Protein AF-0000000078468570 (afdb_homodimer)

Nearest PDB structures (foldseek):
  7q40-assembly1_A  TM=7.948E-01  e=2.243E-23  Homo sapiens
  8gqe-assembly1_B  TM=7.990E-01  e=8.932E-20  Arabidopsis thaliana
  5gwn-assembly1_A  TM=7.338E-01  e=8.567E-19  Homo sapiens
  3of7-assembly1_A  TM=6.970E-01  e=2.354E-19  Saccharomyces cerevisiae S288C
  5t94-assembly1_A  TM=6.609E-01  e=4.032E-19  Saccharomyces cerevisiae S288C

Sequence (1178 aa):
MTHARIITRAVASNSRSPGLAWKPYYTFTQNRYTHHKSKLSISATDRLLKNVRLTGFLLAIAFGGGFVLYNPGLTSILHAETIPAPAEIQFEQPRKKSTSPEENRELVSSQHLQVKRSWENPGVYAWGNNAGRVIENSNETYIKTPKRIPYFDGKLLRDIKLDKNFGAAITEQGDLLQWGTGFCPSYEGPRPTLKGKNLVKLSISKDRILGLSSSGKVYSVPANQSDQELEPDSDGTNWLGFWGSSGAGYRRLDPKNLRWGEKIKDISSGLEHCLMLTSKGRLYSVASASRDFPSKGQLGIPGLTLQTKSPGRFDEPYEIDSLKGFEISKIATGDYHSLVLDNKGRVFTFGDNSVGQLGSEPTIESPTIDFPSLFSIEKLYNGTKLLPKITGIAAGGNNSFFTVEATRIAGQSEEEPRNLGKITADTWSCGQGILGSLGNGRWTHVQGIPTKIKALSGLFEYDEKNKVIIPIRLARISVGQTHVSAVMDNVTQLDVDNKNSENETNWGADVLWWGGNEHYQLGTGRRNNVSQPVYIQPLDMKAEREKGRLDKHRFHITPRKEIRLHSRKVSVEQKIECGRDVTAVYSATMTHARIITRAVASNSRSPGLAWKPYYTFTQNRYTHHKSKLSISATDRLLKNVRLTGFLLAIAFGGGFVLYNPGLTSILHAETIPAPAEIQFEQPRKKSTSPEENRELVSSQHLQVKRSWENPGVYAWGNNAGRVIENSNETYIKTPKRIPYFDGKLLRDIKLDKNFGAAITEQGDLLQWGTGFCPSYEGPRPTLKGKNLVKLSISKDRILGLSSSGKVYSVPANQSDQELEPDSDGTNWLGFWGSSGAGYRRLDPKNLRWGEKIKDISSGLEHCLMLTSKGRLYSVASASRDFPSKGQLGIPGLTLQTKSPGRFDEPYEIDSLKGFEISKIATGDYHSLVLDNKGRVFTFGDNSVGQLGSEPTIESPTIDFPSLFSIEKLYNGTKLLPKITGIAAGGNNSFFTVEATRIAGQSEEEPRNLGKITADTWSCGQGILGSLGNGRWTHVQGIPTKIKALSGLFEYDEKNKVIIPIRLARISVGQTHVSAVMDNVTQLDVDNKNSENETNWGADVLWWGGNEHYQLGTGRRNNVSQPVYIQPLDMKAEREKGRLDKHRFHITPRKEIRLHSRKVSVEQKIECGRDVTAVYSAT

InterPro domains:
  IPR000408 Regulator of chromosome condensation, RCC1 [PS00626] (331-341)
  IPR000408 Regulator of chromosome condensation, RCC1 [PS50012] (281-344)
  IPR000408 Regulator of chromosome condensation, RCC1 [PS50012] (345-406)
  IPR009091 Regulator of chromosome condensation 1/beta-lactamase-inhibitor protein II [G3DSA:2.130.10.30] (116-548)
  IPR009091 Regulator of chromosome condensation 1/beta-lactamase-inhibitor protein II [SSF50985] (118-539)
  IPR053245 Mitochondrial Process-Associated [PTHR47563] (42-588)

pLDDT: mean 79.91, std 28.59, range [13.8, 98.88]

Secondary structure (DSSP, 8-state):
--------------------------------------------------------------------------------------------------SSHHHHHHHH-HHHHHHHHHHHS--EEEEEE-TT-SS-SSS-SEEEEEEE-GGGTT--EEEEEEBSS-EEEEETTS-EEEESTTT-TT--S-EEEE-SS-EEEEEE-SSEEEEEETTS-EEEEESSHHHHHHS--TTSGGGS-SS---PPP-EE---TTPPTT--EEEEEE-SSEEEEEETTS-EEEEE-SSS----SSTT--TT--TTTS-SS-TT--EE-GGGTTS-EEEEEE-SSEEEEEETTS-EEEEEE-TTSTTSS---SS--EEEEEEEE-GGGGGTTTTEEEEEEEEEEETTEEEEEEEEEE---TT-SS--STT-EEEEEEEEE--TTSTT-SS---S-EEEEEE-GGGSS-EEEETTTTEEEE--EEEEEE-SSEEEEEE----B----TTS-TT---B-EEEEEEE--TTSTTSSSS-S-EEEEE----S-HHHHHHTT--S-PPPEE---EEEEETTEEEEEEEEEEE-BSEEEEEEE-/--------------------------------------------------------------------------------------------------SSHHHHHHHH-HHHHHHHHHHHS--EEEEEE-TT-SS-SSS-SEEEEEEE-GGGTT--EEEEEEBSS-EEEEETTS-EEEESTTT-TT--S-EEEE-SS-EEEEEE-SSEEEEEETTS-EEEEESSHHHHHHSPPTTSGGGS-SS---PPP-EE---TTPPTT--EEEEEE-SSEEEEEETTS-EEEEE-SSS----SSTT--TT--TTTS-SS-TT--EE-GGGTTS-EEEEEE-SSEEEEEETTS-EEEEEE-TTSTTSS---SS--EEEEEEEE-GGGGGTTTTEEEEEEEEEEETTEEEEEEEEEE---TT-SS--STT-EEEEEEEEE--TTSTT-SS---S-EEEEEE-GGGSS-EEEETTTTEEEE--EEEEEE-SSEEEEEE----B----TTS-TT---B-EEEEEEE--TTSTTSSSS-S-EEEEE----S-HHHHHHTT--S----EE---EEEEETTEEEEEEEEEEE-BSEEEEEEE-

Radius of gyration: 40.57 Å; Cα contacts (8 Å, |Δi|>4): 2739; chains: 2; bounding box: 108×127×108 Å

Solvent-accessible surface area (backbone atoms only — not comparable to full-atom values): 64159 Å² total; per-residue (Å²): 136,80,80,72,81,69,82,72,82,79,78,81,80,88,80,84,87,82,85,87,90,84,81,89,91,84,85,80,84,79,85,83,78,86,80,82,88,77,89,71,89,70,90,81,89,86,88,95,88,81,94,78,90,80,93,80,91,92,83,87,91,82,89,84,82,77,83,71,82,70,78,82,74,86,65,72,74,74,70,73,72,72,73,73,69,77,69,68,75,68,64,70,71,79,67,80,79,55,93,39,58,66,52,39,27,46,58,72,26,69,47,25,39,50,46,52,46,52,65,75,56,26,20,34,33,30,25,3,33,13,76,17,31,49,55,44,95,54,90,52,51,58,33,40,43,56,36,71,30,70,90,34,58,72,37,51,25,43,34,66,50,41,36,33,34,26,33,38,34,24,36,74,79,9,28,34,30,38,20,12,38,50,25,37,74,84,48,81,55,75,39,78,33,46,70,87,59,38,35,55,44,71,34,54,32,65,54,20,33,37,35,32,20,77,82,26,49,36,39,41,27,50,48,29,50,73,56,10,71,70,35,67,46,69,78,59,63,53,71,69,48,83,59,77,77,75,58,53,17,31,40,71,54,68,63,75,84,64,54,92,91,50,32,40,69,45,73,33,34,13,35,22,34,29,40,39,31,32,70,78,17,48,51,29,22,24,38,44,25,91,82,47,65,53,63,38,25,43,60,30,44,72,42,58,24,86,85,62,45,69,90,62,63,85,49,49,46,39,72,37,67,90,50,65,79,48,47,44,68,48,71,25,20,12,40,48,25,34,40,38,30,30,78,84,34,49,36,29,24,21,5,38,17,77,31,2,32,55,51,41,73,54,41,89,81,40,33,47,34,29,40,70,36,80,53,67,66,57,69,79,34,59,72,65,41,37,50,66,38,45,79,43,70,38,28,16,29,54,29,27,37,38,34,31,42,29,28,30,43,41,44,65,84,54,78,78,71,74,70,66,64,46,61,38,21,36,31,33,21,22,4,41,13,67,43,6,49,41,28,58,64,48,74,36,64,64,28,14,64,60,41,63,18,60,93,58,28,72,38,69,45,74,38,73,89,77,70,41,78,40,53,30,41,73,66,44,69,27,45,9,48,50,27,36,35,40,31,39,45,52,88,63,39,83,79,64,49,89,87,42,60,60,82,56,64,31,35,38,22,52,40,32,29,27,4,34,8,84,38,10,33,63,39,71,64,49,50,67,58,30,24,40,68,38,70,35,58,49,68,59,56,65,62,37,49,74,56,67,46,84,68,95,52,66,34,54,44,32,64,75,44,78,42,73,50,97,90,35,81,42,57,38,22,54,45,70,37,37,19,44,49,21,27,34,41,32,28,30,82,141,87,68,95,75,84,89,80,84,88,79,85,81,83,86,82,82,83,82,83,85,79,76,77,84,72,78,75,77,70,74,74,88,82,74,77,82,85,83,87,80,89,76,85,87,81,83,91,87,80,92,79,95,79,90,77,92,78,89,91,77,87,71,92,68,90,79,80,82,70,85,81,71,85,68,75,72,76,74,75,75,73,75,77,71,78,74,72,77,70,68,74,74,79,67,82,81,57,91,40,57,64,52,40,28,47,59,73,27,68,47,26,37,51,47,52,44,52,65,74,55,26,21,34,34,29,25,3,34,14,77,16,30,48,56,44,95,54,91,52,50,57,34,40,43,56,35,73,30,70,90,35,59,71,36,49,26,42,33,67,50,42,36,33,33,26,31,38,32,24,36,76,81,9,28,33,30,39,20,10,38,49,24,36,74,82,47,84,54,74,39,78,36,46,70,86,59,38,35,56,42,72,34,56,32,65,55,20,36,36,36,31,21,76,82,27,50,35,38,40,25,49,48,30,49,72,57,10,72,70,36,68,45,69,79,58,63,53,74,68,51,82,63,79,78,76,58,53,18,33,42,70,54,69,63,74,84,65,52,92,90,50,34,40,71,47,74,33,33,15,35,23,33,30,41,38,31,32,71,78,17,47,52,28,22,24,38,43,25,91,82,48,67,53,62,37,26,42,60,31,44,71,43,60,23,87,86,62,46,67,91,63,64,85,50,49,44,38,72,38,68,91,50,66,78,48,49,43,68,48,70,26,21,12,40,49,24,36,40,38,29,30,76,84,33,50,36,30,25,20,5,38,17,77,32,3,32,56,50,42,74,55,40,89,81,40,35,48,36,29,40,70,36,78,53,68,66,58,68,78,35,61,74,65,41,37,52,68,38,46,78,43,69,38,27,16,28,56,28,28,36,39,34,30,41,30,28,31,42,40,44,63,83,54,77,78,70,75,68,66,64,46,64,38,22,38,32,33,20,22,5,43,12,67,43,7,48,44,29,58,64,49,72,36,64,62,27,14,64,59,40,64,19,59,93,58,28,72,38,69,46,74,38,75,89,78,70,40,79,42,53,30,42,74,65,45,71,26,45,9,48,48,27,37,36,40,31,38,45,50,88,62,39,83,80,65,51,91,89,43,59,63,82,56,64,30,35,40,22,52,42,32,29,26,4,34,9,83,40,11,32,62,39,71,63,50,51,67,59,31,24,40,67,37,70,34,58,48,69,60,55,66,61,38,49,76,56,66,45,84,68,96,52,66,36,54,45,34,65,74,44,78,42,73,51,97,89,35,81,43,58,38,22,52,45,69,38,37,19,43,48,22,25,36,41,31,27,31,82

Foldseek 3Di:
DDPPPPVPPDDDDDDDDDDYDDYDDDDDDDDDDDDDDDDDPPDDDDDDDDDDDDDDDDDDDDDDDPPPPDDDDDPPPPPPPPPPPPPPPPVPDPADPQPALLSLQVLPDVQQVLQVCCQAKFAKWKWFAQPQPAHHPDPDGGGQFTDTDVVGTLFAFLDKFDDNAKIWTAGPQGFIWIFTCQAPVVTDDIDTAGPDQQFRDWEDAQFWIWTAHPQQKIKIFGNYQVVQVVADAPVPVCVVVVDPPRHGRIDIADAPDADVPKHFDDKEDAHFKMWTAIPQQWIKMWTRDDPDHQDFLQRQAPPDDPVPDDPDDNTHIDTNCVCPPFRWDDKEDENFKIWTAGPFQKIWIFGACQQQQRQADADPVRRGGNHTDIDDVVVVCPPVQWDKGWDDWYYYAFKIKTKIKTFHHADPPDDPDPRGGDIWIWMWMFTACQQLARQCQDHDGGGNHIDTNPVQTRAWDADPVVRDIDYKGWPDKADENWKIKTWIRDDWDDPDDSPDDSPDRGRATFMWMFGAQCRSQRNQSDRGGGNHTDFHAANCVVSCVVSVNPDDDGHHWHAWDWDARPNDTDIWGWDWHHYHRMIMIGIHD/DDDPDDDDDDDDDDDDDDDYDDDDDPPDPCVDDDDDDDDDDDDDDDDDDDDDDDDDDDDDDDDPDDDDDCDDDDPPVPPPPPDPPDPDPPPDDPADPQPALVSLQVLPDVQQVLQVCCQAKFAKWKWFACPQPAHHPDPDGGGQFTDTDVVGTLFAFLDKFDDNAKIWTAGPQGFIWIFTCQAPVVTDDIDTAGPDQQFRDWEDAQFWIWTAHPQQKIKIFGNYQVVQVVADAPVPVCVVVVDPPRHGRIDIADADDADVPKHFDDKEDAHFKMWTAIPQQWIKMWTRDDPDHQDFLQRQDPPDDPVPDDPDDNTHIDTNCVCPPFRWDDKEDENFKIWTAGPFQKIWIFTACQQQQRQADADPVRRGGNHTDIDDVVVVCPPVQWDKGWDDWYYYAFKIKTKIKTFHHADPPDDPDDRGGDIWIWMWMFTACQQLARQCQDHDGGGNHIDTNPVQTRAWDADPVVRDIDYKGWPDKADENWKIKTWIRDDWDDPDDSVDDSPDRGRATFMWMFGAQCRSQRNQSDRGGGNHTDFHAANCVVSCVVSVNPDDDGHHWHAWDWDARPNDTDIWGWDWHHYHRMIMIGIHD

Organism: Uncinula necator (NCBI:txid52586)

Structure (mmCIF, N/CA/C/O backbone):
data_AF-0000000078468570-model_v1
#
loop_
_entity.id
_entity.type
_entity.pdbx_description
1 polymer 'Putative mitochondrial protein fmp25 protein'
#
loop_
_atom_site.group_PDB
_atom_site.id
_atom_site.type_symbol
_atom_site.label_atom_id
_atom_site.label_alt_id
_atom_site.label_comp_id
_atom_site.label_asym_id
_atom_site.label_entity_id
_atom_site.label_seq_id
_atom_site.pdbx_PDB_ins_code
_atom_site.Cartn_x
_atom_site.Cartn_y
_atom_site.Cartn_z
_atom_site.occupancy
_atom_site.B_iso_or_equiv
_atom_site.auth_seq_id
_atom_site.auth_comp_id
_atom_site.auth_asym_id
_atom_site.auth_atom_id
_atom_site.pdbx_PDB_model_num
ATOM 1 N N . MET A 1 1 ? 30.344 17.891 -12.266 1 20.22 1 MET A N 1
ATOM 2 C CA . MET A 1 1 ? 30.938 18.812 -11.297 1 20.22 1 MET A CA 1
ATOM 3 C C . MET A 1 1 ? 29.953 19.906 -10.914 1 20.22 1 MET A C 1
ATOM 5 O O . MET A 1 1 ? 29.859 20.922 -11.586 1 20.22 1 MET A O 1
ATOM 9 N N . THR A 1 2 ? 28.703 19.516 -10.562 1 22.09 2 THR A N 1
ATOM 10 C CA . THR A 1 2 ? 27.375 20.125 -10.539 1 22.09 2 THR A CA 1
ATOM 11 C C . THR A 1 2 ? 27.312 21.25 -9.508 1 22.09 2 THR A C 1
ATOM 13 O O . THR A 1 2 ? 27.672 21.047 -8.344 1 22.09 2 THR A O 1
ATOM 16 N N . HIS A 1 3 ? 27.422 22.453 -9.961 1 22.25 3 HIS A N 1
ATOM 17 C CA . HIS A 1 3 ? 27.641 23.766 -9.344 1 22.25 3 HIS A CA 1
ATOM 18 C C . HIS A 1 3 ? 26.562 24.078 -8.32 1 22.25 3 HIS A C 1
ATOM 20 O O . HIS A 1 3 ? 25.375 24.094 -8.656 1 22.25 3 HIS A O 1
ATOM 26 N N . ALA A 1 4 ? 26.641 23.5 -7.078 1 26.33 4 ALA A N 1
ATOM 27 C CA . ALA A 1 4 ? 25.844 23.719 -5.871 1 26.33 4 ALA A CA 1
ATOM 28 C C . ALA A 1 4 ? 25.609 25.203 -5.629 1 26.33 4 ALA A C 1
ATOM 30 O O . ALA A 1 4 ? 26.547 26 -5.602 1 26.33 4 ALA A O 1
ATOM 31 N N . ARG A 1 5 ? 24.375 25.625 -6.117 1 26.84 5 ARG A N 1
ATOM 32 C CA . ARG A 1 5 ? 23.953 27.031 -6.062 1 26.84 5 ARG A CA 1
ATOM 33 C C . ARG A 1 5 ? 24.062 27.562 -4.641 1 26.84 5 ARG A C 1
ATOM 35 O O . ARG A 1 5 ? 23.359 27.094 -3.74 1 26.84 5 ARG A O 1
ATOM 42 N N . ILE A 1 6 ? 25.234 27.906 -4.254 1 25.11 6 ILE A N 1
ATOM 43 C CA . ILE A 1 6 ? 25.5 28.516 -2.957 1 25.11 6 ILE A CA 1
ATOM 44 C C . ILE A 1 6 ? 24.859 29.891 -2.891 1 25.11 6 ILE A C 1
ATOM 46 O O . ILE A 1 6 ? 25.156 30.766 -3.719 1 25.11 6 ILE A O 1
ATOM 50 N N . ILE A 1 7 ? 23.672 29.984 -2.527 1 23.19 7 ILE A N 1
ATOM 51 C CA . ILE A 1 7 ? 22.906 31.234 -2.549 1 23.19 7 ILE A CA 1
ATOM 52 C C . ILE A 1 7 ? 23.641 32.312 -1.735 1 23.19 7 ILE A C 1
ATOM 54 O O . ILE A 1 7 ? 23.859 32.125 -0.533 1 23.19 7 ILE A O 1
ATOM 58 N N . THR A 1 8 ? 24.656 33 -2.445 1 19.19 8 THR A N 1
ATOM 59 C CA . THR A 1 8 ? 25.469 34.031 -1.848 1 19.19 8 THR A CA 1
ATOM 60 C C . THR A 1 8 ? 24.625 35.219 -1.435 1 19.19 8 THR A C 1
ATOM 62 O O . THR A 1 8 ? 23.766 35.688 -2.197 1 19.19 8 THR A O 1
ATOM 65 N N . ARG A 1 9 ? 24.672 35.5 -0.151 1 20.47 9 ARG A N 1
ATOM 66 C CA . ARG A 1 9 ? 23.938 36.531 0.598 1 20.47 9 ARG A CA 1
ATOM 67 C C . ARG A 1 9 ? 24.344 37.938 0.159 1 20.47 9 ARG A C 1
ATOM 69 O O . ARG A 1 9 ? 25.5 38.344 0.336 1 20.47 9 ARG A O 1
ATOM 76 N N . ALA A 1 10 ? 23.891 38.312 -1.147 1 17.95 10 ALA A N 1
ATOM 77 C CA . ALA A 1 10 ? 24.266 39.594 -1.714 1 17.95 10 ALA A CA 1
ATOM 78 C C . ALA A 1 10 ? 23.969 40.75 -0.733 1 17.95 10 ALA A C 1
ATOM 80 O O . ALA A 1 10 ? 22.922 40.781 -0.101 1 17.95 10 ALA A O 1
ATOM 81 N N . VAL A 1 11 ? 25.047 41.406 -0.456 1 17.05 11 VAL A N 1
ATOM 82 C CA . VAL A 1 11 ? 25.328 42.531 0.426 1 17.05 11 VAL A CA 1
ATOM 83 C C . VAL A 1 11 ? 24.469 43.75 0.038 1 17.05 11 VAL A C 1
ATOM 85 O O . VAL A 1 11 ? 23.969 43.812 -1.081 1 17.05 11 VAL A O 1
ATOM 88 N N . ALA A 1 12 ? 24.844 45.094 0.408 1 17.45 12 ALA A N 1
ATOM 89 C CA . ALA A 1 12 ? 24.312 46.25 1.096 1 17.45 12 ALA A CA 1
ATOM 90 C C . ALA A 1 12 ? 23.953 47.344 0.103 1 17.45 12 ALA A C 1
ATOM 92 O O . ALA A 1 12 ? 23.578 48.469 0.5 1 17.45 12 ALA A O 1
ATOM 93 N N . SER A 1 13 ? 23.641 47.031 -1.183 1 15.88 13 SER A N 1
ATOM 94 C CA . SER A 1 13 ? 23.953 48.281 -1.898 1 15.88 13 SER A CA 1
ATOM 95 C C . SER A 1 13 ? 23.094 49.438 -1.416 1 15.88 13 SER A C 1
ATOM 97 O O . SER A 1 13 ? 22.031 49.219 -0.836 1 15.88 13 SER A O 1
ATOM 99 N N . ASN A 1 14 ? 23.266 50.594 -2.15 1 16.39 14 ASN A N 1
ATOM 100 C CA . ASN A 1 14 ? 23.406 52.031 -1.99 1 16.39 14 ASN A CA 1
ATOM 101 C C . ASN A 1 14 ? 22.047 52.719 -1.93 1 16.39 14 ASN A C 1
ATOM 103 O O . ASN A 1 14 ? 21.047 52.156 -2.385 1 16.39 14 ASN A O 1
ATOM 107 N N . SER A 1 15 ? 22.031 54.219 -1.848 1 16.05 15 SER A N 1
ATOM 108 C CA . SER A 1 15 ? 21.484 55.281 -1.032 1 16.05 15 SER A CA 1
ATOM 109 C C . SER A 1 15 ? 20.312 55.969 -1.736 1 16.05 15 SER A C 1
ATOM 111 O O . SER A 1 15 ? 19.484 56.625 -1.092 1 16.05 15 SER A O 1
ATOM 113 N N . ARG A 1 16 ? 20.141 55.938 -3.064 1 16.23 16 ARG A N 1
ATOM 114 C CA . ARG A 1 16 ? 19.906 57.312 -3.557 1 16.23 16 ARG A CA 1
ATOM 115 C C . ARG A 1 16 ? 18.578 57.844 -3.043 1 16.23 16 ARG A C 1
ATOM 117 O O . ARG A 1 16 ? 17.656 57.062 -2.746 1 16.23 16 ARG A O 1
ATOM 124 N N . SER A 1 17 ? 18.359 59.188 -3.395 1 15.56 17 SER A N 1
ATOM 125 C CA . SER A 1 17 ? 17.938 60.438 -2.811 1 15.56 17 SER A CA 1
ATOM 126 C C . SER A 1 17 ? 16.422 60.625 -2.879 1 15.56 17 SER A C 1
ATOM 128 O O . SER A 1 17 ? 15.75 59.938 -3.652 1 15.56 17 SER A O 1
ATOM 130 N N . PRO A 1 18 ? 16.062 61.969 -2.879 1 15.44 18 PRO A N 1
ATOM 131 C CA . PRO A 1 18 ? 15.094 62.656 -2.021 1 15.44 18 PRO A CA 1
ATOM 132 C C . PRO A 1 18 ? 13.703 62.719 -2.639 1 15.44 18 PRO A C 1
ATOM 134 O O . PRO A 1 18 ? 12.711 62.406 -1.977 1 15.44 18 PRO A O 1
ATOM 137 N N . GLY A 1 19 ? 13.43 63.469 -3.852 1 14.47 19 GLY A N 1
ATOM 138 C CA . GLY A 1 19 ? 12.766 64.75 -3.594 1 14.47 19 GLY A CA 1
ATOM 139 C C . GLY A 1 19 ? 11.25 64.625 -3.574 1 14.47 19 GLY A C 1
ATOM 140 O O . GLY A 1 19 ? 10.703 63.531 -3.838 1 14.47 19 GLY A O 1
ATOM 141 N N . LEU A 1 20 ? 10.5 65.5 -4.504 1 14.58 20 LEU A N 1
ATOM 142 C CA . LEU A 1 20 ? 9.672 66.688 -4.207 1 14.58 20 LEU A CA 1
ATOM 143 C C . LEU A 1 20 ? 8.195 66.312 -4.164 1 14.58 20 LEU A C 1
ATOM 145 O O . LEU A 1 20 ? 7.809 65.25 -4.664 1 14.58 20 LEU A O 1
ATOM 149 N N . ALA A 1 21 ? 7.184 67.25 -4.832 1 14.67 21 ALA A N 1
ATOM 150 C CA . ALA A 1 21 ? 6.254 68.25 -4.309 1 14.67 21 ALA A CA 1
ATOM 151 C C . ALA A 1 21 ? 4.82 67.75 -4.32 1 14.67 21 ALA A C 1
ATOM 153 O O . ALA A 1 21 ? 4.539 66.688 -4.926 1 14.67 21 ALA A O 1
ATOM 154 N N . TRP A 1 22 ? 3.842 68.625 -4.785 1 14.61 22 TRP A N 1
ATOM 155 C CA . TRP A 1 22 ? 2.762 69.312 -4.09 1 14.61 22 TRP A CA 1
ATOM 156 C C . TRP A 1 22 ? 1.438 68.625 -4.277 1 14.61 22 TRP A C 1
ATOM 158 O O . TRP A 1 22 ? 0.774 68.25 -3.299 1 14.61 22 TRP A O 1
ATOM 168 N N . LYS A 1 23 ? 0.369 69.062 -5.188 1 14.7 23 LYS A N 1
ATOM 169 C CA . LYS A 1 23 ? -0.705 69.938 -4.699 1 14.7 23 LYS A CA 1
ATOM 170 C C . LYS A 1 23 ? -2.021 69.188 -4.602 1 14.7 23 LYS A C 1
ATOM 172 O O . LYS A 1 23 ? -2.676 69.188 -3.557 1 14.7 23 LYS A O 1
ATOM 177 N N . PRO A 1 24 ? -3.139 69.562 -5.488 1 15.03 24 PRO A N 1
ATOM 178 C CA . PRO A 1 24 ? -4.293 70.312 -5.023 1 15.03 24 PRO A CA 1
ATOM 179 C C . PRO A 1 24 ? -5.484 69.438 -4.656 1 15.03 24 PRO A C 1
ATOM 181 O O . PRO A 1 24 ? -5.707 69.125 -3.475 1 15.03 24 PRO A O 1
ATOM 184 N N . TYR A 1 25 ? -6.684 69.562 -5.449 1 14.83 25 TYR A N 1
ATOM 185 C CA . TYR A 1 25 ? -7.961 70.25 -5.176 1 14.83 25 TYR A CA 1
ATOM 186 C C . TYR A 1 25 ? -9.023 69.188 -4.809 1 14.83 25 TYR A C 1
ATOM 188 O O . TYR A 1 25 ? -8.867 68 -5.082 1 14.83 25 TYR A O 1
ATOM 196 N N . TYR A 1 26 ? -10.359 69.688 -4.812 1 14.49 26 TYR A N 1
ATOM 197 C CA . TYR A 1 26 ? -11.523 69.812 -3.938 1 14.49 26 TYR A CA 1
ATOM 198 C C . TYR A 1 26 ? -12.43 68.562 -4.07 1 14.49 26 TYR A C 1
ATOM 200 O O . TYR A 1 26 ? -12.805 68 -3.07 1 14.49 26 TYR A O 1
ATOM 208 N N . THR A 1 27 ? -13.203 68.375 -5.223 1 15.2 27 THR A N 1
ATOM 209 C CA . THR A 1 27 ? -14.609 68.75 -5.184 1 15.2 27 THR A CA 1
ATOM 210 C C . THR A 1 27 ? -15.484 67.562 -4.762 1 15.2 27 THR A C 1
ATOM 212 O O . THR A 1 27 ? -15.156 66.438 -5.035 1 15.2 27 THR A O 1
ATOM 215 N N . PHE A 1 28 ? -16.672 67.938 -4.098 1 14.71 28 PHE A N 1
ATOM 216 C CA . PHE A 1 28 ? -17.719 67.5 -3.193 1 14.71 28 PHE A CA 1
ATOM 217 C C . PHE A 1 28 ? -18.578 66.438 -3.855 1 14.71 28 PHE A C 1
ATOM 219 O O . PHE A 1 28 ? -19.016 65.5 -3.197 1 14.71 28 PHE A O 1
ATOM 226 N N . THR A 1 29 ? -18.891 66.375 -5.168 1 14.8 29 THR A N 1
ATOM 227 C CA . THR A 1 29 ? -20.328 66.562 -5.293 1 14.8 29 THR A CA 1
ATOM 228 C C . THR A 1 29 ? -21.109 65.375 -4.742 1 14.8 29 THR A C 1
ATOM 230 O O . THR A 1 29 ? -20.562 64.25 -4.641 1 14.8 29 THR A O 1
ATOM 233 N N . GLN A 1 30 ? -22.484 65.5 -5.012 1 13.8 30 GLN A N 1
ATOM 234 C CA . GLN A 1 30 ? -23.812 65.438 -4.41 1 13.8 30 GLN A CA 1
ATOM 235 C C . GLN A 1 30 ? -24.328 64 -4.379 1 13.8 30 GLN A C 1
ATOM 237 O O . GLN A 1 30 ? -24.797 63.531 -3.348 1 13.8 30 GLN A O 1
ATOM 242 N N . ASN A 1 31 ? -24.688 63.438 -5.594 1 14.48 31 ASN A N 1
ATOM 243 C CA . ASN A 1 31 ? -26.141 63.344 -5.699 1 14.48 31 ASN A CA 1
ATOM 244 C C . ASN A 1 31 ? -26.672 62.125 -4.961 1 14.48 31 ASN A C 1
ATOM 246 O O . ASN A 1 31 ? -25.922 61.188 -4.652 1 14.48 31 ASN A O 1
ATOM 250 N N . ARG A 1 32 ? -27.875 61.719 -5.469 1 14.69 32 ARG A N 1
ATOM 251 C CA . ARG A 1 32 ? -29.281 61.531 -5.148 1 14.69 32 ARG A CA 1
ATOM 252 C C . ARG A 1 32 ? -29.547 60.062 -4.742 1 14.69 32 ARG A C 1
ATOM 254 O O . ARG A 1 32 ? -28.844 59.156 -5.191 1 14.69 32 ARG A O 1
ATOM 261 N N . TYR A 1 33 ? -30.531 60 -3.902 1 14.49 33 TYR A N 1
ATOM 262 C CA . TYR A 1 33 ? -31.234 59.156 -2.941 1 14.49 33 TYR A CA 1
ATOM 263 C C . TYR A 1 33 ? -31.828 57.938 -3.621 1 14.49 33 TYR A C 1
ATOM 265 O O . TYR A 1 33 ? -32.281 57 -2.951 1 14.49 33 TYR A O 1
ATOM 273 N N . THR A 1 34 ? -31.859 57.812 -4.961 1 14.69 34 THR A N 1
ATOM 274 C CA . THR A 1 34 ? -33.219 57.438 -5.293 1 14.69 34 THR A CA 1
ATOM 275 C C . THR A 1 34 ? -33.594 56.125 -4.625 1 14.69 34 THR A C 1
ATOM 277 O O . THR A 1 34 ? -32.781 55.219 -4.484 1 14.69 34 THR A O 1
ATOM 280 N N . HIS A 1 35 ? -34.938 56.125 -4.195 1 14.38 35 HIS A N 1
ATOM 281 C CA . HIS A 1 35 ? -35.938 55.531 -3.311 1 14.38 35 HIS A CA 1
ATOM 282 C C . HIS A 1 35 ? -36.125 54.062 -3.598 1 14.38 35 HIS A C 1
ATOM 284 O O . HIS A 1 35 ? -36.031 53.219 -2.688 1 14.38 35 HIS A O 1
ATOM 290 N N . HIS A 1 36 ? -37.094 53.781 -4.57 1 14.22 36 HIS A N 1
ATOM 291 C CA . HIS A 1 36 ? -38.438 53.344 -4.195 1 14.22 36 HIS A CA 1
ATOM 292 C C . HIS A 1 36 ? -38.469 51.812 -4.078 1 14.22 36 HIS A C 1
ATOM 294 O O . HIS A 1 36 ? -38.906 51.281 -3.055 1 14.22 36 HIS A O 1
ATOM 300 N N . LYS A 1 37 ? -39.25 51.281 -5.164 1 15.15 37 LYS A N 1
ATOM 301 C CA . LYS A 1 37 ? -40.562 50.688 -5.027 1 15.15 37 LYS A CA 1
ATOM 302 C C . LYS A 1 37 ? -40.469 49.25 -4.508 1 15.15 37 LYS A C 1
ATOM 304 O O . LYS A 1 37 ? -39.406 48.656 -4.559 1 15.15 37 LYS A O 1
ATOM 309 N N . SER A 1 38 ? -41.375 48.375 -5.09 1 14.31 38 SER A N 1
ATOM 310 C CA . SER A 1 38 ? -42.656 47.75 -4.699 1 14.31 38 SER A CA 1
ATOM 311 C C . SER A 1 38 ? -42.531 46.25 -4.523 1 14.31 38 SER A C 1
ATOM 313 O O . SER A 1 38 ? -42.938 45.719 -3.5 1 14.31 38 SER A O 1
ATOM 315 N N . LYS A 1 39 ? -42.594 45.5 -5.719 1 15.61 39 LYS A N 1
ATOM 316 C CA . LYS A 1 39 ? -43.688 44.562 -5.906 1 15.61 39 LYS A CA 1
ATOM 317 C C . LYS A 1 39 ? -43.469 43.25 -5.152 1 15.61 39 LYS A C 1
ATOM 319 O O . LYS A 1 39 ? -42.375 42.656 -5.25 1 15.61 39 LYS A O 1
ATOM 324 N N . LEU A 1 40 ? -44.5 42.75 -4.438 1 15.41 40 LEU A N 1
ATOM 325 C CA . LEU A 1 40 ? -44.938 41.844 -3.396 1 15.41 40 LEU A CA 1
ATOM 326 C C . LEU A 1 40 ? -45.031 40.406 -3.945 1 15.41 40 LEU A C 1
ATOM 328 O O . LEU A 1 40 ? -45.156 39.438 -3.18 1 15.41 40 LEU A O 1
ATOM 332 N N . SER A 1 41 ? -45.062 40.125 -5.293 1 15.27 41 SER A N 1
ATOM 333 C CA . SER A 1 41 ? -46.125 39.188 -5.633 1 15.27 41 SER A CA 1
ATOM 334 C C . SER A 1 41 ? -45.875 37.844 -4.984 1 15.27 41 SER A C 1
ATOM 336 O O . SER A 1 41 ? -44.844 37.219 -5.184 1 15.27 41 SER A O 1
ATOM 338 N N . ILE A 1 42 ? -46.719 37.5 -4.027 1 16.34 42 ILE A N 1
ATOM 339 C CA . ILE A 1 42 ? -46.906 36.438 -3.057 1 16.34 42 ILE A CA 1
ATOM 340 C C . ILE A 1 42 ? -47.312 35.156 -3.779 1 16.34 42 ILE A C 1
ATOM 342 O O . ILE A 1 42 ? -47.125 34.062 -3.252 1 16.34 42 ILE A O 1
ATOM 346 N N . SER A 1 43 ? -47.969 35.188 -4.965 1 15.06 43 SER A N 1
ATOM 347 C CA . SER A 1 43 ? -49.188 34.375 -5.027 1 15.06 43 SER A CA 1
ATOM 348 C C . SER A 1 43 ? -48.875 32.906 -4.719 1 15.06 43 SER A C 1
ATOM 350 O O . SER A 1 43 ? -47.875 32.375 -5.156 1 15.06 43 SER A O 1
ATOM 352 N N . ALA A 1 44 ? -49.781 32.25 -3.82 1 16.47 44 ALA A N 1
ATOM 353 C CA . ALA A 1 44 ? -50.188 31.172 -2.92 1 16.47 44 ALA A CA 1
ATOM 354 C C . ALA A 1 44 ? -50.469 29.891 -3.693 1 16.47 44 ALA A C 1
ATOM 356 O O . ALA A 1 44 ? -50.094 28.797 -3.24 1 16.47 44 ALA A O 1
ATOM 357 N N . THR A 1 45 ? -51.5 29.984 -4.758 1 14.67 45 THR A N 1
ATOM 358 C CA . THR A 1 45 ? -52.719 29.188 -4.773 1 14.67 45 THR A CA 1
ATOM 359 C C . THR A 1 45 ? -52.406 27.703 -4.98 1 14.67 45 THR A C 1
ATOM 361 O O . THR A 1 45 ? -51.312 27.359 -5.445 1 14.67 45 THR A O 1
ATOM 364 N N . ASP A 1 46 ? -53.531 26.922 -5.457 1 15.18 46 ASP A N 1
ATOM 365 C CA . ASP A 1 46 ? -54.5 25.875 -5.215 1 15.18 46 ASP A CA 1
ATOM 366 C C . ASP A 1 46 ? -54.094 24.562 -5.875 1 15.18 46 ASP A C 1
ATOM 368 O O . ASP A 1 46 ? -54.125 23.5 -5.234 1 15.18 46 ASP A O 1
ATOM 372 N N . ARG A 1 47 ? -54.625 24.297 -7.234 1 14.84 47 ARG A N 1
ATOM 373 C CA . ARG A 1 47 ? -55.75 23.516 -7.707 1 14.84 47 ARG A CA 1
ATOM 374 C C . ARG A 1 47 ? -55.375 22.047 -7.895 1 14.84 47 ARG A C 1
ATOM 376 O O . ARG A 1 47 ? -54.188 21.719 -7.992 1 14.84 47 ARG A O 1
ATOM 383 N N . LEU A 1 48 ? -56.062 21.328 -9.047 1 15.27 48 LEU A N 1
ATOM 384 C CA . LEU A 1 48 ? -57.031 20.266 -9.234 1 15.27 48 LEU A CA 1
ATOM 385 C C . LEU A 1 48 ? -56.344 18.922 -9.484 1 15.27 48 LEU A C 1
ATOM 387 O O . LEU A 1 48 ? -55.188 18.891 -9.938 1 15.27 48 LEU A O 1
ATOM 391 N N . LEU A 1 49 ? -57.156 17.719 -9.609 1 15.89 49 LEU A N 1
ATOM 392 C CA . LEU A 1 49 ? -57.594 16.359 -9.336 1 15.89 49 LEU A CA 1
ATOM 393 C C . LEU A 1 49 ? -57 15.391 -10.352 1 15.89 49 LEU A C 1
ATOM 395 O O . LEU A 1 49 ? -56.406 14.375 -9.977 1 15.89 49 LEU A O 1
ATOM 399 N N . LYS A 1 50 ? -57.75 15.07 -11.656 1 15.44 50 LYS A N 1
ATOM 400 C CA . LYS A 1 50 ? -58.438 13.844 -12.055 1 15.44 50 LYS A CA 1
ATOM 401 C C . LYS A 1 50 ? -57.5 12.891 -12.758 1 15.44 50 LYS A C 1
ATOM 403 O O . LYS A 1 50 ? -57.438 11.703 -12.43 1 15.44 50 LYS A O 1
ATOM 408 N N . ASN A 1 51 ? -57.219 13.125 -14.125 1 15.04 51 ASN A N 1
ATOM 409 C CA . ASN A 1 51 ? -57.812 12.234 -15.125 1 15.04 51 ASN A CA 1
ATOM 410 C C . ASN A 1 51 ? -56.969 10.961 -15.289 1 15.04 51 ASN A C 1
ATOM 412 O O . ASN A 1 51 ? -55.75 11 -15.242 1 15.04 51 ASN A O 1
ATOM 416 N N . VAL A 1 52 ? -57.656 9.68 -15.555 1 16.31 52 VAL A N 1
ATOM 417 C CA . VAL A 1 52 ? -57.844 8.234 -15.547 1 16.31 52 VAL A CA 1
ATOM 418 C C . VAL A 1 52 ? -57.219 7.613 -16.781 1 16.31 52 VAL A C 1
ATOM 420 O O . VAL A 1 52 ? -56.656 6.512 -16.719 1 16.31 52 VAL A O 1
ATOM 423 N N . ARG A 1 53 ? -57.219 8.141 -18.109 1 15.34 53 ARG A N 1
ATOM 424 C CA . ARG A 1 53 ? -57.656 7.258 -19.172 1 15.34 53 ARG A CA 1
ATOM 425 C C . ARG A 1 53 ? -56.688 6.129 -19.422 1 15.34 53 ARG A C 1
ATOM 427 O O . ARG A 1 53 ? -55.469 6.312 -19.266 1 15.34 53 ARG A O 1
ATOM 434 N N . LEU A 1 54 ? -57.219 4.898 -19.953 1 15.72 54 LEU A N 1
ATOM 435 C CA . LEU A 1 54 ? -57.406 3.482 -20.234 1 15.72 54 LEU A CA 1
ATOM 436 C C . LEU A 1 54 ? -56.75 3.1 -21.562 1 15.72 54 LEU A C 1
ATOM 438 O O . LEU A 1 54 ? -56.125 2.029 -21.656 1 15.72 54 LEU A O 1
ATOM 442 N N . THR A 1 55 ? -56.688 3.951 -22.719 1 15.19 55 THR A N 1
ATOM 443 C CA . THR A 1 55 ? -57.219 3.32 -23.938 1 15.19 55 THR A CA 1
ATOM 444 C C . THR A 1 55 ? -56.219 2.273 -24.453 1 15.19 55 THR A C 1
ATOM 446 O O . THR A 1 55 ? -55 2.393 -24.25 1 15.19 55 THR A O 1
ATOM 449 N N . GLY A 1 56 ? -56.75 1.15 -25.406 1 16.36 56 GLY A N 1
ATOM 450 C CA . GLY A 1 56 ? -56.906 -0.134 -26.062 1 16.36 56 GLY A CA 1
ATOM 451 C C . GLY A 1 56 ? -56.125 -0.257 -27.359 1 16.36 56 GLY A C 1
ATOM 452 O O . GLY A 1 56 ? -55.656 -1.338 -27.703 1 16.36 56 GLY A O 1
ATOM 453 N N . PHE A 1 57 ? -56.125 0.737 -28.391 1 15.3 57 PHE A N 1
ATOM 454 C CA . PHE A 1 57 ? -56.594 0.306 -29.703 1 15.3 57 PHE A CA 1
ATOM 455 C C . PHE A 1 57 ? -55.562 -0.627 -30.344 1 15.3 57 PHE A C 1
ATOM 457 O O . PHE A 1 57 ? -54.406 -0.655 -29.969 1 15.3 57 PHE A O 1
ATOM 464 N N . LEU A 1 58 ? -55.625 -0.682 -31.859 1 15.66 58 LEU A N 1
ATOM 465 C CA . LEU A 1 58 ? -56.094 -1.348 -33.062 1 15.66 58 LEU A CA 1
ATOM 466 C C . LEU A 1 58 ? -54.906 -1.876 -33.875 1 15.66 58 LEU A C 1
ATOM 468 O O . LEU A 1 58 ? -53.781 -1.411 -33.719 1 15.66 58 LEU A O 1
ATOM 472 N N . LEU A 1 59 ? -55.219 -2.365 -35.219 1 16.42 59 LEU A N 1
ATOM 473 C CA . LEU A 1 59 ? -55.25 -3.408 -36.25 1 16.42 59 LEU A CA 1
ATOM 474 C C . LEU A 1 59 ? -54.156 -3.158 -37.312 1 16.42 59 LEU A C 1
ATOM 476 O O . LEU A 1 59 ? -53.5 -4.094 -37.75 1 16.42 59 LEU A O 1
ATOM 480 N N . ALA A 1 60 ? -53.844 -1.953 -37.938 1 16.47 60 ALA A N 1
ATOM 481 C CA . ALA A 1 60 ? -54.125 -1.933 -39.375 1 16.47 60 ALA A CA 1
ATOM 482 C C . ALA A 1 60 ? -53 -2.656 -40.125 1 16.47 60 ALA A C 1
ATOM 484 O O . ALA A 1 60 ? -51.875 -2.779 -39.625 1 16.47 60 ALA A O 1
ATOM 485 N N . ILE A 1 61 ? -53.219 -2.814 -41.562 1 17.19 61 ILE A N 1
ATOM 486 C CA . ILE A 1 61 ? -53.219 -3.549 -42.812 1 17.19 61 ILE A CA 1
ATOM 487 C C . ILE A 1 61 ? -51.844 -3.359 -43.5 1 17.19 61 ILE A C 1
ATOM 489 O O . ILE A 1 61 ? -51.094 -2.461 -43.156 1 17.19 61 ILE A O 1
ATOM 493 N N . ALA A 1 62 ? -51.812 -3.004 -44.906 1 17.17 62 ALA A N 1
ATOM 494 C CA . ALA A 1 62 ? -51.625 -3.691 -46.156 1 17.17 62 ALA A CA 1
ATOM 495 C C . ALA A 1 62 ? -50.281 -3.326 -46.781 1 17.17 62 ALA A C 1
ATOM 497 O O . ALA A 1 62 ? -49.531 -4.207 -47.219 1 17.17 62 ALA A O 1
ATOM 498 N N . PHE A 1 63 ? -50 -2.01 -47.219 1 17.84 63 PHE A N 1
ATOM 499 C CA . PHE A 1 63 ? -49.844 -1.829 -48.688 1 17.84 63 PHE A CA 1
ATOM 500 C C . PHE A 1 63 ? -48.438 -2.102 -49.125 1 17.84 63 PHE A C 1
ATOM 502 O O . PHE A 1 63 ? -47.5 -2.041 -48.312 1 17.84 63 PHE A O 1
ATOM 509 N N . GLY A 1 64 ? -48 -1.983 -50.5 1 17.53 64 GLY A N 1
ATOM 510 C CA . GLY A 1 64 ? -47.594 -2.748 -51.688 1 17.53 64 GLY A CA 1
ATOM 511 C C . GLY A 1 64 ? -46.125 -2.682 -51.938 1 17.53 64 GLY A C 1
ATOM 512 O O . GLY A 1 64 ? -45.469 -3.713 -52.125 1 17.53 64 GLY A O 1
ATOM 513 N N . GLY A 1 65 ? -45.438 -1.471 -52.219 1 18.08 65 GLY A N 1
ATOM 514 C CA . GLY A 1 65 ? -45 -1.138 -53.562 1 18.08 65 GLY A CA 1
ATOM 515 C C . GLY A 1 65 ? -43.5 -1.331 -53.781 1 18.08 65 GLY A C 1
ATOM 516 O O . GLY A 1 65 ? -42.75 -0.373 -53.688 1 18.08 65 GLY A O 1
ATOM 517 N N . GLY A 1 66 ? -42.75 -2.309 -53.219 1 19 66 GLY A N 1
ATOM 518 C CA . GLY A 1 66 ? -41.344 -2.357 -53.688 1 19 66 GLY A CA 1
ATOM 519 C C . GLY A 1 66 ? -41.25 -2.559 -55.188 1 19 66 GLY A C 1
ATOM 520 O O . GLY A 1 66 ? -41.906 -3.432 -55.75 1 19 66 GLY A O 1
ATOM 521 N N . PHE A 1 67 ? -41.188 -1.497 -56.031 1 20.53 67 PHE A N 1
ATOM 522 C CA . PHE A 1 67 ? -40.906 -1.501 -57.469 1 20.53 67 PHE A CA 1
ATOM 523 C C . PHE A 1 67 ? -39.625 -2.268 -57.75 1 20.53 67 PHE A C 1
ATOM 525 O O . PHE A 1 67 ? -38.562 -1.925 -57.25 1 20.53 67 PHE A O 1
ATOM 532 N N . VAL A 1 68 ? -39.844 -3.658 -57.875 1 19.86 68 VAL A N 1
ATOM 533 C CA . VAL A 1 68 ? -39.031 -4.699 -58.5 1 19.86 68 VAL A CA 1
ATOM 534 C C . VAL A 1 68 ? -38.75 -4.32 -59.969 1 19.86 68 VAL A C 1
ATOM 536 O O . VAL A 1 68 ? -39.656 -4.238 -60.781 1 19.86 68 VAL A O 1
ATOM 539 N N . LEU A 1 69 ? -38 -3.312 -60.312 1 21.09 69 LEU A N 1
ATOM 540 C CA . LEU A 1 69 ? -37.531 -3.25 -61.688 1 21.09 69 LEU A CA 1
ATOM 541 C C . LEU A 1 69 ? -37 -4.602 -62.125 1 21.09 69 LEU A C 1
ATOM 543 O O . LEU A 1 69 ? -36.281 -5.273 -61.375 1 21.09 69 LEU A O 1
ATOM 547 N N . TYR A 1 70 ? -37.688 -5.344 -63.25 1 21.14 70 TYR A N 1
ATOM 548 C CA . TYR A 1 70 ? -37.938 -6.684 -63.75 1 21.14 70 TYR A CA 1
ATOM 549 C C . TYR A 1 70 ? -36.656 -7.27 -64.375 1 21.14 70 TYR A C 1
ATOM 551 O O . TYR A 1 70 ? -36.594 -8.477 -64.562 1 21.14 70 TYR A O 1
ATOM 559 N N . ASN A 1 71 ? -35.656 -6.621 -64.75 1 18.81 71 ASN A N 1
ATOM 560 C CA . ASN A 1 71 ? -35.375 -7.227 -66.062 1 18.81 71 ASN A CA 1
ATOM 561 C C . ASN A 1 71 ? -35.125 -8.727 -65.938 1 18.81 71 ASN A C 1
ATOM 563 O O . ASN A 1 71 ? -35.562 -9.5 -66.75 1 18.81 71 ASN A O 1
ATOM 567 N N . PRO A 1 72 ? -34.219 -9.086 -65.062 1 22.81 72 PRO A N 1
ATOM 568 C CA . PRO A 1 72 ? -33.188 -9.922 -65.625 1 22.81 72 PRO A CA 1
ATOM 569 C C . PRO A 1 72 ? -33.625 -11.352 -65.875 1 22.81 72 PRO A C 1
ATOM 571 O O . PRO A 1 72 ? -34.594 -11.828 -65.25 1 22.81 72 PRO A O 1
ATOM 574 N N . GLY A 1 73 ? -33.406 -12.07 -67.125 1 19.73 73 GLY A N 1
ATOM 575 C CA . GLY A 1 73 ? -33.688 -13.336 -67.75 1 19.73 73 GLY A CA 1
ATOM 576 C C . GLY A 1 73 ? -33.625 -14.523 -66.812 1 19.73 73 GLY A C 1
ATOM 577 O O . GLY A 1 73 ? -34.531 -15.375 -66.812 1 19.73 73 GLY A O 1
ATOM 578 N N . LEU A 1 74 ? -32.406 -14.805 -66.5 1 23.44 74 LEU A N 1
ATOM 579 C CA . LEU A 1 74 ? -32.094 -16.234 -66.5 1 23.44 74 LEU A CA 1
ATOM 580 C C . LEU A 1 74 ? -32.844 -16.984 -65.438 1 23.44 74 LEU A C 1
ATOM 582 O O . LEU A 1 74 ? -32.719 -16.656 -64.25 1 23.44 74 LEU A O 1
ATOM 586 N N . THR A 1 75 ? -34.031 -17.531 -65.688 1 21.47 75 THR A N 1
ATOM 587 C CA . THR A 1 75 ? -35 -18.375 -65.062 1 21.47 75 THR A CA 1
ATOM 588 C C . THR A 1 75 ? -34.312 -19.516 -64.312 1 21.47 75 THR A C 1
ATOM 590 O O . THR A 1 75 ? -34.969 -20.406 -63.75 1 21.47 75 THR A O 1
ATOM 593 N N . SER A 1 76 ? -32.969 -19.406 -64 1 23.69 76 SER A N 1
ATOM 594 C CA . SER A 1 76 ? -32.562 -20.797 -63.812 1 23.69 76 SER A CA 1
ATOM 595 C C . SER A 1 76 ? -33.406 -21.484 -62.75 1 23.69 76 SER A C 1
ATOM 597 O O . SER A 1 76 ? -33.812 -20.859 -61.75 1 23.69 76 SER A O 1
ATOM 599 N N . ILE A 1 77 ? -34.188 -22.453 -63.125 1 22.03 77 ILE A N 1
ATOM 600 C CA . ILE A 1 77 ? -35.094 -23.391 -62.438 1 22.03 77 ILE A CA 1
ATOM 601 C C . ILE A 1 77 ? -34.469 -23.781 -61.094 1 22.03 77 ILE A C 1
ATOM 603 O O . ILE A 1 77 ? -33.375 -24.344 -61.062 1 22.03 77 ILE A O 1
ATOM 607 N N . LEU A 1 78 ? -34.656 -22.891 -60.125 1 21.86 78 LEU A N 1
ATOM 608 C CA . LEU A 1 78 ? -34.188 -23.172 -58.781 1 21.86 78 LEU A CA 1
ATOM 609 C C . LEU A 1 78 ? -34.625 -24.562 -58.344 1 21.86 78 LEU A C 1
ATOM 611 O O . LEU A 1 78 ? -35.812 -24.828 -58.156 1 21.86 78 LEU A O 1
ATOM 615 N N . HIS A 1 79 ? -34.094 -25.609 -58.969 1 21.94 79 HIS A N 1
ATOM 616 C CA . HIS A 1 79 ? -34.562 -26.953 -58.625 1 21.94 79 HIS A CA 1
ATOM 617 C C . HIS A 1 79 ? -34.75 -27.078 -57.125 1 21.94 79 HIS A C 1
ATOM 619 O O . HIS A 1 79 ? -33.969 -26.516 -56.344 1 21.94 79 HIS A O 1
ATOM 625 N N . ALA A 1 80 ? -36 -27.281 -56.75 1 23.81 80 ALA A N 1
ATOM 626 C CA . ALA A 1 80 ? -36.594 -27.641 -55.469 1 23.81 80 ALA A CA 1
ATOM 627 C C . ALA A 1 80 ? -35.688 -28.641 -54.719 1 23.81 80 ALA A C 1
ATOM 629 O O . ALA A 1 80 ? -35.5 -29.766 -55.188 1 23.81 80 ALA A O 1
ATOM 630 N N . GLU A 1 81 ? -34.594 -28.125 -54.25 1 23.11 81 GLU A N 1
ATOM 631 C CA . GLU A 1 81 ? -33.688 -29.109 -53.656 1 23.11 81 GLU A CA 1
ATOM 632 C C . GLU A 1 81 ? -34.438 -30.125 -52.812 1 23.11 81 GLU A C 1
ATOM 634 O O . GLU A 1 81 ? -35.375 -29.75 -52.062 1 23.11 81 GLU A O 1
ATOM 639 N N . THR A 1 82 ? -34.688 -31.359 -53.281 1 27.08 82 THR A N 1
ATOM 640 C CA . THR A 1 82 ? -35.375 -32.469 -52.656 1 27.08 82 THR A CA 1
ATOM 641 C C . THR A 1 82 ? -35.25 -32.438 -51.125 1 27.08 82 THR A C 1
ATOM 643 O O . THR A 1 82 ? -34.219 -32 -50.625 1 27.08 82 THR A O 1
ATOM 646 N N . ILE A 1 83 ? -36.375 -32.406 -50.438 1 28.62 83 ILE A N 1
ATOM 647 C CA . ILE A 1 83 ? -36.594 -32.594 -49 1 28.62 83 ILE A CA 1
ATOM 648 C C . ILE A 1 83 ? -35.625 -33.656 -48.438 1 28.62 83 ILE A C 1
ATOM 650 O O . ILE A 1 83 ? -35.625 -34.781 -48.938 1 28.62 83 ILE A O 1
ATOM 654 N N . PRO A 1 84 ? -34.531 -33.25 -48.031 1 28.52 84 PRO A N 1
ATOM 655 C CA . PRO A 1 84 ? -33.719 -34.406 -47.688 1 28.52 84 PRO A CA 1
ATOM 656 C C . PRO A 1 84 ? -34.5 -35.5 -46.969 1 28.52 84 PRO A C 1
ATOM 658 O O . PRO A 1 84 ? -35.5 -35.219 -46.312 1 28.52 84 PRO A O 1
ATOM 661 N N . ALA A 1 85 ? -34.594 -36.688 -47.406 1 35.22 85 ALA A N 1
ATOM 662 C CA . ALA A 1 85 ? -35.25 -37.844 -46.812 1 35.22 85 ALA A CA 1
ATOM 663 C C . ALA A 1 85 ? -35.156 -37.844 -45.312 1 35.22 85 ALA A C 1
ATOM 665 O O . ALA A 1 85 ? -34.219 -37.25 -44.75 1 35.22 85 ALA A O 1
ATOM 666 N N . PRO A 1 86 ? -36.344 -38.094 -44.688 1 28.48 86 PRO A N 1
ATOM 667 C CA . PRO A 1 86 ? -36.344 -38.188 -43.219 1 28.48 86 PRO A CA 1
ATOM 668 C C . PRO A 1 86 ? -35.156 -38.969 -42.719 1 28.48 86 PRO A C 1
ATOM 670 O O . PRO A 1 86 ? -34.812 -40.062 -43.219 1 28.48 86 PRO A O 1
ATOM 673 N N . ALA A 1 87 ? -34.125 -38.344 -42.375 1 34.91 87 ALA A N 1
ATOM 674 C CA . ALA A 1 87 ? -33 -39.188 -41.938 1 34.91 87 ALA A CA 1
ATOM 675 C C . ALA A 1 87 ? -33.5 -40.344 -41.094 1 34.91 87 ALA A C 1
ATOM 677 O O . ALA A 1 87 ? -34.344 -40.188 -40.219 1 34.91 87 ALA A O 1
ATOM 678 N N . GLU A 1 88 ? -33.656 -41.406 -41.781 1 29.97 88 GLU A N 1
ATOM 679 C CA . GLU A 1 88 ? -33.875 -42.594 -40.938 1 29.97 88 GLU A CA 1
ATOM 680 C C . GLU A 1 88 ? -33.156 -42.469 -39.594 1 29.97 88 GLU A C 1
ATOM 682 O O . GLU A 1 88 ? -31.969 -42.125 -39.562 1 29.97 88 GLU A O 1
ATOM 687 N N . ILE A 1 89 ? -33.875 -42.125 -38.562 1 29.72 89 ILE A N 1
ATOM 688 C CA . ILE A 1 89 ? -33.344 -42.156 -37.188 1 29.72 89 ILE A CA 1
ATOM 689 C C . ILE A 1 89 ? -32.406 -43.312 -37.031 1 29.72 89 ILE A C 1
ATOM 691 O O . ILE A 1 89 ? -32.812 -44.469 -37.094 1 29.72 89 ILE A O 1
ATOM 695 N N . GLN A 1 90 ? -31.359 -43.312 -37.875 1 30.5 90 GLN A N 1
ATOM 696 C CA . GLN A 1 90 ? -30.484 -44.438 -37.562 1 30.5 90 GLN A CA 1
ATOM 697 C C . GLN A 1 90 ? -30.328 -44.594 -36.062 1 30.5 90 GLN A C 1
ATOM 699 O O . GLN A 1 90 ? -29.859 -43.688 -35.375 1 30.5 90 GLN A O 1
ATOM 704 N N . PHE A 1 91 ? -31.312 -45.25 -35.5 1 30.61 91 PHE A N 1
ATOM 705 C CA . PHE A 1 91 ? -31.188 -45.656 -34.094 1 30.61 91 PHE A CA 1
ATOM 706 C C . PHE A 1 91 ? -29.734 -45.969 -33.75 1 30.61 91 PHE A C 1
ATOM 708 O O . PHE A 1 91 ? -29.031 -46.594 -34.562 1 30.61 91 PHE A O 1
ATOM 715 N N . GLU A 1 92 ? -29.109 -45.062 -33.125 1 34.19 92 GLU A N 1
ATOM 716 C CA . GLU A 1 92 ? -27.766 -45.344 -32.625 1 34.19 92 GLU A CA 1
ATOM 717 C C . GLU A 1 92 ? -27.578 -46.844 -32.375 1 34.19 92 GLU A C 1
ATOM 719 O O . GLU A 1 92 ? -28.5 -47.531 -31.953 1 34.19 92 GLU A O 1
ATOM 724 N N . GLN A 1 93 ? -26.844 -47.5 -33.219 1 37.12 93 GLN A N 1
ATOM 725 C CA . GLN A 1 93 ? -26.5 -48.906 -33.031 1 37.12 93 GLN A CA 1
ATOM 726 C C . GLN A 1 93 ? -26.484 -49.25 -31.547 1 37.12 93 GLN A C 1
ATOM 728 O O . GLN A 1 93 ? -26.141 -48.438 -30.703 1 37.12 93 GLN A O 1
ATOM 733 N N . PRO A 1 94 ? -27.359 -50.188 -31.141 1 37.84 94 PRO A N 1
ATOM 734 C CA . PRO A 1 94 ? -27.406 -50.594 -29.734 1 37.84 94 PRO A CA 1
ATOM 735 C C . PRO A 1 94 ? -26.031 -50.656 -29.094 1 37.84 94 PRO A C 1
ATOM 737 O O . PRO A 1 94 ? -25.078 -51.156 -29.688 1 37.84 94 PRO A O 1
ATOM 740 N N . ARG A 1 95 ? -25.719 -49.688 -28.328 1 46.38 95 ARG A N 1
ATOM 741 C CA . ARG A 1 95 ? -24.516 -49.688 -27.516 1 46.38 95 ARG A CA 1
ATOM 742 C C . ARG A 1 95 ? -24.141 -51.094 -27.094 1 46.38 95 ARG A C 1
ATOM 744 O O . ARG A 1 95 ? -25.031 -51.938 -26.922 1 46.38 95 ARG A O 1
ATOM 751 N N . LYS A 1 96 ? -22.953 -51.5 -27.344 1 49.06 96 LYS A N 1
ATOM 752 C CA . LYS A 1 96 ? -22.469 -52.75 -26.797 1 49.06 96 LYS A CA 1
ATOM 753 C C . LYS A 1 96 ? -23 -53 -25.391 1 49.06 96 LYS A C 1
ATOM 755 O O . LYS A 1 96 ? -23.016 -52.062 -24.562 1 49.06 96 LYS A O 1
ATOM 760 N N . LYS A 1 97 ? -23.844 -53.812 -25.062 1 51.78 97 LYS A N 1
ATOM 761 C CA . LYS A 1 97 ? -24.422 -54.281 -23.797 1 51.78 97 LYS A CA 1
ATOM 762 C C . LYS A 1 97 ? -23.344 -54.469 -22.734 1 51.78 97 LYS A C 1
ATOM 764 O O . LYS A 1 97 ? -22.406 -55.219 -22.906 1 51.78 97 LYS A O 1
ATOM 769 N N . SER A 1 98 ? -23.203 -53.375 -21.922 1 56.38 98 SER A N 1
ATOM 770 C CA . SER A 1 98 ? -22.219 -53.438 -20.828 1 56.38 98 SER A CA 1
ATOM 771 C C . SER A 1 98 ? -22.562 -54.562 -19.859 1 56.38 98 SER A C 1
ATOM 773 O O . SER A 1 98 ? -23.734 -54.812 -19.578 1 56.38 98 SER A O 1
ATOM 775 N N . THR A 1 99 ? -21.719 -55.469 -19.609 1 64.88 99 THR A N 1
ATOM 776 C CA . THR A 1 99 ? -21.844 -56.625 -18.734 1 64.88 99 THR A CA 1
ATOM 777 C C . THR A 1 99 ? -21.812 -56.188 -17.266 1 64.88 99 THR A C 1
ATOM 779 O O . THR A 1 99 ? -22.25 -56.938 -16.375 1 64.88 99 THR A O 1
ATOM 782 N N . SER A 1 100 ? -21.312 -54.906 -16.922 1 76.12 100 SER A N 1
ATOM 783 C CA . SER A 1 100 ? -21.234 -54.438 -15.547 1 76.12 100 SER A CA 1
ATOM 784 C C . SER A 1 100 ? -21.516 -52.969 -15.453 1 76.12 100 SER A C 1
ATOM 786 O O . SER A 1 100 ? -21.391 -52.219 -16.438 1 76.12 100 SER A O 1
ATOM 788 N N . PRO A 1 101 ? -22.031 -52.594 -14.383 1 76.06 101 PRO A N 1
ATOM 789 C CA . PRO A 1 101 ? -22.281 -51.156 -14.18 1 76.06 101 PRO A CA 1
ATOM 790 C C . PRO A 1 101 ? -21.031 -50.312 -14.453 1 76.06 101 PRO A C 1
ATOM 792 O O . PRO A 1 101 ? -21.156 -49.219 -15.008 1 76.06 101 PRO A O 1
ATOM 795 N N . GLU A 1 102 ? -19.984 -50.75 -14.156 1 80.12 102 GLU A N 1
ATOM 796 C CA . GLU A 1 102 ? -18.75 -50.031 -14.391 1 80.12 102 GLU A CA 1
ATOM 797 C C . GLU A 1 102 ? -18.438 -49.906 -15.883 1 80.12 102 GLU A C 1
ATOM 799 O O . GLU A 1 102 ? -18.031 -48.844 -16.344 1 80.12 102 GLU A O 1
ATOM 804 N N . GLU A 1 103 ? -18.625 -50.875 -16.516 1 78.62 103 GLU A N 1
ATOM 805 C CA . GLU A 1 103 ? -18.406 -50.875 -17.969 1 78.62 103 GLU A CA 1
ATOM 806 C C . GLU A 1 103 ? -19.375 -49.906 -18.656 1 78.62 103 GLU A C 1
ATOM 808 O O . GLU A 1 103 ? -19.016 -49.25 -19.625 1 78.62 103 GLU A O 1
ATOM 813 N N . ASN A 1 104 ? -20.5 -49.875 -18.078 1 77.38 104 ASN A N 1
ATOM 814 C CA . ASN A 1 104 ? -21.484 -48.938 -18.609 1 77.38 104 ASN A CA 1
ATOM 815 C C . ASN A 1 104 ? -21.062 -47.5 -18.391 1 77.38 104 ASN A C 1
ATOM 817 O O . ASN A 1 104 ? -21.203 -46.656 -19.281 1 77.38 104 ASN A O 1
ATOM 821 N N . ARG A 1 105 ? -20.562 -47.25 -17.281 1 80.75 105 ARG A N 1
ATOM 822 C CA . ARG A 1 105 ? -20.125 -45.875 -16.984 1 80.75 105 ARG A CA 1
ATOM 823 C C . ARG A 1 105 ? -18.984 -45.469 -17.906 1 80.75 105 ARG A C 1
ATOM 825 O O . ARG A 1 105 ? -18.953 -44.312 -18.359 1 80.75 105 ARG A O 1
ATOM 832 N N . GLU A 1 106 ? -18.172 -46.312 -18.172 1 78.25 106 GLU A N 1
ATOM 833 C CA . GLU A 1 106 ? -17.016 -46.031 -19.016 1 78.25 106 GLU A CA 1
ATOM 834 C C . GLU A 1 106 ? -17.453 -45.719 -20.453 1 78.25 106 GLU A C 1
ATOM 836 O O . GLU A 1 106 ? -16.797 -44.938 -21.156 1 78.25 106 GLU A O 1
ATOM 841 N N . LEU A 1 107 ? -18.453 -46.375 -20.734 1 76.5 107 LEU A N 1
ATOM 842 C CA . LEU A 1 107 ? -18.922 -46.219 -22.109 1 76.5 107 LEU A CA 1
ATOM 843 C C . LEU A 1 107 ? -19.719 -44.906 -22.266 1 76.5 107 LEU A C 1
ATOM 845 O O . LEU A 1 107 ? -19.656 -44.281 -23.312 1 76.5 107 LEU A O 1
ATOM 849 N N . VAL A 1 108 ? -20.281 -44.531 -21.203 1 76.31 108 VAL A N 1
ATOM 850 C CA . VAL A 1 108 ? -21.25 -43.438 -21.344 1 76.31 108 VAL A CA 1
ATOM 851 C C . VAL A 1 108 ? -20.578 -42.094 -21 1 76.31 108 VAL A C 1
ATOM 853 O O . VAL A 1 108 ? -20.969 -41.062 -21.516 1 76.31 108 VAL A O 1
ATOM 856 N N . SER A 1 109 ? -19.562 -42.219 -20.188 1 84.38 109 SER A N 1
ATOM 857 C CA . SER A 1 109 ? -19.016 -40.969 -19.688 1 84.38 109 SER A CA 1
ATOM 858 C C . SER A 1 109 ? -17.516 -40.875 -19.906 1 84.38 109 SER A C 1
ATOM 860 O O . SER A 1 109 ? -16.734 -41.562 -19.234 1 84.38 109 SER A O 1
ATOM 862 N N . SER A 1 110 ? -17.141 -40 -20.812 1 88 110 SER A N 1
ATOM 863 C CA . SER A 1 110 ? -15.719 -39.75 -21.047 1 88 110 SER A CA 1
ATOM 864 C C . SER A 1 110 ? -15.023 -39.25 -19.781 1 88 110 SER A C 1
ATOM 866 O O . SER A 1 110 ? -13.883 -39.625 -19.5 1 88 110 SER A O 1
ATOM 868 N N . GLN A 1 111 ? -15.672 -38.5 -19 1 89.94 111 GLN A N 1
ATOM 869 C CA . GLN A 1 111 ? -15.109 -37.938 -17.766 1 89.94 111 GLN A CA 1
ATOM 870 C C . GLN A 1 111 ? -14.812 -39.062 -16.766 1 89.94 111 GLN A C 1
ATOM 872 O O . GLN A 1 111 ? -13.781 -39.031 -16.094 1 89.94 111 GLN A O 1
ATOM 877 N N . HIS A 1 112 ? -15.766 -39.906 -16.672 1 90.75 112 HIS A N 1
ATOM 878 C CA . HIS A 1 112 ? -15.578 -41.062 -15.781 1 90.75 112 HIS A CA 1
ATOM 879 C C . HIS A 1 112 ? -14.352 -41.875 -16.188 1 90.75 112 HIS A C 1
ATOM 881 O O . HIS A 1 112 ? -13.562 -42.25 -15.328 1 90.75 112 HIS A O 1
ATOM 887 N N . LEU A 1 113 ? -14.242 -42.094 -17.438 1 89.94 113 LEU A N 1
ATOM 888 C CA . LEU A 1 113 ? -13.109 -42.844 -17.953 1 89.94 113 LEU A CA 1
ATOM 889 C C . LEU A 1 113 ? -11.797 -42.125 -17.656 1 89.94 113 LEU A C 1
ATOM 891 O O . LEU A 1 113 ? -10.805 -42.75 -17.297 1 89.94 113 LEU A O 1
ATOM 895 N N . GLN A 1 114 ? -11.734 -40.844 -17.859 1 92.88 114 GLN A N 1
ATOM 896 C CA . GLN A 1 114 ? -10.531 -40.062 -17.625 1 92.88 114 GLN A CA 1
ATOM 897 C C . GLN A 1 114 ? -10.094 -40.156 -16.172 1 92.88 114 GLN A C 1
ATOM 899 O O . GLN A 1 114 ? -8.906 -40.344 -15.883 1 92.88 114 GLN A O 1
ATOM 904 N N . VAL A 1 115 ? -11.031 -40.062 -15.273 1 93.19 115 VAL A N 1
ATOM 905 C CA . VAL A 1 115 ? -10.734 -40.125 -13.852 1 93.19 115 VAL A CA 1
ATOM 906 C C . VAL A 1 115 ? -10.18 -41.531 -13.523 1 93.19 115 VAL A C 1
ATOM 908 O O . VAL A 1 115 ? -9.148 -41.625 -12.859 1 93.19 115 VAL A O 1
ATOM 911 N N . LYS A 1 116 ? -10.867 -42.5 -13.992 1 90.94 116 LYS A N 1
ATOM 912 C CA . LYS A 1 116 ? -10.453 -43.875 -13.719 1 90.94 116 LYS A CA 1
ATOM 913 C C . LYS A 1 116 ? -9.039 -44.125 -14.242 1 90.94 116 LYS A C 1
ATOM 915 O O . LYS A 1 116 ? -8.211 -44.719 -13.539 1 90.94 116 LYS A O 1
ATOM 920 N N . ARG A 1 117 ? -8.789 -43.75 -15.422 1 91.62 117 ARG A N 1
ATOM 921 C CA . ARG A 1 117 ? -7.492 -44 -16.047 1 91.62 117 ARG A CA 1
ATOM 922 C C . ARG A 1 117 ? -6.391 -43.219 -15.328 1 91.62 117 ARG A C 1
ATOM 924 O O . ARG A 1 117 ? -5.254 -43.688 -15.242 1 91.62 117 ARG A O 1
ATOM 931 N N . SER A 1 118 ? -6.746 -42.062 -14.852 1 93.5 118 SER A N 1
ATOM 932 C CA . SER A 1 118 ? -5.758 -41.281 -14.125 1 93.5 118 SER A CA 1
ATOM 933 C C . SER A 1 118 ? -5.309 -42 -12.852 1 93.5 118 SER A C 1
ATOM 935 O O . SER A 1 118 ? -4.172 -41.812 -12.406 1 93.5 118 SER A O 1
ATOM 937 N N . TRP A 1 119 ? -6.16 -42.75 -12.289 1 93.06 119 TRP A N 1
ATOM 938 C CA . TRP A 1 119 ? -5.848 -43.5 -11.078 1 93.06 119 TRP A CA 1
ATOM 939 C C . TRP A 1 119 ? -5.082 -44.781 -11.414 1 93.06 119 TRP A C 1
ATOM 941 O O . TRP A 1 119 ? -4.133 -45.156 -10.711 1 93.06 119 TRP A O 1
ATOM 951 N N . GLU A 1 120 ? -5.465 -45.375 -12.477 1 92.19 120 GLU A N 1
ATOM 952 C CA . GLU A 1 120 ? -4.922 -46.688 -12.82 1 92.19 120 GLU A CA 1
ATOM 953 C C . GLU A 1 120 ? -3.555 -46.562 -13.484 1 92.19 120 GLU A C 1
ATOM 955 O O . GLU A 1 120 ? -2.713 -47.469 -13.367 1 92.19 120 GLU A O 1
ATOM 960 N N . ASN A 1 121 ? -3.396 -45.5 -14.18 1 93.69 121 ASN A N 1
ATOM 961 C CA . ASN A 1 121 ? -2.166 -45.312 -14.938 1 93.69 121 ASN A CA 1
ATOM 962 C C . ASN A 1 121 ? -1.505 -43.969 -14.641 1 93.69 121 ASN A C 1
ATOM 964 O O . ASN A 1 121 ? -1.339 -43.156 -15.531 1 93.69 121 ASN A O 1
ATOM 968 N N . PRO A 1 122 ? -1.079 -43.812 -13.414 1 95.81 122 PRO A N 1
ATOM 969 C CA . PRO A 1 122 ? -0.39 -42.562 -13.125 1 95.81 122 PRO A CA 1
ATOM 970 C C . PRO A 1 122 ? 0.858 -42.344 -13.984 1 95.81 122 PRO A C 1
ATOM 972 O O . PRO A 1 122 ? 1.447 -43.312 -14.461 1 95.81 122 PRO A O 1
ATOM 975 N N . GLY A 1 123 ? 1.257 -41.125 -14.172 1 97.12 123 GLY A N 1
ATOM 976 C CA . GLY A 1 123 ? 2.408 -40.812 -15 1 97.12 123 GLY A CA 1
ATOM 977 C C . GLY A 1 123 ? 2.467 -39.344 -15.414 1 97.12 123 GLY A C 1
ATOM 978 O O . GLY A 1 123 ? 1.978 -38.469 -14.695 1 97.12 123 GLY A O 1
ATOM 979 N N . VAL A 1 124 ? 3.211 -39.094 -16.5 1 98.19 124 VAL A N 1
ATOM 980 C CA . VAL A 1 124 ? 3.402 -37.75 -17 1 98.19 124 VAL A CA 1
ATOM 981 C C . VAL A 1 124 ? 3.051 -37.688 -18.484 1 98.19 124 VAL A C 1
ATOM 983 O O . VAL A 1 124 ? 3.572 -38.469 -19.281 1 98.19 124 VAL A O 1
ATOM 986 N N . TYR A 1 125 ? 2.111 -36.844 -18.797 1 98.25 125 TYR A N 1
ATOM 987 C CA . TYR A 1 125 ? 1.906 -36.406 -20.172 1 98.25 125 TYR A CA 1
ATOM 988 C C . TYR A 1 125 ? 2.627 -35.094 -20.453 1 98.25 125 TYR A C 1
ATOM 990 O O . TYR A 1 125 ? 2.678 -34.219 -19.594 1 98.25 125 TYR A O 1
ATOM 998 N N . ALA A 1 126 ? 3.174 -34.969 -21.609 1 98.31 126 ALA A N 1
ATOM 999 C CA . ALA A 1 126 ? 3.822 -33.719 -21.984 1 98.31 126 ALA A CA 1
ATOM 1000 C C . ALA A 1 126 ? 3.666 -33.438 -23.484 1 98.31 126 ALA A C 1
ATOM 1002 O O . ALA A 1 126 ? 3.482 -34.375 -24.266 1 98.31 126 ALA A O 1
ATOM 1003 N N . TRP A 1 127 ? 3.68 -32.25 -23.875 1 98.31 127 TRP A N 1
ATOM 1004 C CA . TRP A 1 127 ? 3.633 -31.828 -25.281 1 98.31 127 TRP A CA 1
ATOM 1005 C C . TRP A 1 127 ? 4.242 -30.438 -25.453 1 98.31 127 TRP A C 1
ATOM 1007 O O . TRP A 1 127 ? 4.465 -29.719 -24.469 1 98.31 127 TRP A O 1
ATOM 1017 N N . GLY A 1 128 ? 4.516 -30.062 -26.656 1 98.19 128 GLY A N 1
ATOM 1018 C CA . GLY A 1 128 ? 5.137 -28.781 -26.953 1 98.19 128 GLY A CA 1
ATOM 1019 C C . GLY A 1 128 ? 6.473 -28.922 -27.656 1 98.19 128 GLY A C 1
ATOM 1020 O O . GLY A 1 128 ? 6.613 -29.719 -28.594 1 98.19 128 GLY A O 1
ATOM 1021 N N . ASN A 1 129 ? 7.418 -28.031 -27.219 1 98.12 129 ASN A N 1
ATOM 1022 C CA . ASN A 1 129 ? 8.75 -27.984 -27.828 1 98.12 129 ASN A CA 1
ATOM 1023 C C . ASN A 1 129 ? 9.617 -29.156 -27.344 1 98.12 129 ASN A C 1
ATOM 1025 O O . ASN A 1 129 ? 9.82 -29.328 -26.141 1 98.12 129 ASN A O 1
ATOM 1029 N N . ASN A 1 130 ? 10.133 -29.938 -28.25 1 97.06 130 ASN A N 1
ATOM 1030 C CA . ASN A 1 130 ? 10.945 -31.109 -27.922 1 97.06 130 ASN A CA 1
ATOM 1031 C C . ASN A 1 130 ? 12.367 -30.969 -28.453 1 97.06 130 ASN A C 1
ATOM 1033 O O . ASN A 1 130 ? 13.039 -31.984 -28.688 1 97.06 130 ASN A O 1
ATOM 1037 N N . ALA A 1 131 ? 12.852 -29.781 -28.672 1 95.31 131 ALA A N 1
ATOM 1038 C CA . ALA A 1 131 ? 14.18 -29.516 -29.203 1 95.31 131 ALA A CA 1
ATOM 1039 C C . ALA A 1 131 ? 15.258 -30.156 -28.328 1 95.31 131 ALA A C 1
ATOM 1041 O O . ALA A 1 131 ? 16.281 -30.625 -28.844 1 95.31 131 ALA A O 1
ATOM 1042 N N . GLY A 1 132 ? 15.008 -30.172 -27.062 1 95.56 132 GLY A N 1
ATOM 1043 C CA . GLY A 1 132 ? 15.961 -30.75 -26.125 1 95.56 132 GLY A CA 1
ATOM 1044 C C . GLY A 1 132 ? 15.617 -32.188 -25.734 1 95.56 132 GLY A C 1
ATOM 1045 O O . GLY A 1 132 ? 16.141 -32.688 -24.75 1 95.56 132 GLY A O 1
ATOM 1046 N N . ARG A 1 133 ? 14.656 -32.75 -26.375 1 95.88 133 ARG A N 1
ATOM 1047 C CA . ARG A 1 133 ? 14.234 -34.125 -26.172 1 95.88 133 ARG A CA 1
ATOM 1048 C C . ARG A 1 133 ? 13.711 -34.312 -24.75 1 95.88 133 ARG A C 1
ATOM 1050 O O . ARG A 1 133 ? 14.039 -35.312 -24.094 1 95.88 133 ARG A O 1
ATOM 1057 N N . VAL A 1 134 ? 13.094 -33.375 -24.328 1 96.31 134 VAL A N 1
ATOM 1058 C CA . VAL A 1 134 ? 12.578 -33.406 -22.969 1 96.31 134 VAL A CA 1
ATOM 1059 C C . VAL A 1 134 ? 11.297 -34.219 -22.906 1 96.31 134 VAL A C 1
ATOM 1061 O O . VAL A 1 134 ? 10.984 -34.812 -21.875 1 96.31 134 VAL A O 1
ATOM 1064 N N . ILE A 1 135 ? 10.57 -34.375 -23.984 1 97 135 ILE A N 1
ATOM 1065 C CA . ILE A 1 135 ? 9.297 -35.094 -24.047 1 97 135 ILE A CA 1
ATOM 1066 C C . ILE A 1 135 ? 9.516 -36.531 -24.547 1 97 135 ILE A C 1
ATOM 1068 O O . ILE A 1 135 ? 8.984 -37.469 -24 1 97 135 ILE A O 1
ATOM 1072 N N . GLU A 1 136 ? 10.219 -36.562 -25.594 1 93.94 136 GLU A N 1
ATOM 1073 C CA . GLU A 1 136 ? 10.523 -37.812 -26.234 1 93.94 136 GLU A CA 1
ATOM 1074 C C . GLU A 1 136 ? 11.922 -37.812 -26.844 1 93.94 136 GLU A C 1
ATOM 1076 O O . GLU A 1 136 ? 12.398 -36.781 -27.312 1 93.94 136 GLU A O 1
ATOM 1081 N N . ASN A 1 137 ? 12.438 -39.031 -26.734 1 92 137 ASN A N 1
ATOM 1082 C CA . ASN A 1 137 ? 13.734 -39.219 -27.391 1 92 137 ASN A CA 1
ATOM 1083 C C . ASN A 1 137 ? 13.594 -39.375 -28.891 1 92 137 ASN A C 1
ATOM 1085 O O . ASN A 1 137 ? 13.789 -40.5 -29.422 1 92 137 ASN A O 1
ATOM 1089 N N . SER A 1 138 ? 13.281 -38.406 -29.578 1 91.56 138 SER A N 1
ATOM 1090 C CA . SER A 1 138 ? 13.117 -38.406 -31.031 1 91.56 138 SER A CA 1
ATOM 1091 C C . SER A 1 138 ? 13.648 -37.125 -31.656 1 91.56 138 SER A C 1
ATOM 1093 O O . SER A 1 138 ? 14.023 -36.188 -30.938 1 91.56 138 SER A O 1
ATOM 1095 N N . ASN A 1 139 ? 13.68 -37.156 -33 1 90.25 139 ASN A N 1
ATOM 1096 C CA . ASN A 1 139 ? 14.156 -35.969 -33.719 1 90.25 139 ASN A CA 1
ATOM 1097 C C . ASN A 1 139 ? 13.016 -35 -34.031 1 90.25 139 ASN A C 1
ATOM 1099 O O . ASN A 1 139 ? 13.219 -34 -34.719 1 90.25 139 ASN A O 1
ATOM 1103 N N . GLU A 1 140 ? 11.859 -35.312 -33.469 1 93.44 140 GLU A N 1
ATOM 1104 C CA . GLU A 1 140 ? 10.742 -34.406 -33.656 1 93.44 140 GLU A CA 1
ATOM 1105 C C . GLU A 1 140 ? 10.891 -33.156 -32.812 1 93.44 140 GLU A C 1
ATOM 1107 O O . GLU A 1 140 ? 11.008 -33.25 -31.594 1 93.44 140 GLU A O 1
ATOM 1112 N N . THR A 1 141 ? 10.844 -32.062 -33.5 1 95.12 141 THR A N 1
ATOM 1113 C CA . THR A 1 141 ? 11.047 -30.781 -32.812 1 95.12 141 THR A CA 1
ATOM 1114 C C . THR A 1 141 ? 9.82 -30.422 -31.969 1 95.12 141 THR A C 1
ATOM 1116 O O . THR A 1 141 ? 9.945 -29.781 -30.922 1 95.12 141 THR A O 1
ATOM 1119 N N . TYR A 1 142 ? 8.648 -30.828 -32.469 1 96.94 142 TYR A N 1
ATOM 1120 C CA . TYR A 1 142 ? 7.418 -30.484 -31.766 1 96.94 142 TYR A CA 1
ATOM 1121 C C . TYR A 1 142 ? 6.566 -31.734 -31.516 1 96.94 142 TYR A C 1
ATOM 1123 O O . TYR A 1 142 ? 6.48 -32.594 -32.375 1 96.94 142 TYR A O 1
ATOM 1131 N N . ILE A 1 143 ? 6.074 -31.828 -30.344 1 97 143 ILE A N 1
ATOM 1132 C CA . ILE A 1 143 ? 5.027 -32.781 -30 1 97 143 ILE A CA 1
ATOM 1133 C C . ILE A 1 143 ? 3.684 -32.062 -29.891 1 97 143 ILE A C 1
ATOM 1135 O O . ILE A 1 143 ? 3.451 -31.297 -28.953 1 97 143 ILE A O 1
ATOM 1139 N N . LYS A 1 144 ? 2.787 -32.312 -30.703 1 95.62 144 LYS A N 1
ATOM 1140 C CA . LYS A 1 144 ? 1.632 -31.469 -30.969 1 95.62 144 LYS A CA 1
ATOM 1141 C C . LYS A 1 144 ? 0.498 -31.766 -30 1 95.62 144 LYS A C 1
ATOM 1143 O O . LYS A 1 144 ? -0.38 -30.922 -29.781 1 95.62 144 LYS A O 1
ATOM 1148 N N . THR A 1 145 ? 0.454 -32.906 -29.531 1 94.25 145 THR A N 1
ATOM 1149 C CA . THR A 1 145 ? -0.585 -33.344 -28.594 1 94.25 145 THR A CA 1
ATOM 1150 C C . THR A 1 145 ? 0.025 -34.062 -27.391 1 94.25 145 THR A C 1
ATOM 1152 O O . THR A 1 145 ? 1.177 -34.5 -27.438 1 94.25 145 THR A O 1
ATOM 1155 N N . PRO A 1 146 ? -0.752 -34.219 -26.359 1 96.25 146 PRO A N 1
ATOM 1156 C CA . PRO A 1 146 ? -0.196 -34.844 -25.156 1 96.25 146 PRO A CA 1
ATOM 1157 C C . PRO A 1 146 ? 0.33 -36.25 -25.422 1 96.25 146 PRO A C 1
ATOM 1159 O O . PRO A 1 146 ? -0.353 -37.062 -26.047 1 96.25 146 PRO A O 1
ATOM 1162 N N . LYS A 1 147 ? 1.487 -36.438 -24.891 1 96.19 147 LYS A N 1
ATOM 1163 C CA . LYS A 1 147 ? 2.15 -37.719 -25.047 1 96.19 147 LYS A CA 1
ATOM 1164 C C . LYS A 1 147 ? 2.729 -38.188 -23.719 1 96.19 147 LYS A C 1
ATOM 1166 O O . LYS A 1 147 ? 3.273 -37.406 -22.953 1 96.19 147 LYS A O 1
ATOM 1171 N N . ARG A 1 148 ? 2.67 -39.5 -23.5 1 96.38 148 ARG A N 1
ATOM 1172 C CA . ARG A 1 148 ? 3.205 -40.062 -22.266 1 96.38 148 ARG A CA 1
ATOM 1173 C C . ARG A 1 148 ? 4.73 -40.125 -22.312 1 96.38 148 ARG A C 1
ATOM 1175 O O . ARG A 1 148 ? 5.312 -40.469 -23.344 1 96.38 148 ARG A O 1
ATOM 1182 N N . ILE A 1 149 ? 5.309 -39.781 -21.266 1 96.81 149 ILE A N 1
ATOM 1183 C CA . ILE A 1 149 ? 6.73 -40.062 -21.094 1 96.81 149 ILE A CA 1
ATOM 1184 C C . ILE A 1 149 ? 6.906 -41.406 -20.391 1 96.81 149 ILE A C 1
ATOM 1186 O O . ILE A 1 149 ? 6.652 -41.531 -19.188 1 96.81 149 ILE A O 1
ATOM 1190 N N . PRO A 1 150 ? 7.391 -42.312 -21.047 1 96.06 150 PRO A N 1
ATOM 1191 C CA . PRO A 1 150 ? 7.371 -43.688 -20.562 1 96.06 150 PRO A CA 1
ATOM 1192 C C . PRO A 1 150 ? 8.117 -43.844 -19.234 1 96.06 150 PRO A C 1
ATOM 1194 O O . PRO A 1 150 ? 7.707 -44.656 -18.391 1 96.06 150 PRO A O 1
ATOM 1197 N N . TYR A 1 151 ? 9.164 -43.188 -19.047 1 96.12 151 TYR A N 1
ATOM 1198 C CA . TYR A 1 151 ? 9.961 -43.312 -17.828 1 96.12 151 TYR A CA 1
ATOM 1199 C C . TYR A 1 151 ? 9.102 -43.125 -16.594 1 96.12 151 TYR A C 1
ATOM 1201 O O . TYR A 1 151 ? 9.367 -43.719 -15.547 1 96.12 151 TYR A O 1
ATOM 1209 N N . PHE A 1 152 ? 8.102 -42.344 -16.719 1 97.69 152 PHE A N 1
ATOM 1210 C CA . PHE A 1 152 ? 7.336 -41.969 -15.539 1 97.69 152 PHE A CA 1
ATOM 1211 C C . PHE A 1 152 ? 6.09 -42.812 -15.391 1 97.69 152 PHE A C 1
ATOM 1213 O O . PHE A 1 152 ? 5.273 -42.594 -14.5 1 97.69 152 PHE A O 1
ATOM 1220 N N . ASP A 1 153 ? 5.883 -43.781 -16.219 1 96.19 153 ASP A N 1
ATOM 1221 C CA . ASP A 1 153 ? 4.707 -44.656 -16.125 1 96.19 153 ASP A CA 1
ATOM 1222 C C . ASP A 1 153 ? 4.645 -45.344 -14.758 1 96.19 153 ASP A C 1
ATOM 1224 O O . ASP A 1 153 ? 5.602 -46 -14.352 1 96.19 153 ASP A O 1
ATOM 1228 N N . GLY A 1 154 ? 3.533 -45.094 -14.117 1 94.75 154 GLY A N 1
ATOM 1229 C CA . GLY A 1 154 ? 3.314 -45.719 -12.812 1 94.75 154 GLY A CA 1
ATOM 1230 C C . GLY A 1 154 ? 3.953 -44.938 -11.672 1 94.75 154 GLY A C 1
ATOM 1231 O O . GLY A 1 154 ? 3.881 -45.375 -10.516 1 94.75 154 GLY A O 1
ATOM 1232 N N . LYS A 1 155 ? 4.566 -43.875 -12.023 1 95.25 155 LYS A N 1
ATOM 1233 C CA . LYS A 1 155 ? 5.273 -43.125 -11 1 95.25 155 LYS A CA 1
ATOM 1234 C C . LYS A 1 155 ? 4.5 -41.875 -10.609 1 95.25 155 LYS A C 1
ATOM 1236 O O . LYS A 1 155 ? 3.803 -41.281 -11.438 1 95.25 155 LYS A O 1
ATOM 1241 N N . LEU A 1 156 ? 4.59 -41.5 -9.352 1 97.12 156 LEU A N 1
ATOM 1242 C CA . LEU A 1 156 ? 4.07 -40.219 -8.836 1 97.12 156 LEU A CA 1
ATOM 1243 C C . LEU A 1 156 ? 5.203 -39.25 -8.594 1 97.12 156 LEU A C 1
ATOM 1245 O O . LEU A 1 156 ? 6.328 -39.625 -8.281 1 97.12 156 LEU A O 1
ATOM 1249 N N . LEU A 1 157 ? 4.926 -38.062 -8.812 1 98.5 157 LEU A N 1
ATOM 1250 C CA . LEU A 1 157 ? 5.918 -37 -8.617 1 98.5 157 LEU A CA 1
ATOM 1251 C C . LEU A 1 157 ? 5.441 -35.969 -7.59 1 98.5 157 LEU A C 1
ATOM 1253 O O . LEU A 1 157 ? 4.234 -35.781 -7.434 1 98.5 157 LEU A O 1
ATOM 1257 N N . ARG A 1 158 ? 6.402 -35.375 -6.883 1 98.5 158 ARG A N 1
ATOM 1258 C CA . ARG A 1 158 ? 6.062 -34.25 -5.992 1 98.5 158 ARG A CA 1
ATOM 1259 C C . ARG A 1 158 ? 5.996 -32.938 -6.75 1 98.5 158 ARG A C 1
ATOM 1261 O O . ARG A 1 158 ? 5.227 -32.031 -6.387 1 98.5 158 ARG A O 1
ATOM 1268 N N . ASP A 1 159 ? 6.84 -32.812 -7.727 1 98.62 159 ASP A N 1
ATOM 1269 C CA . ASP A 1 159 ? 6.906 -31.609 -8.523 1 98.62 159 ASP A CA 1
ATOM 1270 C C . ASP A 1 159 ? 7.633 -31.844 -9.844 1 98.62 159 ASP A C 1
ATOM 1272 O O . ASP A 1 159 ? 8.406 -32.812 -9.969 1 98.62 159 ASP A O 1
ATOM 1276 N N . ILE A 1 160 ? 7.348 -30.984 -10.844 1 98.69 160 ILE A N 1
ATOM 1277 C CA . ILE A 1 160 ? 8.016 -31.109 -12.133 1 98.69 160 ILE A CA 1
ATOM 1278 C C . ILE A 1 160 ? 8.125 -29.719 -12.781 1 98.69 160 ILE A C 1
ATOM 1280 O O . ILE A 1 160 ? 7.246 -28.875 -12.609 1 98.69 160 ILE A O 1
ATOM 1284 N N . LYS A 1 161 ? 9.203 -29.406 -13.352 1 98.62 161 LYS A N 1
ATOM 1285 C CA . LYS A 1 161 ? 9.43 -28.219 -14.18 1 98.62 161 LYS A CA 1
ATOM 1286 C C . LYS A 1 161 ? 10.039 -28.594 -15.523 1 98.62 161 LYS A C 1
ATOM 1288 O O . LYS A 1 161 ? 10.922 -29.453 -15.594 1 98.62 161 LYS A O 1
ATOM 1293 N N . LEU A 1 162 ? 9.539 -27.953 -16.594 1 97.44 162 LEU A N 1
ATOM 1294 C CA . LEU A 1 162 ? 10.016 -28.297 -17.922 1 97.44 162 LEU A CA 1
ATOM 1295 C C . LEU A 1 162 ? 10.5 -27.062 -18.672 1 97.44 162 LEU A C 1
ATOM 1297 O O . LEU A 1 162 ? 9.875 -26 -18.594 1 97.44 162 LEU A O 1
ATOM 1301 N N . ASP A 1 163 ? 11.602 -27.203 -19.219 1 96.44 163 ASP A N 1
ATOM 1302 C CA . ASP A 1 163 ? 12.188 -26.312 -20.219 1 96.44 163 ASP A CA 1
ATOM 1303 C C . ASP A 1 163 ? 12.367 -27.016 -21.547 1 96.44 163 ASP A C 1
ATOM 1305 O O . ASP A 1 163 ? 12.414 -28.25 -21.609 1 96.44 163 ASP A O 1
ATOM 1309 N N . LYS A 1 164 ? 12.469 -26.25 -22.641 1 95.31 164 LYS A N 1
ATOM 1310 C CA . LYS A 1 164 ? 12.648 -26.859 -23.953 1 95.31 164 LYS A CA 1
ATOM 1311 C C . LYS A 1 164 ? 13.953 -27.656 -24 1 95.31 164 LYS A C 1
ATOM 1313 O O . LYS A 1 164 ? 14.07 -28.625 -24.766 1 95.31 164 LYS A O 1
ATOM 1318 N N . ASN A 1 165 ? 14.852 -27.344 -23.125 1 95.44 165 ASN A N 1
ATOM 1319 C CA . ASN A 1 165 ? 16.172 -27.969 -23.203 1 95.44 165 ASN A CA 1
ATOM 1320 C C . ASN A 1 165 ? 16.375 -29.016 -22.125 1 95.44 165 ASN A C 1
ATOM 1322 O O . ASN A 1 165 ? 17.172 -29.922 -22.266 1 95.44 165 ASN A O 1
ATOM 1326 N N . PHE A 1 166 ? 15.688 -28.828 -21.062 1 96.56 166 PHE A N 1
ATOM 1327 C CA . PHE A 1 166 ? 15.883 -29.797 -19.984 1 96.56 166 PHE A CA 1
ATOM 1328 C C . PHE A 1 166 ? 14.641 -29.891 -19.109 1 96.56 166 PHE A C 1
ATOM 1330 O O . PHE A 1 166 ? 13.797 -28.984 -19.109 1 96.56 166 PHE A O 1
ATOM 1337 N N . GLY A 1 167 ? 14.492 -30.984 -18.438 1 97.5 167 GLY A N 1
ATOM 1338 C CA . GLY A 1 167 ? 13.445 -31.219 -17.453 1 97.5 167 GLY A CA 1
ATOM 1339 C C . GLY A 1 167 ? 13.984 -31.547 -16.078 1 97.5 167 GLY A C 1
ATOM 1340 O O . GLY A 1 167 ? 15.117 -32 -15.945 1 97.5 167 GLY A O 1
ATOM 1341 N N . ALA A 1 168 ? 13.258 -31.188 -15.102 1 98.38 168 ALA A N 1
ATOM 1342 C CA . ALA A 1 168 ? 13.555 -31.5 -13.703 1 98.38 168 ALA A CA 1
ATOM 1343 C C . ALA A 1 168 ? 12.305 -31.953 -12.961 1 98.38 168 ALA A C 1
ATOM 1345 O O . ALA A 1 168 ? 11.219 -31.406 -13.18 1 98.38 168 ALA A O 1
ATOM 1346 N N . ALA A 1 169 ? 12.422 -32.938 -12.172 1 98.69 169 ALA A N 1
ATOM 1347 C CA . ALA A 1 169 ? 11.289 -33.438 -11.391 1 98.69 169 ALA A CA 1
ATOM 1348 C C . ALA A 1 169 ? 11.75 -33.938 -10.023 1 98.69 169 ALA A C 1
ATOM 1350 O O . ALA A 1 169 ? 12.93 -34.219 -9.82 1 98.69 169 ALA A O 1
ATOM 1351 N N . ILE A 1 170 ? 10.867 -34 -9.117 1 98.69 170 ILE A N 1
ATOM 1352 C CA . ILE A 1 170 ? 11.117 -34.562 -7.801 1 98.69 170 ILE A CA 1
ATOM 1353 C C . ILE A 1 170 ? 10.336 -35.875 -7.664 1 98.69 170 ILE A C 1
ATOM 1355 O O . ILE A 1 170 ? 9.109 -35.906 -7.809 1 98.69 170 ILE A O 1
ATOM 1359 N N . THR A 1 171 ? 11.023 -36.844 -7.34 1 98 171 THR A N 1
ATOM 1360 C CA . THR A 1 171 ? 10.391 -38.156 -7.172 1 98 171 THR A CA 1
ATOM 1361 C C . THR A 1 171 ? 9.562 -38.188 -5.895 1 98 171 THR A C 1
ATOM 1363 O O . THR A 1 171 ? 9.625 -37.281 -5.078 1 98 171 THR A O 1
ATOM 1366 N N . GLU A 1 172 ? 8.781 -39.281 -5.762 1 95.94 172 GLU A N 1
ATOM 1367 C CA . GLU A 1 172 ? 7.992 -39.5 -4.551 1 95.94 172 GLU A CA 1
ATOM 1368 C C . GLU A 1 172 ? 8.883 -39.531 -3.312 1 95.94 172 GLU A C 1
ATOM 1370 O O . GLU A 1 172 ? 8.453 -39.188 -2.221 1 95.94 172 GLU A O 1
ATOM 1375 N N . GLN A 1 173 ? 10.164 -39.969 -3.48 1 95.75 173 GLN A N 1
ATOM 1376 C CA . GLN A 1 173 ? 11.117 -40.125 -2.383 1 95.75 173 GLN A CA 1
ATOM 1377 C C . GLN A 1 173 ? 11.828 -38.781 -2.094 1 95.75 173 GLN A C 1
ATOM 1379 O O . GLN A 1 173 ? 12.555 -38.688 -1.104 1 95.75 173 GLN A O 1
ATOM 1384 N N . GLY A 1 174 ? 11.656 -37.844 -2.953 1 97.94 174 GLY A N 1
ATOM 1385 C CA . GLY A 1 174 ? 12.227 -36.531 -2.707 1 97.94 174 GLY A CA 1
ATOM 1386 C C . GLY A 1 174 ? 13.57 -36.344 -3.375 1 97.94 174 GLY A C 1
ATOM 1387 O O . GLY A 1 174 ? 14.375 -35.5 -2.934 1 97.94 174 GLY A O 1
ATOM 1388 N N . ASP A 1 175 ? 13.883 -37.094 -4.406 1 97.62 175 ASP A N 1
ATOM 1389 C CA . ASP A 1 175 ? 15.117 -36.938 -5.168 1 97.62 175 ASP A CA 1
ATOM 1390 C C . ASP A 1 175 ? 14.891 -36.094 -6.418 1 97.62 175 ASP A C 1
ATOM 1392 O O . ASP A 1 175 ? 13.789 -36.094 -6.973 1 97.62 175 ASP A O 1
ATOM 1396 N N . LEU A 1 176 ? 15.977 -35.438 -6.832 1 97.94 176 LEU A N 1
ATOM 1397 C CA . LEU A 1 176 ? 15.906 -34.656 -8.055 1 97.94 176 LEU A CA 1
ATOM 1398 C C . LEU A 1 176 ? 16.234 -35.5 -9.281 1 97.94 176 LEU A C 1
ATOM 1400 O O . LEU A 1 176 ? 17.25 -36.188 -9.305 1 97.94 176 LEU A O 1
ATOM 1404 N N . LEU A 1 177 ? 15.328 -35.469 -10.211 1 97.75 177 LEU A N 1
ATOM 1405 C CA . LEU A 1 177 ? 15.547 -36.062 -11.523 1 97.75 177 LEU A CA 1
ATOM 1406 C C . LEU A 1 177 ? 15.805 -35 -12.578 1 97.75 177 LEU A C 1
ATOM 1408 O O . LEU A 1 177 ? 15.148 -33.938 -12.57 1 97.75 177 LEU A O 1
ATOM 1412 N N . GLN A 1 178 ? 16.781 -35.25 -13.422 1 97.31 178 GLN A N 1
ATOM 1413 C CA . GLN A 1 178 ? 17.047 -34.344 -14.531 1 97.31 178 GLN A CA 1
ATOM 1414 C C . GLN A 1 178 ? 17.219 -35.094 -15.836 1 97.31 178 GLN A C 1
ATOM 1416 O O . GLN A 1 178 ? 17.656 -36.25 -15.844 1 97.31 178 GLN A O 1
ATOM 1421 N N . TRP A 1 179 ? 16.797 -34.5 -16.906 1 97 179 TRP A N 1
ATOM 1422 C CA . TRP A 1 179 ? 16.969 -35.094 -18.219 1 97 179 TRP A CA 1
ATOM 1423 C C . TRP A 1 179 ? 16.953 -34.031 -19.312 1 97 179 TRP A C 1
ATOM 1425 O O . TRP A 1 179 ? 16.766 -32.844 -19.031 1 97 179 TRP A O 1
ATOM 1435 N N . GLY A 1 180 ? 17.094 -34.5 -20.578 1 96.38 180 GLY A N 1
ATOM 1436 C CA . GLY A 1 180 ? 17.156 -33.594 -21.734 1 96.38 180 GLY A CA 1
ATOM 1437 C C . GLY A 1 180 ? 18.562 -33.344 -22.219 1 96.38 180 GLY A C 1
ATOM 1438 O O . GLY A 1 180 ? 19.531 -33.531 -21.469 1 96.38 180 GLY A O 1
ATOM 1439 N N . THR A 1 181 ? 18.734 -32.75 -23.344 1 95.88 181 THR A N 1
ATOM 1440 C CA . THR A 1 181 ? 20.047 -32.469 -23.922 1 95.88 181 THR A CA 1
ATOM 1441 C C . THR A 1 181 ? 20.719 -31.312 -23.219 1 95.88 181 THR A C 1
ATOM 1443 O O . THR A 1 181 ? 21.953 -31.203 -23.234 1 95.88 181 THR A O 1
ATOM 1446 N N . GLY A 1 182 ? 19.891 -30.438 -22.641 1 94.69 182 GLY A N 1
ATOM 1447 C CA . GLY A 1 182 ? 20.453 -29.344 -21.859 1 94.69 182 GLY A CA 1
ATOM 1448 C C . GLY A 1 182 ? 21.109 -29.812 -20.578 1 94.69 182 GLY A C 1
ATOM 1449 O O . GLY A 1 182 ? 22 -29.141 -20.047 1 94.69 182 GLY A O 1
ATOM 1450 N N . PHE A 1 183 ? 20.688 -30.891 -20.094 1 95.5 183 PHE A N 1
ATOM 1451 C CA . PHE A 1 183 ? 21.297 -31.5 -18.922 1 95.5 183 PHE A CA 1
ATOM 1452 C C . PHE A 1 183 ? 22.5 -32.344 -19.328 1 95.5 183 PHE A C 1
ATOM 1454 O O . PHE A 1 183 ? 23.609 -32.125 -18.828 1 95.5 183 PHE A O 1
ATOM 1461 N N . CYS A 1 184 ? 22.203 -33.156 -20.203 1 92.88 184 CYS A N 1
ATOM 1462 C CA . CYS A 1 184 ? 23.234 -34.062 -20.719 1 92.88 184 CYS A CA 1
ATOM 1463 C C . CYS A 1 184 ? 23.062 -34.281 -22.219 1 92.88 184 CYS A C 1
ATOM 1465 O O . CYS A 1 184 ? 22.078 -34.844 -22.656 1 92.88 184 CYS A O 1
ATOM 1467 N N . PRO A 1 185 ? 24.047 -33.969 -22.969 1 89.62 185 PRO A N 1
ATOM 1468 C CA . PRO A 1 185 ? 23.938 -34.062 -24.422 1 89.62 185 PRO A CA 1
ATOM 1469 C C . PRO A 1 185 ? 23.688 -35.5 -24.922 1 89.62 185 PRO A C 1
ATOM 1471 O O . PRO A 1 185 ? 23.031 -35.688 -25.953 1 89.62 185 PRO A O 1
ATOM 1474 N N . SER A 1 186 ? 24.219 -36.5 -24.406 1 85.12 186 SER A N 1
ATOM 1475 C CA . SER A 1 186 ? 24.031 -37.906 -24.828 1 85.12 186 SER A CA 1
ATOM 1476 C C . SER A 1 186 ? 22.656 -38.406 -24.438 1 85.12 186 SER A C 1
ATOM 1478 O O . SER A 1 186 ? 22.188 -39.406 -24.984 1 85.12 186 SER A O 1
ATOM 1480 N N . TYR A 1 187 ? 21.844 -37.656 -24.031 1 72.94 187 TYR A N 1
ATOM 1481 C CA . TYR A 1 187 ? 20.484 -37.938 -23.547 1 72.94 187 TYR A CA 1
ATOM 1482 C C . TYR A 1 187 ? 20.344 -39.375 -23.094 1 72.94 187 TYR A C 1
ATOM 1484 O O . TYR A 1 187 ? 20.469 -40.312 -23.906 1 72.94 187 TYR A O 1
ATOM 1492 N N . GLU A 1 188 ? 20.078 -39.625 -22.031 1 76.06 188 GLU A N 1
ATOM 1493 C CA . GLU A 1 188 ? 19.875 -40.969 -21.516 1 76.06 188 GLU A CA 1
ATOM 1494 C C . GLU A 1 188 ? 18.562 -41.094 -20.75 1 76.06 188 GLU A C 1
ATOM 1496 O O . GLU A 1 188 ? 18.25 -42.125 -20.156 1 76.06 188 GLU A O 1
ATOM 1501 N N . GLY A 1 189 ? 17.719 -40.156 -20.891 1 89.12 189 GLY A N 1
ATOM 1502 C CA . GLY A 1 189 ? 16.5 -40.156 -20.094 1 89.12 189 GLY A CA 1
ATOM 1503 C C . GLY A 1 189 ? 16.703 -39.562 -18.703 1 89.12 189 GLY A C 1
ATOM 1504 O O . GLY A 1 189 ? 17.797 -39.125 -18.359 1 89.12 189 GLY A O 1
ATOM 1505 N N . PRO A 1 190 ? 15.633 -39.594 -17.922 1 95.38 190 PRO A N 1
ATOM 1506 C CA . PRO A 1 190 ? 15.719 -39 -16.594 1 95.38 190 PRO A CA 1
ATOM 1507 C C . PRO A 1 190 ? 16.656 -39.75 -15.656 1 95.38 190 PRO A C 1
ATOM 1509 O O . PRO A 1 190 ? 16.625 -41 -15.641 1 95.38 190 PRO A O 1
ATOM 1512 N N . ARG A 1 191 ? 17.469 -39 -14.953 1 93.88 191 ARG A N 1
ATOM 1513 C CA . ARG A 1 191 ? 18.406 -39.594 -14 1 93.88 191 ARG A CA 1
ATOM 1514 C C . ARG A 1 191 ? 18.406 -38.812 -12.688 1 93.88 191 ARG A C 1
ATOM 1516 O O . ARG A 1 191 ? 18.328 -37.594 -12.672 1 93.88 191 ARG A O 1
ATOM 1523 N N . PRO A 1 192 ? 18.5 -39.562 -11.617 1 94.88 192 PRO A N 1
ATOM 1524 C CA . PRO A 1 192 ? 18.625 -38.844 -10.336 1 94.88 192 PRO A CA 1
ATOM 1525 C C . PRO A 1 192 ? 19.953 -38.125 -10.195 1 94.88 192 PRO A C 1
ATOM 1527 O O . PRO A 1 192 ? 21 -38.656 -10.523 1 94.88 192 PRO A O 1
ATOM 1530 N N . THR A 1 193 ? 19.953 -36.938 -9.797 1 93.94 193 THR A N 1
ATOM 1531 C CA . THR A 1 193 ? 21.156 -36.125 -9.648 1 93.94 193 THR A CA 1
ATOM 1532 C C . THR A 1 193 ? 21.375 -35.719 -8.195 1 93.94 193 THR A C 1
ATOM 1534 O O . THR A 1 193 ? 22.5 -35.75 -7.688 1 93.94 193 THR A O 1
ATOM 1537 N N . LEU A 1 194 ? 20.422 -35.219 -7.527 1 93.75 194 LEU A N 1
ATOM 1538 C CA . LEU A 1 194 ? 20.484 -34.875 -6.109 1 93.75 194 LEU A CA 1
ATOM 1539 C C . LEU A 1 194 ? 19.594 -35.812 -5.293 1 93.75 194 LEU A C 1
ATOM 1541 O O . LEU A 1 194 ? 18.375 -35.719 -5.355 1 93.75 194 LEU A O 1
ATOM 1545 N N . LYS A 1 195 ? 20.25 -36.625 -4.453 1 94.75 195 LYS A N 1
ATOM 1546 C CA . LYS A 1 195 ? 19.547 -37.656 -3.711 1 94.75 195 LYS A CA 1
ATOM 1547 C C . LYS A 1 195 ? 19.594 -37.406 -2.209 1 94.75 195 LYS A C 1
ATOM 1549 O O . LYS A 1 195 ? 20.516 -36.719 -1.719 1 94.75 195 LYS A O 1
ATOM 1554 N N . GLY A 1 196 ? 18.578 -37.844 -1.55 1 94.56 196 GLY A N 1
ATOM 1555 C CA . GLY A 1 196 ? 18.594 -37.875 -0.096 1 94.56 196 GLY A CA 1
ATOM 1556 C C . GLY A 1 196 ? 18.297 -36.5 0.526 1 94.56 196 GLY A C 1
ATOM 1557 O O . GLY A 1 196 ? 18.578 -36.281 1.704 1 94.56 196 GLY A O 1
ATOM 1558 N N . LYS A 1 197 ? 17.781 -35.656 -0.204 1 95 197 LYS A N 1
ATOM 1559 C CA . LYS A 1 197 ? 17.562 -34.312 0.341 1 95 197 LYS A CA 1
ATOM 1560 C C . LYS A 1 197 ? 16.094 -34.094 0.675 1 95 197 LYS A C 1
ATOM 1562 O O . LYS A 1 197 ? 15.727 -33.094 1.263 1 95 197 LYS A O 1
ATOM 1567 N N . ASN A 1 198 ? 15.219 -35.031 0.306 1 98 198 ASN A N 1
ATOM 1568 C CA . ASN A 1 198 ? 13.781 -34.969 0.572 1 98 198 ASN A CA 1
ATOM 1569 C C . ASN A 1 198 ? 13.172 -33.688 0.053 1 98 198 ASN A C 1
ATOM 1571 O O . ASN A 1 198 ? 12.523 -32.938 0.806 1 98 198 ASN A O 1
ATOM 1575 N N . LEU A 1 199 ? 13.375 -33.438 -1.174 1 98.44 199 LEU A N 1
ATOM 1576 C CA . LEU A 1 199 ? 12.891 -32.219 -1.835 1 98.44 199 LEU A CA 1
ATOM 1577 C C . LEU A 1 199 ? 11.367 -32.25 -1.968 1 98.44 199 LEU A C 1
ATOM 1579 O O . LEU A 1 199 ? 10.781 -33.344 -2.145 1 98.44 199 LEU A O 1
ATOM 1583 N N . VAL A 1 200 ? 10.727 -31.078 -1.925 1 98.38 200 VAL A N 1
ATOM 1584 C CA . VAL A 1 200 ? 9.266 -31.031 -1.986 1 98.38 200 VAL A CA 1
ATOM 1585 C C . VAL A 1 200 ? 8.828 -30.062 -3.078 1 98.38 200 VAL A C 1
ATOM 1587 O O . VAL A 1 200 ? 7.711 -30.156 -3.588 1 98.38 200 VAL A O 1
ATOM 1590 N N . LYS A 1 201 ? 9.695 -29.125 -3.434 1 98.44 201 LYS A N 1
ATOM 1591 C CA . LYS A 1 201 ? 9.328 -28.141 -4.445 1 98.44 201 LYS A CA 1
ATOM 1592 C C . LYS A 1 201 ? 10.531 -27.75 -5.293 1 98.44 201 LYS A C 1
ATOM 1594 O O . LYS A 1 201 ? 11.656 -27.688 -4.793 1 98.44 201 LYS A O 1
ATOM 1599 N N . LEU A 1 202 ? 10.18 -27.453 -6.598 1 97.81 202 LEU A N 1
ATOM 1600 C CA . LEU A 1 202 ? 11.211 -27.062 -7.551 1 97.81 202 LEU A CA 1
ATOM 1601 C C . LEU A 1 202 ? 10.906 -25.703 -8.156 1 97.81 202 LEU A C 1
ATOM 1603 O O . LEU A 1 202 ? 9.742 -25.312 -8.273 1 97.81 202 LEU A O 1
ATOM 1607 N N . SER A 1 203 ? 11.969 -25.016 -8.422 1 97.94 203 SER A N 1
ATOM 1608 C CA . SER A 1 203 ? 11.914 -23.844 -9.297 1 97.94 203 SER A CA 1
ATOM 1609 C C . SER A 1 203 ? 13.117 -23.812 -10.234 1 97.94 203 SER A C 1
ATOM 1611 O O . SER A 1 203 ? 14.203 -24.297 -9.883 1 97.94 203 SER A O 1
ATOM 1613 N N . ILE A 1 204 ? 12.867 -23.344 -11.43 1 97.19 204 ILE A N 1
ATOM 1614 C CA . ILE A 1 204 ? 13.977 -23.281 -12.383 1 97.19 204 ILE A CA 1
ATOM 1615 C C . ILE A 1 204 ? 14.305 -21.828 -12.703 1 97.19 204 ILE A C 1
ATOM 1617 O O . ILE A 1 204 ? 13.406 -21 -12.883 1 97.19 204 ILE A O 1
ATOM 1621 N N . SER A 1 205 ? 15.531 -21.516 -12.656 1 97.31 205 SER A N 1
ATOM 1622 C CA . SER A 1 205 ? 16.047 -20.219 -13.086 1 97.31 205 SER A CA 1
ATOM 1623 C C . SER A 1 205 ? 16.641 -20.297 -14.484 1 97.31 205 SER A C 1
ATOM 1625 O O . SER A 1 205 ? 16.344 -21.219 -15.242 1 97.31 205 SER A O 1
ATOM 1627 N N . LYS A 1 206 ? 17.5 -19.281 -14.828 1 96.5 206 LYS A N 1
ATOM 1628 C CA . LYS A 1 206 ? 18.078 -19.203 -16.172 1 96.5 206 LYS A CA 1
ATOM 1629 C C . LYS A 1 206 ? 18.906 -20.453 -16.484 1 96.5 206 LYS A C 1
ATOM 1631 O O . LYS A 1 206 ? 18.719 -21.078 -17.531 1 96.5 206 LYS A O 1
ATOM 1636 N N . ASP A 1 207 ? 19.75 -20.875 -15.625 1 95.94 207 ASP A N 1
ATOM 1637 C CA . ASP A 1 207 ? 20.656 -22 -15.875 1 95.94 207 ASP A CA 1
ATOM 1638 C C . ASP A 1 207 ? 20.844 -22.859 -14.625 1 95.94 207 ASP A C 1
ATOM 1640 O O . ASP A 1 207 ? 21.781 -23.641 -14.531 1 95.94 207 ASP A O 1
ATOM 1644 N N . ARG A 1 208 ? 19.922 -22.641 -13.703 1 96.81 208 ARG A N 1
ATOM 1645 C CA . ARG A 1 208 ? 20.047 -23.406 -12.469 1 96.81 208 ARG A CA 1
ATOM 1646 C C . ARG A 1 208 ? 18.672 -23.922 -12.016 1 96.81 208 ARG A C 1
ATOM 1648 O O . ARG A 1 208 ? 17.641 -23.406 -12.445 1 96.81 208 ARG A O 1
ATOM 1655 N N . ILE A 1 209 ? 18.688 -24.906 -11.172 1 97.81 209 ILE A N 1
ATOM 1656 C CA . ILE A 1 209 ? 17.5 -25.5 -10.547 1 97.81 209 ILE A CA 1
ATOM 1657 C C . ILE A 1 209 ? 17.562 -25.297 -9.031 1 97.81 209 ILE A C 1
ATOM 1659 O O . ILE A 1 209 ? 18.578 -25.562 -8.398 1 97.81 209 ILE A O 1
ATOM 1663 N N . LEU A 1 210 ? 16.484 -24.75 -8.555 1 98.31 210 LEU A N 1
ATOM 1664 C CA . LEU A 1 210 ? 16.375 -24.594 -7.109 1 98.31 210 LEU A CA 1
ATOM 1665 C C . LEU A 1 210 ? 15.422 -25.609 -6.516 1 98.31 210 LEU A C 1
ATOM 1667 O O . LEU A 1 210 ? 14.289 -25.766 -6.992 1 98.31 210 LEU A O 1
ATOM 1671 N N . GLY A 1 211 ? 15.898 -26.359 -5.559 1 98.44 211 GLY A N 1
ATOM 1672 C CA . GLY A 1 211 ? 15.078 -27.328 -4.859 1 98.44 211 GLY A CA 1
ATOM 1673 C C . GLY A 1 211 ? 14.891 -27.016 -3.387 1 98.44 211 GLY A C 1
ATOM 1674 O O . GLY A 1 211 ? 15.859 -26.719 -2.686 1 98.44 211 GLY A O 1
ATOM 1675 N N . LEU A 1 212 ? 13.664 -27.031 -2.955 1 98.81 212 LEU A N 1
ATOM 1676 C CA . LEU A 1 212 ? 13.32 -26.828 -1.552 1 98.81 212 LEU A CA 1
ATOM 1677 C C . LEU A 1 212 ? 13.07 -28.156 -0.852 1 98.81 212 LEU A C 1
ATOM 1679 O O . LEU A 1 212 ? 12.281 -28.969 -1.324 1 98.81 212 LEU A O 1
ATOM 1683 N N . SER A 1 213 ? 13.727 -28.328 0.232 1 98.25 213 SER A N 1
ATOM 1684 C CA . SER A 1 213 ? 13.523 -29.562 1 1 98.25 213 SER A CA 1
ATOM 1685 C C . SER A 1 213 ? 12.406 -29.391 2.023 1 98.25 213 SER A C 1
ATOM 1687 O O . SER A 1 213 ? 12.016 -28.266 2.344 1 98.25 213 SER A O 1
ATOM 1689 N N . SER A 1 214 ? 11.93 -30.531 2.52 1 97.62 214 SER A N 1
ATOM 1690 C CA . SER A 1 214 ? 10.883 -30.531 3.535 1 97.62 214 SER A CA 1
ATOM 1691 C C . SER A 1 214 ? 11.375 -29.875 4.828 1 97.62 214 SER A C 1
ATOM 1693 O O . SER A 1 214 ? 10.57 -29.359 5.609 1 97.62 214 SER A O 1
ATOM 1695 N N . SER A 1 215 ? 12.688 -29.828 5.043 1 96.44 215 SER A N 1
ATOM 1696 C CA . SER A 1 215 ? 13.266 -29.25 6.25 1 96.44 215 SER A CA 1
ATOM 1697 C C . SER A 1 215 ? 13.5 -27.75 6.09 1 96.44 215 SER A C 1
ATOM 1699 O O . SER A 1 215 ? 13.891 -27.078 7.039 1 96.44 215 SER A O 1
ATOM 1701 N N . GLY A 1 216 ? 13.289 -27.297 4.922 1 97.75 216 GLY A N 1
ATOM 1702 C CA . GLY A 1 216 ? 13.406 -25.875 4.695 1 97.75 216 GLY A CA 1
ATOM 1703 C C . GLY A 1 216 ? 14.742 -25.469 4.105 1 97.75 216 GLY A C 1
ATOM 1704 O O . GLY A 1 216 ? 15.07 -24.281 4.051 1 97.75 216 GLY A O 1
ATOM 1705 N N . LYS A 1 217 ? 15.523 -26.406 3.719 1 96.81 217 LYS A N 1
ATOM 1706 C CA . LYS A 1 217 ? 16.781 -26.094 3.055 1 96.81 217 LYS A CA 1
ATOM 1707 C C . LYS A 1 217 ? 16.594 -25.906 1.554 1 96.81 217 LYS A C 1
ATOM 1709 O O . LYS A 1 217 ? 15.789 -26.609 0.935 1 96.81 217 LYS A O 1
ATOM 1714 N N . VAL A 1 218 ? 17.297 -24.922 1.035 1 98.12 218 VAL A N 1
ATOM 1715 C CA . VAL A 1 218 ? 17.172 -24.641 -0.391 1 98.12 218 VAL A CA 1
ATOM 1716 C C . VAL A 1 218 ? 18.5 -24.953 -1.091 1 98.12 218 VAL A C 1
ATOM 1718 O O . VAL A 1 218 ? 19.547 -24.422 -0.716 1 98.12 218 VAL A O 1
ATOM 1721 N N . TYR A 1 219 ? 18.438 -25.797 -2.111 1 96.88 219 TYR A N 1
ATOM 1722 C CA . TYR A 1 219 ? 19.594 -26.234 -2.881 1 96.88 219 TYR A CA 1
ATOM 1723 C C . TYR A 1 219 ? 19.562 -25.641 -4.285 1 96.88 219 TYR A C 1
ATOM 1725 O O . TYR A 1 219 ? 18.531 -25.656 -4.953 1 96.88 219 TYR A O 1
ATOM 1733 N N . SER A 1 220 ? 20.656 -25.031 -4.652 1 96.69 220 SER A N 1
ATOM 1734 C CA . SER A 1 220 ? 20.828 -24.531 -6.008 1 96.69 220 SER A CA 1
ATOM 1735 C C . SER A 1 220 ? 21.781 -25.422 -6.809 1 96.69 220 SER A C 1
ATOM 1737 O O . SER A 1 220 ? 22.953 -25.578 -6.441 1 96.69 220 SER A O 1
ATOM 1739 N N . VAL A 1 221 ? 21.25 -25.984 -7.941 1 96.25 221 VAL A N 1
ATOM 1740 C CA . VAL A 1 221 ? 22 -26.953 -8.758 1 96.25 221 VAL A CA 1
ATOM 1741 C C . VAL A 1 221 ? 22.078 -26.453 -10.195 1 96.25 221 VAL A C 1
ATOM 1743 O O . VAL A 1 221 ? 21.062 -26.062 -10.781 1 96.25 221 VAL A O 1
ATOM 1746 N N . PRO A 1 222 ? 23.297 -26.453 -10.742 1 95.69 222 PRO A N 1
ATOM 1747 C CA . PRO A 1 222 ? 23.328 -26.125 -12.172 1 95.69 222 PRO A CA 1
ATOM 1748 C C . PRO A 1 222 ? 22.484 -27.078 -13.023 1 95.69 222 PRO A C 1
ATOM 1750 O O . PRO A 1 222 ? 22.438 -28.281 -12.742 1 95.69 222 PRO A O 1
ATOM 1753 N N . ALA A 1 223 ? 21.922 -26.594 -14.078 1 95.62 223 ALA A N 1
ATOM 1754 C CA . ALA A 1 223 ? 21.062 -27.406 -14.945 1 95.62 223 ALA A CA 1
ATOM 1755 C C . ALA A 1 223 ? 21.906 -28.375 -15.789 1 95.62 223 ALA A C 1
ATOM 1757 O O . ALA A 1 223 ? 21.438 -29.453 -16.141 1 95.62 223 ALA A O 1
ATOM 1758 N N . ASN A 1 224 ? 23.078 -27.922 -16.047 1 94.75 224 ASN A N 1
ATOM 1759 C CA . ASN A 1 224 ? 23.969 -28.719 -16.875 1 94.75 224 ASN A CA 1
ATOM 1760 C C . ASN A 1 224 ? 24.875 -29.625 -16.047 1 94.75 224 ASN A C 1
ATOM 1762 O O . ASN A 1 224 ? 25.438 -29.188 -15.047 1 94.75 224 ASN A O 1
ATOM 1766 N N . GLN A 1 225 ? 25 -30.812 -16.484 1 92.38 225 GLN A N 1
ATOM 1767 C CA . GLN A 1 225 ? 25.75 -31.828 -15.758 1 92.38 225 GLN A CA 1
ATOM 1768 C C . GLN A 1 225 ? 27.219 -31.438 -15.609 1 92.38 225 GLN A C 1
ATOM 1770 O O . GLN A 1 225 ? 27.812 -31.656 -14.555 1 92.38 225 GLN A O 1
ATOM 1775 N N . SER A 1 226 ? 27.828 -30.938 -16.641 1 90.88 226 SER A N 1
ATOM 1776 C CA . SER A 1 226 ? 29.234 -30.562 -16.609 1 90.88 226 SER A CA 1
ATOM 1777 C C . SER A 1 226 ? 29.484 -29.484 -15.555 1 90.88 226 SER A C 1
ATOM 1779 O O . SER A 1 226 ? 30.516 -29.516 -14.867 1 90.88 226 SER A O 1
ATOM 1781 N N . ASP A 1 227 ? 28.547 -28.625 -15.508 1 91.5 227 ASP A N 1
ATOM 1782 C CA . ASP A 1 227 ? 28.656 -27.547 -14.523 1 91.5 227 ASP A CA 1
ATOM 1783 C C . ASP A 1 227 ? 28.484 -28.078 -13.109 1 91.5 227 ASP A C 1
ATOM 1785 O O . ASP A 1 227 ? 29.078 -27.562 -12.164 1 91.5 227 ASP A O 1
ATOM 1789 N N . GLN A 1 228 ? 27.656 -29.094 -12.945 1 91.25 228 GLN A N 1
ATOM 1790 C CA . GLN A 1 228 ? 27.453 -29.719 -11.641 1 91.25 228 GLN A CA 1
ATOM 1791 C C . GLN A 1 228 ? 28.734 -30.375 -11.133 1 91.25 228 GLN A C 1
ATOM 1793 O O . GLN A 1 228 ? 29.031 -30.297 -9.938 1 91.25 228 GLN A O 1
ATOM 1798 N N . GLU A 1 229 ? 29.422 -30.938 -11.984 1 85.69 229 GLU A N 1
ATOM 1799 C CA . GLU A 1 229 ? 30.656 -31.625 -11.633 1 85.69 229 GLU A CA 1
ATOM 1800 C C . GLU A 1 229 ? 31.734 -30.656 -11.18 1 85.69 229 GLU A C 1
ATOM 1802 O O . GLU A 1 229 ? 32.594 -31 -10.359 1 85.69 229 GLU A O 1
ATOM 1807 N N . LEU A 1 230 ? 31.625 -29.438 -11.617 1 80.19 230 LEU A N 1
ATOM 1808 C CA . LEU A 1 230 ? 32.625 -28.422 -11.297 1 80.19 230 LEU A CA 1
ATOM 1809 C C . LEU A 1 230 ? 32.281 -27.688 -10.008 1 80.19 230 LEU A C 1
ATOM 1811 O O . LEU A 1 230 ? 33.125 -27 -9.43 1 80.19 230 LEU A O 1
ATOM 1815 N N . GLU A 1 231 ? 31.125 -27.891 -9.578 1 80.88 231 GLU A N 1
ATOM 1816 C CA . GLU A 1 231 ? 30.656 -27.156 -8.406 1 80.88 231 GLU A CA 1
ATOM 1817 C C . GLU A 1 231 ? 31.031 -27.875 -7.113 1 80.88 231 GLU A C 1
ATOM 1819 O O . GLU A 1 231 ? 30.812 -29.078 -6.973 1 80.88 231 GLU A O 1
ATOM 1824 N N . PRO A 1 232 ? 31.766 -27.062 -6.203 1 70.75 232 PRO A N 1
ATOM 1825 C CA . PRO A 1 232 ? 32.125 -27.703 -4.934 1 70.75 232 PRO A CA 1
ATOM 1826 C C . PRO A 1 232 ? 30.922 -27.969 -4.043 1 70.75 232 PRO A C 1
ATOM 1828 O O . PRO A 1 232 ? 29.922 -27.25 -4.117 1 70.75 232 PRO A O 1
ATOM 1831 N N . ASP A 1 233 ? 30.844 -29.094 -3.4 1 64.75 233 ASP A N 1
ATOM 1832 C CA . ASP A 1 233 ? 29.766 -29.391 -2.465 1 64.75 233 ASP A CA 1
ATOM 1833 C C . ASP A 1 233 ? 29.859 -28.5 -1.229 1 64.75 233 ASP A C 1
ATOM 1835 O O . ASP A 1 233 ? 30.938 -28.344 -0.649 1 64.75 233 ASP A O 1
ATOM 1839 N N . SER A 1 234 ? 28.812 -27.656 -1.079 1 62.41 234 SER A N 1
ATOM 1840 C CA . SER A 1 234 ? 28.797 -26.734 0.052 1 62.41 234 SER A CA 1
ATOM 1841 C C . SER A 1 234 ? 29.062 -27.469 1.364 1 62.41 234 SER A C 1
ATOM 1843 O O . SER A 1 234 ? 29.547 -26.859 2.326 1 62.41 234 SER A O 1
ATOM 1845 N N . ASP A 1 235 ? 28.688 -28.734 1.562 1 56.97 235 ASP A N 1
ATOM 1846 C CA . ASP A 1 235 ? 28.859 -29.406 2.85 1 56.97 235 ASP A CA 1
ATOM 1847 C C . ASP A 1 235 ? 30.281 -29.984 2.982 1 56.97 235 ASP A C 1
ATOM 1849 O O . ASP A 1 235 ? 30.625 -30.547 4.02 1 56.97 235 ASP A O 1
ATOM 1853 N N . GLY A 1 236 ? 31.266 -29.453 2.311 1 50 236 GLY A N 1
ATOM 1854 C CA . GLY A 1 236 ? 32.656 -29.844 2.471 1 50 236 GLY A CA 1
ATOM 1855 C C . GLY A 1 236 ? 32.875 -31.344 2.334 1 50 236 GLY A C 1
ATOM 1856 O O . GLY A 1 236 ? 34 -31.828 2.543 1 50 236 GLY A O 1
ATOM 1857 N N . THR A 1 237 ? 31.859 -32 2.428 1 44.69 237 THR A N 1
ATOM 1858 C CA . THR A 1 237 ? 32.094 -33.438 2.586 1 44.69 237 THR A CA 1
ATOM 1859 C C . THR A 1 237 ? 32.781 -34 1.34 1 44.69 237 THR A C 1
ATOM 1861 O O . THR A 1 237 ? 33.094 -35.188 1.304 1 44.69 237 THR A O 1
ATOM 1864 N N . ASN A 1 238 ? 32.875 -33.094 0.308 1 43.56 238 ASN A N 1
ATOM 1865 C CA . ASN A 1 238 ? 33.438 -33.812 -0.848 1 43.56 238 ASN A CA 1
ATOM 1866 C C . ASN A 1 238 ? 34.938 -34 -0.736 1 43.56 238 ASN A C 1
ATOM 1868 O O . ASN A 1 238 ? 35.594 -34.25 -1.739 1 43.56 238 ASN A O 1
ATOM 1872 N N . TRP A 1 239 ? 35.625 -33.5 0.239 1 36.88 239 TRP A N 1
ATOM 1873 C CA . TRP A 1 239 ? 37.031 -33.844 0.222 1 36.88 239 TRP A CA 1
ATOM 1874 C C . TRP A 1 239 ? 37.188 -35.344 -0.016 1 36.88 239 TRP A C 1
ATOM 1876 O O . TRP A 1 239 ? 38.25 -35.812 -0.47 1 36.88 239 TRP A O 1
ATOM 1886 N N . LEU A 1 240 ? 36.438 -36.125 0.8 1 37.72 240 LEU A N 1
ATOM 1887 C CA . LEU A 1 240 ? 36.625 -37.531 0.511 1 37.72 240 LEU A CA 1
ATOM 1888 C C . LEU A 1 240 ? 36.156 -37.875 -0.901 1 37.72 240 LEU A C 1
ATOM 1890 O O . LEU A 1 240 ? 35 -38.281 -1.1 1 37.72 240 LEU A O 1
ATOM 1894 N N . GLY A 1 241 ? 36.344 -37.125 -1.785 1 37.09 241 GLY A N 1
ATOM 1895 C CA . GLY A 1 241 ? 36.125 -37.281 -3.219 1 37.09 241 GLY A CA 1
ATOM 1896 C C . GLY A 1 241 ? 36.656 -38.562 -3.783 1 37.09 241 GLY A C 1
ATOM 1897 O O . GLY A 1 241 ? 36.719 -38.75 -5 1 37.09 241 GLY A O 1
ATOM 1898 N N . PHE A 1 242 ? 37.719 -39.031 -3.281 1 36.62 242 PHE A N 1
ATOM 1899 C CA . PHE A 1 242 ? 38.125 -40.188 -4.043 1 36.62 242 PHE A CA 1
ATOM 1900 C C . PHE A 1 242 ? 36.969 -41.125 -4.285 1 36.62 242 PHE A C 1
ATOM 1902 O O . PHE A 1 242 ? 36.969 -41.938 -5.227 1 36.62 242 PHE A O 1
ATOM 1909 N N . TRP A 1 243 ? 36.219 -41.438 -3.168 1 32.66 243 TRP A N 1
ATOM 1910 C CA . TRP A 1 243 ? 35.156 -42.375 -3.443 1 32.66 243 TRP A CA 1
ATOM 1911 C C . TRP A 1 243 ? 34.031 -41.719 -4.254 1 32.66 243 TRP A C 1
ATOM 1913 O O . TRP A 1 243 ? 33.906 -40.5 -4.246 1 32.66 243 TRP A O 1
ATOM 1923 N N . GLY A 1 244 ? 33.312 -42.344 -5.266 1 36.69 244 GLY A N 1
ATOM 1924 C CA . GLY A 1 244 ? 32.219 -42.25 -6.223 1 36.69 244 GLY A CA 1
ATOM 1925 C C . GLY A 1 244 ? 31.078 -41.375 -5.754 1 36.69 244 GLY A C 1
ATOM 1926 O O . GLY A 1 244 ? 29.938 -41.562 -6.145 1 36.69 244 GLY A O 1
ATOM 1927 N N . SER A 1 245 ? 31.203 -40.656 -4.77 1 41.06 245 SER A N 1
ATOM 1928 C CA . SER A 1 245 ? 29.922 -40.062 -4.383 1 41.06 245 SER A CA 1
ATOM 1929 C C . SER A 1 245 ? 29.328 -39.25 -5.52 1 41.06 245 SER A C 1
ATOM 1931 O O . SER A 1 245 ? 29.938 -38.281 -5.969 1 41.06 245 SER A O 1
ATOM 1933 N N . SER A 1 246 ? 28.656 -39.781 -6.586 1 49 246 SER A N 1
ATOM 1934 C CA . SER A 1 246 ? 27.859 -39.531 -7.789 1 49 246 SER A CA 1
ATOM 1935 C C . SER A 1 246 ? 26.906 -38.375 -7.594 1 49 246 SER A C 1
ATOM 1937 O O . SER A 1 246 ? 26.031 -38.125 -8.43 1 49 246 SER A O 1
ATOM 1939 N N . GLY A 1 247 ? 26.922 -37.562 -6.547 1 63.38 247 GLY A N 1
ATOM 1940 C CA . GLY A 1 247 ? 25.828 -36.594 -6.457 1 63.38 247 GLY A CA 1
ATOM 1941 C C . GLY A 1 247 ? 26.156 -35.25 -7.094 1 63.38 247 GLY A C 1
ATOM 1942 O O . GLY A 1 247 ? 27.328 -34.969 -7.371 1 63.38 247 GLY A O 1
ATOM 1943 N N . ALA A 1 248 ? 25.25 -34.594 -7.758 1 73.19 248 ALA A N 1
ATOM 1944 C CA . ALA A 1 248 ? 25.375 -33.281 -8.383 1 73.19 248 ALA A CA 1
ATOM 1945 C C . ALA A 1 248 ? 25.922 -32.25 -7.402 1 73.19 248 ALA A C 1
ATOM 1947 O O . ALA A 1 248 ? 25.531 -32.219 -6.23 1 73.19 248 ALA A O 1
ATOM 1948 N N . GLY A 1 249 ? 27.047 -31.5 -7.844 1 86.62 249 GLY A N 1
ATOM 1949 C CA . GLY A 1 249 ? 27.453 -30.328 -7.078 1 86.62 249 GLY A CA 1
ATOM 1950 C C . GLY A 1 249 ? 26.344 -29.312 -6.883 1 86.62 249 GLY A C 1
ATOM 1951 O O . GLY A 1 249 ? 25.516 -29.109 -7.781 1 86.62 249 GLY A O 1
ATOM 1952 N N . TYR A 1 250 ? 26.156 -28.875 -5.645 1 90.94 250 TYR A N 1
ATOM 1953 C CA . TYR A 1 250 ? 25.094 -27.906 -5.344 1 90.94 250 TYR A CA 1
ATOM 1954 C C . TYR A 1 250 ? 25.594 -26.828 -4.387 1 90.94 250 TYR A C 1
ATOM 1956 O O . TYR A 1 250 ? 26.656 -26.984 -3.777 1 90.94 250 TYR A O 1
ATOM 1964 N N . ARG A 1 251 ? 24.922 -25.734 -4.41 1 92.06 251 ARG A N 1
ATOM 1965 C CA . ARG A 1 251 ? 25.078 -24.672 -3.412 1 92.06 251 ARG A CA 1
ATOM 1966 C C . ARG A 1 251 ? 23.844 -24.562 -2.529 1 92.06 251 ARG A C 1
ATOM 1968 O O . ARG A 1 251 ? 22.719 -24.75 -2.998 1 92.06 251 ARG A O 1
ATOM 1975 N N . ARG A 1 252 ? 24.078 -24.266 -1.286 1 93.88 252 ARG A N 1
ATOM 1976 C CA . ARG A 1 252 ? 22.969 -24.016 -0.371 1 93.88 252 ARG A CA 1
ATOM 1977 C C . ARG A 1 252 ? 22.688 -22.516 -0.236 1 93.88 252 ARG A C 1
ATOM 1979 O O . ARG A 1 252 ? 23.625 -21.719 -0.142 1 93.88 252 ARG A O 1
ATOM 1986 N N . LEU A 1 253 ? 21.406 -22.203 -0.352 1 95.19 253 LEU A N 1
ATOM 1987 C CA . LEU A 1 253 ? 20.984 -20.812 -0.156 1 95.19 253 LEU A CA 1
ATOM 1988 C C . LEU A 1 253 ? 20.438 -20.609 1.249 1 95.19 253 LEU A C 1
ATOM 1990 O O . LEU A 1 253 ? 19.234 -20.781 1.477 1 95.19 253 LEU A O 1
ATOM 1994 N N . ASP A 1 254 ? 21.203 -20.188 2.172 1 92 254 ASP A N 1
ATOM 1995 C CA . ASP A 1 254 ? 20.812 -20.047 3.572 1 92 254 ASP A CA 1
ATOM 1996 C C . ASP A 1 254 ? 20.688 -18.578 3.973 1 92 254 ASP A C 1
ATOM 1998 O O . ASP A 1 254 ? 21.672 -17.859 4.008 1 92 254 ASP A O 1
ATOM 2002 N N . PRO A 1 255 ? 19.453 -18.109 4.262 1 93.88 255 PRO A N 1
ATOM 2003 C CA . PRO A 1 255 ? 19.328 -16.75 4.781 1 93.88 255 PRO A CA 1
ATOM 2004 C C . PRO A 1 255 ? 20 -16.578 6.141 1 93.88 255 PRO A C 1
ATOM 2006 O O . PRO A 1 255 ? 20.016 -17.5 6.953 1 93.88 255 PRO A O 1
ATOM 2009 N N . LYS A 1 256 ? 20.406 -15.25 6.242 1 86.75 256 LYS A N 1
ATOM 2010 C CA . LYS A 1 256 ? 21 -14.922 7.535 1 86.75 256 LYS A CA 1
ATOM 2011 C C . LYS A 1 256 ? 19.922 -14.5 8.539 1 86.75 256 LYS A C 1
ATOM 2013 O O . LYS A 1 256 ? 18.844 -14.062 8.148 1 86.75 256 LYS A O 1
ATOM 2018 N N . ASN A 1 257 ? 19.984 -14.891 9.703 1 89 257 ASN A N 1
ATOM 2019 C CA . ASN A 1 257 ? 19.188 -14.352 10.805 1 89 257 ASN A CA 1
ATOM 2020 C C . ASN A 1 257 ? 17.797 -15.008 10.859 1 89 257 ASN A C 1
ATOM 2022 O O . ASN A 1 257 ? 16.797 -14.32 11.078 1 89 257 ASN A O 1
ATOM 2026 N N . LEU A 1 258 ? 17.703 -16.203 10.383 1 94.25 258 LEU A N 1
ATOM 2027 C CA . LEU A 1 258 ? 16.469 -16.906 10.656 1 94.25 258 LEU A CA 1
ATOM 2028 C C . LEU A 1 258 ? 16.266 -17.109 12.156 1 94.25 258 LEU A C 1
ATOM 2030 O O . LEU A 1 258 ? 17.219 -17.375 12.883 1 94.25 258 LEU A O 1
ATOM 2034 N N . ARG A 1 259 ? 15.094 -16.844 12.586 1 91.81 259 ARG A N 1
ATOM 2035 C CA . ARG A 1 259 ? 14.781 -17.047 14 1 91.81 259 ARG A CA 1
ATOM 2036 C C . ARG A 1 259 ? 14.672 -18.547 14.32 1 91.81 259 ARG A C 1
ATOM 2038 O O . ARG A 1 259 ? 14.602 -19.375 13.414 1 91.81 259 ARG A O 1
ATOM 2045 N N . TRP A 1 260 ? 14.672 -18.828 15.602 1 92.12 260 TRP A N 1
ATOM 2046 C CA . TRP A 1 260 ? 14.523 -20.219 16.031 1 92.12 260 TRP A CA 1
ATOM 2047 C C . TRP A 1 260 ? 13.227 -20.828 15.492 1 92.12 260 TRP A C 1
ATOM 2049 O O . TRP A 1 260 ? 12.156 -20.234 15.656 1 92.12 260 TRP A O 1
ATOM 2059 N N . GLY A 1 261 ? 13.391 -21.938 14.82 1 94.31 261 GLY A N 1
ATOM 2060 C CA . GLY A 1 261 ? 12.227 -22.641 14.305 1 94.31 261 GLY A CA 1
ATOM 2061 C C . GLY A 1 261 ? 11.742 -22.109 12.977 1 94.31 261 GLY A C 1
ATOM 2062 O O . GLY A 1 261 ? 10.805 -22.641 12.383 1 94.31 261 GLY A O 1
ATOM 2063 N N . GLU A 1 262 ? 12.352 -21.062 12.586 1 96.75 262 GLU A N 1
ATOM 2064 C CA . GLU A 1 262 ? 11.984 -20.469 11.305 1 96.75 262 GLU A CA 1
ATOM 2065 C C . GLU A 1 262 ? 12.656 -21.203 10.141 1 96.75 262 GLU A C 1
ATOM 2067 O O . GLU A 1 262 ? 13.844 -21.516 10.211 1 96.75 262 GLU A O 1
ATOM 2072 N N . LYS A 1 263 ? 11.859 -21.609 9.156 1 97.75 263 LYS A N 1
ATOM 2073 C CA . LYS A 1 263 ? 12.391 -22.297 7.98 1 97.75 263 LYS A CA 1
ATOM 2074 C C . LYS A 1 263 ? 11.805 -21.719 6.695 1 97.75 263 LYS A C 1
ATOM 2076 O O . LYS A 1 263 ? 10.789 -21.031 6.727 1 97.75 263 LYS A O 1
ATOM 2081 N N . ILE A 1 264 ? 12.438 -22.016 5.605 1 98.44 264 ILE A N 1
ATOM 2082 C CA . ILE A 1 264 ? 11.883 -21.641 4.309 1 98.44 264 ILE A CA 1
ATOM 2083 C C . ILE A 1 264 ? 10.727 -22.578 3.951 1 98.44 264 ILE A C 1
ATOM 2085 O O . ILE A 1 264 ? 10.875 -23.797 3.979 1 98.44 264 ILE A O 1
ATOM 2089 N N . LYS A 1 265 ? 9.656 -22.016 3.623 1 98.25 265 LYS A N 1
ATOM 2090 C CA . LYS A 1 265 ? 8.484 -22.859 3.377 1 98.25 265 LYS A CA 1
ATOM 2091 C C . LYS A 1 265 ? 8.102 -22.844 1.898 1 98.25 265 LYS A C 1
ATOM 2093 O O . LYS A 1 265 ? 7.359 -23.719 1.437 1 98.25 265 LYS A O 1
ATOM 2098 N N . ASP A 1 266 ? 8.57 -21.875 1.186 1 98.69 266 ASP A N 1
ATOM 2099 C CA . ASP A 1 266 ? 8.227 -21.766 -0.23 1 98.69 266 ASP A CA 1
ATOM 2100 C C . ASP A 1 266 ? 9.328 -21.047 -1.008 1 98.69 266 ASP A C 1
ATOM 2102 O O . ASP A 1 266 ? 10.062 -20.234 -0.441 1 98.69 266 ASP A O 1
ATOM 2106 N N . ILE A 1 267 ? 9.398 -21.328 -2.299 1 98.81 267 ILE A N 1
ATOM 2107 C CA . ILE A 1 267 ? 10.336 -20.656 -3.188 1 98.81 267 ILE A CA 1
ATOM 2108 C C . ILE A 1 267 ? 9.672 -20.391 -4.535 1 98.81 267 ILE A C 1
ATOM 2110 O O . ILE A 1 267 ? 8.766 -21.125 -4.945 1 98.81 267 ILE A O 1
ATOM 2114 N N . SER A 1 268 ? 10.031 -19.359 -5.18 1 98.81 268 SER A N 1
ATOM 2115 C CA . SER A 1 268 ? 9.633 -19.016 -6.543 1 98.81 268 SER A CA 1
ATOM 2116 C C . SER A 1 268 ? 10.75 -18.281 -7.27 1 98.81 268 SER A C 1
ATOM 2118 O O . SER A 1 268 ? 11.32 -17.328 -6.738 1 98.81 268 SER A O 1
ATOM 2120 N N . SER A 1 269 ? 11.039 -18.734 -8.469 1 98.19 269 SER A N 1
ATOM 2121 C CA . SER A 1 269 ? 12.188 -18.141 -9.156 1 98.19 269 SER A CA 1
ATOM 2122 C C . SER A 1 269 ? 11.805 -17.656 -10.547 1 98.19 269 SER A C 1
ATOM 2124 O O . SER A 1 269 ? 10.984 -18.297 -11.227 1 98.19 269 SER A O 1
ATOM 2126 N N . GLY A 1 270 ? 12.398 -16.516 -10.891 1 98.06 270 GLY A N 1
ATOM 2127 C CA . GLY A 1 270 ? 12.453 -16.109 -12.281 1 98.06 270 GLY A CA 1
ATOM 2128 C C . GLY A 1 270 ? 13.711 -16.562 -12.992 1 98.06 270 GLY A C 1
ATOM 2129 O O . GLY A 1 270 ? 14.234 -17.641 -12.703 1 98.06 270 GLY A O 1
ATOM 2130 N N . LEU A 1 271 ? 14.156 -15.75 -13.891 1 98.12 271 LEU A N 1
ATOM 2131 C CA . LEU A 1 271 ? 15.336 -16.141 -14.664 1 98.12 271 LEU A CA 1
ATOM 2132 C C . LEU A 1 271 ? 16.609 -15.867 -13.883 1 98.12 271 LEU A C 1
ATOM 2134 O O . LEU A 1 271 ? 17.594 -16.594 -14.023 1 98.12 271 LEU A O 1
ATOM 2138 N N . GLU A 1 272 ? 16.531 -14.828 -13.016 1 98 272 GLU A N 1
ATOM 2139 C CA . GLU A 1 272 ? 17.781 -14.414 -12.391 1 98 272 GLU A CA 1
ATOM 2140 C C . GLU A 1 272 ? 17.625 -14.227 -10.883 1 98 272 GLU A C 1
ATOM 2142 O O . GLU A 1 272 ? 18.594 -13.961 -10.18 1 98 272 GLU A O 1
ATOM 2147 N N . HIS A 1 273 ? 16.469 -14.297 -10.391 1 98.25 273 HIS A N 1
ATOM 2148 C CA . HIS A 1 273 ? 16.188 -14.047 -8.984 1 98.25 273 HIS A CA 1
ATOM 2149 C C . HIS A 1 273 ? 15.273 -15.125 -8.406 1 98.25 273 HIS A C 1
ATOM 2151 O O . HIS A 1 273 ? 14.523 -15.758 -9.141 1 98.25 273 HIS A O 1
ATOM 2157 N N . CYS A 1 274 ? 15.359 -15.312 -7.145 1 98.69 274 CYS A N 1
ATOM 2158 C CA . CYS A 1 274 ? 14.508 -16.25 -6.426 1 98.69 274 CYS A CA 1
ATOM 2159 C C . CYS A 1 274 ? 14 -15.641 -5.125 1 98.69 274 CYS A C 1
ATOM 2161 O O . CYS A 1 274 ? 14.742 -14.945 -4.43 1 98.69 274 CYS A O 1
ATOM 2163 N N . LEU A 1 275 ? 12.75 -15.828 -4.902 1 98.75 275 LEU A N 1
ATOM 2164 C CA . LEU A 1 275 ? 12.133 -15.453 -3.637 1 98.75 275 LEU A CA 1
ATOM 2165 C C . LEU A 1 275 ? 12.062 -16.641 -2.693 1 98.75 275 LEU A C 1
ATOM 2167 O O . LEU A 1 275 ? 11.766 -17.766 -3.121 1 98.75 275 LEU A O 1
ATOM 2171 N N . MET A 1 276 ? 12.391 -16.422 -1.448 1 98.69 276 MET A N 1
ATOM 2172 C CA . MET A 1 276 ? 12.297 -17.422 -0.395 1 98.69 276 MET A CA 1
ATOM 2173 C C . MET A 1 276 ? 11.391 -16.953 0.736 1 98.69 276 MET A C 1
ATOM 2175 O O . MET A 1 276 ? 11.695 -15.961 1.404 1 98.69 276 MET A O 1
ATOM 2179 N N . LEU A 1 277 ? 10.344 -17.641 0.891 1 98.75 277 LEU A N 1
ATOM 2180 C CA . LEU A 1 277 ? 9.352 -17.281 1.899 1 98.75 277 LEU A CA 1
ATOM 2181 C C . LEU A 1 277 ? 9.516 -18.141 3.148 1 98.75 277 LEU A C 1
ATOM 2183 O O . LEU A 1 277 ? 9.562 -19.375 3.061 1 98.75 277 LEU A O 1
ATOM 2187 N N . THR A 1 278 ? 9.586 -17.516 4.305 1 98.31 278 THR A N 1
ATOM 2188 C CA . THR A 1 278 ? 9.781 -18.266 5.547 1 98.31 278 THR A CA 1
ATOM 2189 C C . THR A 1 278 ? 8.445 -18.641 6.168 1 98.31 278 THR A C 1
ATOM 2191 O O . THR A 1 278 ? 7.402 -18.109 5.777 1 98.31 278 THR A O 1
ATOM 2194 N N . SER A 1 279 ? 8.484 -19.547 7.141 1 97.81 279 SER A N 1
ATOM 2195 C CA . SER A 1 279 ? 7.309 -20.016 7.863 1 97.81 279 SER A CA 1
ATOM 2196 C C . SER A 1 279 ? 6.727 -18.906 8.742 1 97.81 279 SER A C 1
ATOM 2198 O O . SER A 1 279 ? 5.582 -19.016 9.195 1 97.81 279 SER A O 1
ATOM 2200 N N . LYS A 1 280 ? 7.469 -17.812 8.961 1 96.19 280 LYS A N 1
ATOM 2201 C CA . LYS A 1 280 ? 6.996 -16.719 9.797 1 96.19 280 LYS A CA 1
ATOM 2202 C C . LYS A 1 280 ? 6.508 -15.555 8.945 1 96.19 280 LYS A C 1
ATOM 2204 O O . LYS A 1 280 ? 6.207 -14.477 9.477 1 96.19 280 LYS A O 1
ATOM 2209 N N . GLY A 1 281 ? 6.543 -15.773 7.68 1 96.88 281 GLY A N 1
ATOM 2210 C CA . GLY A 1 281 ? 5.992 -14.766 6.789 1 96.88 281 GLY A CA 1
ATOM 2211 C C . GLY A 1 281 ? 7.008 -13.727 6.363 1 96.88 281 GLY A C 1
ATOM 2212 O O . GLY A 1 281 ? 6.645 -12.672 5.832 1 96.88 281 GLY A O 1
ATOM 2213 N N . ARG A 1 282 ? 8.25 -13.961 6.586 1 97 282 ARG A N 1
ATOM 2214 C CA . ARG A 1 282 ? 9.312 -13.086 6.102 1 97 282 ARG A CA 1
ATOM 2215 C C . ARG A 1 282 ? 9.742 -13.477 4.691 1 97 282 ARG A C 1
ATOM 2217 O O . ARG A 1 282 ? 9.562 -14.625 4.277 1 97 282 ARG A O 1
ATOM 2224 N N . LEU A 1 283 ? 10.305 -12.477 3.984 1 98.31 283 LEU A N 1
ATOM 2225 C CA . LEU A 1 283 ? 10.656 -12.734 2.594 1 98.31 283 LEU A CA 1
ATOM 2226 C C . LEU A 1 283 ? 12.117 -12.383 2.32 1 98.31 283 LEU A C 1
ATOM 2228 O O . LEU A 1 283 ? 12.578 -11.312 2.719 1 98.31 283 LEU A O 1
ATOM 2232 N N . TYR A 1 284 ? 12.781 -13.273 1.674 1 98.31 284 TYR A N 1
ATOM 2233 C CA . TYR A 1 284 ? 14.148 -13.07 1.219 1 98.31 284 TYR A CA 1
ATOM 2234 C C . TYR A 1 284 ? 14.242 -13.141 -0.301 1 98.31 284 TYR A C 1
ATOM 2236 O O . TYR A 1 284 ? 13.453 -13.836 -0.941 1 98.31 284 TYR A O 1
ATOM 2244 N N . SER A 1 285 ? 15.102 -12.375 -0.847 1 98.06 285 SER A N 1
ATOM 2245 C CA . SER A 1 285 ? 15.422 -12.469 -2.27 1 98.06 285 SER A CA 1
ATOM 2246 C C . SER A 1 285 ? 16.891 -12.805 -2.49 1 98.06 285 SER A C 1
ATOM 2248 O O . SER A 1 285 ? 17.75 -12.445 -1.677 1 98.06 285 SER A O 1
ATOM 2250 N N . VAL A 1 286 ? 17.156 -13.57 -3.598 1 97.69 286 VAL A N 1
ATOM 2251 C CA . VAL A 1 286 ? 18.516 -14.023 -3.867 1 97.69 286 VAL A CA 1
ATOM 2252 C C . VAL A 1 286 ? 18.75 -14.102 -5.375 1 97.69 286 VAL A C 1
ATOM 2254 O O . VAL A 1 286 ? 17.812 -14.336 -6.141 1 97.69 286 VAL A O 1
ATOM 2257 N N . ALA A 1 287 ? 19.969 -13.797 -5.754 1 97.12 287 ALA A N 1
ATOM 2258 C CA . ALA A 1 287 ? 20.359 -14.062 -7.137 1 97.12 287 ALA A CA 1
ATOM 2259 C C . ALA A 1 287 ? 20.359 -15.562 -7.43 1 97.12 287 ALA A C 1
ATOM 2261 O O . ALA A 1 287 ? 20.953 -16.344 -6.68 1 97.12 287 ALA A O 1
ATOM 2262 N N . SER A 1 288 ? 19.734 -15.945 -8.547 1 97.12 288 SER A N 1
ATOM 2263 C CA . SER A 1 288 ? 19.531 -17.375 -8.758 1 97.12 288 SER A CA 1
ATOM 2264 C C . SER A 1 288 ? 20.234 -17.859 -10.023 1 97.12 288 SER A C 1
ATOM 2266 O O . SER A 1 288 ? 20.266 -19.062 -10.305 1 97.12 288 SER A O 1
ATOM 2268 N N . ALA A 1 289 ? 20.672 -16.953 -10.844 1 95.81 289 ALA A N 1
ATOM 2269 C CA . ALA A 1 289 ? 21.453 -17.344 -12.016 1 95.81 289 ALA A CA 1
ATOM 2270 C C . ALA A 1 289 ? 22.922 -17.469 -11.672 1 95.81 289 ALA A C 1
ATOM 2272 O O . ALA A 1 289 ? 23.375 -16.938 -10.656 1 95.81 289 ALA A O 1
ATOM 2273 N N . SER A 1 290 ? 23.672 -18.141 -12.516 1 92.44 290 SER A N 1
ATOM 2274 C CA . SER A 1 290 ? 25.078 -18.391 -12.234 1 92.44 290 SER A CA 1
ATOM 2275 C C . SER A 1 290 ? 25.922 -17.141 -12.445 1 92.44 290 SER A C 1
ATOM 2277 O O . SER A 1 290 ? 26.859 -16.875 -11.68 1 92.44 290 SER A O 1
ATOM 2279 N N . ARG A 1 291 ? 25.578 -16.375 -13.398 1 90.19 291 ARG A N 1
ATOM 2280 C CA . ARG A 1 291 ? 26.469 -15.281 -13.766 1 90.19 291 ARG A CA 1
ATOM 2281 C C . ARG A 1 291 ? 25.719 -13.945 -13.773 1 90.19 291 ARG A C 1
ATOM 2283 O O . ARG A 1 291 ? 26.344 -12.883 -13.703 1 90.19 291 ARG A O 1
ATOM 2290 N N . ASP A 1 292 ? 24.469 -13.953 -13.836 1 92.69 292 ASP A N 1
ATOM 2291 C CA . ASP A 1 292 ? 23.688 -12.734 -13.992 1 92.69 292 ASP A CA 1
ATOM 2292 C C . ASP A 1 292 ? 23.078 -12.289 -12.664 1 92.69 292 ASP A C 1
ATOM 2294 O O . ASP A 1 292 ? 22.141 -12.906 -12.164 1 92.69 292 ASP A O 1
ATOM 2298 N N . PHE A 1 293 ? 23.625 -11.148 -12.195 1 93.75 293 PHE A N 1
ATOM 2299 C CA . PHE A 1 293 ? 23.016 -10.562 -11.008 1 93.75 293 PHE A CA 1
ATOM 2300 C C . PHE A 1 293 ? 21.766 -9.758 -11.383 1 93.75 293 PHE A C 1
ATOM 2302 O O . PHE A 1 293 ? 21.781 -9.031 -12.383 1 93.75 293 PHE A O 1
ATOM 2309 N N . PRO A 1 294 ? 20.688 -9.922 -10.648 1 95.31 294 PRO A N 1
ATOM 2310 C CA . PRO A 1 294 ? 19.469 -9.195 -10.977 1 95.31 294 PRO A CA 1
ATOM 2311 C C . PRO A 1 294 ? 19.688 -7.688 -11.094 1 95.31 294 PRO A C 1
ATOM 2313 O O . PRO A 1 294 ? 20.359 -7.09 -10.242 1 95.31 294 PRO A O 1
ATOM 2316 N N . SER A 1 295 ? 19.156 -7.094 -12.18 1 92.81 295 SER A N 1
ATOM 2317 C CA . SER A 1 295 ? 19.422 -5.684 -12.438 1 92.81 295 SER A CA 1
ATOM 2318 C C . SER A 1 295 ? 18.141 -4.941 -12.82 1 92.81 295 SER A C 1
ATOM 2320 O O . SER A 1 295 ? 18.203 -3.848 -13.383 1 92.81 295 SER A O 1
ATOM 2322 N N . LYS A 1 296 ? 17.047 -5.531 -12.586 1 94.56 296 LYS A N 1
ATOM 2323 C CA . LYS A 1 296 ? 15.789 -4.902 -12.992 1 94.56 296 LYS A CA 1
ATOM 2324 C C . LYS A 1 296 ? 14.883 -4.676 -11.781 1 94.56 296 LYS A C 1
ATOM 2326 O O . LYS A 1 296 ? 13.664 -4.602 -11.93 1 94.56 296 LYS A O 1
ATOM 2331 N N . GLY A 1 297 ? 15.461 -4.645 -10.602 1 93.88 297 GLY A N 1
ATOM 2332 C CA . GLY A 1 297 ? 14.703 -4.375 -9.391 1 93.88 297 GLY A CA 1
ATOM 2333 C C . GLY A 1 297 ? 14 -5.602 -8.844 1 93.88 297 GLY A C 1
ATOM 2334 O O . GLY A 1 297 ? 13.273 -5.516 -7.852 1 93.88 297 GLY A O 1
ATOM 2335 N N . GLN A 1 298 ? 14.242 -6.727 -9.422 1 95.56 298 GLN A N 1
ATOM 2336 C CA . GLN A 1 298 ? 13.469 -7.922 -9.117 1 95.56 298 GLN A CA 1
ATOM 2337 C C . GLN A 1 298 ? 13.844 -8.484 -7.746 1 95.56 298 GLN A C 1
ATOM 2339 O O . GLN A 1 298 ? 13.156 -9.359 -7.219 1 95.56 298 GLN A O 1
ATOM 2344 N N . LEU A 1 299 ? 14.859 -7.922 -7.074 1 96.38 299 LEU A N 1
ATOM 2345 C CA . LEU A 1 299 ? 15.188 -8.352 -5.719 1 96.38 299 LEU A CA 1
ATOM 2346 C C . LEU A 1 299 ? 14.344 -7.598 -4.695 1 96.38 299 LEU A C 1
ATOM 2348 O O . LEU A 1 299 ? 14.258 -8.008 -3.535 1 96.38 299 LEU A O 1
ATOM 2352 N N . GLY A 1 300 ? 13.805 -6.5 -5.055 1 95.69 300 GLY A N 1
ATOM 2353 C CA . GLY A 1 300 ? 12.922 -5.738 -4.188 1 95.69 300 GLY A CA 1
ATOM 2354 C C . GLY A 1 300 ? 13.664 -4.918 -3.154 1 95.69 300 GLY A C 1
ATOM 2355 O O . GLY A 1 300 ? 13.102 -4.543 -2.123 1 95.69 300 GLY A O 1
ATOM 2356 N N . ILE A 1 301 ? 14.938 -4.664 -3.322 1 94.31 301 ILE A N 1
ATOM 2357 C CA . ILE A 1 301 ? 15.766 -3.9 -2.398 1 94.31 301 ILE A CA 1
ATOM 2358 C C . ILE A 1 301 ? 16.406 -2.721 -3.129 1 94.31 301 ILE A C 1
ATOM 2360 O O . ILE A 1 301 ? 17.359 -2.895 -3.895 1 94.31 301 ILE A O 1
ATOM 2364 N N . PRO A 1 302 ? 15.875 -1.557 -2.816 1 88.44 302 PRO A N 1
ATOM 2365 C CA . PRO A 1 302 ? 16.391 -0.376 -3.512 1 88.44 302 PRO A CA 1
ATOM 2366 C C . PRO A 1 302 ? 17.906 -0.208 -3.346 1 88.44 302 PRO A C 1
ATOM 2368 O O . PRO A 1 302 ? 18.422 -0.33 -2.232 1 88.44 302 PRO A O 1
ATOM 2371 N N . GLY A 1 303 ? 18.578 0.018 -4.469 1 86.38 303 GLY A N 1
ATOM 2372 C CA . GLY A 1 303 ? 20 0.316 -4.441 1 86.38 303 GLY A CA 1
ATOM 2373 C C . GLY A 1 303 ? 20.859 -0.927 -4.434 1 86.38 303 GLY A C 1
ATOM 2374 O O . GLY A 1 303 ? 22.094 -0.834 -4.523 1 86.38 303 GLY A O 1
ATOM 2375 N N . LEU A 1 304 ? 20.266 -2.084 -4.289 1 90.25 304 LEU A N 1
ATOM 2376 C CA . LEU A 1 304 ? 21.062 -3.309 -4.301 1 90.25 304 LEU A CA 1
ATOM 2377 C C . LEU A 1 304 ? 21.453 -3.689 -5.723 1 90.25 304 LEU A C 1
ATOM 2379 O O . LEU A 1 304 ? 20.594 -3.953 -6.562 1 90.25 304 LEU A O 1
ATOM 2383 N N . THR A 1 305 ? 22.703 -3.619 -5.992 1 88.38 305 THR A N 1
ATOM 2384 C CA . THR A 1 305 ? 23.297 -3.971 -7.277 1 88.38 305 THR A CA 1
ATOM 2385 C C . THR A 1 305 ? 24.531 -4.832 -7.082 1 88.38 305 THR A C 1
ATOM 2387 O O . THR A 1 305 ? 24.938 -5.094 -5.949 1 88.38 305 THR A O 1
ATOM 2390 N N . LEU A 1 306 ? 25.016 -5.301 -8.25 1 87.81 306 LEU A N 1
ATOM 2391 C CA . LEU A 1 306 ? 26.25 -6.078 -8.195 1 87.81 306 LEU A CA 1
ATOM 2392 C C . LEU A 1 306 ? 27.359 -5.281 -7.52 1 87.81 306 LEU A C 1
ATOM 2394 O O . LEU A 1 306 ? 28.188 -5.848 -6.801 1 87.81 306 LEU A O 1
ATOM 2398 N N . GLN A 1 307 ? 27.328 -3.955 -7.609 1 83.94 307 GLN A N 1
ATOM 2399 C CA . GLN A 1 307 ? 28.375 -3.082 -7.105 1 83.94 307 GLN A CA 1
ATOM 2400 C C . GLN A 1 307 ? 28.172 -2.768 -5.629 1 83.94 307 GLN A C 1
ATOM 2402 O O . GLN A 1 307 ? 29.141 -2.494 -4.906 1 83.94 307 GLN A O 1
ATOM 2407 N N . THR A 1 308 ? 26.922 -2.801 -5.184 1 87.12 308 THR A N 1
ATOM 2408 C CA . THR A 1 308 ? 26.641 -2.357 -3.818 1 87.12 308 THR A CA 1
ATOM 2409 C C . THR A 1 308 ? 26.391 -3.553 -2.902 1 87.12 308 THR A C 1
ATOM 2411 O O . THR A 1 308 ? 26.266 -3.393 -1.688 1 87.12 308 THR A O 1
ATOM 2414 N N . LYS A 1 309 ? 26.359 -4.684 -3.469 1 85.69 309 LYS A N 1
ATOM 2415 C CA . LYS A 1 309 ? 26.078 -5.863 -2.66 1 85.69 309 LYS A CA 1
ATOM 2416 C C . LYS A 1 309 ? 27.172 -6.102 -1.626 1 85.69 309 LYS A C 1
ATOM 2418 O O . LYS A 1 309 ? 28.297 -5.613 -1.782 1 85.69 309 LYS A O 1
ATOM 2423 N N . SER A 1 310 ? 26.844 -6.797 -0.655 1 82.12 310 SER A N 1
ATOM 2424 C CA . SER A 1 310 ? 27.812 -7.152 0.379 1 82.12 310 SER A CA 1
ATOM 2425 C C . SER A 1 310 ? 28.953 -7.992 -0.193 1 82.12 310 SER A C 1
ATOM 2427 O O . SER A 1 310 ? 28.781 -8.68 -1.203 1 82.12 310 SER A O 1
ATOM 2429 N N . PRO A 1 311 ? 30.078 -7.832 0.331 1 82 311 PRO A N 1
ATOM 2430 C CA . PRO A 1 311 ? 31.25 -8.578 -0.161 1 82 311 PRO A CA 1
ATOM 2431 C C . PRO A 1 311 ? 31.062 -10.086 -0.063 1 82 311 PRO A C 1
ATOM 2433 O O . PRO A 1 311 ? 31.859 -10.852 -0.614 1 82 311 PRO A O 1
ATOM 2436 N N . GLY A 1 312 ? 30.047 -10.469 0.25 1 76.69 312 GLY A N 1
ATOM 2437 C CA . GLY A 1 312 ? 29.797 -11.898 0.396 1 76.69 312 GLY A CA 1
ATOM 2438 C C . GLY A 1 312 ? 29.516 -12.594 -0.923 1 76.69 312 GLY A C 1
ATOM 2439 O O . GLY A 1 312 ? 30.062 -12.211 -1.962 1 76.69 312 GLY A O 1
ATOM 2440 N N . ARG A 1 313 ? 28.922 -13.742 -0.84 1 85.69 313 ARG A N 1
ATOM 2441 C CA . ARG A 1 313 ? 28.625 -14.586 -1.993 1 85.69 313 ARG A CA 1
ATOM 2442 C C . ARG A 1 313 ? 27.672 -13.891 -2.955 1 85.69 313 ARG A C 1
ATOM 2444 O O . ARG A 1 313 ? 26.828 -13.102 -2.533 1 85.69 313 ARG A O 1
ATOM 2451 N N . PHE A 1 314 ? 27.812 -14.258 -4.246 1 86.94 314 PHE A N 1
ATOM 2452 C CA . PHE A 1 314 ? 26.969 -13.805 -5.344 1 86.94 314 PHE A CA 1
ATOM 2453 C C . PHE A 1 314 ? 25.516 -14.125 -5.066 1 86.94 314 PHE A C 1
ATOM 2455 O O . PHE A 1 314 ? 24.625 -13.328 -5.383 1 86.94 314 PHE A O 1
ATOM 2462 N N . ASP A 1 315 ? 25.297 -15.203 -4.418 1 92.88 315 ASP A N 1
ATOM 2463 C CA . ASP A 1 315 ? 23.953 -15.711 -4.191 1 92.88 315 ASP A CA 1
AT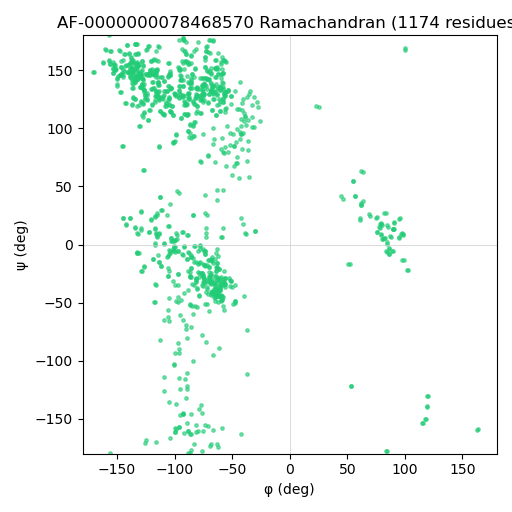OM 2464 C C . ASP A 1 315 ? 23.594 -15.648 -2.709 1 92.88 315 ASP A C 1
ATOM 2466 O O . ASP A 1 315 ? 23 -16.594 -2.17 1 92.88 315 ASP A O 1
ATOM 2470 N N . GLU A 1 316 ? 23.969 -14.594 -2.102 1 93.38 316 GLU A N 1
ATOM 2471 C CA . GLU A 1 316 ? 23.562 -14.359 -0.72 1 93.38 316 GLU A CA 1
ATOM 2472 C C . GLU A 1 316 ? 22.109 -13.898 -0.646 1 93.38 316 GLU A C 1
ATOM 2474 O O . GLU A 1 316 ? 21.703 -12.977 -1.363 1 93.38 316 GLU A O 1
ATOM 2479 N N . PRO A 1 317 ? 21.344 -14.617 0.25 1 96.62 317 PRO A N 1
ATOM 2480 C CA . PRO A 1 317 ? 19.953 -14.164 0.41 1 96.62 317 PRO A CA 1
ATOM 2481 C C . PRO A 1 317 ? 19.859 -12.859 1.192 1 96.62 317 PRO A C 1
ATOM 2483 O O . PRO A 1 317 ? 20.547 -12.672 2.193 1 96.62 317 PRO A O 1
ATOM 2486 N N . TYR A 1 318 ? 19 -11.938 0.702 1 96.19 318 TYR A N 1
ATOM 2487 C CA . TYR A 1 318 ? 18.75 -10.656 1.358 1 96.19 318 TYR A CA 1
ATOM 2488 C C . TYR A 1 318 ? 17.297 -10.555 1.824 1 96.19 318 TYR A C 1
ATOM 2490 O O . TYR A 1 318 ? 16.375 -10.883 1.074 1 96.19 318 TYR A O 1
ATOM 2498 N N . GLU A 1 319 ? 17.141 -10.141 3.047 1 96.69 319 GLU A N 1
ATOM 2499 C CA . GLU A 1 319 ? 15.781 -9.891 3.521 1 96.69 319 GLU A CA 1
ATOM 2500 C C . GLU A 1 319 ? 15.211 -8.602 2.926 1 96.69 319 GLU A C 1
ATOM 2502 O O . GLU A 1 319 ? 15.922 -7.598 2.812 1 96.69 319 GLU A O 1
ATOM 2507 N N . ILE A 1 320 ? 14.016 -8.641 2.551 1 96.5 320 ILE A N 1
ATOM 2508 C CA . ILE A 1 320 ? 13.352 -7.445 2.053 1 96.5 320 ILE A CA 1
ATOM 2509 C C . ILE A 1 320 ? 12.727 -6.68 3.219 1 96.5 320 ILE A C 1
ATOM 2511 O O . ILE A 1 320 ? 11.555 -6.879 3.547 1 96.5 320 ILE A O 1
ATOM 2515 N N . ASP A 1 321 ? 13.367 -5.703 3.709 1 91 321 ASP A N 1
ATOM 2516 C CA . ASP A 1 321 ? 13.039 -5.02 4.957 1 91 321 ASP A CA 1
ATOM 2517 C C . ASP A 1 321 ? 11.758 -4.199 4.809 1 91 321 ASP A C 1
ATOM 2519 O O . ASP A 1 321 ? 11.016 -4.027 5.773 1 91 321 ASP A O 1
ATOM 2523 N N . SER A 1 322 ? 11.586 -3.746 3.627 1 87.88 322 SER A N 1
ATOM 2524 C CA . SER A 1 322 ? 10.422 -2.902 3.396 1 87.88 322 SER A CA 1
ATOM 2525 C C . SER A 1 322 ? 9.125 -3.678 3.623 1 87.88 322 SER A C 1
ATOM 2527 O O . SER A 1 322 ? 8.055 -3.082 3.766 1 87.88 322 SER A O 1
ATOM 2529 N N . LEU A 1 323 ? 9.148 -4.961 3.668 1 92.81 323 LEU A N 1
ATOM 2530 C CA . LEU A 1 323 ? 7.969 -5.793 3.854 1 92.81 323 LEU A CA 1
ATOM 2531 C C . LEU A 1 323 ? 7.84 -6.242 5.305 1 92.81 323 LEU A C 1
ATOM 2533 O O . LEU A 1 323 ? 6.934 -7.008 5.645 1 92.81 323 LEU A O 1
ATOM 2537 N N . LYS A 1 324 ? 8.719 -5.766 6.133 1 86.62 324 LYS A N 1
ATOM 2538 C CA . LYS A 1 324 ? 8.594 -6.086 7.555 1 86.62 324 LYS A CA 1
ATOM 2539 C C . LYS A 1 324 ? 7.266 -5.582 8.117 1 86.62 324 LYS A C 1
ATOM 2541 O O . LYS A 1 324 ? 6.844 -4.461 7.816 1 86.62 324 LYS A O 1
ATOM 2546 N N . GLY A 1 325 ? 6.598 -6.426 8.852 1 82.19 325 GLY A N 1
ATOM 2547 C CA . GLY A 1 325 ? 5.297 -6.086 9.398 1 82.19 325 GLY A CA 1
ATOM 2548 C C . GLY A 1 325 ? 4.145 -6.707 8.633 1 82.19 325 GLY A C 1
ATOM 2549 O O . GLY A 1 325 ? 3.02 -6.77 9.133 1 82.19 325 GLY A O 1
ATOM 2550 N N . PHE A 1 326 ? 4.465 -7.02 7.434 1 89.56 326 PHE A N 1
ATOM 2551 C CA . PHE A 1 326 ? 3.479 -7.742 6.641 1 89.56 326 PHE A CA 1
ATOM 2552 C C . PHE A 1 326 ? 3.732 -9.242 6.695 1 89.56 326 PHE A C 1
ATOM 2554 O O . PHE A 1 326 ? 4.852 -9.695 6.453 1 89.56 326 PHE A O 1
ATOM 2561 N N . GLU A 1 327 ? 2.738 -9.977 7.051 1 94.69 327 GLU A N 1
ATOM 2562 C CA . GLU A 1 327 ? 2.873 -11.43 7.016 1 94.69 327 GLU A CA 1
ATOM 2563 C C . GLU A 1 327 ? 2.59 -11.977 5.621 1 94.69 327 GLU A C 1
ATOM 2565 O O . GLU A 1 327 ? 1.433 -12.195 5.254 1 94.69 327 GLU A O 1
ATOM 2570 N N . ILE A 1 328 ? 3.682 -12.297 4.961 1 97.69 328 ILE A N 1
ATOM 2571 C CA . ILE A 1 328 ? 3.564 -12.742 3.574 1 97.69 328 ILE A CA 1
ATOM 2572 C C . ILE A 1 328 ? 3.049 -14.172 3.531 1 97.69 328 ILE A C 1
ATOM 2574 O O . ILE A 1 328 ? 3.471 -15.016 4.328 1 97.69 328 ILE A O 1
ATOM 2578 N N . SER A 1 329 ? 2.1 -14.438 2.594 1 98.19 329 SER A N 1
ATOM 2579 C CA . SER A 1 329 ? 1.477 -15.758 2.523 1 98.19 329 SER A CA 1
ATOM 2580 C C . SER A 1 329 ? 1.796 -16.453 1.204 1 98.19 329 SER A C 1
ATOM 2582 O O . SER A 1 329 ? 1.896 -17.688 1.151 1 98.19 329 SER A O 1
ATOM 2584 N N . LYS A 1 330 ? 1.908 -15.727 0.123 1 98.56 330 LYS A N 1
ATOM 2585 C CA . LYS A 1 330 ? 2.176 -16.297 -1.191 1 98.56 330 LYS A CA 1
ATOM 2586 C C . LYS A 1 330 ? 3.182 -15.461 -1.969 1 98.56 330 LYS A C 1
ATOM 2588 O O . LYS A 1 330 ? 3.26 -14.242 -1.776 1 98.56 330 LYS A O 1
ATOM 2593 N N . ILE A 1 331 ? 3.914 -16.109 -2.846 1 98.81 331 ILE A N 1
ATOM 2594 C CA . ILE A 1 331 ? 4.895 -15.445 -3.699 1 98.81 331 ILE A CA 1
ATOM 2595 C C . ILE A 1 331 ? 4.789 -15.992 -5.121 1 98.81 331 ILE A C 1
ATOM 2597 O O . ILE A 1 331 ? 4.406 -17.141 -5.324 1 98.81 331 ILE A O 1
ATOM 2601 N N . ALA A 1 332 ? 5.066 -15.211 -6.09 1 98.81 332 ALA A N 1
ATOM 2602 C CA . ALA A 1 332 ? 5.109 -15.594 -7.496 1 98.81 332 ALA A CA 1
ATOM 2603 C C . ALA A 1 332 ? 6.113 -14.742 -8.273 1 98.81 332 ALA A C 1
ATOM 2605 O O . ALA A 1 332 ? 6.258 -13.547 -8.008 1 98.81 332 ALA A O 1
ATOM 2606 N N . THR A 1 333 ? 6.785 -15.359 -9.219 1 98.81 333 THR A N 1
ATOM 2607 C CA . THR A 1 333 ? 7.797 -14.641 -9.984 1 98.81 333 THR A CA 1
ATOM 2608 C C . THR A 1 333 ? 7.582 -14.836 -11.484 1 98.81 333 THR A C 1
ATOM 2610 O O . THR A 1 333 ? 7.207 -15.93 -11.922 1 98.81 333 THR A O 1
ATOM 2613 N N . GLY A 1 334 ? 7.688 -13.773 -12.219 1 98.69 334 GLY A N 1
ATOM 2614 C CA . GLY A 1 334 ? 7.918 -13.859 -13.656 1 98.69 334 GLY A CA 1
ATOM 2615 C C . GLY A 1 334 ? 9.391 -13.922 -14.016 1 98.69 334 GLY A C 1
ATOM 2616 O O . GLY A 1 334 ? 10.227 -14.281 -13.188 1 98.69 334 GLY A O 1
ATOM 2617 N N . ASP A 1 335 ? 9.672 -13.609 -15.234 1 98.56 335 ASP A N 1
ATOM 2618 C CA . ASP A 1 335 ? 11.055 -13.672 -15.68 1 98.56 335 ASP A CA 1
ATOM 2619 C C . ASP A 1 335 ? 11.93 -12.68 -14.906 1 98.56 335 ASP A C 1
ATOM 2621 O O . ASP A 1 335 ? 13.023 -13.023 -14.461 1 98.56 335 ASP A O 1
ATOM 2625 N N . TYR A 1 336 ? 11.391 -11.469 -14.758 1 98.56 336 TYR A N 1
ATOM 2626 C CA . TYR A 1 336 ? 12.211 -10.43 -14.156 1 98.56 336 TYR A CA 1
ATOM 2627 C C . TYR A 1 336 ? 11.398 -9.586 -13.172 1 98.56 336 TYR A C 1
ATOM 2629 O O . TYR A 1 336 ? 11.711 -8.414 -12.938 1 98.56 336 TYR A O 1
ATOM 2637 N N . HIS A 1 337 ? 10.297 -10.141 -12.648 1 98.56 337 HIS A N 1
ATOM 2638 C CA . HIS A 1 337 ? 9.477 -9.406 -11.688 1 98.56 337 HIS A CA 1
ATOM 2639 C C . HIS A 1 337 ? 8.922 -10.336 -10.617 1 98.56 337 HIS A C 1
ATOM 2641 O O . HIS A 1 337 ? 8.969 -11.562 -10.766 1 98.56 337 HIS A O 1
ATOM 2647 N N . SER A 1 338 ? 8.461 -9.727 -9.539 1 98.75 338 SER A N 1
ATOM 2648 C CA . SER A 1 338 ? 8.023 -10.469 -8.367 1 98.75 338 SER A CA 1
ATOM 2649 C C . SER A 1 338 ? 6.672 -9.961 -7.867 1 98.75 338 SER A C 1
ATOM 2651 O O . SER A 1 338 ? 6.379 -8.766 -7.945 1 98.75 338 SER A O 1
ATOM 2653 N N . LEU A 1 339 ? 5.875 -10.859 -7.438 1 98.75 339 LEU A N 1
ATOM 2654 C CA . LEU A 1 339 ? 4.613 -10.602 -6.75 1 98.75 339 LEU A CA 1
ATOM 2655 C C . LEU A 1 339 ? 4.625 -11.203 -5.348 1 98.75 339 LEU A C 1
ATOM 2657 O O . LEU A 1 339 ? 5.117 -12.32 -5.152 1 98.75 339 LEU A O 1
ATOM 2661 N N . VAL A 1 340 ? 4.066 -10.445 -4.441 1 98.56 340 VAL A N 1
ATOM 2662 C CA . VAL A 1 340 ? 4.008 -10.883 -3.051 1 98.56 340 VAL A CA 1
ATOM 2663 C C . VAL A 1 340 ? 2.623 -10.594 -2.475 1 98.56 340 VAL A C 1
ATOM 2665 O O . VAL A 1 340 ? 2.131 -9.469 -2.559 1 98.56 340 VAL A O 1
ATOM 2668 N N . LEU A 1 341 ? 2.008 -11.648 -1.908 1 98.44 341 LEU A N 1
ATOM 2669 C CA . LEU A 1 341 ? 0.688 -11.523 -1.3 1 98.44 341 LEU A CA 1
ATOM 2670 C C . LEU A 1 341 ? 0.758 -11.773 0.204 1 98.44 341 LEU A C 1
ATOM 2672 O O . LEU A 1 341 ? 1.312 -12.781 0.647 1 98.44 341 LEU A O 1
ATOM 2676 N N . ASP A 1 342 ? 0.21 -10.836 0.941 1 95.44 342 ASP A N 1
ATOM 2677 C CA . ASP A 1 342 ? 0.194 -11.055 2.385 1 95.44 342 ASP A CA 1
ATOM 2678 C C . ASP A 1 342 ? -1.101 -11.734 2.826 1 95.44 342 ASP A C 1
ATOM 2680 O O . ASP A 1 342 ? -1.967 -12.023 1.999 1 95.44 342 ASP A O 1
ATOM 2684 N N . ASN A 1 343 ? -1.259 -12.055 4.105 1 94.62 343 ASN A N 1
ATOM 2685 C CA . ASN A 1 343 ? -2.377 -12.844 4.613 1 94.62 343 ASN A CA 1
ATOM 2686 C C . ASN A 1 343 ? -3.646 -12.008 4.734 1 94.62 343 ASN A C 1
ATOM 2688 O O . ASN A 1 343 ? -4.711 -12.531 5.066 1 94.62 343 ASN A O 1
ATOM 2692 N N . LYS A 1 344 ? -3.574 -10.719 4.398 1 88.62 344 LYS A N 1
ATOM 2693 C CA . LYS A 1 344 ? -4.754 -9.859 4.469 1 88.62 344 LYS A CA 1
ATOM 2694 C C . LYS A 1 344 ? -5.254 -9.492 3.076 1 88.62 344 LYS A C 1
ATOM 2696 O O . LYS A 1 344 ? -6.184 -8.695 2.934 1 88.62 344 LYS A O 1
ATOM 2701 N N . GLY A 1 345 ? -4.586 -9.992 2.131 1 93.12 345 GLY A N 1
ATOM 2702 C CA . GLY A 1 345 ? -5.043 -9.781 0.766 1 93.12 345 GLY A CA 1
ATOM 2703 C C . GLY A 1 345 ? -4.332 -8.633 0.068 1 93.12 345 GLY A C 1
ATOM 2704 O O . GLY A 1 345 ? -4.75 -8.203 -1.009 1 93.12 345 GLY A O 1
ATOM 2705 N N . ARG A 1 346 ? -3.254 -8.086 0.667 1 91.88 346 ARG A N 1
ATOM 2706 C CA . ARG A 1 346 ? -2.463 -7.031 0.033 1 91.88 346 ARG A CA 1
ATOM 2707 C C . ARG A 1 346 ? -1.387 -7.625 -0.869 1 91.88 346 ARG A C 1
ATOM 2709 O O . ARG A 1 346 ? -0.719 -8.594 -0.494 1 91.88 346 ARG A O 1
ATOM 2716 N N . VAL A 1 347 ? -1.225 -6.988 -2.029 1 96.81 347 VAL A N 1
ATOM 2717 C CA . VAL A 1 347 ? -0.23 -7.48 -2.977 1 96.81 347 VAL A CA 1
ATOM 2718 C C . VAL A 1 347 ? 0.828 -6.406 -3.219 1 96.81 347 VAL A C 1
ATOM 2720 O O . VAL A 1 347 ? 0.504 -5.223 -3.338 1 96.81 347 VAL A O 1
ATOM 2723 N N . PHE A 1 348 ? 2.064 -6.82 -3.205 1 96.19 348 PHE A N 1
ATOM 2724 C CA . PHE A 1 348 ? 3.199 -5.973 -3.559 1 96.19 348 PHE A CA 1
ATOM 2725 C C . PHE A 1 348 ? 3.883 -6.48 -4.82 1 96.19 348 PHE A C 1
ATOM 2727 O O . PHE A 1 348 ? 4.035 -7.691 -5.008 1 96.19 348 PHE A O 1
ATOM 2734 N N . THR A 1 349 ? 4.242 -5.527 -5.633 1 97.38 349 THR A N 1
ATOM 2735 C CA . THR A 1 349 ? 4.918 -5.891 -6.875 1 97.38 349 THR A CA 1
ATOM 2736 C C . THR A 1 349 ? 6.215 -5.105 -7.035 1 97.38 349 THR A C 1
ATOM 2738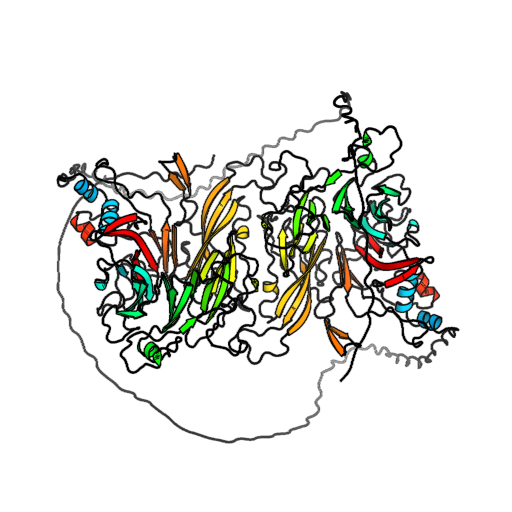 O O . THR A 1 349 ? 6.301 -3.945 -6.629 1 97.38 349 THR A O 1
ATOM 2741 N N . PHE A 1 350 ? 7.25 -5.75 -7.582 1 96.88 350 PHE A N 1
ATOM 2742 C CA . PHE A 1 350 ? 8.516 -5.082 -7.871 1 96.88 350 PHE A CA 1
ATOM 2743 C C . PHE A 1 350 ? 9.281 -5.824 -8.961 1 96.88 350 PHE A C 1
ATOM 2745 O O . PHE A 1 350 ? 9.023 -7 -9.219 1 96.88 350 PHE A O 1
ATOM 2752 N N . GLY A 1 351 ? 10.148 -5.148 -9.594 1 97.12 351 GLY A N 1
ATOM 2753 C CA . GLY A 1 351 ? 10.922 -5.688 -10.703 1 97.12 351 GLY A CA 1
ATOM 2754 C C . GLY A 1 351 ? 10.68 -4.961 -12.008 1 97.12 351 GLY A C 1
ATOM 2755 O O . GLY A 1 351 ? 10.477 -3.744 -12.023 1 97.12 351 GLY A O 1
ATOM 2756 N N . ASP A 1 352 ? 10.82 -5.738 -13.102 1 97.38 352 ASP A N 1
ATOM 2757 C CA . ASP A 1 352 ? 10.633 -5.211 -14.445 1 97.38 352 ASP A CA 1
ATOM 2758 C C . ASP A 1 352 ? 9.172 -4.844 -14.695 1 97.38 352 ASP A C 1
ATOM 2760 O O . ASP A 1 352 ? 8.266 -5.598 -14.328 1 97.38 352 ASP A O 1
ATOM 2764 N N . ASN A 1 353 ? 8.969 -3.645 -15.242 1 96.62 353 ASN A N 1
ATOM 2765 C CA . ASN A 1 353 ? 7.629 -3.197 -15.586 1 96.62 353 ASN A CA 1
ATOM 2766 C C . ASN A 1 353 ? 7.559 -2.695 -17.031 1 96.62 353 ASN A C 1
ATOM 2768 O O . ASN A 1 353 ? 6.707 -1.87 -17.359 1 96.62 353 ASN A O 1
ATOM 2772 N N . SER A 1 354 ? 8.383 -3.176 -17.906 1 96.38 354 SER A N 1
ATOM 2773 C CA . SER A 1 354 ? 8.523 -2.695 -19.281 1 96.38 354 SER A CA 1
ATOM 2774 C C . SER A 1 354 ? 7.25 -2.928 -20.078 1 96.38 354 SER A C 1
ATOM 2776 O O . SER A 1 354 ? 6.965 -2.195 -21.031 1 96.38 354 SER A O 1
ATOM 2778 N N . VAL A 1 355 ? 6.496 -3.93 -19.688 1 97.38 355 VAL A N 1
ATOM 2779 C CA . VAL A 1 355 ? 5.281 -4.219 -20.438 1 97.38 355 VAL A CA 1
ATOM 2780 C C . VAL A 1 355 ? 4.07 -4.156 -19.516 1 97.38 355 VAL A C 1
ATOM 2782 O O . VAL A 1 355 ? 2.994 -4.656 -19.859 1 97.38 355 VAL A O 1
ATOM 2785 N N . GLY A 1 356 ? 4.277 -3.656 -18.297 1 97.25 356 GLY A N 1
ATOM 2786 C CA . GLY A 1 356 ? 3.164 -3.445 -17.375 1 97.25 356 GLY A CA 1
ATOM 2787 C C . GLY A 1 356 ? 2.895 -4.641 -16.484 1 97.25 356 GLY A C 1
ATOM 2788 O O . GLY A 1 356 ? 1.819 -4.746 -15.891 1 97.25 356 GLY A O 1
ATOM 2789 N N . GLN A 1 357 ? 3.797 -5.48 -16.344 1 97.88 357 GLN A N 1
ATOM 2790 C CA . GLN A 1 357 ? 3.576 -6.738 -15.648 1 97.88 357 GLN A CA 1
ATOM 2791 C C . GLN A 1 357 ? 3.484 -6.52 -14.141 1 97.88 357 GLN A C 1
ATOM 2793 O O . GLN A 1 357 ? 3.1 -7.426 -13.398 1 97.88 357 GLN A O 1
ATOM 2798 N N . LEU A 1 358 ? 3.77 -5.316 -13.664 1 97.06 358 LEU A N 1
ATOM 2799 C CA . LEU A 1 358 ? 3.641 -5.043 -12.242 1 97.06 358 LEU A CA 1
ATOM 2800 C C . LEU A 1 358 ? 2.252 -4.504 -11.914 1 97.06 358 LEU A C 1
ATOM 2802 O O . LEU A 1 358 ? 1.95 -4.223 -10.75 1 97.06 358 LEU A O 1
ATOM 2806 N N . GLY A 1 359 ? 1.4 -4.332 -12.875 1 96.06 359 GLY A N 1
ATOM 2807 C CA . GLY A 1 359 ? 0.042 -3.863 -12.648 1 96.06 359 GLY A CA 1
ATOM 2808 C C . GLY A 1 359 ? -0.084 -2.352 -12.688 1 96.06 359 GLY A C 1
ATOM 2809 O O . GLY A 1 359 ? -1.05 -1.789 -12.172 1 96.06 359 GLY A O 1
ATOM 2810 N N . SER A 1 360 ? 0.887 -1.681 -13.156 1 91.06 360 SER A N 1
ATOM 2811 C CA . SER A 1 360 ? 0.868 -0.232 -13.336 1 91.06 360 SER A CA 1
ATOM 2812 C C . SER A 1 360 ? 1.387 0.163 -14.711 1 91.06 360 SER A C 1
ATOM 2814 O O . SER A 1 360 ? 2.143 -0.585 -15.336 1 91.06 360 SER A O 1
ATOM 2816 N N . GLU A 1 361 ? 0.991 1.319 -15.148 1 88.88 361 GLU A N 1
ATOM 2817 C CA . GLU A 1 361 ? 1.425 1.78 -16.469 1 88.88 361 GLU A CA 1
ATOM 2818 C C . GLU A 1 361 ? 2.93 2.033 -16.484 1 88.88 361 GLU A C 1
ATOM 2820 O O . GLU A 1 361 ? 3.459 2.758 -15.648 1 88.88 361 GLU A O 1
ATOM 2825 N N . PRO A 1 362 ? 3.521 1.373 -17.422 1 90.31 362 PRO A N 1
ATOM 2826 C CA . PRO A 1 362 ? 4.969 1.569 -17.5 1 90.31 362 PRO A CA 1
ATOM 2827 C C . PRO A 1 362 ? 5.352 2.953 -18.031 1 90.31 362 PRO A C 1
ATOM 2829 O O . PRO A 1 362 ? 4.57 3.578 -18.75 1 90.31 362 PRO A O 1
ATOM 2832 N N . THR A 1 363 ? 6.441 3.389 -17.578 1 85 363 THR A N 1
ATOM 2833 C CA . THR A 1 363 ? 7.027 4.613 -18.109 1 85 363 THR A CA 1
ATOM 2834 C C . THR A 1 363 ? 8.367 4.32 -18.781 1 85 363 THR A C 1
ATOM 2836 O O . THR A 1 363 ? 9.102 3.432 -18.344 1 85 363 THR A O 1
ATOM 2839 N N . ILE A 1 364 ? 8.633 5.047 -19.766 1 81.62 364 ILE A N 1
ATOM 2840 C CA . ILE A 1 364 ? 9.875 4.852 -20.5 1 81.62 364 ILE A CA 1
ATOM 2841 C C . ILE A 1 364 ? 11.062 5.262 -19.641 1 81.62 364 ILE A C 1
ATOM 2843 O O . ILE A 1 364 ? 12.125 4.629 -19.688 1 81.62 364 ILE A O 1
ATOM 2847 N N . GLU A 1 365 ? 10.867 6.199 -18.812 1 77.56 365 GLU A N 1
ATOM 2848 C CA . GLU A 1 365 ? 11.953 6.738 -18 1 77.56 365 GLU A CA 1
ATOM 2849 C C . GLU A 1 365 ? 12.312 5.793 -16.859 1 77.56 365 GLU A C 1
ATOM 2851 O O . GLU A 1 365 ? 13.461 5.746 -16.422 1 77.56 365 GLU A O 1
ATOM 2856 N N . SER A 1 366 ? 11.352 5.023 -16.516 1 81.5 366 SER A N 1
ATOM 2857 C CA . SER A 1 366 ? 11.57 4.109 -15.391 1 81.5 366 SER A CA 1
ATOM 2858 C C . SER A 1 366 ? 10.844 2.789 -15.609 1 81.5 366 SER A C 1
ATOM 2860 O O . SER A 1 366 ? 9.812 2.531 -14.984 1 81.5 366 SER A O 1
ATOM 2862 N N . PRO A 1 367 ? 11.523 1.978 -16.312 1 89.5 367 PRO A N 1
ATOM 2863 C CA . PRO A 1 367 ? 10.852 0.72 -16.672 1 89.5 367 PRO A CA 1
ATOM 2864 C C . PRO A 1 367 ? 10.938 -0.322 -15.555 1 89.5 367 PRO A C 1
ATOM 2866 O O . PRO A 1 367 ? 10.414 -1.429 -15.703 1 89.5 367 PRO A O 1
ATOM 2869 N N . THR A 1 368 ? 11.602 0.005 -14.445 1 93 368 THR A N 1
ATOM 2870 C CA . THR A 1 368 ? 11.75 -0.943 -13.344 1 93 368 THR A CA 1
ATOM 2871 C C . THR A 1 368 ? 11.383 -0.295 -12.016 1 93 368 THR A C 1
ATOM 2873 O O . THR A 1 368 ? 11.484 0.924 -11.867 1 93 368 THR A O 1
ATOM 2876 N N . ILE A 1 369 ? 10.867 -1.085 -11.164 1 91.75 369 ILE A N 1
ATOM 2877 C CA . ILE A 1 369 ? 10.586 -0.691 -9.789 1 91.75 369 ILE A CA 1
ATOM 2878 C C . ILE A 1 369 ? 11.375 -1.573 -8.82 1 91.75 369 ILE A C 1
ATOM 2880 O O . ILE A 1 369 ? 11.203 -2.793 -8.805 1 91.75 369 ILE A O 1
ATOM 2884 N N . ASP A 1 370 ? 12.258 -0.988 -7.984 1 92.44 370 ASP A N 1
ATOM 2885 C CA . ASP A 1 370 ? 13.188 -1.798 -7.203 1 92.44 370 ASP A CA 1
ATOM 2886 C C . ASP A 1 370 ? 12.758 -1.869 -5.738 1 92.44 370 ASP A C 1
ATOM 2888 O O . ASP A 1 370 ? 13.555 -2.225 -4.867 1 92.44 370 ASP A O 1
ATOM 2892 N N . PHE A 1 371 ? 11.578 -1.523 -5.496 1 89.75 371 PHE A N 1
ATOM 2893 C CA . PHE A 1 371 ? 11 -1.636 -4.164 1 89.75 371 PHE A CA 1
ATOM 2894 C C . PHE A 1 371 ? 9.586 -2.199 -4.234 1 89.75 371 PHE A C 1
ATOM 2896 O O . PHE A 1 371 ? 8.867 -1.962 -5.207 1 89.75 371 PHE A O 1
ATOM 2903 N N . PRO A 1 372 ? 9.219 -2.951 -3.154 1 93.25 372 PRO A N 1
ATOM 2904 C CA . PRO A 1 372 ? 7.84 -3.453 -3.146 1 93.25 372 PRO A CA 1
ATOM 2905 C C . PRO A 1 372 ? 6.801 -2.334 -3.17 1 93.25 372 PRO A C 1
ATOM 2907 O O . PRO A 1 372 ? 6.719 -1.544 -2.227 1 93.25 372 PRO A O 1
ATOM 2910 N N . SER A 1 373 ? 6.094 -2.314 -4.25 1 90.56 373 SER A N 1
ATOM 2911 C CA . SER A 1 373 ? 5.027 -1.33 -4.402 1 90.56 373 SER A CA 1
ATOM 2912 C C . SER A 1 373 ? 3.656 -1.963 -4.191 1 90.56 373 SER A C 1
ATOM 2914 O O . SER A 1 373 ? 3.377 -3.045 -4.711 1 90.56 373 SER A O 1
ATOM 2916 N N . LEU A 1 374 ? 2.83 -1.322 -3.443 1 87.06 374 LEU A N 1
ATOM 2917 C CA . LEU A 1 374 ? 1.496 -1.845 -3.17 1 87.06 374 LEU A CA 1
ATOM 2918 C C . LEU A 1 374 ? 0.622 -1.782 -4.418 1 87.06 374 LEU A C 1
ATOM 2920 O O . LEU A 1 374 ? 0.539 -0.74 -5.07 1 87.06 374 LEU A O 1
ATOM 2924 N N . PHE A 1 375 ? 0.048 -2.881 -4.68 1 89.31 375 PHE A N 1
ATOM 2925 C CA . PHE A 1 375 ? -0.903 -2.994 -5.777 1 89.31 375 PHE A CA 1
ATOM 2926 C C . PHE A 1 375 ? -2.314 -2.654 -5.312 1 89.31 375 PHE A C 1
ATOM 2928 O O . PHE A 1 375 ? -2.791 -3.199 -4.312 1 89.31 375 PHE A O 1
ATOM 2935 N N . SER A 1 376 ? -2.979 -1.729 -6.109 1 84.12 376 SER A N 1
ATOM 2936 C CA . SER A 1 376 ? -4.289 -1.24 -5.688 1 84.12 376 SER A CA 1
ATOM 2937 C C . SER A 1 376 ? -5.41 -1.927 -6.461 1 84.12 376 SER A C 1
ATOM 2939 O O . SER A 1 376 ? -5.938 -1.368 -7.426 1 84.12 376 SER A O 1
ATOM 2941 N N . ILE A 1 377 ? -5.871 -3.035 -5.977 1 90.19 377 ILE A N 1
ATOM 2942 C CA . ILE A 1 377 ? -6.926 -3.781 -6.648 1 90.19 377 ILE A CA 1
ATOM 2943 C C . ILE A 1 377 ? -8.25 -3.021 -6.535 1 90.19 377 ILE A C 1
ATOM 2945 O O . ILE A 1 377 ? -9.117 -3.143 -7.402 1 90.19 377 ILE A O 1
ATOM 2949 N N . GLU A 1 378 ? -8.406 -2.256 -5.48 1 85.75 378 GLU A N 1
ATOM 2950 C CA . GLU A 1 378 ? -9.648 -1.535 -5.207 1 85.75 378 GLU A CA 1
ATOM 2951 C C . GLU A 1 378 ? -9.984 -0.575 -6.344 1 85.75 378 GLU A C 1
ATOM 2953 O O . GLU A 1 378 ? -11.164 -0.349 -6.637 1 85.75 378 GLU A O 1
ATOM 2958 N N . LYS A 1 379 ? -8.961 -0.046 -6.938 1 82.81 379 LYS A N 1
ATOM 2959 C CA . LYS A 1 379 ? -9.172 0.9 -8.031 1 82.81 379 LYS A CA 1
ATOM 2960 C C . LYS A 1 379 ? -9.898 0.239 -9.203 1 82.81 379 LYS A C 1
ATOM 2962 O O . LYS A 1 379 ? -10.648 0.897 -9.922 1 82.81 379 LYS A O 1
ATOM 2967 N N . LEU A 1 380 ? -9.703 -1.046 -9.359 1 90.44 380 LEU A N 1
ATOM 2968 C CA . LEU A 1 380 ? -10.32 -1.785 -10.461 1 90.44 380 LEU A CA 1
ATOM 2969 C C . LEU A 1 380 ? -11.805 -2.014 -10.188 1 90.44 380 LEU A C 1
ATOM 2971 O O . LEU A 1 380 ? -12.555 -2.359 -11.102 1 90.44 380 LEU A O 1
ATOM 2975 N N . TYR A 1 381 ? -12.203 -1.857 -8.969 1 91.06 381 TYR A N 1
ATOM 2976 C CA . TYR A 1 381 ? -13.594 -2.119 -8.602 1 91.06 381 TYR A CA 1
ATOM 2977 C C . TYR A 1 381 ? -14.297 -0.835 -8.18 1 91.06 381 TYR A C 1
ATOM 2979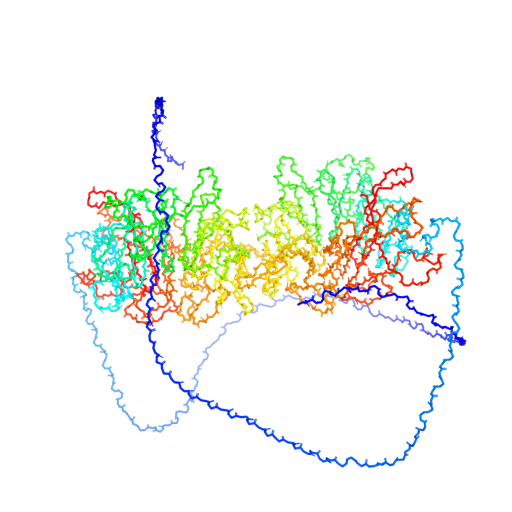 O O . TYR A 1 381 ? -15.391 -0.877 -7.609 1 91.06 381 TYR A O 1
ATOM 2987 N N . ASN A 1 382 ? -13.57 0.223 -8.43 1 80.06 382 ASN A N 1
ATOM 2988 C CA . ASN A 1 382 ? -14.164 1.509 -8.07 1 80.06 382 ASN A CA 1
ATOM 2989 C C . ASN A 1 382 ? -15.523 1.708 -8.734 1 80.06 382 ASN A C 1
ATOM 2991 O O . ASN A 1 382 ? -15.672 1.481 -9.93 1 80.06 382 ASN A O 1
ATOM 2995 N N . GLY A 1 383 ? -16.547 2.049 -7.965 1 79.81 383 GLY A N 1
ATOM 2996 C CA . GLY A 1 383 ? -17.875 2.336 -8.492 1 79.81 383 GLY A CA 1
ATOM 2997 C C . GLY A 1 383 ? -18.734 1.095 -8.664 1 79.81 383 GLY A C 1
ATOM 2998 O O . GLY A 1 383 ? -19.891 1.186 -9.07 1 79.81 383 GLY A O 1
ATOM 2999 N N . THR A 1 384 ? -18.25 -0.045 -8.422 1 88.44 384 THR A N 1
ATOM 3000 C CA . THR A 1 384 ? -18.984 -1.282 -8.656 1 88.44 384 THR A CA 1
ATOM 3001 C C . THR A 1 384 ? -19.719 -1.717 -7.391 1 88.44 384 THR A C 1
ATOM 3003 O O . THR A 1 384 ? -20.562 -2.611 -7.434 1 88.44 384 THR A O 1
ATOM 3006 N N . LYS A 1 385 ? -19.469 -1.057 -6.211 1 89.25 385 LYS A N 1
ATOM 3007 C CA . LYS A 1 385 ? -20.047 -1.414 -4.918 1 89.25 385 LYS A CA 1
ATOM 3008 C C . LYS A 1 385 ? -19.641 -2.822 -4.504 1 89.25 385 LYS A C 1
ATOM 3010 O O . LYS A 1 385 ? -20.406 -3.547 -3.881 1 89.25 385 LYS A O 1
ATOM 3015 N N . LEU A 1 386 ? -18.531 -3.26 -5.09 1 93.75 386 LEU A N 1
ATOM 3016 C CA . LEU A 1 386 ? -17.906 -4.52 -4.707 1 93.75 386 LEU A CA 1
ATOM 3017 C C . LEU A 1 386 ? -16.594 -4.273 -3.959 1 93.75 386 LEU A C 1
ATOM 3019 O O . LEU A 1 386 ? -15.789 -3.434 -4.371 1 93.75 386 LEU A O 1
ATOM 3023 N N . LEU A 1 387 ? -16.469 -4.973 -2.826 1 92.56 387 LEU A N 1
ATOM 3024 C CA . LEU A 1 387 ? -15.227 -4.906 -2.057 1 92.56 387 LEU A CA 1
ATOM 3025 C C . LEU A 1 387 ? -14.289 -6.051 -2.432 1 92.56 387 LEU A C 1
ATOM 3027 O O . LEU A 1 387 ? -14.539 -7.203 -2.061 1 92.56 387 LEU A O 1
ATOM 3031 N N . PRO A 1 388 ? -13.227 -5.746 -3.115 1 95.5 388 PRO A N 1
ATOM 3032 C CA . PRO A 1 388 ? -12.344 -6.812 -3.596 1 95.5 388 PRO A CA 1
ATOM 3033 C C . PRO A 1 388 ? -11.32 -7.246 -2.549 1 95.5 388 PRO A C 1
ATOM 3035 O O . PRO A 1 388 ? -10.883 -6.43 -1.733 1 95.5 388 PRO A O 1
ATOM 3038 N N . LYS A 1 389 ? -10.992 -8.516 -2.578 1 95.69 389 LYS A N 1
ATOM 3039 C CA . LYS A 1 389 ? -9.898 -9.117 -1.822 1 95.69 389 LYS A CA 1
ATOM 3040 C C . LYS A 1 389 ? -9.109 -10.102 -2.682 1 95.69 389 LYS A C 1
ATOM 3042 O O . LYS A 1 389 ? -9.68 -11.047 -3.236 1 95.69 389 LYS A O 1
ATOM 3047 N N . ILE A 1 390 ? -7.852 -9.836 -2.838 1 97.75 390 ILE A N 1
ATOM 3048 C CA . ILE A 1 390 ? -7.023 -10.758 -3.615 1 97.75 390 ILE A CA 1
ATOM 3049 C C . ILE A 1 390 ? -6.75 -12.023 -2.803 1 97.75 390 ILE A C 1
ATOM 3051 O O . ILE A 1 390 ? -6.309 -11.945 -1.654 1 97.75 390 ILE A O 1
ATOM 3055 N N . THR A 1 391 ? -6.992 -13.172 -3.42 1 97.88 391 THR A N 1
ATOM 3056 C CA . THR A 1 391 ? -6.832 -14.445 -2.723 1 97.88 391 THR A CA 1
ATOM 3057 C C . THR A 1 391 ? -5.688 -15.25 -3.324 1 97.88 391 THR A C 1
ATOM 3059 O O . THR A 1 391 ? -5.211 -16.219 -2.717 1 97.88 391 THR A O 1
ATOM 3062 N N . GLY A 1 392 ? -5.242 -14.867 -4.504 1 98.38 392 GLY A N 1
ATOM 3063 C CA . GLY A 1 392 ? -4.172 -15.602 -5.164 1 98.38 392 GLY A CA 1
ATOM 3064 C C . GLY A 1 392 ? -3.4 -14.758 -6.16 1 98.38 392 GLY A C 1
ATOM 3065 O O . GLY A 1 392 ? -3.924 -13.773 -6.684 1 98.38 392 GLY A O 1
ATOM 3066 N N . ILE A 1 393 ? -2.16 -15.203 -6.359 1 98.81 393 ILE A N 1
ATOM 3067 C CA . ILE A 1 393 ? -1.298 -14.555 -7.344 1 98.81 393 ILE A CA 1
ATOM 3068 C C . ILE A 1 393 ? -0.556 -15.609 -8.156 1 98.81 393 ILE A C 1
ATOM 3070 O O . ILE A 1 393 ? -0.322 -16.719 -7.672 1 98.81 393 ILE A O 1
ATOM 3074 N N . ALA A 1 394 ? -0.236 -15.273 -9.344 1 98.88 394 ALA A N 1
ATOM 3075 C CA . ALA A 1 394 ? 0.598 -16.094 -10.227 1 98.88 394 ALA A CA 1
ATOM 3076 C C . ALA A 1 394 ? 1.354 -15.219 -11.227 1 98.88 394 ALA A C 1
ATOM 3078 O O . ALA A 1 394 ? 0.895 -14.133 -11.586 1 98.88 394 ALA A O 1
ATOM 3079 N N . ALA A 1 395 ? 2.49 -15.719 -11.586 1 98.81 395 ALA A N 1
ATOM 3080 C CA . ALA A 1 395 ? 3.301 -14.977 -12.547 1 98.81 395 ALA A CA 1
ATOM 3081 C C . ALA A 1 395 ? 4.18 -15.922 -13.367 1 98.81 395 ALA A C 1
ATOM 3083 O O . ALA A 1 395 ? 4.547 -17 -12.898 1 98.81 395 ALA A O 1
ATOM 3084 N N . GLY A 1 396 ? 4.504 -15.57 -14.531 1 98.56 396 GLY A N 1
ATOM 3085 C CA . GLY A 1 396 ? 5.379 -16.25 -15.477 1 98.56 396 GLY A CA 1
ATOM 3086 C C . GLY A 1 396 ? 5.707 -15.406 -16.703 1 98.56 396 GLY A C 1
ATOM 3087 O O . GLY A 1 396 ? 4.867 -14.641 -17.172 1 98.56 396 GLY A O 1
ATOM 3088 N N . GLY A 1 397 ? 6.902 -15.617 -17.219 1 98.38 397 GLY A N 1
ATOM 3089 C CA . GLY A 1 397 ? 7.289 -14.758 -18.328 1 98.38 397 GLY A CA 1
ATOM 3090 C C . GLY A 1 397 ? 7.148 -13.281 -18 1 98.38 397 GLY A C 1
ATOM 3091 O O . GLY A 1 397 ? 7.703 -12.797 -17.016 1 98.38 397 GLY A O 1
ATOM 3092 N N . ASN A 1 398 ? 6.328 -12.641 -18.844 1 98.5 398 ASN A N 1
ATOM 3093 C CA . ASN A 1 398 ? 6.125 -11.203 -18.672 1 98.5 398 ASN A CA 1
ATOM 3094 C C . ASN A 1 398 ? 4.703 -10.891 -18.219 1 98.5 398 ASN A C 1
ATOM 3096 O O . ASN A 1 398 ? 4.172 -9.82 -18.516 1 98.5 398 ASN A O 1
ATOM 3100 N N . ASN A 1 399 ? 4.125 -11.867 -17.469 1 98.75 399 ASN A N 1
ATOM 3101 C CA . ASN A 1 399 ? 2.717 -11.672 -17.141 1 98.75 399 ASN A CA 1
ATOM 3102 C C . ASN A 1 399 ? 2.449 -11.945 -15.664 1 98.75 399 ASN A C 1
ATOM 3104 O O . ASN A 1 399 ? 3.164 -12.727 -15.031 1 98.75 399 ASN A O 1
ATOM 3108 N N . SER A 1 400 ? 1.448 -11.281 -15.156 1 98.88 400 SER A N 1
ATOM 3109 C CA . SER A 1 400 ? 0.974 -11.445 -13.781 1 98.88 400 SER A CA 1
ATOM 3110 C C . SER A 1 400 ? -0.532 -11.68 -13.742 1 98.88 400 SER A C 1
ATOM 3112 O O . SER A 1 400 ? -1.271 -11.148 -14.57 1 98.88 400 SER A O 1
ATOM 3114 N N . PHE A 1 401 ? -0.953 -12.492 -12.758 1 98.88 401 PHE A N 1
ATOM 3115 C CA . PHE A 1 401 ? -2.357 -12.844 -12.594 1 98.88 401 PHE A CA 1
ATOM 3116 C C . PHE A 1 401 ? -2.789 -12.68 -11.141 1 98.88 401 PHE A C 1
ATOM 3118 O O . PHE A 1 401 ? -2.027 -12.992 -10.227 1 98.88 401 PHE A O 1
ATOM 3125 N N . PHE A 1 402 ? -3.996 -12.219 -10.969 1 98.69 402 PHE A N 1
ATOM 3126 C CA . PHE A 1 402 ? -4.582 -12.016 -9.648 1 98.69 402 PHE A CA 1
ATOM 3127 C C . PHE A 1 402 ? -5.953 -12.68 -9.555 1 98.69 402 PHE A C 1
ATOM 3129 O O . PHE A 1 402 ? -6.828 -12.414 -10.375 1 98.69 402 PHE A O 1
ATOM 3136 N N . THR A 1 403 ? -6.121 -13.57 -8.594 1 98.62 403 THR A N 1
ATOM 3137 C CA . THR A 1 403 ? -7.438 -14.117 -8.273 1 98.62 403 THR A CA 1
ATOM 3138 C C . THR A 1 403 ? -8.102 -13.32 -7.152 1 98.62 403 THR A C 1
ATOM 3140 O O . THR A 1 403 ? -7.504 -13.117 -6.094 1 98.62 403 THR A O 1
ATOM 3143 N N . VAL A 1 404 ? -9.336 -12.898 -7.457 1 98.31 404 VAL A N 1
ATOM 3144 C CA . VAL A 1 404 ? -9.961 -11.922 -6.566 1 98.31 404 VAL A CA 1
ATOM 3145 C C . VAL A 1 404 ? -11.352 -12.422 -6.16 1 98.31 404 VAL A C 1
ATOM 3147 O O . VAL A 1 404 ? -12.078 -12.984 -6.977 1 98.31 404 VAL A O 1
ATOM 3150 N N . GLU A 1 405 ? -11.695 -12.266 -4.891 1 98.06 405 GLU A N 1
ATOM 3151 C CA . GLU A 1 405 ? -13.07 -12.359 -4.406 1 98.06 405 GLU A CA 1
ATOM 3152 C C . GLU A 1 405 ? -13.664 -10.977 -4.148 1 98.06 405 GLU A C 1
ATOM 3154 O O . GLU A 1 405 ? -13.109 -10.195 -3.371 1 98.06 405 GLU A O 1
ATOM 3159 N N . ALA A 1 406 ? -14.664 -10.68 -4.816 1 97.19 406 ALA A N 1
ATOM 3160 C CA . ALA A 1 406 ? -15.328 -9.391 -4.68 1 97.19 406 ALA A CA 1
ATOM 3161 C C . ALA A 1 406 ? -16.672 -9.531 -3.957 1 97.19 406 ALA A C 1
ATOM 3163 O O . ALA A 1 406 ? -17.578 -10.211 -4.441 1 97.19 406 ALA A O 1
ATOM 3164 N N . THR A 1 407 ? -16.875 -8.859 -2.844 1 96.31 407 THR A N 1
ATOM 3165 C CA . THR A 1 407 ? -18.078 -8.953 -2.021 1 96.31 407 THR A CA 1
ATOM 3166 C C . THR A 1 407 ? -18.969 -7.734 -2.234 1 96.31 407 THR A C 1
ATOM 3168 O O . THR A 1 407 ? -18.5 -6.598 -2.193 1 96.31 407 THR A O 1
ATOM 3171 N N . ARG A 1 408 ? -20.266 -7.949 -2.395 1 95.88 408 ARG A N 1
ATOM 3172 C CA . ARG A 1 408 ? -21.234 -6.871 -2.572 1 95.88 408 ARG A CA 1
ATOM 3173 C C . ARG A 1 408 ? -21.438 -6.098 -1.273 1 95.88 408 ARG A C 1
ATOM 3175 O O . ARG A 1 408 ? -21.797 -6.684 -0.248 1 95.88 408 ARG A O 1
ATOM 3182 N N . ILE A 1 409 ? -21.172 -4.738 -1.338 1 91.5 409 ILE A N 1
ATOM 3183 C CA . ILE A 1 409 ? -21.359 -3.871 -0.178 1 91.5 409 ILE A CA 1
ATO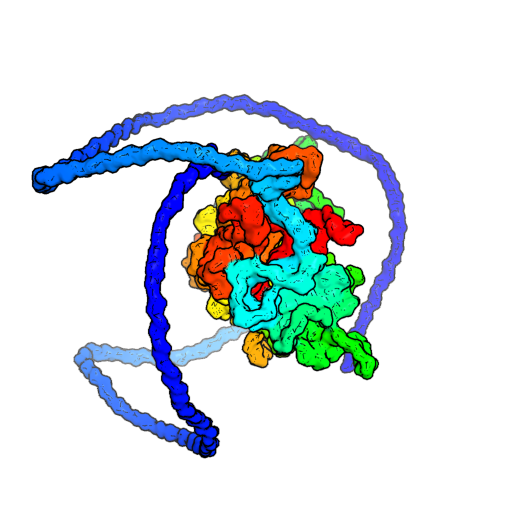M 3184 C C . ILE A 1 409 ? -22.297 -2.727 -0.528 1 91.5 409 ILE A C 1
ATOM 3186 O O . ILE A 1 409 ? -22.625 -2.512 -1.701 1 91.5 409 ILE A O 1
ATOM 3190 N N . ALA A 1 410 ? -22.703 -2.061 0.485 1 88.38 410 ALA A N 1
ATOM 3191 C CA . ALA A 1 410 ? -23.594 -0.927 0.253 1 88.38 410 ALA A CA 1
ATOM 3192 C C . ALA A 1 410 ? -22.828 0.274 -0.288 1 88.38 410 ALA A C 1
ATOM 3194 O O . ALA A 1 410 ? -21.75 0.604 0.213 1 88.38 410 ALA A O 1
ATOM 3195 N N . GLY A 1 411 ? -23.344 0.912 -1.332 1 84.75 411 GLY A N 1
ATOM 3196 C CA . GLY A 1 411 ? -22.75 2.15 -1.819 1 84.75 411 GLY A CA 1
ATOM 3197 C C . GLY A 1 411 ? -23.016 3.336 -0.912 1 84.75 411 GLY A C 1
ATOM 3198 O O . GLY A 1 411 ? -24.016 3.355 -0.186 1 84.75 411 GLY A O 1
ATOM 3199 N N . GLN A 1 412 ? -22.172 4.289 -0.907 1 77.94 412 GLN A N 1
ATOM 3200 C CA . GLN A 1 412 ? -22.266 5.449 -0.025 1 77.94 412 GLN A CA 1
ATOM 3201 C C . GLN A 1 412 ? -23.594 6.184 -0.228 1 77.94 412 GLN A C 1
ATOM 3203 O O . GLN A 1 412 ? -24.172 6.719 0.724 1 77.94 412 GLN A O 1
ATOM 3208 N N . SER A 1 413 ? -24.141 6.184 -1.414 1 76.5 413 SER A N 1
ATOM 3209 C CA . SER A 1 413 ? -25.375 6.902 -1.705 1 76.5 413 SER A CA 1
ATOM 3210 C C . SER A 1 413 ? -26.484 5.945 -2.121 1 76.5 413 SER A C 1
ATOM 3212 O O . SER A 1 413 ? -27.5 6.367 -2.691 1 76.5 413 SER A O 1
ATOM 3214 N N . GLU A 1 414 ? -26.266 4.707 -1.88 1 81.69 414 GLU A N 1
ATOM 3215 C CA . GLU A 1 414 ? -27.234 3.705 -2.314 1 81.69 414 GLU A CA 1
ATOM 3216 C C . GLU A 1 414 ? -28.422 3.635 -1.357 1 81.69 414 GLU A C 1
ATOM 3218 O O . GLU A 1 414 ? -28.234 3.535 -0.142 1 81.69 414 GLU A O 1
ATOM 3223 N N . GLU A 1 415 ? -29.562 3.748 -2.047 1 80.88 415 GLU A N 1
ATOM 3224 C CA . GLU A 1 415 ? -30.766 3.586 -1.251 1 80.88 415 GLU A CA 1
ATOM 3225 C C . GLU A 1 415 ? -31.234 2.131 -1.236 1 80.88 415 GLU A C 1
ATOM 3227 O O . GLU A 1 415 ? -31.312 1.493 -2.287 1 80.88 415 GLU A O 1
ATOM 3232 N N . GLU A 1 416 ? -31.391 1.49 -0.222 1 85.38 416 GLU A N 1
ATOM 3233 C CA . GLU A 1 416 ? -31.891 0.137 -0.008 1 85.38 416 GLU A CA 1
ATOM 3234 C C . GLU A 1 416 ? -31 -0.899 -0.681 1 85.38 416 GLU A C 1
ATOM 3236 O O . GLU A 1 416 ? -31.406 -1.568 -1.627 1 85.38 416 GLU A O 1
ATOM 3241 N N . PRO A 1 417 ? -29.828 -1.013 -0.3 1 86.88 417 PRO A N 1
ATOM 3242 C CA . PRO A 1 417 ? -28.891 -1.965 -0.913 1 86.88 417 PRO A CA 1
ATOM 3243 C C . PRO A 1 417 ? -29.406 -3.404 -0.852 1 86.88 417 PRO A C 1
ATOM 3245 O O . PRO A 1 417 ? -29.984 -3.814 0.152 1 86.88 417 PRO A O 1
ATOM 3248 N N . ARG A 1 418 ? -29.391 -4.117 -2.033 1 89.12 418 ARG A N 1
ATOM 3249 C CA . ARG A 1 418 ? -29.797 -5.516 -2.146 1 89.12 418 ARG A CA 1
ATOM 3250 C C . ARG A 1 418 ? -28.578 -6.422 -2.322 1 89.12 418 ARG A C 1
ATOM 3252 O O . ARG A 1 418 ? -27.5 -5.961 -2.721 1 89.12 418 ARG A O 1
ATOM 3259 N N . ASN A 1 419 ? -28.594 -7.766 -1.989 1 90.62 419 ASN A N 1
ATOM 3260 C CA . ASN A 1 419 ? -27.609 -8.812 -2.195 1 90.62 419 ASN A CA 1
ATOM 3261 C C . ASN A 1 419 ? -26.297 -8.508 -1.462 1 90.62 419 ASN A C 1
ATOM 3263 O O . ASN A 1 419 ? -25.219 -8.789 -1.973 1 90.62 419 ASN A O 1
ATOM 3267 N N . LEU A 1 420 ? -26.453 -7.895 -0.371 1 91.56 420 LEU A N 1
ATOM 3268 C CA . LEU A 1 420 ? -25.266 -7.566 0.422 1 91.56 420 LEU A CA 1
ATOM 3269 C C . LEU A 1 420 ? -24.547 -8.836 0.88 1 91.56 420 LEU A C 1
ATOM 3271 O O . LEU A 1 420 ? -25.203 -9.805 1.29 1 91.56 420 LEU A O 1
ATOM 3275 N N . GLY A 1 421 ? -23.266 -8.867 0.644 1 93.56 421 GLY A N 1
ATOM 3276 C CA . GLY A 1 421 ? -22.469 -10 1.111 1 93.56 421 GLY A CA 1
ATOM 3277 C C . GLY A 1 421 ? -22.234 -11.039 0.037 1 93.56 421 GLY A C 1
ATOM 3278 O O . GLY A 1 421 ? -21.406 -11.953 0.219 1 93.56 421 GLY A O 1
ATOM 3279 N N . LYS A 1 422 ? -22.938 -10.984 -1.072 1 95.88 422 LYS A N 1
ATOM 3280 C CA . LYS A 1 422 ? -22.719 -11.922 -2.17 1 95.88 422 LYS A CA 1
ATOM 3281 C C . LYS A 1 422 ? -21.297 -11.812 -2.703 1 95.88 422 LYS A C 1
ATOM 3283 O O . LYS A 1 422 ? -20.781 -10.703 -2.891 1 95.88 422 LYS A O 1
ATOM 3288 N N . ILE A 1 423 ? -20.656 -12.992 -2.932 1 97.62 423 ILE A N 1
ATOM 3289 C CA . ILE A 1 423 ? -19.266 -13.008 -3.361 1 97.62 423 ILE A CA 1
ATOM 3290 C C . ILE A 1 423 ? -19.188 -13.398 -4.836 1 97.62 423 ILE A C 1
ATOM 3292 O O . ILE A 1 423 ? -19.828 -14.367 -5.262 1 97.62 423 ILE A O 1
ATOM 3296 N N . THR A 1 424 ? -18.438 -12.633 -5.566 1 97.69 424 THR A N 1
ATOM 3297 C CA . THR A 1 424 ? -18.094 -12.945 -6.945 1 97.69 424 THR A CA 1
ATOM 3298 C C . THR A 1 424 ? -16.594 -13.211 -7.07 1 97.69 424 THR A C 1
ATOM 3300 O O . THR A 1 424 ? -15.773 -12.531 -6.445 1 97.69 424 THR A O 1
ATOM 3303 N N . ALA A 1 425 ? -16.25 -14.273 -7.859 1 98.38 425 ALA A N 1
ATOM 3304 C CA . ALA A 1 425 ? -14.844 -14.602 -8.102 1 98.38 425 ALA A CA 1
ATOM 3305 C C . ALA A 1 425 ? -14.391 -14.078 -9.461 1 98.38 425 ALA A C 1
ATOM 3307 O O . ALA A 1 425 ? -15.062 -14.281 -10.477 1 98.38 425 ALA A O 1
ATOM 3308 N N . ASP A 1 426 ? -13.266 -13.367 -9.438 1 98.5 426 ASP A N 1
ATOM 3309 C CA . ASP A 1 426 ? -12.727 -12.797 -10.672 1 98.5 426 ASP A CA 1
ATOM 3310 C C . ASP A 1 426 ? -11.234 -13.117 -10.812 1 98.5 426 ASP A C 1
ATOM 3312 O O . ASP A 1 426 ? -10.555 -13.375 -9.812 1 98.5 426 ASP A O 1
ATOM 3316 N N . THR A 1 427 ? -10.766 -13.125 -12.055 1 98.69 427 THR A N 1
ATOM 3317 C CA . THR A 1 427 ? -9.344 -13.258 -12.367 1 98.69 427 THR A CA 1
ATOM 3318 C C . THR A 1 427 ? -8.883 -12.109 -13.266 1 98.69 427 THR A C 1
ATOM 3320 O O . THR A 1 427 ? -9.523 -11.812 -14.273 1 98.69 427 THR A O 1
ATOM 3323 N N . TRP A 1 428 ? -7.812 -11.484 -12.836 1 98.69 428 TRP A N 1
ATOM 3324 C CA . TRP A 1 428 ? -7.25 -10.352 -13.57 1 98.69 428 TRP A CA 1
ATOM 3325 C C . TRP A 1 428 ? -5.848 -10.672 -14.078 1 98.69 428 TRP A C 1
ATOM 3327 O O . TRP A 1 428 ? -5.117 -11.445 -13.453 1 98.69 428 TRP A O 1
ATOM 3337 N N . SER A 1 429 ? -5.496 -10.102 -15.219 1 98.69 429 SER A N 1
ATOM 3338 C CA . SER A 1 429 ? -4.168 -10.305 -15.789 1 98.69 429 SER A CA 1
ATOM 3339 C C . SER A 1 429 ? -3.576 -8.992 -16.297 1 98.69 429 SER A C 1
ATOM 3341 O O . SER A 1 429 ? -4.312 -8.078 -16.672 1 98.69 429 SER A O 1
ATOM 3343 N N . CYS A 1 430 ? -2.254 -8.859 -16.266 1 98.56 430 CYS A N 1
ATOM 3344 C CA . CYS A 1 430 ? -1.533 -7.734 -16.859 1 98.56 430 CYS A CA 1
ATOM 3345 C C . CYS A 1 430 ? -0.164 -8.172 -17.375 1 98.56 430 CYS A C 1
ATOM 3347 O O . CYS A 1 430 ? 0.282 -9.289 -17.078 1 98.56 430 CYS A O 1
ATOM 3349 N N . GLY A 1 431 ? 0.471 -7.316 -18.172 1 98.31 431 GLY A N 1
ATOM 3350 C CA . GLY A 1 431 ? 1.761 -7.613 -18.781 1 98.31 431 GLY A CA 1
ATOM 3351 C C . GLY A 1 431 ? 1.729 -7.594 -20.297 1 98.31 431 GLY A C 1
ATOM 3352 O O . GLY A 1 431 ? 1.261 -6.625 -20.906 1 98.31 431 GLY A O 1
ATOM 3353 N N . GLN A 1 432 ? 2.252 -8.648 -20.891 1 97.88 432 GLN A N 1
ATOM 3354 C CA . GLN A 1 432 ? 2.379 -8.758 -22.344 1 97.88 432 GLN A CA 1
ATOM 3355 C C . GLN A 1 432 ? 1.204 -9.523 -22.938 1 97.88 432 GLN A C 1
ATOM 3357 O O . GLN A 1 432 ? 0.934 -10.664 -22.547 1 97.88 432 GLN A O 1
ATOM 3362 N N . GLY A 1 433 ? 0.571 -8.945 -23.969 1 97.06 433 GLY A N 1
ATOM 3363 C CA . GLY A 1 433 ? -0.627 -9.586 -24.484 1 97.06 433 GLY A CA 1
ATOM 3364 C C . GLY A 1 433 ? -0.481 -10.047 -25.922 1 97.06 433 GLY A C 1
ATOM 3365 O O . GLY A 1 433 ? -1.385 -10.68 -26.469 1 97.06 433 GLY A O 1
ATOM 3366 N N . ILE A 1 434 ? 0.671 -9.844 -26.516 1 96.62 434 ILE A N 1
ATOM 3367 C CA . ILE A 1 434 ? 0.821 -10.031 -27.969 1 96.62 434 ILE A CA 1
ATOM 3368 C C . ILE A 1 434 ? 0.742 -11.523 -28.297 1 96.62 434 ILE A C 1
ATOM 3370 O O . ILE A 1 434 ? 0.416 -11.891 -29.422 1 96.62 434 ILE A O 1
ATOM 3374 N N . LEU A 1 435 ? 0.935 -12.344 -27.375 1 96.88 435 LEU A N 1
ATOM 3375 C CA . LEU A 1 435 ? 0.865 -13.781 -27.609 1 96.88 435 LEU A CA 1
ATOM 3376 C C . LEU A 1 435 ? -0.477 -14.344 -27.156 1 96.88 435 LEU A C 1
ATOM 3378 O O . LEU A 1 435 ? -0.712 -15.555 -27.25 1 96.88 435 LEU A O 1
ATOM 3382 N N . GLY A 1 436 ? -1.302 -13.484 -26.516 1 97.94 436 GLY A N 1
ATOM 3383 C CA . GLY A 1 436 ? -2.609 -13.914 -26.047 1 97.94 436 GLY A CA 1
ATOM 3384 C C . GLY A 1 436 ? -2.607 -14.344 -24.594 1 97.94 436 GLY A C 1
ATOM 3385 O O . GLY A 1 436 ? -3.637 -14.773 -24.062 1 97.94 436 GLY A O 1
ATOM 3386 N N . SER A 1 437 ? -1.563 -14.172 -23.984 1 97.5 437 SER A N 1
ATOM 3387 C CA . SER A 1 437 ? -1.384 -14.727 -22.641 1 97.5 437 SER A CA 1
ATOM 3388 C C . SER A 1 437 ? -2.246 -13.992 -21.625 1 97.5 437 SER A C 1
ATOM 3390 O O . SER A 1 437 ? -2.457 -14.484 -20.5 1 97.5 437 SER A O 1
ATOM 3392 N N . LEU A 1 438 ? -2.791 -12.891 -21.938 1 98.19 438 LEU A N 1
ATOM 3393 C CA . LEU A 1 438 ? -3.629 -12.141 -21 1 98.19 438 LEU A CA 1
ATOM 3394 C C . LEU A 1 438 ? -5.004 -12.789 -20.875 1 98.19 438 LEU A C 1
ATOM 3396 O O . LEU A 1 438 ? -5.734 -12.516 -19.922 1 98.19 438 LEU A O 1
ATOM 3400 N N . GLY A 1 439 ? -5.48 -13.5 -21.844 1 98.44 439 GLY A N 1
ATOM 3401 C CA . GLY A 1 439 ? -6.707 -14.273 -21.781 1 98.44 439 GLY A CA 1
ATOM 3402 C C . GLY A 1 439 ? -7.957 -13.43 -21.938 1 98.44 439 GLY A C 1
ATOM 3403 O O . GLY A 1 439 ? -9.062 -13.883 -21.625 1 98.44 439 GLY A O 1
ATOM 3404 N N . ASN A 1 440 ? -7.82 -12.195 -22.391 1 97.06 440 ASN A N 1
ATOM 3405 C CA . ASN A 1 440 ? -8.969 -11.289 -22.453 1 97.06 440 ASN A CA 1
ATOM 3406 C C . ASN A 1 440 ? -9.484 -11.148 -23.891 1 97.06 440 ASN A C 1
ATOM 3408 O O . ASN A 1 440 ? -10.297 -10.273 -24.172 1 97.06 440 ASN A O 1
ATOM 3412 N N . GLY A 1 441 ? -8.953 -11.875 -24.797 1 96.94 441 GLY A N 1
ATOM 3413 C CA . GLY A 1 441 ? -9.43 -11.867 -26.156 1 96.94 441 GLY A CA 1
ATOM 3414 C C . GLY A 1 441 ? -8.773 -10.789 -27.016 1 96.94 441 GLY A C 1
ATOM 3415 O O . GLY A 1 441 ? -9.164 -10.586 -28.172 1 96.94 441 GLY A O 1
ATOM 3416 N N . ARG A 1 442 ? -7.816 -10.148 -26.453 1 95.31 442 ARG A N 1
ATOM 3417 C CA . ARG A 1 442 ? -7.148 -9.07 -27.172 1 95.31 442 ARG A CA 1
ATOM 3418 C C . ARG A 1 442 ? -5.66 -9.359 -27.328 1 95.31 442 ARG A C 1
ATOM 3420 O O . ARG A 1 442 ? -5.109 -10.219 -26.641 1 95.31 442 ARG A O 1
ATOM 3427 N N . TRP A 1 443 ? -5.121 -8.703 -28.328 1 95.75 443 TRP A N 1
ATOM 3428 C CA . TRP A 1 443 ? -3.691 -8.805 -28.609 1 95.75 443 TRP A CA 1
ATOM 3429 C C . TRP A 1 443 ? -2.99 -7.473 -28.359 1 95.75 443 TRP A C 1
ATOM 3431 O O . TRP A 1 443 ? -2.898 -6.637 -29.266 1 95.75 443 TRP A O 1
ATOM 3441 N N . THR A 1 444 ? -2.627 -7.23 -27.188 1 95 444 THR A N 1
ATOM 3442 C CA . THR A 1 444 ? -2.002 -5.969 -26.797 1 95 444 THR A CA 1
ATOM 3443 C C . THR A 1 444 ? -0.525 -6.172 -26.484 1 95 444 THR A C 1
ATOM 3445 O O . THR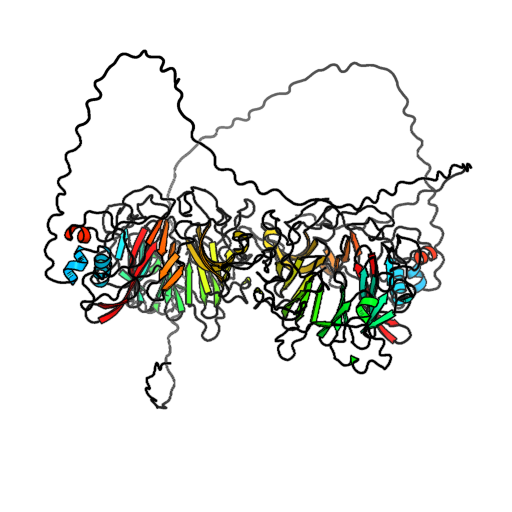 A 1 444 ? -0.142 -7.211 -25.938 1 95 444 THR A O 1
ATOM 3448 N N . HIS A 1 445 ? 0.293 -5.262 -26.859 1 95.56 445 HIS A N 1
ATOM 3449 C CA . HIS A 1 445 ? 1.719 -5.367 -26.562 1 95.56 445 HIS A CA 1
ATOM 3450 C C . HIS A 1 445 ? 2 -5.102 -25.094 1 95.56 445 HIS A C 1
ATOM 3452 O O . HIS A 1 445 ? 2.732 -5.859 -24.453 1 95.56 445 HIS A O 1
ATOM 3458 N N . VAL A 1 446 ? 1.473 -3.99 -24.609 1 95.81 446 VAL A N 1
ATOM 3459 C CA . VAL A 1 446 ? 1.715 -3.537 -23.234 1 95.81 446 VAL A CA 1
ATOM 3460 C C . VAL A 1 446 ? 0.385 -3.346 -22.516 1 95.81 446 VAL A C 1
ATOM 3462 O O . VAL A 1 446 ? -0.501 -2.643 -23 1 95.81 446 VAL A O 1
ATOM 3465 N N . GLN A 1 447 ? 0.264 -4.023 -21.375 1 96.69 447 GLN A N 1
ATOM 3466 C CA . GLN A 1 447 ? -0.929 -3.896 -20.547 1 96.69 447 GLN A CA 1
ATOM 3467 C C . GLN A 1 447 ? -0.559 -3.633 -19.078 1 96.69 447 GLN A C 1
ATOM 3469 O O . GLN A 1 447 ? -0.321 -4.57 -18.312 1 96.69 447 GLN A O 1
ATOM 3474 N N . GLY A 1 448 ? -0.67 -2.383 -18.656 1 94.81 448 GLY A N 1
ATOM 3475 C CA . GLY A 1 448 ? -0.305 -2.012 -17.297 1 94.81 448 GLY A CA 1
ATOM 3476 C C . GLY A 1 448 ? -1.434 -2.205 -16.312 1 94.81 448 GLY A C 1
ATOM 3477 O O . GLY A 1 448 ? -1.267 -2.895 -15.297 1 94.81 448 GLY A O 1
ATOM 3478 N N . ILE A 1 449 ? -2.531 -1.674 -16.625 1 94.06 449 ILE A N 1
ATOM 3479 C CA . ILE A 1 449 ? -3.721 -1.857 -15.805 1 94.06 449 ILE A CA 1
ATOM 3480 C C . ILE A 1 449 ? -4.312 -3.242 -16.062 1 94.06 449 ILE A C 1
ATOM 3482 O O . ILE A 1 449 ? -4.641 -3.586 -17.188 1 94.06 449 ILE A O 1
ATOM 3486 N N . PRO A 1 450 ? -4.484 -4.004 -15.023 1 97.62 450 PRO A N 1
ATOM 3487 C CA . PRO A 1 450 ? -4.98 -5.367 -15.227 1 97.62 450 PRO A CA 1
ATOM 3488 C C . PRO A 1 450 ? -6.344 -5.406 -15.906 1 97.62 450 PRO A C 1
ATOM 3490 O O . PRO A 1 450 ? -7.18 -4.527 -15.68 1 97.62 450 PRO A O 1
ATOM 3493 N N . THR A 1 451 ? -6.512 -6.453 -16.703 1 97.81 451 THR A N 1
ATOM 3494 C CA . THR A 1 451 ? -7.781 -6.691 -17.375 1 97.81 451 THR A CA 1
ATOM 3495 C C . THR A 1 451 ? -8.406 -8 -16.891 1 97.81 451 THR A C 1
ATOM 3497 O O . THR A 1 451 ? -7.699 -8.953 -16.578 1 97.81 451 THR A O 1
ATOM 3500 N N . LYS A 1 452 ? -9.742 -7.988 -16.938 1 97.31 452 LYS A N 1
ATOM 3501 C CA . LYS A 1 452 ? -10.477 -9.156 -16.453 1 97.31 452 LYS A CA 1
ATOM 3502 C C . LYS A 1 452 ? -10.523 -10.258 -17.5 1 97.31 452 LYS A C 1
ATOM 3504 O O . LYS A 1 452 ? -10.742 -9.984 -18.688 1 97.31 452 LYS A O 1
ATOM 3509 N N . ILE A 1 453 ? -10.25 -11.469 -17.047 1 98.56 453 ILE A N 1
ATOM 3510 C CA . ILE A 1 453 ? -10.453 -12.633 -17.906 1 98.56 453 ILE A CA 1
ATOM 3511 C C . ILE A 1 453 ? -11.898 -13.117 -17.797 1 98.56 453 ILE A C 1
ATOM 3513 O O . ILE A 1 453 ? -12.234 -13.883 -16.891 1 98.56 453 ILE A O 1
ATOM 3517 N N . LYS A 1 454 ? -12.633 -12.828 -18.734 1 97.69 454 LYS A N 1
ATOM 3518 C CA . LYS A 1 454 ? -14.07 -13.047 -18.656 1 97.69 454 LYS A CA 1
ATOM 3519 C C . LYS A 1 454 ? -14.398 -14.531 -18.516 1 97.69 454 LYS A C 1
ATOM 3521 O O . LYS A 1 454 ? -15.305 -14.906 -17.781 1 97.69 454 LYS A O 1
ATOM 3526 N N . ALA A 1 455 ? -13.688 -15.32 -19.172 1 97.44 455 ALA A N 1
ATOM 3527 C CA . ALA A 1 455 ? -13.938 -16.766 -19.188 1 97.44 455 ALA A CA 1
ATOM 3528 C C . ALA A 1 455 ? -13.758 -17.375 -17.797 1 97.44 455 ALA A C 1
ATOM 3530 O O . ALA A 1 455 ? -14.258 -18.469 -17.516 1 97.44 455 ALA A O 1
ATOM 3531 N N . LEU A 1 456 ? -13.078 -16.703 -16.938 1 98.31 456 LEU A N 1
ATOM 3532 C CA . LEU A 1 456 ? -12.773 -17.234 -15.617 1 98.31 456 LEU A CA 1
ATOM 3533 C C . LEU A 1 456 ? -13.445 -16.391 -14.531 1 98.31 456 LEU A C 1
ATOM 3535 O O . LEU A 1 456 ? -13.172 -16.578 -13.344 1 98.31 456 LEU A O 1
ATOM 3539 N N . SER A 1 457 ? -14.266 -15.469 -14.914 1 98.31 457 SER A N 1
ATOM 3540 C CA . SER A 1 457 ? -14.773 -14.508 -13.945 1 98.31 457 SER A CA 1
ATOM 3541 C C . SER A 1 457 ? -16.297 -14.5 -13.922 1 98.31 457 SER A C 1
ATOM 3543 O O . SER A 1 457 ? -16.938 -14.672 -14.961 1 98.31 457 SER A O 1
ATOM 3545 N N . GLY A 1 458 ? -16.844 -14.258 -12.703 1 97.38 458 GLY A N 1
ATOM 3546 C CA . GLY A 1 458 ? -18.281 -14.086 -12.562 1 97.38 458 GLY A CA 1
ATOM 3547 C C . GLY A 1 458 ? -19.062 -15.359 -12.812 1 97.38 458 GLY A C 1
ATOM 3548 O O . GLY A 1 458 ? -20.203 -15.32 -13.266 1 97.38 458 GLY A O 1
ATOM 3549 N N . LEU A 1 459 ? -18.438 -16.438 -12.586 1 97.38 459 LEU A N 1
ATOM 3550 C CA . LEU A 1 459 ? -19.094 -17.734 -12.82 1 97.38 459 LEU A CA 1
ATOM 3551 C C . LEU A 1 459 ? -19.703 -18.266 -11.531 1 97.38 459 LEU A C 1
ATOM 3553 O O . LEU A 1 459 ? -19.156 -18.078 -10.445 1 97.38 459 LEU A O 1
ATOM 3557 N N . PHE A 1 460 ? -20.812 -18.938 -11.688 1 97.31 460 PHE A N 1
ATOM 3558 C CA . PHE A 1 460 ? -21.516 -19.516 -10.539 1 97.31 460 PHE A CA 1
ATOM 3559 C C . PHE A 1 460 ? -22 -20.922 -10.867 1 97.31 460 PHE A C 1
ATOM 3561 O O . PHE A 1 460 ? -22.188 -21.266 -12.039 1 97.31 460 PHE A O 1
ATOM 3568 N N . GLU A 1 461 ? -22.109 -21.719 -9.891 1 96.81 461 GLU A N 1
ATOM 3569 C CA . GLU A 1 461 ? -22.703 -23.047 -10.016 1 96.81 461 GLU A CA 1
ATOM 3570 C C . GLU A 1 461 ? -23.578 -23.359 -8.812 1 96.81 461 GLU A C 1
ATOM 3572 O O . GLU A 1 461 ? -23.453 -22.734 -7.758 1 96.81 461 GLU A O 1
ATOM 3577 N N . TYR A 1 462 ? -24.531 -24.234 -8.992 1 95.25 462 TYR A N 1
ATOM 3578 C CA . TYR A 1 462 ? -25.391 -24.672 -7.91 1 95.25 462 TYR A CA 1
ATOM 3579 C C . TYR A 1 462 ? -24.812 -25.891 -7.207 1 95.25 462 TYR A C 1
ATOM 3581 O O . TYR A 1 462 ? -24.547 -26.922 -7.844 1 95.25 462 TYR A O 1
ATOM 3589 N N . ASP A 1 463 ? -24.594 -25.719 -5.984 1 92.25 463 ASP A N 1
ATOM 3590 C CA . ASP A 1 463 ? -24.156 -26.844 -5.148 1 92.25 463 ASP A CA 1
ATOM 3591 C C . ASP A 1 463 ? -25.344 -27.672 -4.688 1 92.25 463 ASP A C 1
ATOM 3593 O O . ASP A 1 463 ? -26.062 -27.281 -3.777 1 92.25 463 ASP A O 1
ATOM 3597 N N . GLU A 1 464 ? -25.531 -28.781 -5.223 1 89.56 464 GLU A N 1
ATOM 3598 C CA . GLU A 1 464 ? -26.672 -29.641 -4.949 1 89.56 464 GLU A CA 1
ATOM 3599 C C . GLU A 1 464 ? -26.656 -30.141 -3.504 1 89.56 464 GLU A C 1
ATOM 3601 O O . GLU A 1 464 ? -27.703 -30.281 -2.881 1 89.56 464 GLU A O 1
ATOM 3606 N N . LYS A 1 465 ? -25.531 -30.422 -3.078 1 87.88 465 LYS A N 1
ATOM 3607 C CA . LYS A 1 465 ? -25.406 -30.953 -1.723 1 87.88 465 LYS A CA 1
ATOM 3608 C C . LYS A 1 465 ? -25.859 -29.922 -0.688 1 87.88 465 LYS A C 1
ATOM 3610 O O . LYS A 1 465 ? -26.609 -30.25 0.239 1 87.88 465 LYS A O 1
ATOM 3615 N N . ASN A 1 466 ? -25.469 -28.703 -0.815 1 92 466 ASN A N 1
ATOM 3616 C CA . ASN A 1 466 ? -25.781 -27.656 0.156 1 92 466 ASN A CA 1
ATOM 3617 C C . ASN A 1 466 ? -26.922 -26.766 -0.312 1 92 466 ASN A C 1
ATOM 3619 O O . ASN A 1 466 ? -27.359 -25.875 0.42 1 92 466 ASN A O 1
ATOM 3623 N N . LYS A 1 467 ? -27.406 -26.984 -1.519 1 93.56 467 LYS A N 1
ATOM 3624 C CA . LYS A 1 467 ? -28.547 -26.297 -2.105 1 93.56 467 LYS A CA 1
ATOM 3625 C C . LYS A 1 467 ? -28.344 -24.797 -2.109 1 93.56 467 LYS A C 1
ATOM 3627 O O . LYS A 1 467 ? -29.219 -24.031 -1.672 1 93.56 467 LYS A O 1
ATOM 3632 N N . VAL A 1 468 ? -27.141 -24.438 -2.451 1 94.25 468 VAL A N 1
ATOM 3633 C CA . VAL A 1 468 ? -26.797 -23.016 -2.52 1 94.25 468 VAL A CA 1
ATOM 3634 C C . VAL A 1 468 ? -26.047 -22.719 -3.814 1 94.25 468 VAL A C 1
ATOM 3636 O O . VAL A 1 468 ? -25.391 -23.609 -4.375 1 94.25 468 VAL A O 1
ATOM 3639 N N . ILE A 1 469 ? -26.203 -21.5 -4.32 1 94.56 469 ILE A N 1
ATOM 3640 C CA . ILE A 1 469 ? -25.422 -21.031 -5.453 1 94.56 469 ILE A CA 1
ATOM 3641 C C . ILE A 1 469 ? -24.062 -20.547 -4.969 1 94.56 469 ILE A C 1
ATOM 3643 O O . ILE A 1 469 ? -23.969 -19.719 -4.062 1 94.56 469 ILE A O 1
ATOM 3647 N N . ILE A 1 470 ? -22.984 -21.047 -5.512 1 96.25 470 ILE A N 1
ATOM 3648 C CA . ILE A 1 470 ? -21.656 -20.672 -5.082 1 96.25 470 ILE A CA 1
ATOM 3649 C C . ILE A 1 470 ? -20.844 -20.172 -6.285 1 96.25 470 ILE A C 1
ATOM 3651 O O . ILE A 1 470 ? -21.078 -20.609 -7.414 1 96.25 470 ILE A O 1
ATOM 3655 N N . PRO A 1 471 ? -19.984 -19.234 -6.055 1 97.44 471 PRO A N 1
ATOM 3656 C CA . PRO A 1 471 ? -19.109 -18.828 -7.148 1 97.44 471 PRO A CA 1
ATOM 3657 C C . PRO A 1 471 ? -18.094 -19.906 -7.531 1 97.44 471 PRO A C 1
ATOM 3659 O O . PRO A 1 471 ? -17.688 -20.703 -6.684 1 97.44 471 PRO A O 1
ATOM 3662 N N . ILE A 1 472 ? -17.719 -20 -8.812 1 97.88 472 ILE A N 1
ATOM 3663 C CA . ILE A 1 472 ? -16.656 -20.891 -9.258 1 97.88 472 ILE A CA 1
ATOM 3664 C C . ILE A 1 472 ? -15.32 -20.172 -9.195 1 97.88 472 ILE A C 1
ATOM 3666 O O . ILE A 1 472 ? -15.062 -19.25 -9.984 1 97.88 472 ILE A O 1
ATOM 3670 N N . ARG A 1 473 ? -14.523 -20.578 -8.359 1 97.69 473 ARG A N 1
ATOM 3671 C CA . ARG A 1 473 ? -13.195 -20 -8.172 1 97.69 473 ARG A CA 1
ATOM 3672 C C . ARG A 1 473 ? -12.156 -20.734 -9.016 1 97.69 473 ARG A C 1
ATOM 3674 O O . ARG A 1 473 ? -12.484 -21.672 -9.75 1 97.69 473 ARG A O 1
ATOM 3681 N N . LEU A 1 474 ? -10.977 -20.234 -8.977 1 97.62 474 LEU A N 1
ATOM 3682 C CA . LEU A 1 474 ? -9.844 -20.953 -9.562 1 97.62 474 LEU A CA 1
ATOM 3683 C C . LEU A 1 474 ? -9.148 -21.828 -8.523 1 97.62 474 LEU A C 1
ATOM 3685 O O . LEU A 1 474 ? -8.828 -21.344 -7.43 1 97.62 474 LEU A O 1
ATOM 3689 N N . ALA A 1 475 ? -9 -23.031 -8.898 1 97.19 475 ALA A N 1
ATOM 3690 C CA . ALA A 1 475 ? -8.258 -23.922 -8.008 1 97.19 475 ALA A CA 1
ATOM 3691 C C . ALA A 1 475 ? -6.754 -23.703 -8.141 1 97.19 475 ALA A C 1
ATOM 3693 O O . ALA A 1 475 ? -6.027 -23.734 -7.141 1 97.19 475 ALA A O 1
ATOM 3694 N N . ARG A 1 476 ? -6.316 -23.594 -9.383 1 97.44 476 ARG A N 1
ATOM 3695 C CA . ARG A 1 476 ? -4.895 -23.406 -9.672 1 97.44 476 ARG A CA 1
ATOM 3696 C C . ARG A 1 476 ? -4.691 -22.688 -11 1 97.44 476 ARG A C 1
ATOM 3698 O O . ARG A 1 476 ? -5.535 -22.781 -11.898 1 97.44 476 ARG A O 1
ATOM 3705 N N . ILE A 1 477 ? -3.594 -21.984 -11.047 1 98.5 477 ILE A N 1
ATOM 3706 C CA . ILE A 1 477 ? -3.176 -21.375 -12.305 1 98.5 477 ILE A CA 1
ATOM 3707 C C . ILE A 1 477 ? -1.688 -21.625 -12.531 1 98.5 477 ILE A C 1
ATOM 3709 O O . ILE A 1 477 ? -0.877 -21.469 -11.617 1 98.5 477 ILE A O 1
ATOM 3713 N N . SER A 1 478 ? -1.355 -22.172 -13.617 1 98.56 478 SER A N 1
ATOM 3714 C CA . SER A 1 478 ? 0.029 -22.391 -14.023 1 98.56 478 SER A CA 1
ATOM 3715 C C . SER A 1 478 ? 0.424 -21.453 -15.172 1 98.56 478 SER A C 1
ATOM 3717 O O . SER A 1 478 ? -0.194 -21.469 -16.234 1 98.56 478 SER A O 1
ATOM 3719 N N . VAL A 1 479 ? 1.417 -20.656 -14.867 1 98.62 479 VAL A N 1
ATOM 3720 C CA . VAL A 1 479 ? 1.827 -19.656 -15.852 1 98.62 479 VAL A CA 1
ATOM 3721 C C . VAL A 1 479 ? 3.223 -19.984 -16.375 1 98.62 479 VAL A C 1
ATOM 3723 O O . VAL A 1 479 ? 4.195 -19.984 -15.617 1 98.62 479 VAL A O 1
ATOM 3726 N N . GLY A 1 480 ? 3.332 -20.297 -17.641 1 98 480 GLY A N 1
ATOM 3727 C CA . GLY A 1 480 ? 4.625 -20.5 -18.266 1 98 480 GLY A CA 1
ATOM 3728 C C . GLY A 1 480 ? 5.242 -19.219 -18.781 1 98 480 GLY A C 1
ATOM 3729 O O . GLY A 1 480 ? 4.836 -18.125 -18.391 1 98 480 GLY A O 1
ATOM 3730 N N . GLN A 1 481 ? 6.207 -19.406 -19.641 1 97.56 481 GLN A N 1
ATOM 3731 C CA . GLN A 1 481 ? 6.867 -18.234 -20.203 1 97.56 481 GLN A CA 1
ATOM 3732 C C . GLN A 1 481 ? 5.953 -17.5 -21.188 1 97.56 481 GLN A C 1
ATOM 3734 O O . GLN A 1 481 ? 5.957 -16.281 -21.266 1 97.56 481 GLN A O 1
ATOM 3739 N N . THR A 1 482 ? 5.18 -18.344 -21.969 1 97.94 482 THR A N 1
ATOM 3740 C CA . THR A 1 482 ? 4.391 -17.703 -23.016 1 97.94 482 THR A CA 1
ATOM 3741 C C . THR A 1 482 ? 2.945 -18.188 -22.984 1 97.94 482 THR A C 1
ATOM 3743 O O . THR A 1 482 ? 2.098 -17.672 -23.719 1 97.94 482 THR A O 1
ATOM 3746 N N . HIS A 1 483 ? 2.625 -19.156 -22.188 1 98.5 483 HIS A N 1
ATOM 3747 C CA . HIS A 1 483 ? 1.276 -19.703 -22.156 1 98.5 483 HIS A CA 1
ATOM 3748 C C . HIS A 1 483 ? 0.843 -20 -20.719 1 98.5 483 HIS A C 1
ATOM 3750 O O . HIS A 1 483 ? 1.673 -20.031 -19.812 1 98.5 483 HIS A O 1
ATOM 3756 N N . VAL A 1 484 ? -0.505 -20.203 -20.578 1 98.75 484 VAL A N 1
ATOM 3757 C CA . VAL A 1 484 ? -1.1 -20.312 -19.25 1 98.75 484 VAL A CA 1
ATOM 3758 C C . VAL A 1 484 ? -2.168 -21.406 -19.25 1 98.75 484 VAL A C 1
ATOM 3760 O O . VAL A 1 484 ? -2.799 -21.656 -20.281 1 98.75 484 VAL A O 1
ATOM 3763 N N . SER A 1 485 ? -2.309 -22.031 -18.125 1 98.81 485 SER A N 1
ATOM 3764 C CA . SER A 1 485 ? -3.418 -22.953 -17.891 1 98.81 485 SER A CA 1
ATOM 3765 C C . SER A 1 485 ? -4.09 -22.656 -16.547 1 98.81 485 SER A C 1
ATOM 3767 O O . SER A 1 485 ? -3.428 -22.25 -15.594 1 98.81 485 SER A O 1
ATOM 3769 N N . ALA A 1 486 ? -5.34 -22.844 -16.531 1 98.69 486 ALA A N 1
ATOM 3770 C CA . ALA A 1 486 ? -6.105 -22.625 -15.312 1 98.69 486 ALA A CA 1
ATOM 3771 C C . ALA A 1 486 ? -7.008 -23.812 -15.008 1 98.69 486 ALA A C 1
ATOM 3773 O O . ALA A 1 486 ? -7.645 -24.375 -15.906 1 98.69 486 ALA A O 1
ATOM 3774 N N . VAL A 1 487 ? -7.035 -24.219 -13.766 1 98.56 487 VAL A N 1
ATOM 3775 C CA . VAL A 1 487 ? -7.938 -25.25 -13.258 1 98.56 487 VAL A CA 1
ATOM 3776 C C . VAL A 1 487 ? -9.055 -24.594 -12.445 1 98.56 487 VAL A C 1
ATOM 3778 O O . VAL A 1 487 ? -8.797 -23.859 -11.492 1 98.56 487 VAL A O 1
ATOM 3781 N N . MET A 1 488 ? -10.227 -24.938 -12.836 1 98.19 488 MET A N 1
ATOM 3782 C CA . MET A 1 488 ? -11.375 -24.359 -12.148 1 98.19 488 MET A CA 1
ATOM 3783 C C . MET A 1 488 ? -11.68 -25.125 -10.867 1 98.19 488 MET A C 1
ATOM 3785 O O . MET A 1 488 ? -11.375 -26.312 -10.766 1 98.19 488 MET A O 1
ATOM 3789 N N . ASP A 1 489 ? -12.258 -24.406 -9.906 1 97.69 489 ASP A N 1
ATOM 3790 C CA . ASP A 1 489 ? -12.688 -25.031 -8.656 1 97.69 489 ASP A CA 1
ATOM 3791 C C . ASP A 1 489 ? -14.18 -25.359 -8.695 1 97.69 489 ASP A C 1
ATOM 3793 O O . ASP A 1 489 ? -14.93 -25 -7.789 1 97.69 489 ASP A O 1
ATOM 3797 N N . ASN A 1 490 ? -14.656 -25.938 -9.781 1 96.44 490 ASN A N 1
ATOM 3798 C CA . ASN A 1 490 ? -16.031 -26.406 -9.883 1 96.44 490 ASN A CA 1
ATOM 3799 C C . ASN A 1 490 ? -16.281 -27.641 -9.016 1 96.44 490 ASN A C 1
ATOM 3801 O O . ASN A 1 490 ? -15.328 -28.297 -8.586 1 96.44 490 ASN A O 1
ATOM 3805 N N . VAL A 1 491 ? -17.531 -27.922 -8.836 1 95.25 491 VAL A N 1
ATOM 3806 C CA . VAL A 1 491 ? -17.906 -29.094 -8.055 1 95.25 491 VAL A CA 1
ATOM 3807 C C . VAL A 1 491 ? -17.484 -30.359 -8.805 1 95.25 491 VAL A C 1
ATOM 3809 O O . VAL A 1 491 ? -17.734 -30.5 -10.008 1 95.25 491 VAL A O 1
ATOM 3812 N N . THR A 1 492 ? -16.797 -31.266 -8.117 1 95.12 492 THR A N 1
ATOM 3813 C CA . THR A 1 492 ? -16.328 -32.531 -8.695 1 95.12 492 THR A CA 1
ATOM 3814 C C . THR A 1 492 ? -16.938 -33.719 -7.961 1 95.12 492 THR A C 1
ATOM 3816 O O . THR A 1 492 ? -17.531 -33.562 -6.898 1 95.12 492 THR A O 1
ATOM 3819 N N . GLN A 1 493 ? -16.953 -34.844 -8.609 1 92.94 493 GLN A N 1
ATOM 3820 C CA . GLN A 1 493 ? -17.422 -36.094 -8.039 1 92.94 493 GLN A CA 1
ATOM 3821 C C . GLN A 1 493 ? -16.422 -37.219 -8.273 1 92.94 493 GLN A C 1
ATOM 3823 O O . GLN A 1 493 ? -16.109 -37.562 -9.422 1 92.94 493 GLN A O 1
ATOM 3828 N N . LEU A 1 494 ? -15.898 -37.844 -7.172 1 93.75 494 LEU A N 1
ATOM 3829 C CA . LEU A 1 494 ? -14.836 -38.844 -7.297 1 93.75 494 LEU A CA 1
ATOM 3830 C C . LEU A 1 494 ? -15.164 -40.062 -6.48 1 93.75 494 LEU A C 1
ATOM 3832 O O . LEU A 1 494 ? -14.32 -40.969 -6.324 1 93.75 494 LEU A O 1
ATOM 3836 N N . ASP A 1 495 ? -16.328 -40.188 -5.969 1 89.38 495 ASP A N 1
ATOM 3837 C CA . ASP A 1 495 ? -16.641 -41.25 -5.031 1 89.38 495 ASP A CA 1
ATOM 3838 C C . ASP A 1 495 ? -17.688 -42.219 -5.605 1 89.38 495 ASP A C 1
ATOM 3840 O O . ASP A 1 495 ? -18.422 -42.844 -4.855 1 89.38 495 ASP A O 1
ATOM 3844 N N . VAL A 1 496 ? -17.734 -42.281 -6.863 1 87 496 VAL A N 1
ATOM 3845 C CA . VAL A 1 496 ? -18.719 -43.188 -7.449 1 87 496 VAL A CA 1
ATOM 3846 C C . VAL A 1 496 ? -18.156 -44.625 -7.465 1 87 496 VAL A C 1
ATOM 3848 O O . VAL A 1 496 ? -17.031 -44.844 -7.914 1 87 496 VAL A O 1
ATOM 3851 N N . ASP A 1 497 ? -18.875 -45.438 -6.82 1 79 497 ASP A N 1
ATOM 3852 C CA . ASP A 1 497 ? -18.484 -46.844 -6.781 1 79 497 ASP A CA 1
ATOM 3853 C C . ASP A 1 497 ? -19.625 -47.75 -7.238 1 79 497 ASP A C 1
ATOM 3855 O O . ASP A 1 497 ? -20.609 -47.281 -7.832 1 79 497 ASP A O 1
ATOM 3859 N N . ASN A 1 498 ? -19.406 -49.062 -7.051 1 74.56 498 ASN A N 1
ATOM 3860 C CA . ASN A 1 498 ? -20.375 -50.062 -7.516 1 74.56 498 ASN A CA 1
ATOM 3861 C C . ASN A 1 498 ? -21.703 -49.938 -6.754 1 74.56 498 ASN A C 1
ATOM 3863 O O . ASN A 1 498 ? -22.719 -50.469 -7.203 1 74.56 498 ASN A O 1
ATOM 3867 N N . LYS A 1 499 ? -21.672 -49.188 -5.699 1 73.19 499 LYS A N 1
ATOM 3868 C CA . LYS A 1 499 ? -22.875 -49.031 -4.902 1 73.19 499 LYS A CA 1
ATOM 3869 C C . LYS A 1 499 ? -23.781 -47.938 -5.465 1 73.19 499 LYS A C 1
ATOM 3871 O O . LYS A 1 499 ? -24.984 -47.875 -5.145 1 73.19 499 LYS A O 1
ATOM 3876 N N . ASN A 1 500 ? -23.141 -47.25 -6.363 1 79.31 500 ASN A N 1
ATOM 3877 C CA . ASN A 1 500 ? -23.906 -46.156 -6.949 1 79.31 500 ASN A CA 1
ATOM 3878 C C . ASN A 1 500 ? -24.672 -46.625 -8.188 1 79.31 500 ASN A C 1
ATOM 3880 O O . ASN A 1 500 ? -24.422 -47.688 -8.727 1 79.31 500 ASN A O 1
ATOM 3884 N N . SER A 1 501 ? -25.688 -45.812 -8.398 1 77.06 501 SER A N 1
ATOM 3885 C CA . SER A 1 501 ? -26.484 -46.156 -9.57 1 77.06 501 SER A CA 1
ATOM 3886 C C . SER A 1 501 ? -25.641 -46.188 -10.836 1 77.06 501 SER A C 1
ATOM 3888 O O . SER A 1 501 ? -24.562 -45.562 -10.875 1 77.06 501 SER A O 1
ATOM 3890 N N . GLU A 1 502 ? -26.047 -46.812 -11.781 1 74.44 502 GLU A N 1
ATOM 3891 C CA . GLU A 1 502 ? -25.312 -46.969 -13.031 1 74.44 502 GLU A CA 1
ATOM 3892 C C . GLU A 1 502 ? -25.203 -45.625 -13.773 1 74.44 502 GLU A C 1
ATOM 3894 O O . GLU A 1 502 ? -24.328 -45.469 -14.617 1 74.44 502 GLU A O 1
ATOM 3899 N N . ASN A 1 503 ? -26 -44.75 -13.32 1 78.75 503 ASN A N 1
ATOM 3900 C CA . ASN A 1 503 ? -26.016 -43.469 -14.031 1 78.75 503 ASN A CA 1
ATOM 3901 C C . ASN A 1 503 ? -25.125 -42.438 -13.352 1 78.75 503 ASN A C 1
ATOM 3903 O O . ASN A 1 503 ? -24.859 -41.375 -13.914 1 78.75 503 ASN A O 1
ATOM 3907 N N . GLU A 1 504 ? -24.625 -42.812 -12.25 1 84.94 504 GLU A N 1
ATOM 3908 C CA . GLU A 1 504 ? -23.734 -41.875 -11.562 1 84.94 504 GLU A CA 1
ATOM 3909 C C . GLU A 1 504 ? -22.281 -42.062 -12.031 1 84.94 504 GLU A C 1
ATOM 3911 O O . GLU A 1 504 ? -21.797 -43.188 -12.156 1 84.94 504 GLU A O 1
ATOM 3916 N N . THR A 1 505 ? -21.625 -40.938 -12.398 1 89.81 505 THR A N 1
ATOM 3917 C CA . THR A 1 505 ? -20.281 -41 -12.953 1 89.81 505 THR A CA 1
ATOM 3918 C C . THR A 1 505 ? -19.344 -40.062 -12.188 1 89.81 505 THR A C 1
ATOM 3920 O O . THR A 1 505 ? -19.781 -39.156 -11.484 1 89.81 505 THR A O 1
ATOM 3923 N N . ASN A 1 506 ? -18.047 -40.406 -12.211 1 92.12 506 ASN A N 1
ATOM 3924 C CA . ASN A 1 506 ? -17.016 -39.5 -11.727 1 92.12 506 ASN A CA 1
ATOM 3925 C C . ASN A 1 506 ? -16.703 -38.406 -12.734 1 92.12 506 ASN A C 1
ATOM 3927 O O . ASN A 1 506 ? -16.781 -38.625 -13.945 1 92.12 506 ASN A O 1
ATOM 3931 N N . TRP A 1 507 ? -16.438 -37.25 -12.258 1 93.44 507 TRP A N 1
ATOM 3932 C CA . TRP A 1 507 ? -15.93 -36.188 -13.117 1 93.44 507 TRP A CA 1
ATOM 3933 C C . TRP A 1 507 ? -14.969 -35.281 -12.344 1 93.44 507 TRP A C 1
ATOM 3935 O O . TRP A 1 507 ? -15.133 -35.094 -11.141 1 93.44 507 TRP A O 1
ATOM 3945 N N . GLY A 1 508 ? -13.969 -34.781 -13 1 96.25 508 GLY A N 1
ATOM 3946 C CA . GLY A 1 508 ? -12.961 -33.938 -12.406 1 96.25 508 GLY A CA 1
ATOM 3947 C C . GLY A 1 508 ? -13.242 -32.438 -12.609 1 96.25 508 GLY A C 1
ATOM 3948 O O . GLY A 1 508 ? -14.398 -32.031 -12.719 1 96.25 508 GLY A O 1
ATOM 3949 N N . ALA A 1 509 ? -12.219 -31.688 -12.531 1 97.75 509 ALA A N 1
ATOM 3950 C CA . ALA A 1 509 ? -12.336 -30.234 -12.641 1 97.75 509 ALA A CA 1
ATOM 3951 C C . ALA A 1 509 ? -12.078 -29.781 -14.07 1 97.75 509 ALA A C 1
ATOM 3953 O O . ALA A 1 509 ? -11.281 -30.375 -14.789 1 97.75 509 ALA A O 1
ATOM 3954 N N . ASP A 1 510 ? -12.734 -28.672 -14.406 1 97.19 510 ASP A N 1
ATOM 3955 C CA . ASP A 1 510 ? -12.5 -28.062 -15.711 1 97.19 510 ASP A CA 1
ATOM 3956 C C . ASP A 1 510 ? -11.102 -27.438 -15.781 1 97.19 510 ASP A C 1
ATOM 3958 O O . ASP A 1 510 ? -10.617 -26.891 -14.789 1 97.19 510 ASP A O 1
ATOM 3962 N N . VAL A 1 511 ? -10.516 -27.578 -16.938 1 97.81 511 VAL A N 1
ATOM 3963 C CA . VAL A 1 511 ? -9.195 -27 -17.172 1 97.81 511 VAL A CA 1
ATOM 3964 C C . VAL A 1 511 ? -9.164 -26.281 -18.516 1 97.81 511 VAL A C 1
ATOM 3966 O O . VAL A 1 511 ? -9.75 -26.75 -19.484 1 97.81 511 VAL A O 1
ATOM 3969 N N . LEU A 1 512 ? -8.5 -25.141 -18.516 1 98.31 512 LEU A N 1
ATOM 3970 C CA . LEU A 1 512 ? -8.406 -24.328 -19.734 1 98.31 512 LEU A CA 1
ATOM 3971 C C . LEU A 1 512 ? -6.969 -23.906 -20 1 98.31 512 LEU A C 1
ATOM 3973 O O . LEU A 1 512 ? -6.148 -23.844 -19.094 1 98.31 512 LEU A O 1
ATOM 3977 N N . TRP A 1 513 ? -6.691 -23.672 -21.312 1 98.31 513 TRP A N 1
ATOM 3978 C CA . TRP A 1 513 ? -5.391 -23.172 -21.766 1 98.31 513 TRP A CA 1
ATOM 3979 C C . TRP A 1 513 ? -5.551 -21.953 -22.656 1 98.31 513 TRP A C 1
ATOM 3981 O O . TRP A 1 513 ? -6.559 -21.828 -23.359 1 98.31 513 TRP A O 1
ATOM 3991 N N . TRP A 1 514 ? -4.523 -21.047 -22.625 1 98.75 514 TRP A N 1
ATOM 3992 C CA . TRP A 1 514 ? -4.453 -19.938 -23.578 1 98.75 514 TRP A CA 1
ATOM 3993 C C . TRP A 1 514 ? -3.033 -19.391 -23.656 1 98.75 514 TRP A C 1
ATOM 3995 O O . TRP A 1 514 ? -2.156 -19.781 -22.891 1 98.75 514 TRP A O 1
ATOM 4005 N N . GLY A 1 515 ? -2.811 -18.562 -24.656 1 98.5 515 GLY A N 1
ATOM 4006 C CA . GLY A 1 515 ? -1.518 -17.922 -24.812 1 98.5 515 GLY A CA 1
ATOM 4007 C C . GLY A 1 515 ? -0.777 -18.328 -26.062 1 98.5 515 GLY A C 1
ATOM 4008 O O . GLY A 1 515 ? -1.398 -18.609 -27.094 1 98.5 515 GLY A O 1
ATOM 4009 N N . GLY A 1 516 ? 0.55 -18.219 -25.953 1 98.31 516 GLY A N 1
ATOM 4010 C CA . GLY A 1 516 ? 1.404 -18.609 -27.062 1 98.31 516 GLY A CA 1
ATOM 4011 C C . GLY A 1 516 ? 1.332 -20.078 -27.391 1 98.31 516 GLY A C 1
ATOM 4012 O O . GLY A 1 516 ? 1.249 -20.922 -26.5 1 98.31 516 GLY A O 1
ATOM 4013 N N . ASN A 1 517 ? 1.422 -20.375 -28.703 1 98.06 517 ASN A N 1
ATOM 4014 C CA . ASN A 1 517 ? 1.274 -21.766 -29.141 1 98.06 517 ASN A CA 1
ATOM 4015 C C . ASN A 1 517 ? 2.18 -22.062 -30.328 1 98.06 517 ASN A C 1
ATOM 4017 O O . ASN A 1 517 ? 1.93 -23.016 -31.062 1 98.06 517 ASN A O 1
ATOM 4021 N N . GLU A 1 518 ? 3.199 -21.297 -30.469 1 96.56 518 GLU A N 1
ATOM 4022 C CA . GLU A 1 518 ? 4.109 -21.469 -31.609 1 96.56 518 GLU A CA 1
ATOM 4023 C C . GLU A 1 518 ? 4.785 -22.844 -31.562 1 96.56 518 GLU A C 1
ATOM 4025 O O . GLU A 1 518 ? 5.219 -23.344 -32.594 1 96.56 518 GLU A O 1
ATOM 4030 N N . HIS A 1 519 ? 4.828 -23.453 -30.484 1 97.25 519 HIS A N 1
ATOM 4031 C CA . HIS A 1 519 ? 5.484 -24.734 -30.312 1 97.25 519 HIS A CA 1
ATOM 4032 C C . HIS A 1 519 ? 4.48 -25.828 -29.938 1 97.25 519 HIS A C 1
ATOM 4034 O O . HIS A 1 519 ? 4.863 -26.891 -29.438 1 97.25 519 HIS A O 1
ATOM 4040 N N . TYR A 1 520 ? 3.182 -25.562 -30 1 97.69 520 TYR A N 1
ATOM 4041 C CA . TYR A 1 520 ? 2.076 -26.469 -29.75 1 97.69 520 TYR A CA 1
ATOM 4042 C C . TYR A 1 520 ? 1.902 -26.719 -28.25 1 97.69 520 TYR A C 1
ATOM 4044 O O . TYR A 1 520 ? 1.383 -27.75 -27.844 1 97.69 520 TYR A O 1
ATOM 4052 N N . GLN A 1 521 ? 2.367 -25.812 -27.531 1 97.69 521 GLN A N 1
ATOM 4053 C CA . GLN A 1 521 ? 2.424 -26 -26.094 1 97.69 521 GLN A CA 1
ATOM 4054 C C . GLN A 1 521 ? 1.04 -25.859 -25.453 1 97.69 521 GLN A C 1
ATOM 4056 O O . GLN A 1 521 ? 0.858 -26.156 -24.281 1 97.69 521 GLN A O 1
ATOM 4061 N N . LEU A 1 522 ? -0.003 -25.516 -26.188 1 97.81 522 LEU A N 1
ATOM 4062 C CA . LEU A 1 522 ? -1.357 -25.453 -25.656 1 97.81 522 LEU A CA 1
ATOM 4063 C C . LEU A 1 522 ? -2.045 -26.812 -25.766 1 97.81 522 LEU A C 1
ATOM 4065 O O . LEU A 1 522 ? -3.057 -27.047 -25.094 1 97.81 522 LEU A O 1
ATOM 4069 N N . GLY A 1 523 ? -1.61 -27.656 -26.641 1 95.81 523 GLY A N 1
ATOM 4070 C CA . GLY A 1 523 ? -2.154 -29 -26.766 1 95.81 523 GLY A CA 1
ATOM 4071 C C . GLY A 1 523 ? -3.398 -29.062 -27.625 1 95.81 523 GLY A C 1
ATOM 4072 O O . GLY A 1 523 ? -4.141 -30.047 -27.594 1 95.81 523 GLY A O 1
ATOM 4073 N N . THR A 1 524 ? -3.66 -28.062 -28.406 1 92.94 524 THR A N 1
ATOM 4074 C CA . THR A 1 524 ? -4.852 -28.016 -29.25 1 92.94 524 THR A CA 1
ATOM 4075 C C . THR A 1 524 ? -4.629 -28.781 -30.547 1 92.94 524 THR A C 1
ATOM 4077 O O . THR A 1 524 ? -5.578 -29.047 -31.297 1 92.94 524 THR A O 1
ATOM 4080 N N . GLY A 1 525 ? -3.41 -29.062 -30.828 1 92.38 525 GLY A N 1
ATOM 4081 C CA . GLY A 1 525 ? -3.078 -29.672 -32.094 1 92.38 525 GLY A CA 1
ATOM 4082 C C . GLY A 1 525 ? -2.799 -28.672 -33.188 1 92.38 525 GLY A C 1
ATOM 4083 O O . GLY A 1 525 ? -2.348 -29.031 -34.281 1 92.38 525 GLY A O 1
ATOM 4084 N N . ARG A 1 526 ? -3.002 -27.5 -32.875 1 93.75 526 ARG A N 1
ATOM 4085 C CA . ARG A 1 526 ? -2.73 -26.406 -33.812 1 93.75 526 ARG A CA 1
ATOM 4086 C C . ARG A 1 526 ? -1.591 -25.531 -33.312 1 93.75 526 ARG A C 1
ATOM 4088 O O . ARG A 1 526 ? -1.167 -25.641 -32.156 1 93.75 526 ARG A O 1
ATOM 4095 N N . ARG A 1 527 ? -1.166 -24.656 -34.219 1 94.75 527 ARG A N 1
ATOM 4096 C CA . ARG A 1 527 ? 0.022 -23.891 -33.875 1 94.75 527 ARG A CA 1
ATOM 4097 C C . ARG A 1 527 ? -0.345 -22.453 -33.531 1 94.75 527 ARG A C 1
ATOM 4099 O O . ARG A 1 527 ? 0.468 -21.719 -32.969 1 94.75 527 ARG A O 1
ATOM 4106 N N . ASN A 1 528 ? -1.534 -22.031 -33.75 1 96.31 528 ASN A N 1
ATOM 4107 C CA . ASN A 1 528 ? -1.94 -20.625 -33.594 1 96.31 528 ASN A CA 1
ATOM 4108 C C . ASN A 1 528 ? -2.041 -20.25 -32.125 1 96.31 528 ASN A C 1
ATOM 4110 O O . ASN A 1 528 ? -2.453 -21.062 -31.281 1 96.31 528 ASN A O 1
ATOM 4114 N N . ASN A 1 529 ? -1.65 -19.031 -31.812 1 97.75 529 ASN A N 1
ATOM 4115 C CA . ASN A 1 529 ? -1.871 -18.484 -30.469 1 97.75 529 ASN A CA 1
ATOM 4116 C C . ASN A 1 529 ? -3.357 -18.344 -30.172 1 97.75 529 ASN A C 1
ATOM 4118 O O . ASN A 1 529 ? -4.172 -18.203 -31.078 1 97.75 529 ASN A O 1
ATOM 4122 N N . VAL A 1 530 ? -3.707 -18.422 -28.953 1 98.12 530 VAL A N 1
ATOM 4123 C CA . VAL A 1 530 ? -5.094 -18.328 -28.5 1 98.12 530 VAL A CA 1
ATOM 4124 C C . VAL A 1 530 ? -5.223 -17.234 -27.438 1 98.12 530 VAL A C 1
ATOM 4126 O O . VAL A 1 530 ? -4.547 -17.297 -26.406 1 98.12 530 VAL A O 1
ATOM 4129 N N . SER A 1 531 ? -6.098 -16.281 -27.609 1 98.06 531 SER A N 1
ATOM 4130 C CA . SER A 1 531 ? -6.164 -15.125 -26.703 1 98.06 531 SER A CA 1
ATOM 4131 C C . SER A 1 531 ? -7.285 -15.289 -25.688 1 98.06 531 SER A C 1
ATOM 4133 O O . SER A 1 531 ? -7.492 -14.414 -24.844 1 98.06 531 SER A O 1
ATOM 4135 N N . GLN A 1 532 ? -7.992 -16.328 -25.781 1 98.19 532 GLN A N 1
ATOM 4136 C CA . GLN A 1 532 ? -9.016 -16.688 -24.797 1 98.19 532 GLN A CA 1
ATOM 4137 C C . GLN A 1 532 ? -8.852 -18.125 -24.312 1 98.19 532 GLN A C 1
ATOM 4139 O O . GLN A 1 532 ? -8.508 -19.016 -25.109 1 98.19 532 GLN A O 1
ATOM 4144 N N . PRO A 1 533 ? -9.164 -18.344 -23.094 1 98.25 533 PRO A N 1
ATOM 4145 C CA . PRO A 1 533 ? -9.023 -19.719 -22.594 1 98.25 533 PRO A CA 1
ATOM 4146 C C . PRO A 1 533 ? -9.859 -20.719 -23.391 1 98.25 533 PRO A C 1
ATOM 4148 O O . PRO A 1 533 ? -11.016 -20.438 -23.703 1 98.25 533 PRO A O 1
ATOM 4151 N N . VAL A 1 534 ? -9.266 -21.875 -23.625 1 97.5 534 VAL A N 1
ATOM 4152 C CA . VAL A 1 534 ? -9.953 -22.906 -24.406 1 97.5 534 VAL A CA 1
ATOM 4153 C C . VAL A 1 534 ? -9.758 -24.266 -23.734 1 97.5 534 VAL A C 1
ATOM 4155 O O . VAL A 1 534 ? -8.812 -24.453 -22.969 1 97.5 534 VAL A O 1
ATOM 4158 N N . TYR A 1 535 ? -10.648 -25.156 -24.031 1 95.94 535 TYR A N 1
ATOM 4159 C CA . TYR A 1 535 ? -10.531 -26.547 -23.594 1 95.94 535 TYR A CA 1
ATOM 4160 C C . TYR A 1 535 ? -9.742 -27.375 -24.594 1 95.94 535 TYR A C 1
ATOM 4162 O O . TYR A 1 535 ? -9.625 -27 -25.766 1 95.94 535 TYR A O 1
ATOM 4170 N N . ILE A 1 536 ? -9.211 -28.422 -24.094 1 94.88 536 ILE A N 1
ATOM 4171 C CA . ILE A 1 536 ? -8.531 -29.344 -25.016 1 94.88 536 ILE A CA 1
ATOM 4172 C C . ILE A 1 536 ? -9.156 -30.734 -24.906 1 94.88 536 ILE A C 1
ATOM 4174 O O . ILE A 1 536 ? -9.969 -30.984 -24.016 1 94.88 536 ILE A O 1
ATOM 4178 N N . GLN A 1 537 ? -8.734 -31.562 -25.828 1 92.44 537 GLN A N 1
ATOM 4179 C CA . GLN A 1 537 ? -9.211 -32.938 -25.844 1 92.44 537 GLN A CA 1
ATOM 4180 C C . GLN A 1 537 ? -8.57 -33.75 -24.703 1 92.44 537 GLN A C 1
ATOM 4182 O O . GLN A 1 537 ? -7.559 -33.344 -24.141 1 92.44 537 GLN A O 1
ATOM 4187 N N . PRO A 1 538 ? -9.188 -34.844 -24.391 1 93.06 538 PRO A N 1
ATOM 4188 C CA . PRO A 1 538 ? -8.602 -35.688 -23.344 1 93.06 538 PRO A CA 1
ATOM 4189 C C . PRO A 1 538 ? -7.168 -36.094 -23.641 1 93.06 538 PRO A C 1
ATOM 4191 O O . PRO A 1 538 ? -6.789 -36.219 -24.812 1 93.06 538 PRO A O 1
ATOM 4194 N N . LEU A 1 539 ? -6.418 -36.438 -22.672 1 93.44 539 LEU A N 1
ATOM 4195 C CA . LEU A 1 539 ? -4.996 -36.719 -22.797 1 93.44 539 LEU A CA 1
ATOM 4196 C C . LEU A 1 539 ? -4.785 -38.062 -23.516 1 93.44 539 LEU A C 1
ATOM 4198 O O . LEU A 1 539 ? -3.883 -38.188 -24.359 1 93.44 539 LEU A O 1
ATOM 4202 N N . ASP A 1 540 ? -5.609 -38.969 -23.141 1 87.88 540 ASP A N 1
ATOM 4203 C CA . ASP A 1 540 ? -5.504 -40.312 -23.719 1 87.88 540 ASP A CA 1
ATOM 4204 C C . ASP A 1 540 ? -6.543 -40.531 -24.812 1 87.88 540 ASP A C 1
ATOM 4206 O O . ASP A 1 540 ? -7.598 -41.125 -24.578 1 87.88 540 ASP A O 1
ATOM 4210 N N . MET A 1 541 ? -6.195 -40.188 -25.984 1 82.12 541 MET A N 1
ATOM 4211 C CA . MET A 1 541 ? -7.137 -40.281 -27.094 1 82.12 541 MET A CA 1
ATOM 4212 C C . MET A 1 541 ? -7.328 -41.719 -27.531 1 82.12 541 MET A C 1
ATOM 4214 O O . MET A 1 541 ? -8.391 -42.094 -28.031 1 82.12 541 MET A O 1
ATOM 4218 N N . LYS A 1 542 ? -6.34 -42.5 -27.328 1 79.19 542 LYS A N 1
ATOM 4219 C CA . LYS A 1 542 ? -6.465 -43.938 -27.641 1 79.19 542 LYS A CA 1
ATOM 4220 C C . LYS A 1 542 ? -7.566 -44.594 -26.797 1 79.19 542 LYS A C 1
ATOM 4222 O O . LYS A 1 542 ? -8.352 -45.375 -27.312 1 79.19 542 LYS A O 1
ATOM 4227 N N . ALA A 1 543 ? -7.52 -44.25 -25.625 1 76.25 543 ALA A N 1
ATOM 4228 C CA . ALA A 1 543 ? -8.547 -44.781 -24.734 1 76.25 543 ALA A CA 1
ATOM 4229 C C . ALA A 1 543 ? -9.938 -44.344 -25.172 1 76.25 543 ALA A C 1
ATOM 4231 O O . ALA A 1 543 ? -10.898 -45.125 -25.078 1 76.25 543 ALA A O 1
ATOM 4232 N N . GLU A 1 544 ? -10.07 -43.156 -25.578 1 79.5 544 GLU A N 1
ATOM 4233 C CA . GLU A 1 544 ? -11.352 -42.625 -26.047 1 79.5 544 GLU A CA 1
ATOM 4234 C C . GLU A 1 544 ? -11.828 -43.344 -27.297 1 79.5 544 GLU A C 1
ATOM 4236 O O . GLU A 1 544 ? -13.008 -43.688 -27.422 1 79.5 544 GLU A O 1
ATOM 4241 N N . ARG A 1 545 ? -10.945 -43.594 -28.141 1 75.81 545 ARG A N 1
ATOM 4242 C CA . ARG A 1 545 ? -11.281 -44.281 -29.391 1 75.81 545 ARG A CA 1
ATOM 4243 C C . ARG A 1 545 ? -11.703 -45.719 -29.141 1 75.81 545 ARG A C 1
ATOM 4245 O O . ARG A 1 545 ? -12.594 -46.25 -29.812 1 75.81 545 ARG A O 1
ATOM 4252 N N . GLU A 1 546 ? -11.039 -46.344 -28.25 1 75.88 546 GLU A N 1
ATOM 4253 C CA . GLU A 1 546 ? -11.352 -47.75 -27.906 1 75.88 546 GLU A CA 1
ATOM 4254 C C . GLU A 1 546 ? -12.781 -47.875 -27.391 1 75.88 546 GLU A C 1
ATOM 4256 O O . GLU A 1 546 ? -13.422 -48.906 -27.562 1 75.88 546 GLU A O 1
ATOM 4261 N N . LYS A 1 547 ? -13.156 -46.844 -26.797 1 72.69 547 LYS A N 1
ATOM 4262 C CA . LYS A 1 547 ? -14.508 -46.875 -26.25 1 72.69 547 LYS A CA 1
ATOM 4263 C C . LYS A 1 547 ? -15.516 -46.281 -27.234 1 72.69 547 LYS A C 1
ATOM 4265 O O . LYS A 1 547 ? -16.688 -46.094 -26.875 1 72.69 547 LYS A O 1
ATOM 4270 N N . GLY A 1 548 ? -15.148 -46.031 -28.469 1 66.44 548 GLY A N 1
ATOM 4271 C CA . GLY A 1 548 ? -16.016 -45.656 -29.578 1 66.44 548 GLY A CA 1
ATOM 4272 C C .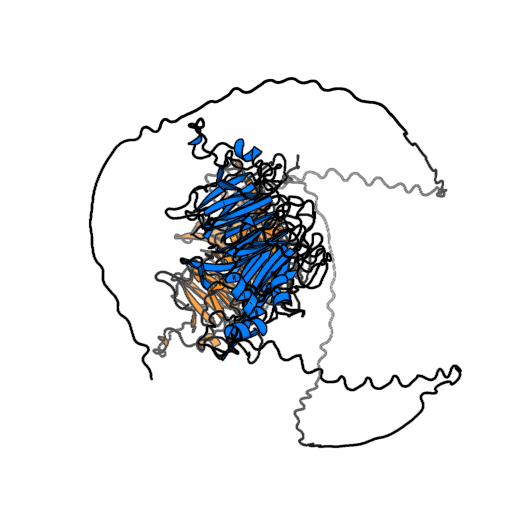 GLY A 1 548 ? -16.391 -44.188 -29.547 1 66.44 548 GLY A C 1
ATOM 4273 O O . GLY A 1 548 ? -17.375 -43.781 -30.172 1 66.44 548 GLY A O 1
ATOM 4274 N N . ARG A 1 549 ? -15.867 -43.469 -28.672 1 67.56 549 ARG A N 1
ATOM 4275 C CA . ARG A 1 549 ? -16.219 -42.062 -28.578 1 67.56 549 ARG A CA 1
ATOM 4276 C C . ARG A 1 549 ? -15.359 -41.219 -29.516 1 67.56 549 ARG A C 1
ATOM 4278 O O . ARG A 1 549 ? -14.133 -41.219 -29.391 1 67.56 549 ARG A O 1
ATOM 4285 N N . LEU A 1 550 ? -15.867 -41.031 -30.688 1 58.44 550 LEU A N 1
ATOM 4286 C CA . LEU A 1 550 ? -15.148 -40.25 -31.672 1 58.44 550 LEU A CA 1
ATOM 4287 C C . LEU A 1 550 ? -15.312 -38.75 -31.391 1 58.44 550 LEU A C 1
ATOM 4289 O O . LEU A 1 550 ? -14.617 -37.906 -31.969 1 58.44 550 LEU A O 1
ATOM 4293 N N . ASP A 1 551 ? -16.359 -38.5 -30.516 1 58.38 551 ASP A N 1
ATOM 4294 C CA . ASP A 1 551 ? -16.766 -37.094 -30.422 1 58.38 551 ASP A CA 1
ATOM 4295 C C . ASP A 1 551 ? -15.844 -36.312 -29.484 1 58.38 551 ASP A C 1
ATOM 4297 O O . ASP A 1 551 ? -15.047 -36.906 -28.75 1 58.38 551 ASP A O 1
ATOM 4301 N N . LYS A 1 552 ? -16.078 -34.906 -29.609 1 70.25 552 LYS A N 1
ATOM 4302 C CA . LYS A 1 552 ? -15.352 -33.75 -29.078 1 70.25 552 LYS A CA 1
ATOM 4303 C C . LYS A 1 552 ? -15.547 -33.625 -27.562 1 70.25 552 LYS A C 1
ATOM 4305 O O . LYS A 1 552 ? -16.547 -33.062 -27.109 1 70.25 552 LYS A O 1
ATOM 4310 N N . HIS A 1 553 ? -14.82 -34.5 -26.719 1 86.56 553 HIS A N 1
ATOM 4311 C CA . HIS A 1 553 ? -14.859 -34.344 -25.266 1 86.56 553 HIS A CA 1
ATOM 4312 C C . HIS A 1 553 ? -13.703 -33.469 -24.797 1 86.56 553 HIS A C 1
ATOM 4314 O O . HIS A 1 553 ? -12.711 -33.281 -25.5 1 86.56 553 HIS A O 1
ATOM 4320 N N . ARG A 1 554 ? -14 -32.938 -23.672 1 91.81 554 ARG A N 1
ATOM 4321 C CA . ARG A 1 554 ? -12.977 -32.062 -23.125 1 91.81 554 ARG A CA 1
ATOM 4322 C C . ARG A 1 554 ? -12.211 -32.75 -21.984 1 91.81 554 ARG A C 1
ATOM 4324 O O . ARG A 1 554 ? -12.75 -33.625 -21.312 1 91.81 554 ARG A O 1
ATOM 4331 N N . PHE A 1 555 ? -11.047 -32.438 -21.875 1 95.62 555 PHE A N 1
ATOM 4332 C CA . PHE A 1 555 ? -10.195 -32.906 -20.797 1 95.62 555 PHE A CA 1
ATOM 4333 C C . PHE A 1 555 ? -10.602 -32.312 -19.453 1 95.62 555 PHE A C 1
ATOM 4335 O O . PHE A 1 555 ? -10.812 -31.094 -19.359 1 95.62 555 PHE A O 1
ATOM 4342 N N . HIS A 1 556 ? -10.719 -33.188 -18.438 1 96 556 HIS A N 1
ATOM 4343 C CA . HIS A 1 556 ? -10.922 -32.781 -17.047 1 96 556 HIS A CA 1
ATOM 4344 C C . HIS A 1 556 ? -9.781 -33.281 -16.156 1 96 556 HIS A C 1
ATOM 4346 O O . HIS A 1 556 ? -9.344 -34.438 -16.297 1 96 556 HIS A O 1
ATOM 4352 N N . ILE A 1 557 ? -9.344 -32.438 -15.391 1 97.75 557 ILE A N 1
ATOM 4353 C CA . ILE A 1 557 ? -8.234 -32.812 -14.523 1 97.75 557 ILE A CA 1
ATOM 4354 C C . ILE A 1 557 ? -8.781 -33.469 -13.25 1 97.75 557 ILE A C 1
ATOM 4356 O O . ILE A 1 557 ? -9.836 -33.062 -12.75 1 97.75 557 ILE A O 1
ATOM 4360 N N . THR A 1 558 ? -8.141 -34.438 -12.727 1 97.56 558 THR A N 1
ATOM 4361 C CA . THR A 1 558 ? -8.617 -35.188 -11.57 1 97.56 558 THR A CA 1
ATOM 4362 C C . THR A 1 558 ? -8.086 -34.594 -10.273 1 97.56 558 THR A C 1
ATOM 4364 O O . THR A 1 558 ? -6.879 -34.562 -10.047 1 97.56 558 THR A O 1
ATOM 4367 N N . PRO A 1 559 ? -8.953 -34.156 -9.359 1 97.12 559 PRO A N 1
ATOM 4368 C CA . PRO A 1 559 ? -8.516 -33.625 -8.062 1 97.12 559 PRO A CA 1
ATOM 4369 C C . PRO A 1 559 ? -7.938 -34.688 -7.148 1 97.12 559 PRO A C 1
ATOM 4371 O O . PRO A 1 559 ? -7.902 -35.875 -7.512 1 97.12 559 PRO A O 1
ATOM 4374 N N . ARG A 1 560 ? -7.477 -34.25 -6.039 1 96.88 560 ARG A N 1
ATOM 4375 C CA . ARG A 1 560 ? -6.785 -35.125 -5.102 1 96.88 560 ARG A CA 1
ATOM 4376 C C . ARG A 1 560 ? -7.73 -36.188 -4.531 1 96.88 560 ARG A C 1
ATOM 4378 O O . ARG A 1 560 ? -8.875 -35.875 -4.199 1 96.88 560 ARG A O 1
ATOM 4385 N N . LYS A 1 561 ? -7.281 -37.344 -4.465 1 95.25 561 LYS A N 1
ATOM 4386 C CA . LYS A 1 561 ? -8.016 -38.469 -3.895 1 95.25 561 LYS A CA 1
ATOM 4387 C C . LYS A 1 561 ? -7.059 -39.531 -3.359 1 95.25 561 LYS A C 1
ATOM 4389 O O . LYS A 1 561 ? -5.945 -39.688 -3.863 1 95.25 561 LYS A O 1
ATOM 4394 N N . GLU A 1 562 ? -7.465 -40.188 -2.324 1 95.12 562 GLU A N 1
ATOM 4395 C CA . GLU A 1 562 ? -6.727 -41.344 -1.834 1 95.12 562 GLU A CA 1
ATOM 4396 C C . GLU A 1 562 ? -7.109 -42.625 -2.598 1 95.12 562 GLU A C 1
ATOM 4398 O O . GLU A 1 562 ? -8.289 -42.969 -2.682 1 95.12 562 GLU A O 1
ATOM 4403 N N . ILE A 1 563 ? -6.164 -43.219 -3.152 1 92.44 563 ILE A N 1
ATOM 4404 C CA . ILE A 1 563 ? -6.434 -44.438 -3.93 1 92.44 563 ILE A CA 1
ATOM 4405 C C . ILE A 1 563 ? -5.438 -45.531 -3.545 1 92.44 563 ILE A C 1
ATOM 4407 O O . ILE A 1 563 ? -4.496 -45.281 -2.787 1 92.44 563 ILE A O 1
ATOM 4411 N N . ARG A 1 564 ? -5.715 -46.688 -4.074 1 90.94 564 ARG A N 1
ATOM 4412 C CA . ARG A 1 564 ? -4.781 -47.781 -3.918 1 90.94 564 ARG A CA 1
ATOM 4413 C C . ARG A 1 564 ? -3.99 -48.031 -5.199 1 90.94 564 ARG A C 1
ATOM 4415 O O . ARG A 1 564 ? -4.574 -48.25 -6.262 1 90.94 564 ARG A O 1
ATOM 4422 N N . LEU A 1 565 ? -2.775 -47.812 -5.102 1 87.94 565 LEU A N 1
ATOM 4423 C CA . LEU A 1 565 ? -1.864 -48.031 -6.215 1 87.94 565 LEU A CA 1
ATOM 4424 C C . LEU A 1 565 ? -0.845 -49.125 -5.875 1 87.94 565 LEU A C 1
ATOM 4426 O O . LEU A 1 565 ? -0.059 -48.969 -4.938 1 87.94 565 LEU A O 1
ATOM 4430 N N . HIS A 1 566 ? -0.761 -50.125 -6.676 1 85.38 566 HIS A N 1
ATOM 4431 C CA . HIS A 1 566 ? 0.152 -51.25 -6.43 1 85.38 566 HIS A CA 1
ATOM 4432 C C . HIS A 1 566 ? 0.094 -51.688 -4.973 1 85.38 566 HIS A C 1
ATOM 4434 O O . HIS A 1 566 ? 1.132 -51.844 -4.324 1 85.38 566 HIS A O 1
ATOM 4440 N N . SER A 1 567 ? -1.016 -51.75 -4.395 1 83.5 567 SER A N 1
ATOM 4441 C CA . SER A 1 567 ? -1.324 -52.312 -3.076 1 83.5 567 SER A CA 1
ATOM 4442 C C . SER A 1 567 ? -0.94 -51.312 -1.97 1 83.5 567 SER A C 1
ATOM 4444 O O . SER A 1 567 ? -0.86 -51.688 -0.8 1 83.5 567 SER A O 1
ATOM 4446 N N . ARG A 1 568 ? -0.598 -50.156 -2.393 1 91.56 568 ARG A N 1
ATOM 4447 C CA . ARG A 1 568 ? -0.325 -49.125 -1.39 1 91.56 568 ARG A CA 1
ATOM 4448 C C . ARG A 1 568 ? -1.341 -48 -1.474 1 91.56 568 ARG A C 1
ATOM 4450 O O . ARG A 1 568 ? -1.802 -47.656 -2.564 1 91.56 568 ARG A O 1
ATOM 4457 N N . LYS A 1 569 ? -1.716 -47.438 -0.342 1 93.44 569 LYS A N 1
ATOM 4458 C CA . LYS A 1 569 ? -2.596 -46.281 -0.289 1 93.44 569 LYS A CA 1
ATOM 4459 C C . LYS A 1 569 ? -1.821 -45 -0.558 1 93.44 569 LYS A C 1
ATOM 4461 O O . LYS A 1 569 ? -0.823 -44.719 0.108 1 93.44 569 LYS A O 1
ATOM 4466 N N . VAL A 1 570 ? -2.193 -44.344 -1.558 1 94.56 570 VAL A N 1
ATOM 4467 C CA . VAL A 1 570 ? -1.483 -43.125 -1.911 1 94.56 570 VAL A CA 1
ATOM 4468 C C . VAL A 1 570 ? -2.486 -42 -2.191 1 94.56 570 VAL A C 1
ATOM 4470 O O . VAL A 1 570 ? -3.613 -42.281 -2.617 1 94.56 570 VAL A O 1
ATOM 4473 N N . SER A 1 571 ? -2.123 -40.781 -1.821 1 96.25 571 SER A N 1
ATOM 4474 C CA . SER A 1 571 ? -2.881 -39.625 -2.205 1 96.25 571 SER A CA 1
ATOM 4475 C C . SER A 1 571 ? -2.387 -39.031 -3.531 1 96.25 571 SER A C 1
ATOM 4477 O O . SER A 1 571 ? -1.208 -38.719 -3.67 1 96.25 571 SER A O 1
ATOM 4479 N N . VAL A 1 572 ? -3.275 -38.969 -4.512 1 96.25 572 VAL A N 1
ATOM 4480 C CA . VAL A 1 572 ? -2.822 -38.594 -5.848 1 96.25 572 VAL A CA 1
ATOM 4481 C C . VAL A 1 572 ? -3.752 -37.531 -6.43 1 96.25 572 VAL A C 1
ATOM 4483 O O . VAL A 1 572 ? -4.949 -37.531 -6.137 1 96.25 572 VAL A O 1
ATOM 4486 N N . GLU A 1 573 ? -3.225 -36.656 -7.129 1 97.69 573 GLU A N 1
ATOM 4487 C CA . GLU A 1 573 ? -3.953 -35.688 -7.945 1 97.69 573 GLU A CA 1
ATOM 4488 C C . GLU A 1 573 ? -3.225 -35.406 -9.258 1 97.69 573 GLU A C 1
ATOM 4490 O O . GLU A 1 573 ? -2.016 -35.625 -9.359 1 97.69 573 GLU A O 1
ATOM 4495 N N . GLN A 1 574 ? -3.941 -35.031 -10.227 1 98.06 574 GLN A N 1
ATOM 4496 C CA . GLN A 1 574 ? -3.314 -34.531 -11.445 1 98.06 574 GLN A CA 1
ATOM 4497 C C . GLN A 1 574 ? -3.023 -33.031 -11.336 1 98.06 574 GLN A C 1
ATOM 4499 O O . GLN A 1 574 ? -3.859 -32.25 -10.852 1 98.06 574 GLN A O 1
ATOM 4504 N N . LYS A 1 575 ? -1.832 -32.656 -11.75 1 98.44 575 LYS A N 1
ATOM 4505 C CA . LYS A 1 575 ? -1.424 -31.266 -11.766 1 98.44 575 LYS A CA 1
ATOM 4506 C C . LYS A 1 575 ? -0.875 -30.859 -13.133 1 98.44 575 LYS A C 1
ATOM 4508 O O . LYS A 1 575 ? -0.486 -31.719 -13.922 1 98.44 575 LYS A O 1
ATOM 4513 N N . ILE A 1 576 ? -0.92 -29.594 -13.359 1 98.62 576 ILE A N 1
ATOM 4514 C CA . ILE A 1 576 ? -0.444 -29.062 -14.633 1 98.62 576 ILE A CA 1
ATOM 4515 C C . ILE A 1 576 ? 0.782 -28.188 -14.398 1 98.62 576 ILE A C 1
ATOM 4517 O O . ILE A 1 576 ? 0.843 -27.438 -13.414 1 98.62 576 ILE A O 1
ATOM 4521 N N . GLU A 1 577 ? 1.73 -28.297 -15.25 1 98.56 577 GLU A N 1
ATOM 4522 C CA . GLU A 1 577 ? 2.9 -27.422 -15.281 1 98.56 577 GLU A CA 1
ATOM 4523 C C . GLU A 1 577 ? 3.094 -26.797 -16.656 1 98.56 577 GLU A C 1
ATOM 4525 O O . GLU A 1 577 ? 3.309 -27.516 -17.641 1 98.56 577 GLU A O 1
ATOM 4530 N N . CYS A 1 578 ? 2.93 -25.5 -16.719 1 98.69 578 CYS A N 1
ATOM 4531 C CA . CYS A 1 578 ? 3.33 -24.766 -17.922 1 98.69 578 CYS A CA 1
ATOM 4532 C C . CYS A 1 578 ? 4.781 -24.328 -17.812 1 98.69 578 CYS A C 1
ATOM 4534 O O . CYS A 1 578 ? 5.113 -23.453 -17.016 1 98.69 578 CYS A O 1
ATOM 4536 N N . GLY A 1 579 ? 5.613 -24.906 -18.609 1 97.88 579 GLY A N 1
ATOM 4537 C CA . GLY A 1 579 ? 7.023 -24.562 -18.609 1 97.88 579 GLY A CA 1
ATOM 4538 C C . GLY A 1 579 ? 7.406 -23.594 -19.719 1 97.88 579 GLY A C 1
ATOM 4539 O O . GLY A 1 579 ? 6.602 -22.734 -20.109 1 97.88 579 GLY A O 1
ATOM 4540 N N . ARG A 1 580 ? 8.68 -23.609 -20.031 1 97.75 580 ARG A N 1
ATOM 4541 C CA . ARG A 1 580 ? 9.156 -22.797 -21.141 1 97.75 580 ARG A CA 1
ATOM 4542 C C . ARG A 1 580 ? 8.945 -23.516 -22.469 1 97.75 580 ARG A C 1
ATOM 4544 O O . ARG A 1 580 ? 9.773 -24.328 -22.891 1 97.75 580 ARG A O 1
ATOM 4551 N N . ASP A 1 581 ? 7.809 -23.234 -23.094 1 97.31 581 ASP A N 1
ATOM 4552 C CA . ASP A 1 581 ? 7.383 -23.734 -24.406 1 97.31 581 ASP A CA 1
ATOM 4553 C C . ASP A 1 581 ? 6.918 -25.188 -24.312 1 97.31 581 ASP A C 1
ATOM 4555 O O . ASP A 1 581 ? 6.824 -25.875 -25.328 1 97.31 581 ASP A O 1
ATOM 4559 N N . VAL A 1 582 ? 6.754 -25.688 -23.156 1 98.19 582 VAL A N 1
ATOM 4560 C CA . VAL A 1 582 ? 6.348 -27.062 -22.938 1 98.19 582 VAL A CA 1
ATOM 4561 C C . VAL A 1 582 ? 5.281 -27.125 -21.859 1 98.19 582 VAL A C 1
ATOM 4563 O O . VAL A 1 582 ? 5.301 -26.328 -20.922 1 98.19 582 VAL A O 1
ATOM 4566 N N . THR A 1 583 ? 4.352 -28.031 -21.969 1 98.62 583 THR A N 1
ATOM 4567 C CA . THR A 1 583 ? 3.324 -28.266 -20.969 1 98.62 583 THR A CA 1
ATOM 4568 C C . THR A 1 583 ? 3.369 -29.719 -20.484 1 98.62 583 THR A C 1
ATOM 4570 O O . THR A 1 583 ? 3.68 -30.625 -21.25 1 98.62 583 THR A O 1
ATOM 4573 N N . ALA A 1 584 ? 3.061 -29.906 -19.203 1 98.69 584 ALA A N 1
ATOM 4574 C CA . ALA A 1 584 ? 2.961 -31.25 -18.656 1 98.69 584 ALA A CA 1
ATOM 4575 C C . ALA A 1 584 ? 1.744 -31.391 -17.75 1 98.69 584 ALA A C 1
ATOM 4577 O O . ALA A 1 584 ? 1.358 -30.438 -17.062 1 98.69 584 ALA A O 1
ATOM 4578 N N . VAL A 1 585 ? 1.116 -32.469 -17.797 1 98.69 585 VAL A N 1
ATOM 4579 C CA . VAL A 1 585 ? 0.157 -32.938 -16.797 1 98.69 585 VAL A CA 1
ATOM 4580 C C . VAL A 1 585 ? 0.707 -34.156 -16.094 1 98.69 585 VAL A C 1
ATOM 4582 O O . VAL A 1 585 ? 1.088 -35.156 -16.734 1 98.69 585 VAL A O 1
ATOM 4585 N N . TYR A 1 586 ? 0.76 -34.156 -14.82 1 98.69 586 TYR A N 1
ATOM 4586 C CA . TYR A 1 586 ? 1.42 -35.25 -14.117 1 98.69 586 TYR A CA 1
ATOM 4587 C C . TYR A 1 586 ? 0.625 -35.688 -12.891 1 98.69 586 TYR A C 1
ATOM 4589 O O . TYR A 1 586 ? -0.19 -34.906 -12.375 1 98.69 586 TYR A O 1
ATOM 4597 N N . SER A 1 587 ? 0.819 -36.875 -12.508 1 98.38 587 SER A N 1
ATOM 4598 C CA . SER A 1 587 ? 0.239 -37.406 -11.266 1 98.38 587 SER A CA 1
ATOM 4599 C C . SER A 1 587 ? 1.077 -37 -10.062 1 98.38 587 SER A C 1
ATOM 4601 O O . SER A 1 587 ? 2.188 -37.5 -9.875 1 98.38 587 SER A O 1
ATOM 4603 N N . ALA A 1 588 ? 0.478 -36.188 -9.258 1 98.12 588 ALA A N 1
ATOM 4604 C CA . ALA A 1 588 ? 1.211 -35.594 -8.148 1 98.12 588 ALA A CA 1
ATOM 4605 C C . ALA A 1 588 ? 0.829 -36.219 -6.82 1 98.12 588 ALA A C 1
ATOM 4607 O O . ALA A 1 588 ? -0.322 -36.625 -6.621 1 98.12 588 ALA A O 1
ATOM 4608 N N . THR A 1 589 ? 1.793 -36.344 -5.938 1 95.56 589 THR A N 1
ATOM 4609 C CA . THR A 1 589 ? 1.553 -36.781 -4.57 1 95.56 589 THR A CA 1
ATOM 4610 C C . THR A 1 589 ? 2.135 -35.812 -3.566 1 95.56 589 THR A C 1
ATOM 4612 O O . THR A 1 589 ? 3.061 -35.062 -3.891 1 95.56 589 THR A O 1
ATOM 4615 N N . MET B 1 1 ? -34.562 -31.172 16.359 1 16.75 1 MET B N 1
ATOM 4616 C CA . MET B 1 1 ? -34.062 -31.562 17.672 1 16.75 1 MET B CA 1
ATOM 4617 C C . MET B 1 1 ? -32.562 -31.688 17.688 1 16.75 1 MET B C 1
ATOM 4619 O O . MET B 1 1 ? -31.906 -31.234 18.641 1 16.75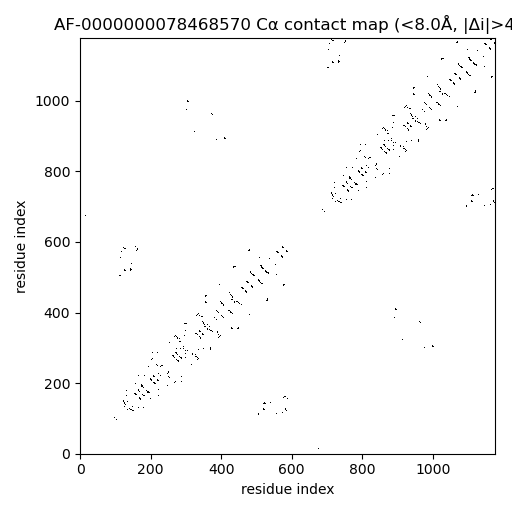 1 MET B O 1
ATOM 4623 N N . THR B 1 2 ? -31.953 -32.688 16.844 1 15.52 2 THR B N 1
ATOM 4624 C CA . THR B 1 2 ? -31.172 -33.875 17.141 1 15.52 2 THR B CA 1
ATOM 4625 C C . THR B 1 2 ? -29.703 -33.531 17.375 1 15.52 2 THR B C 1
ATOM 4627 O O . THR B 1 2 ? -29.234 -32.5 16.938 1 15.52 2 THR B O 1
ATOM 4630 N N . HIS B 1 3 ? -28.828 -34.656 17.484 1 15.61 3 HIS B N 1
ATOM 4631 C CA . HIS B 1 3 ? -27.953 -35.375 18.375 1 15.61 3 HIS B CA 1
ATOM 4632 C C . HIS B 1 3 ? -26.5 -35.312 17.922 1 15.61 3 HIS B C 1
ATOM 4634 O O . HIS B 1 3 ? -25.609 -35.906 18.516 1 15.61 3 HIS B O 1
ATOM 4640 N N . ALA B 1 4 ? -26 -34.844 16.766 1 16.16 4 ALA B N 1
ATOM 4641 C CA . ALA B 1 4 ? -25 -35.812 16.312 1 16.16 4 ALA B CA 1
ATOM 4642 C C . ALA B 1 4 ? -23.859 -35.938 17.344 1 16.16 4 ALA B C 1
ATOM 4644 O O . ALA B 1 4 ? -23.25 -34.938 17.734 1 16.16 4 ALA B O 1
ATOM 4645 N N . ARG B 1 5 ? -23.672 -37.188 17.844 1 15.46 5 ARG B N 1
ATOM 4646 C CA . ARG B 1 5 ? -23.047 -37.812 19.016 1 15.46 5 ARG B CA 1
ATOM 4647 C C . ARG B 1 5 ? -21.531 -37.625 18.984 1 15.46 5 ARG B C 1
ATOM 4649 O O . ARG B 1 5 ? -20.938 -37.156 19.953 1 15.46 5 ARG B O 1
ATOM 4656 N N . ILE B 1 6 ? -20.609 -38.594 18.453 1 15.13 6 ILE B N 1
ATOM 4657 C CA . ILE B 1 6 ? -20.094 -39.562 19.406 1 15.13 6 ILE B CA 1
ATOM 4658 C C . ILE B 1 6 ? -18.688 -39.156 19.844 1 15.13 6 ILE B C 1
ATOM 4660 O O . ILE B 1 6 ? -18.406 -39.031 21.031 1 15.13 6 ILE B O 1
ATOM 4664 N N . ILE B 1 7 ? -17.672 -39.906 19.25 1 15.03 7 ILE B N 1
ATOM 4665 C CA . ILE B 1 7 ? -16.844 -40.906 19.922 1 15.03 7 ILE B CA 1
ATOM 4666 C C . ILE B 1 7 ? -15.602 -40.25 20.5 1 15.03 7 ILE B C 1
ATOM 4668 O O . ILE B 1 7 ? -15.141 -39.219 19.984 1 15.03 7 ILE B O 1
ATOM 4672 N N . THR B 1 8 ? -14.797 -41.031 21.266 1 14.53 8 THR B N 1
ATOM 4673 C CA . THR B 1 8 ? -14.203 -41.188 22.594 1 14.53 8 THR B CA 1
ATOM 4674 C C . THR B 1 8 ? -12.719 -40.844 22.547 1 14.53 8 THR B C 1
ATOM 4676 O O . THR B 1 8 ? -12.211 -40.156 23.422 1 14.53 8 THR B O 1
ATOM 4679 N N . ARG B 1 9 ? -11.992 -41.562 21.641 1 14.51 9 ARG B N 1
ATOM 4680 C CA . ARG B 1 9 ? -10.992 -42.406 22.266 1 14.51 9 ARG B CA 1
ATOM 4681 C C . ARG B 1 9 ? -9.883 -41.594 22.906 1 14.51 9 ARG B C 1
ATOM 4683 O O . ARG B 1 9 ? -9.664 -40.438 22.531 1 14.51 9 ARG B O 1
ATOM 4690 N N . ALA B 1 10 ? -8.797 -42.438 23.359 1 14.92 10 ALA B N 1
ATOM 4691 C CA . ALA B 1 10 ? -8 -42.719 24.547 1 14.92 10 ALA B CA 1
ATOM 4692 C C . ALA B 1 10 ? -6.781 -41.812 24.641 1 14.92 10 ALA B C 1
ATOM 4694 O O . ALA B 1 10 ? -6.359 -41.25 23.641 1 14.92 10 ALA B O 1
ATOM 4695 N N . VAL B 1 11 ? -6.023 -42.062 25.719 1 14.74 11 VAL B N 1
ATOM 4696 C CA . VAL B 1 11 ? -5.34 -41.5 26.891 1 14.74 11 VAL B CA 1
ATOM 4697 C C . VAL B 1 11 ? -3.834 -41.469 26.641 1 14.74 11 VAL B C 1
ATOM 4699 O O . VAL B 1 11 ? -3.117 -40.656 27.234 1 14.74 11 VAL B O 1
ATOM 4702 N N . ALA B 1 12 ? -3.344 -42.312 25.656 1 14.55 12 ALA B N 1
ATOM 4703 C CA . ALA B 1 12 ? -2.174 -43 26.188 1 14.55 12 ALA B CA 1
ATOM 4704 C C . ALA B 1 12 ? -1.089 -42.031 26.609 1 14.55 12 ALA B C 1
ATOM 4706 O O . ALA B 1 12 ? -0.975 -40.938 26.031 1 14.55 12 ALA B O 1
ATOM 4707 N N . SER B 1 13 ? -0.205 -42.625 27.453 1 14.48 13 SER B N 1
ATOM 4708 C CA . SER B 1 13 ? 0.608 -42.375 28.641 1 14.48 13 SER B CA 1
ATOM 4709 C C . SER B 1 13 ? 1.938 -41.719 28.281 1 14.48 13 SER B C 1
ATOM 4711 O O . SER B 1 13 ? 2.277 -40.656 28.812 1 14.48 13 SER B O 1
ATOM 4713 N N . ASN B 1 14 ? 2.973 -42.594 28.25 1 14.17 14 ASN B N 1
ATOM 4714 C CA . ASN B 1 14 ? 4.023 -42.719 29.266 1 14.17 14 ASN B CA 1
ATOM 4715 C C . ASN B 1 14 ? 5.211 -41.812 28.922 1 14.17 14 ASN B C 1
ATOM 4717 O O . ASN B 1 14 ? 5.52 -40.875 29.688 1 14.17 14 ASN B O 1
ATOM 4721 N N . SER B 1 15 ? 6.367 -42.5 28.656 1 14.26 15 SER B N 1
ATOM 4722 C CA . SER B 1 15 ? 7.609 -42.719 29.391 1 14.26 15 SER B CA 1
ATOM 4723 C C . SER B 1 15 ? 8.672 -41.688 29 1 14.26 15 SER B C 1
ATOM 4725 O O . SER B 1 15 ? 8.586 -41.094 27.938 1 14.26 15 SER B O 1
ATOM 4727 N N . ARG B 1 16 ? 9.742 -41.781 29.922 1 15.47 16 ARG B N 1
ATOM 4728 C CA . ARG B 1 16 ? 10.711 -40.938 30.609 1 15.47 16 ARG B CA 1
ATOM 4729 C C . ARG B 1 16 ? 11.891 -40.594 29.703 1 15.47 16 ARG B C 1
ATOM 4731 O O . ARG B 1 16 ? 12.352 -39.469 29.656 1 15.47 16 ARG B O 1
ATOM 4738 N N . SER B 1 17 ? 12.57 -41.688 29.094 1 13.93 17 SER B N 1
ATOM 4739 C CA . SER B 1 17 ? 13.906 -41.844 29.656 1 13.93 17 SER B CA 1
ATOM 4740 C C . SER B 1 17 ? 14.875 -40.812 29.109 1 13.93 17 SER B C 1
ATOM 4742 O O . SER B 1 17 ? 14.578 -40.156 28.109 1 13.93 17 SER B O 1
ATOM 4744 N N . PRO B 1 18 ? 16.125 -41.406 28.828 1 15.31 18 PRO B N 1
ATOM 4745 C CA . PRO B 1 18 ? 17.469 -41.25 29.406 1 15.31 18 PRO B CA 1
ATOM 4746 C C . PRO B 1 18 ? 18.312 -40.219 28.672 1 15.31 18 PRO B C 1
ATOM 4748 O O . PRO B 1 18 ? 17.906 -39.75 27.594 1 15.31 18 PRO B O 1
ATOM 4751 N N . GLY B 1 19 ? 19.578 -40.594 28.672 1 14.76 19 GLY B N 1
ATOM 4752 C CA . GLY B 1 19 ? 20.875 -40.125 29.141 1 14.76 19 GLY B CA 1
ATOM 4753 C C . GLY B 1 19 ? 21.594 -39.25 28.141 1 14.76 19 GLY B C 1
ATOM 4754 O O . GLY B 1 19 ? 21.094 -39 27.047 1 14.76 19 GLY B O 1
ATOM 4755 N N . LEU B 1 20 ? 22.797 -39.781 27.828 1 15.05 20 LEU B N 1
ATOM 4756 C CA . LEU B 1 20 ? 24.156 -39.312 28.125 1 15.05 20 LEU B CA 1
ATOM 4757 C C . LEU B 1 20 ? 24.719 -38.5 26.969 1 15.05 20 LEU B C 1
ATOM 4759 O O . LEU B 1 20 ? 24.109 -38.438 25.891 1 15.05 20 LEU B O 1
ATOM 4763 N N . ALA B 1 21 ? 25.891 -39.031 26.562 1 15.7 21 ALA B N 1
ATOM 4764 C CA . ALA B 1 21 ? 27.281 -38.562 26.688 1 15.7 21 ALA B CA 1
ATOM 4765 C C . ALA B 1 21 ? 27.719 -37.812 25.438 1 15.7 21 ALA B C 1
ATOM 4767 O O . ALA B 1 21 ? 27.031 -37.812 24.406 1 15.7 21 ALA B O 1
ATOM 4768 N N . TRP B 1 22 ? 28.938 -38 25.219 1 15.48 22 TRP B N 1
ATOM 4769 C CA . TRP B 1 22 ? 30.156 -37.219 25.172 1 15.48 22 TRP B CA 1
ATOM 4770 C C . TRP B 1 22 ? 30.469 -36.812 23.734 1 15.48 22 TRP B C 1
ATOM 4772 O O . TRP B 1 22 ? 30.609 -35.625 23.438 1 15.48 22 TRP B O 1
ATOM 4782 N N . LYS B 1 23 ? 31.234 -37.625 23.172 1 14.6 23 LYS B N 1
ATOM 4783 C CA . LYS B 1 23 ? 32.594 -37.188 22.938 1 14.6 23 LYS B CA 1
ATOM 4784 C C . LYS B 1 23 ? 32.781 -36.625 21.531 1 14.6 23 LYS B C 1
ATOM 4786 O O . LYS B 1 23 ? 33.375 -35.562 21.344 1 14.6 23 LYS B O 1
ATOM 4791 N N . PRO B 1 24 ? 32.5 -37.594 20.562 1 14.73 24 PRO B N 1
ATOM 4792 C CA . PRO B 1 24 ? 33.781 -37.844 19.891 1 14.73 24 PRO B CA 1
ATOM 4793 C C . PRO B 1 24 ? 34.156 -36.719 18.922 1 14.73 24 PRO B C 1
ATOM 4795 O O . PRO B 1 24 ? 35.281 -36.219 18.984 1 14.73 24 PRO B O 1
ATOM 4798 N N . TYR B 1 25 ? 33.5 -36.781 17.766 1 15.3 25 TYR B N 1
ATOM 4799 C CA . TYR B 1 25 ? 34.281 -37.094 16.578 1 15.3 25 TYR B CA 1
ATOM 4800 C C . TYR B 1 25 ? 34.938 -35.844 15.977 1 15.3 25 TYR B C 1
ATOM 4802 O O . TYR B 1 25 ? 34.406 -34.75 16.109 1 15.3 25 TYR B O 1
ATOM 4810 N N . TYR B 1 26 ? 36.188 -36 15.648 1 16.03 26 TYR B N 1
ATOM 4811 C CA . TYR B 1 26 ? 37.438 -35.438 15.203 1 16.03 26 TYR B CA 1
ATOM 4812 C C . TYR B 1 26 ? 37.25 -34.719 13.867 1 16.03 26 TYR B C 1
ATOM 4814 O O . TYR B 1 26 ? 38.219 -34.125 13.336 1 16.03 26 TYR B O 1
ATOM 4822 N N . THR B 1 27 ? 36 -34.469 13.492 1 15.83 27 THR B N 1
ATOM 4823 C CA . THR B 1 27 ? 36.062 -34.469 12.031 1 15.83 27 THR B CA 1
ATOM 4824 C C . THR B 1 27 ? 37.094 -33.5 11.531 1 15.83 27 THR B C 1
ATOM 4826 O O . THR B 1 27 ? 37.156 -32.344 12 1 15.83 27 THR B O 1
ATOM 4829 N N . PHE B 1 28 ? 38.031 -34.125 10.891 1 16.47 28 PHE B N 1
ATOM 4830 C CA . PHE B 1 28 ? 39.25 -33.812 10.133 1 16.47 28 PHE B CA 1
ATOM 4831 C C . PHE B 1 28 ? 38.969 -32.719 9.102 1 16.47 28 PHE B C 1
ATOM 4833 O O . PHE B 1 28 ? 38.062 -32.844 8.289 1 16.47 28 PHE B O 1
ATOM 4840 N N . THR B 1 29 ? 39.062 -31.516 9.578 1 15.95 29 THR B N 1
ATOM 4841 C CA . THR B 1 29 ? 38.938 -30.297 8.781 1 15.95 29 THR B CA 1
ATOM 4842 C C . THR B 1 29 ? 39.781 -30.391 7.512 1 15.95 29 THR B C 1
ATOM 4844 O O . THR B 1 29 ? 41 -30.406 7.578 1 15.95 29 THR B O 1
ATOM 4847 N N . GLN B 1 30 ? 39.344 -31.266 6.574 1 14.76 30 GLN B N 1
ATOM 4848 C CA . GLN B 1 30 ? 40.062 -31.438 5.324 1 14.76 30 GLN B CA 1
ATOM 4849 C C . GLN B 1 30 ? 40.344 -30.094 4.668 1 14.76 30 GLN B C 1
ATOM 4851 O O . GLN B 1 30 ? 39.438 -29.438 4.152 1 14.76 30 GLN B O 1
ATOM 4856 N N . ASN B 1 31 ? 41.031 -29.188 5.223 1 15.65 31 ASN B N 1
ATOM 4857 C CA . ASN B 1 31 ? 41.188 -27.906 4.543 1 15.65 31 ASN B CA 1
ATOM 4858 C C . ASN B 1 31 ? 41.812 -28.094 3.166 1 15.65 31 ASN B C 1
ATOM 4860 O O . ASN B 1 31 ? 43.031 -28.281 3.053 1 15.65 31 ASN B O 1
ATOM 4864 N N . ARG B 1 32 ? 41.312 -29.047 2.402 1 14.88 32 ARG B N 1
ATOM 4865 C CA . ARG B 1 32 ? 42.125 -29.25 1.212 1 14.88 32 ARG B CA 1
ATOM 4866 C C . ARG B 1 32 ? 42.562 -27.906 0.602 1 14.88 32 ARG B C 1
ATOM 4868 O O . ARG B 1 32 ? 41.938 -26.875 0.866 1 14.88 32 ARG B O 1
ATOM 4875 N N . TYR B 1 33 ? 43 -28.172 -0.744 1 15.07 33 TYR B N 1
ATOM 4876 C CA . TYR B 1 33 ? 44.062 -27.891 -1.706 1 15.07 33 TYR B CA 1
ATOM 4877 C C . TYR B 1 33 ? 43.781 -26.594 -2.461 1 15.07 33 TYR B C 1
ATOM 4879 O O . TYR B 1 33 ? 42.688 -26.391 -2.98 1 15.07 33 TYR B O 1
ATOM 4887 N N . THR B 1 34 ? 44.344 -25.453 -2.023 1 15.76 34 THR B N 1
ATOM 4888 C CA . THR B 1 34 ? 44.438 -24.078 -2.529 1 15.76 34 THR B CA 1
ATOM 4889 C C . THR B 1 34 ? 44.594 -24.078 -4.051 1 15.76 34 THR B C 1
ATOM 4891 O O . THR B 1 34 ? 43.844 -23.391 -4.75 1 15.76 34 THR B O 1
ATOM 4894 N N . HIS B 1 35 ? 45.75 -23.688 -4.535 1 15.3 35 HIS B N 1
ATOM 4895 C CA . HIS B 1 35 ? 46.188 -22.5 -5.273 1 15.3 35 HIS B CA 1
ATOM 4896 C C . HIS B 1 35 ? 46.281 -22.797 -6.766 1 15.3 35 HIS B C 1
ATOM 4898 O O . HIS B 1 35 ? 46.219 -21.875 -7.59 1 15.3 35 HIS B O 1
ATOM 4904 N N . HIS B 1 36 ? 46.656 -23.953 -7.305 1 14.88 36 HIS B N 1
ATOM 4905 C CA . HIS B 1 36 ? 47.75 -23.719 -8.242 1 14.88 36 HIS B CA 1
ATOM 4906 C C . HIS B 1 36 ? 47.25 -23.109 -9.539 1 14.88 36 HIS B C 1
ATOM 4908 O O . HIS B 1 36 ? 48 -22.406 -10.234 1 14.88 36 HIS B O 1
ATOM 4914 N N . LYS B 1 37 ? 46.125 -23.344 -10.055 1 14.76 37 LYS B N 1
ATOM 4915 C CA . LYS B 1 37 ? 46.375 -23.797 -11.422 1 14.76 37 LYS B CA 1
ATOM 4916 C C . LYS B 1 37 ? 47.031 -22.719 -12.266 1 14.76 37 LYS B C 1
ATOM 4918 O O . LYS B 1 37 ? 46.938 -21.531 -11.953 1 14.76 37 LYS B O 1
ATOM 4923 N N . SER B 1 38 ? 47.062 -23.125 -13.578 1 14.66 38 SER B N 1
ATOM 4924 C CA . SER B 1 38 ? 47.844 -23.266 -14.805 1 14.66 38 SER B CA 1
ATOM 4925 C C . SER B 1 38 ? 47.75 -22.016 -15.68 1 14.66 38 SER B C 1
ATOM 4927 O O . SER B 1 38 ? 46.719 -21.344 -15.664 1 14.66 38 SER B O 1
ATOM 4929 N N . LYS B 1 39 ? 48.938 -21.703 -16.375 1 17.27 39 LYS B N 1
ATOM 4930 C CA . LYS B 1 39 ? 49.656 -20.797 -17.266 1 17.27 39 LYS B CA 1
ATOM 4931 C C . LYS B 1 39 ? 48.969 -20.703 -18.641 1 17.27 39 LYS B C 1
ATOM 4933 O O . LYS B 1 39 ? 49.219 -19.766 -19.406 1 17.27 39 LYS B O 1
ATOM 4938 N N . LEU B 1 40 ? 48.219 -21.703 -19.234 1 14.93 40 LEU B N 1
ATOM 4939 C CA . LEU B 1 40 ? 48.688 -21.938 -20.594 1 14.93 40 LEU B CA 1
ATOM 4940 C C . LEU B 1 40 ? 48.406 -20.734 -21.484 1 14.93 40 LEU B C 1
ATOM 4942 O O . LEU B 1 40 ? 47.469 -19.969 -21.219 1 14.93 40 LEU B O 1
ATOM 4946 N N . SER B 1 41 ? 48.969 -20.938 -22.828 1 15.42 41 SER B N 1
ATOM 4947 C CA . SER B 1 41 ? 49.719 -20.391 -23.969 1 15.42 41 SER B CA 1
ATOM 4948 C C . SER B 1 41 ? 48.75 -19.719 -24.969 1 15.42 41 SER B C 1
ATOM 4950 O O . SER B 1 41 ? 49.031 -18.609 -25.422 1 15.42 41 SER B O 1
ATOM 4952 N N . ILE B 1 42 ? 47.906 -20.5 -25.688 1 15.46 42 ILE B N 1
ATOM 4953 C CA . ILE B 1 42 ? 48.219 -20.547 -27.109 1 15.46 42 ILE B CA 1
ATOM 4954 C C . ILE B 1 42 ? 47.781 -19.266 -27.797 1 15.46 42 ILE B C 1
ATOM 4956 O O . ILE B 1 42 ? 46.844 -18.594 -27.312 1 15.46 42 ILE B O 1
ATOM 4960 N N . SER B 1 43 ? 48.031 -19.297 -29.203 1 15.05 43 SER B N 1
ATOM 4961 C CA . SER B 1 43 ? 48.594 -18.641 -30.391 1 15.05 43 SER B CA 1
ATOM 4962 C C . SER B 1 43 ? 47.5 -17.891 -31.156 1 15.05 43 SER B C 1
ATOM 4964 O O . SER B 1 43 ? 47.812 -16.938 -31.875 1 15.05 43 SER B O 1
ATOM 4966 N N . ALA B 1 44 ? 46.344 -18.484 -31.359 1 15.66 44 ALA B N 1
ATOM 4967 C CA . ALA B 1 44 ? 46.031 -18.484 -32.781 1 15.66 44 ALA B CA 1
ATOM 4968 C C . ALA B 1 44 ? 45.875 -17.078 -33.344 1 15.66 44 ALA B C 1
ATOM 4970 O O . ALA B 1 44 ? 45.469 -16.156 -32.594 1 15.66 44 ALA B O 1
ATOM 4971 N N . THR B 1 45 ? 45.906 -17 -34.688 1 15.1 45 THR B N 1
ATOM 4972 C CA . THR B 1 45 ? 46.344 -16.297 -35.906 1 15.1 45 THR B CA 1
ATOM 4973 C C . THR B 1 45 ? 45.5 -15.062 -36.156 1 15.1 45 THR B C 1
ATOM 4975 O O . THR B 1 45 ? 44.406 -14.938 -35.594 1 15.1 45 THR B O 1
ATOM 4978 N N . ASP B 1 46 ? 45.281 -14.797 -37.5 1 14.61 46 ASP B N 1
ATOM 4979 C CA . ASP B 1 46 ? 45.75 -13.805 -38.469 1 14.61 46 ASP B CA 1
ATOM 4980 C C . ASP B 1 46 ? 44.656 -12.766 -38.75 1 14.61 46 ASP B C 1
ATOM 4982 O O . ASP B 1 46 ? 44.969 -11.586 -38.938 1 14.61 46 ASP B O 1
ATOM 4986 N N . ARG B 1 47 ? 43.469 -13.203 -39.406 1 15.39 47 ARG B N 1
ATOM 4987 C CA . ARG B 1 47 ? 43.344 -12.727 -40.781 1 15.39 47 ARG B CA 1
ATOM 4988 C C . ARG B 1 47 ? 43 -11.242 -40.812 1 15.39 47 ARG B C 1
ATOM 4990 O O . ARG B 1 47 ? 42.469 -10.695 -39.844 1 15.39 47 ARG B O 1
ATOM 4997 N N . LEU B 1 48 ? 42.344 -10.781 -41.938 1 15.09 48 LEU B N 1
ATOM 4998 C CA . LEU B 1 48 ? 42.656 -9.82 -42.969 1 15.09 48 LEU B CA 1
ATOM 4999 C C . LEU B 1 48 ? 42.125 -8.43 -42.625 1 15.09 48 LEU B C 1
ATOM 5001 O O . LEU B 1 48 ? 41.219 -8.297 -41.812 1 15.09 48 LEU B O 1
ATOM 5005 N N . LEU B 1 49 ? 42 -7.484 -43.625 1 14.73 49 LEU B N 1
ATOM 5006 C CA . LEU B 1 49 ? 42.594 -6.281 -44.188 1 14.73 49 LEU B CA 1
ATOM 5007 C C . LEU B 1 49 ? 41.719 -5.059 -43.906 1 14.73 49 LEU B C 1
ATOM 5009 O O . LEU B 1 49 ? 42.188 -4.082 -43.312 1 14.73 49 LEU B O 1
ATOM 5013 N N . LYS B 1 50 ? 41.312 -4.211 -45.125 1 15.31 50 LYS B N 1
ATOM 5014 C CA . LYS B 1 50 ? 41.719 -2.883 -45.562 1 15.31 50 LYS B CA 1
ATOM 5015 C C . LYS B 1 50 ? 40.719 -1.824 -45.125 1 15.31 50 LYS B C 1
ATOM 5017 O O . LYS B 1 50 ? 41.094 -0.794 -44.562 1 15.31 50 LYS B O 1
ATOM 5022 N N . ASN B 1 51 ? 39.594 -1.607 -45.938 1 15.53 51 ASN B N 1
ATOM 5023 C CA . ASN B 1 51 ? 39.594 -0.409 -46.781 1 15.53 51 ASN B CA 1
ATOM 5024 C C . ASN B 1 51 ? 39.062 0.8 -46 1 15.53 51 ASN B C 1
ATOM 5026 O O . ASN B 1 51 ? 38.25 0.653 -45.094 1 15.53 51 ASN B O 1
ATOM 5030 N N . VAL B 1 52 ? 39.406 2.195 -46.375 1 15.23 52 VAL B N 1
ATOM 5031 C CA . VAL B 1 52 ? 39.812 3.564 -46.062 1 15.23 52 VAL B CA 1
ATOM 5032 C C . VAL B 1 52 ? 38.594 4.477 -46.094 1 15.23 52 VAL B C 1
ATOM 5034 O O . VAL B 1 52 ? 38.5 5.426 -45.312 1 15.23 52 VAL B O 1
ATOM 5037 N N . ARG B 1 53 ? 37.438 4.434 -46.844 1 16.03 53 ARG B N 1
ATOM 5038 C CA . ARG B 1 53 ? 37.188 5.637 -47.625 1 16.03 53 ARG B CA 1
ATOM 5039 C C . ARG B 1 53 ? 36.688 6.773 -46.719 1 16.03 53 ARG B C 1
ATOM 5041 O O . ARG B 1 53 ? 35.938 6.551 -45.781 1 16.03 53 ARG B O 1
ATOM 5048 N N . LEU B 1 54 ? 37.094 8.172 -46.969 1 15.38 54 LEU B N 1
ATOM 5049 C CA . LEU B 1 54 ? 37.469 9.539 -46.625 1 15.38 54 LEU B CA 1
ATOM 5050 C C . LEU B 1 54 ? 36.25 10.445 -46.594 1 15.38 54 LEU B C 1
ATOM 5052 O O . LEU B 1 54 ? 36.094 11.273 -45.688 1 15.38 54 LEU B O 1
ATOM 5056 N N . THR B 1 55 ? 35.156 10.508 -47.469 1 16.2 55 THR B N 1
ATOM 5057 C CA . THR B 1 55 ? 34.969 11.773 -48.156 1 16.2 55 THR B CA 1
ATOM 5058 C C . THR B 1 55 ? 34.25 12.789 -47.281 1 16.2 55 THR B C 1
ATOM 5060 O O . THR B 1 55 ? 33.312 12.438 -46.562 1 16.2 55 THR B O 1
ATOM 5063 N N . GLY B 1 56 ? 34.781 14.195 -47.062 1 17.41 56 GLY B N 1
ATOM 5064 C CA . GLY B 1 56 ? 34.781 15.516 -46.438 1 17.41 56 GLY B CA 1
ATOM 5065 C C . GLY B 1 56 ? 33.625 16.391 -46.906 1 17.41 56 GLY B C 1
ATOM 5066 O O . GLY B 1 56 ? 33.562 17.562 -46.562 1 17.41 56 GLY B O 1
ATOM 5067 N N . PHE B 1 57 ? 32.469 16.016 -47.375 1 16.12 57 PHE B N 1
ATOM 5068 C CA . PHE B 1 57 ? 31.906 17 -48.281 1 16.12 57 PHE B CA 1
ATOM 5069 C C . PHE B 1 57 ? 31.609 18.297 -47.531 1 16.12 57 PHE B C 1
ATOM 5071 O O . PHE B 1 57 ? 31.172 18.281 -46.406 1 16.12 57 PHE B O 1
ATOM 5078 N N . LEU B 1 58 ? 31.922 19.656 -48.156 1 15.99 58 LEU B N 1
ATOM 5079 C CA . LEU B 1 58 ? 32.281 21.062 -48.281 1 15.99 58 LEU B CA 1
ATOM 5080 C C . LEU B 1 58 ? 31.062 21.953 -48.094 1 15.99 58 LEU B C 1
ATOM 5082 O O . LEU B 1 58 ? 31.125 22.953 -47.375 1 15.99 58 LEU B O 1
ATOM 5086 N N . LEU B 1 59 ? 29.953 21.922 -48.844 1 15.43 59 LEU B N 1
ATOM 5087 C CA . LEU B 1 59 ? 29.625 23.062 -49.688 1 15.43 59 LEU B CA 1
ATOM 5088 C C . LEU B 1 59 ? 29.094 24.219 -48.875 1 15.43 59 LEU B C 1
ATOM 5090 O O . LEU B 1 59 ? 28.594 24.016 -47.75 1 15.43 59 LEU B O 1
ATOM 5094 N N . ALA B 1 60 ? 28.297 25.328 -49.5 1 16.62 60 ALA B N 1
ATOM 5095 C CA . ALA B 1 60 ? 28.359 26.672 -50.062 1 16.62 60 ALA B CA 1
ATOM 5096 C C . ALA B 1 60 ? 27.531 27.656 -49.219 1 16.62 60 ALA B C 1
ATOM 5098 O O . ALA B 1 60 ? 26.625 27.25 -48.5 1 16.62 60 ALA B O 1
ATOM 5099 N N . ILE B 1 61 ? 27.719 29.156 -49.469 1 17.78 61 ILE B N 1
ATOM 5100 C CA . ILE B 1 61 ? 27.875 30.562 -49.125 1 17.78 61 ILE B CA 1
ATOM 5101 C C . ILE B 1 61 ? 26.547 31.281 -49.281 1 17.78 61 ILE B C 1
ATOM 5103 O O . ILE B 1 61 ? 26.312 32.312 -48.656 1 17.78 61 ILE B O 1
ATOM 5107 N N . ALA B 1 62 ? 25.344 30.906 -49.688 1 17.56 62 ALA B N 1
ATOM 5108 C CA . ALA B 1 62 ? 24.734 31.875 -50.594 1 17.56 62 ALA B CA 1
ATOM 5109 C C . ALA B 1 62 ? 24.344 33.156 -49.844 1 17.56 62 ALA B C 1
ATOM 5111 O O . ALA B 1 62 ? 23.969 33.094 -48.656 1 17.56 62 ALA B O 1
ATOM 5112 N N . PHE B 1 63 ? 24.531 34.469 -50.531 1 19.03 63 PHE B N 1
ATOM 5113 C CA . PHE B 1 63 ? 24.656 35.938 -50.688 1 19.03 63 PHE B CA 1
ATOM 5114 C C . PHE B 1 63 ? 23.312 36.625 -50.531 1 19.03 63 PHE B C 1
ATOM 5116 O O . PHE B 1 63 ? 23.203 37.812 -50.688 1 19.03 63 PHE B O 1
ATOM 5123 N N . GLY B 1 64 ? 22.25 36.25 -49.844 1 18.16 64 GLY B N 1
ATOM 5124 C CA . GLY B 1 64 ? 21.094 37.031 -50.25 1 18.16 64 GLY B CA 1
ATOM 5125 C C . GLY B 1 64 ? 21.234 38.5 -49.938 1 18.16 64 GLY B C 1
ATOM 5126 O O . GLY B 1 64 ? 21.688 38.875 -48.875 1 18.16 64 GLY B O 1
ATOM 5127 N N . GLY B 1 65 ? 21.375 39.562 -51 1 17.5 65 GLY B N 1
ATOM 5128 C CA . GLY B 1 65 ? 21.578 40.938 -51.406 1 17.5 65 GLY B CA 1
ATOM 5129 C C . GLY B 1 65 ? 20.531 41.875 -50.812 1 17.5 65 GLY B C 1
ATOM 5130 O O . GLY B 1 65 ? 20.609 43.094 -51.031 1 17.5 65 GLY B O 1
ATOM 5131 N N . GLY B 1 66 ? 19.344 41.625 -50.375 1 18.44 66 GLY B N 1
ATOM 5132 C CA . GLY B 1 66 ? 18.547 42.812 -50.656 1 18.44 66 GLY B CA 1
ATOM 5133 C C . GLY B 1 66 ? 19.094 44.062 -50 1 18.44 66 GLY B C 1
ATOM 5134 O O . GLY B 1 66 ? 19.859 43.969 -49.031 1 18.44 66 GLY B O 1
ATOM 5135 N N . PHE B 1 67 ? 18.859 45.312 -50.625 1 19.09 67 PHE B N 1
ATOM 5136 C CA . PHE B 1 67 ? 19 46.75 -50.938 1 19.09 67 PHE B CA 1
ATOM 5137 C C . PHE B 1 67 ? 18.391 47.594 -49.812 1 19.09 67 PHE B C 1
ATOM 5139 O O . PHE B 1 67 ? 17.172 47.688 -49.688 1 19.09 67 PHE B O 1
ATOM 5146 N N . VAL B 1 68 ? 18.578 47.312 -48.594 1 18.91 68 VAL B N 1
ATOM 5147 C CA . VAL B 1 68 ? 17.906 48.344 -47.75 1 18.91 68 VAL B CA 1
ATOM 5148 C C . VAL B 1 68 ? 18.438 49.719 -48.125 1 18.91 68 VAL B C 1
ATOM 5150 O O . VAL B 1 68 ? 19.656 49.906 -48.25 1 18.91 68 VAL B O 1
ATOM 5153 N N . LEU B 1 69 ? 17.531 50.625 -48.656 1 19 69 LEU B N 1
ATOM 5154 C CA . LEU B 1 69 ? 17.484 52.031 -49.031 1 19 69 LEU B CA 1
ATOM 5155 C C . LEU B 1 69 ? 18.062 52.906 -47.906 1 19 69 LEU B C 1
ATOM 5157 O O . LEU B 1 69 ? 17.891 52.625 -46.719 1 19 69 LEU B O 1
ATOM 5161 N N . TYR B 1 70 ? 19.016 53.906 -48.25 1 19.02 70 TYR B N 1
ATOM 5162 C CA . TYR B 1 70 ? 20.016 54.812 -47.688 1 19.02 70 TYR B CA 1
ATOM 5163 C C . TYR B 1 70 ? 19.344 55.969 -46.938 1 19.02 70 TYR B C 1
ATOM 5165 O O . TYR B 1 70 ? 20.016 56.812 -46.375 1 19.02 70 TYR B O 1
ATOM 5173 N N . ASN B 1 71 ? 18.062 55.969 -46.594 1 20.92 71 ASN B N 1
ATOM 5174 C CA . ASN B 1 71 ? 17.891 57.406 -46.469 1 20.92 71 ASN B CA 1
ATOM 5175 C C . ASN B 1 71 ? 18.797 58 -45.406 1 20.92 71 ASN B C 1
ATOM 5177 O O . ASN B 1 71 ? 19.047 57.344 -44.375 1 20.92 71 ASN B O 1
ATOM 5181 N N . PRO B 1 72 ? 19.484 59.219 -45.688 1 18.97 72 PRO B N 1
ATOM 5182 C CA . PRO B 1 72 ? 20.578 59.969 -45.094 1 18.97 72 PRO B CA 1
ATOM 5183 C C . PRO B 1 72 ? 20.328 60.344 -43.625 1 18.97 72 PRO B C 1
ATOM 5185 O O . PRO B 1 72 ? 21.234 60.25 -42.812 1 18.97 72 PRO B O 1
ATOM 5188 N N . GLY B 1 73 ? 19.219 61.031 -43.438 1 18.84 73 GLY B N 1
ATOM 5189 C CA . GLY B 1 73 ? 19.453 62.344 -42.812 1 18.84 73 GLY B CA 1
ATOM 5190 C C . GLY B 1 73 ? 19.812 62.25 -41.344 1 18.84 73 GLY B C 1
ATOM 5191 O O . GLY B 1 73 ? 20.812 62.875 -40.938 1 18.84 73 GLY B O 1
ATOM 5192 N N . LEU B 1 74 ? 18.719 62.156 -40.594 1 21.94 74 LEU B N 1
ATOM 5193 C CA . LEU B 1 74 ? 18.562 63.062 -39.438 1 21.94 74 LEU B CA 1
ATOM 5194 C C . LEU B 1 74 ? 19.469 62.625 -38.281 1 21.94 74 LEU B C 1
ATOM 5196 O O . LEU B 1 74 ? 19.391 61.5 -37.812 1 21.94 74 LEU B O 1
ATOM 5200 N N . THR B 1 75 ? 20.688 63.25 -38.188 1 20.34 75 THR B N 1
ATOM 5201 C CA . THR B 1 75 ? 21.781 63.312 -37.219 1 20.34 75 THR B CA 1
ATOM 5202 C C . THR B 1 75 ? 21.25 63.438 -35.812 1 20.34 75 THR B C 1
ATOM 5204 O O . THR B 1 75 ? 22 63.812 -34.906 1 20.34 75 THR B O 1
ATOM 5207 N N . SER B 1 76 ? 19.969 63.031 -35.469 1 22.41 76 SER B N 1
ATOM 5208 C CA . SER B 1 76 ? 19.609 63.656 -34.219 1 22.41 76 SER B CA 1
ATOM 5209 C C . SER B 1 76 ? 20.625 63.375 -33.125 1 22.41 76 SER B C 1
ATOM 5211 O O . SER B 1 76 ? 21.031 62.219 -32.938 1 22.41 76 SER B O 1
ATOM 5213 N N . ILE B 1 77 ? 21.484 64.375 -32.844 1 21.44 77 ILE B N 1
ATOM 5214 C CA . ILE B 1 77 ? 22.562 64.438 -31.859 1 21.44 77 ILE B CA 1
ATOM 5215 C C . ILE B 1 77 ? 22.078 63.906 -30.516 1 21.44 77 ILE B C 1
ATOM 5217 O O . ILE B 1 77 ? 21.156 64.438 -29.922 1 21.44 77 ILE B O 1
ATOM 5221 N N . LEU B 1 78 ? 21.953 62.625 -30.391 1 21.19 78 LEU B N 1
ATOM 5222 C CA . LEU B 1 78 ? 21.516 62.062 -29.125 1 21.19 78 LEU B CA 1
ATOM 5223 C C . LEU B 1 78 ? 22.312 62.656 -27.969 1 21.19 78 LEU B C 1
ATOM 5225 O O . LEU B 1 78 ? 23.531 62.562 -27.922 1 21.19 78 LEU B O 1
ATOM 5229 N N . HIS B 1 79 ? 21.859 63.844 -27.469 1 21.2 79 HIS B N 1
ATOM 5230 C CA . HIS B 1 79 ? 22.5 64.625 -26.391 1 21.2 79 HIS B CA 1
ATOM 5231 C C . HIS B 1 79 ? 22.922 63.656 -25.25 1 21.2 79 HIS B C 1
ATOM 5233 O O . HIS B 1 79 ? 22.203 62.719 -24.906 1 21.2 79 HIS B O 1
ATOM 5239 N N . ALA B 1 80 ? 24.234 63.594 -25.047 1 23 80 ALA B N 1
ATOM 5240 C CA . ALA B 1 80 ? 25.047 62.938 -24.016 1 23 80 ALA B CA 1
ATOM 5241 C C . ALA B 1 80 ? 24.469 63.188 -22.625 1 23 80 ALA B C 1
ATOM 5243 O O . ALA B 1 80 ? 24.438 64.312 -22.156 1 23 80 ALA B O 1
ATOM 5244 N N . GLU B 1 81 ? 23.297 62.562 -22.359 1 22.66 81 GLU B N 1
ATOM 5245 C CA . GLU B 1 81 ? 22.719 62.844 -21.047 1 22.66 81 GLU B CA 1
ATOM 5246 C C . GLU B 1 81 ? 23.797 62.938 -19.969 1 22.66 81 GLU B C 1
ATOM 5248 O O . GLU B 1 81 ? 24.734 62.156 -19.969 1 22.66 81 GLU B O 1
ATOM 5253 N N . THR B 1 82 ? 24.078 64.125 -19.422 1 25.91 82 THR B N 1
ATOM 5254 C CA . THR B 1 82 ? 25.031 64.562 -18.406 1 25.91 82 THR B CA 1
ATOM 5255 C C . THR B 1 82 ? 25.156 63.5 -17.312 1 25.91 82 THR B C 1
ATOM 5257 O O . THR B 1 82 ? 24.172 62.812 -16.984 1 25.91 82 THR B O 1
ATOM 5260 N N . ILE B 1 83 ? 26.375 63.062 -17.016 1 27.72 83 ILE B N 1
ATOM 5261 C CA . ILE B 1 83 ? 26.922 62.156 -16 1 27.72 83 ILE B CA 1
ATOM 5262 C C . ILE B 1 83 ? 26.344 62.5 -14.633 1 27.72 83 ILE B C 1
ATOM 5264 O O . ILE B 1 83 ? 26.5 63.625 -14.156 1 27.72 83 ILE B O 1
ATOM 5268 N N . PRO B 1 84 ? 25.219 61.938 -14.289 1 28.58 84 PRO B N 1
ATOM 5269 C CA . PRO B 1 84 ? 24.672 62.406 -13.016 1 28.58 84 PRO B CA 1
ATOM 5270 C C . PRO B 1 84 ? 25.75 62.594 -11.945 1 28.58 84 PRO B C 1
ATOM 5272 O O . PRO B 1 84 ? 26.781 61.938 -11.977 1 28.58 84 PRO B O 1
ATOM 5275 N N . ALA B 1 85 ? 25.906 63.75 -11.305 1 34.59 85 ALA B N 1
ATOM 5276 C CA . ALA B 1 85 ? 26.859 64.188 -10.273 1 34.59 85 ALA B CA 1
ATOM 5277 C C . ALA B 1 85 ? 27.031 63.094 -9.203 1 34.59 85 ALA B C 1
ATOM 5279 O O . ALA B 1 85 ? 26.141 62.281 -8.984 1 34.59 85 ALA B O 1
ATOM 5280 N N . PRO B 1 86 ? 28.312 62.969 -8.797 1 27.59 86 PRO B N 1
ATOM 5281 C CA . PRO B 1 86 ? 28.703 61.969 -7.793 1 27.59 86 PRO B CA 1
ATOM 5282 C C . PRO B 1 86 ? 27.844 62.062 -6.531 1 27.59 86 PRO B C 1
ATOM 5284 O O . PRO B 1 86 ? 27.641 63.125 -5.984 1 27.59 86 PRO B O 1
ATOM 5287 N N . ALA B 1 87 ? 26.844 61.312 -6.398 1 35.06 87 ALA B N 1
ATOM 5288 C CA . ALA B 1 87 ? 25.984 61.438 -5.219 1 35.06 87 ALA B CA 1
ATOM 5289 C C . ALA B 1 87 ? 26.828 61.531 -3.945 1 35.06 87 ALA B C 1
ATOM 5291 O O . ALA B 1 87 ? 27.781 60.781 -3.764 1 35.06 87 ALA B O 1
ATOM 5292 N N . GLU B 1 88 ? 26.984 62.719 -3.504 1 29 88 GLU B N 1
ATOM 5293 C CA . GLU B 1 88 ? 27.625 62.875 -2.201 1 29 88 GLU B CA 1
ATOM 5294 C C . GLU B 1 88 ? 27.172 61.812 -1.228 1 29 88 GLU B C 1
ATOM 5296 O O . GLU B 1 88 ? 25.984 61.5 -1.133 1 29 88 GLU B O 1
ATOM 5301 N N . ILE B 1 89 ? 27.984 60.906 -0.852 1 29.95 89 ILE B N 1
ATOM 5302 C CA . ILE B 1 89 ? 27.844 59.844 0.112 1 29.95 89 ILE B CA 1
ATOM 5303 C C . ILE B 1 89 ? 27.188 60.344 1.388 1 29.95 89 ILE B C 1
ATOM 5305 O O . ILE B 1 89 ? 27.781 61.156 2.107 1 29.95 89 ILE B O 1
ATOM 5309 N N . GLN B 1 90 ? 26 60.906 1.218 1 30.92 90 GLN B N 1
ATOM 5310 C CA . GLN B 1 90 ? 25.422 61.312 2.5 1 30.92 90 GLN B CA 1
ATOM 5311 C C . GLN B 1 90 ? 25.625 60.219 3.553 1 30.92 90 GLN B C 1
ATOM 5313 O O . GLN B 1 90 ? 25.188 59.094 3.373 1 30.92 90 GLN B O 1
ATOM 5318 N N . PHE B 1 91 ? 26.703 60.281 4.266 1 30.42 91 PHE B N 1
ATOM 5319 C CA . PHE B 1 91 ? 27.016 59.438 5.418 1 30.42 91 PHE B CA 1
ATOM 5320 C C . PHE B 1 91 ? 25.781 59.219 6.27 1 30.42 91 PHE B C 1
ATOM 5322 O O . PHE B 1 91 ? 24.969 60.125 6.469 1 30.42 91 PHE B O 1
ATOM 5329 N N . GLU B 1 92 ? 25.266 58.094 6.199 1 34.25 92 GLU B N 1
ATOM 5330 C CA . GLU B 1 92 ? 24.141 57.688 7.027 1 34.25 92 GLU B CA 1
ATOM 5331 C C . GLU B 1 92 ? 24.188 58.344 8.398 1 34.25 92 GLU B C 1
ATOM 5333 O O . GLU B 1 92 ? 25.25 58.562 8.961 1 34.25 92 GLU B O 1
ATOM 5338 N N . GLN B 1 93 ? 23.344 59.25 8.719 1 37.06 93 GLN B N 1
ATOM 5339 C CA . GLN B 1 93 ? 23.219 59.906 10.016 1 37.06 93 GLN B CA 1
ATOM 5340 C C . GLN B 1 93 ? 23.578 58.969 11.148 1 37.06 93 GLN B C 1
ATOM 5342 O O . GLN B 1 93 ? 23.312 57.75 11.062 1 37.06 93 GLN B O 1
ATOM 5347 N N . PRO B 1 94 ? 24.594 59.281 11.977 1 37.56 94 PRO B N 1
ATOM 5348 C CA . PRO B 1 94 ? 25.031 58.438 13.086 1 37.56 94 PRO B CA 1
ATOM 5349 C C . PRO B 1 94 ? 23.875 57.844 13.875 1 37.56 94 PRO B C 1
ATOM 5351 O O . PRO B 1 94 ? 22.875 58.5 14.133 1 37.56 94 PRO B O 1
ATOM 5354 N N . ARG B 1 95 ? 23.656 56.625 13.75 1 45.88 95 ARG B N 1
ATOM 5355 C CA . ARG B 1 95 ? 22.703 55.844 14.523 1 45.88 95 ARG B CA 1
ATOM 5356 C C . ARG B 1 95 ? 22.641 56.344 15.969 1 45.88 95 ARG B C 1
ATOM 5358 O O . ARG B 1 95 ? 23.625 56.875 16.484 1 45.88 95 ARG B O 1
ATOM 5365 N N . LYS B 1 96 ? 21.484 56.594 16.484 1 48.72 96 LYS B N 1
ATOM 5366 C CA . LYS B 1 96 ? 21.328 56.906 17.906 1 48.72 96 LYS B CA 1
ATOM 5367 C C . LYS B 1 96 ? 22.234 56.031 18.766 1 48.72 96 LYS B C 1
ATOM 5369 O O . LYS B 1 96 ? 22.344 54.812 18.531 1 48.72 96 LYS B O 1
ATOM 5374 N N . LYS B 1 97 ? 23.203 56.406 19.438 1 51.47 97 LYS B N 1
ATOM 5375 C CA . LYS B 1 97 ? 24.172 55.812 20.344 1 51.47 97 LYS B CA 1
ATOM 5376 C C . LYS B 1 97 ? 23.484 54.969 21.406 1 51.47 97 LYS B C 1
ATOM 5378 O O . LYS B 1 97 ? 22.641 55.469 22.156 1 51.47 97 LYS B O 1
ATOM 5383 N N . SER B 1 98 ? 23.406 53.625 21.125 1 56.25 98 SER B N 1
ATOM 5384 C CA . SER B 1 98 ? 22.797 52.719 22.078 1 56.25 98 SER B CA 1
ATOM 5385 C C . SER B 1 98 ? 23.562 52.719 23.406 1 56.25 98 SER B C 1
ATOM 5387 O O . SER B 1 98 ? 24.781 52.844 23.422 1 56.25 98 SER B O 1
ATOM 5389 N N . THR B 1 99 ? 22.953 52.969 24.531 1 64.56 99 THR B N 1
ATOM 5390 C CA . THR B 1 99 ? 23.5 53.031 25.875 1 64.56 99 THR B CA 1
ATOM 5391 C C . THR B 1 99 ? 23.828 51.625 26.391 1 64.56 99 THR B C 1
ATOM 5393 O O . THR B 1 99 ? 24.609 51.469 27.328 1 64.56 99 THR B O 1
ATOM 5396 N N . SER B 1 100 ? 23.266 50.469 25.781 1 75.81 100 SER B N 1
ATOM 5397 C CA . SER B 1 100 ? 23.531 49.125 26.25 1 75.81 100 SER B CA 1
ATOM 5398 C C . SER B 1 100 ? 23.609 48.125 25.078 1 75.81 100 SER B C 1
ATOM 5400 O O . SER B 1 100 ? 23.109 48.406 24 1 75.81 100 SER B O 1
ATOM 5402 N N . PRO B 1 101 ? 24.359 47.188 25.281 1 75.69 101 PRO B N 1
ATOM 5403 C CA . PRO B 1 101 ? 24.438 46.156 24.234 1 75.69 101 PRO B CA 1
ATOM 5404 C C . PRO B 1 101 ? 23.078 45.656 23.797 1 75.69 101 PRO B C 1
ATOM 5406 O O . PRO B 1 101 ? 22.859 45.406 22.594 1 75.69 101 PRO B O 1
ATOM 5409 N N . GLU B 1 102 ? 22.25 45.562 24.641 1 79.94 102 GLU B N 1
ATOM 5410 C CA . GLU B 1 102 ? 20.891 45.094 24.312 1 79.94 102 GLU B CA 1
ATOM 5411 C C . GLU B 1 102 ? 20.156 46.125 23.453 1 79.94 102 GLU B C 1
ATOM 5413 O O . GLU B 1 102 ? 19.469 45.75 22.5 1 79.94 102 GLU B O 1
ATOM 5418 N N . GLU B 1 103 ? 20.266 47.25 23.781 1 78.38 103 GLU B N 1
ATOM 5419 C CA . GLU B 1 103 ? 19.625 48.312 22.984 1 78.38 103 GLU B CA 1
ATOM 5420 C C . GLU B 1 103 ? 20.203 48.375 21.578 1 78.38 103 GLU B C 1
ATOM 5422 O O . GLU B 1 103 ? 19.484 48.656 20.625 1 78.38 103 GLU B O 1
ATOM 5427 N N . ASN B 1 104 ? 21.438 48.062 21.562 1 76.56 104 ASN B N 1
ATOM 5428 C CA . ASN B 1 104 ? 22.078 48.031 20.25 1 76.56 104 ASN B CA 1
ATOM 5429 C C . ASN B 1 104 ? 21.547 46.875 19.391 1 76.56 104 ASN B C 1
ATOM 5431 O O . ASN B 1 104 ? 21.297 47.062 18.203 1 76.56 104 ASN B O 1
ATOM 5435 N N . ARG B 1 105 ? 21.375 45.812 19.984 1 80.06 105 ARG B N 1
ATOM 5436 C CA . ARG B 1 105 ? 20.844 44.656 19.25 1 80.06 105 ARG B CA 1
ATOM 5437 C C . ARG B 1 105 ? 19.438 44.938 18.734 1 80.06 105 ARG B C 1
ATOM 5439 O O . ARG B 1 105 ? 19.109 44.562 17.609 1 80.06 105 ARG B O 1
ATOM 5446 N N . GLU B 1 106 ? 18.703 45.562 19.484 1 77.88 106 GLU B N 1
ATOM 5447 C CA . GLU B 1 106 ? 17.328 45.844 19.109 1 77.88 106 GLU B CA 1
ATOM 5448 C C . GLU B 1 106 ? 17.266 46.812 17.938 1 77.88 106 GLU B C 1
ATOM 5450 O O . GLU B 1 106 ? 16.344 46.781 17.125 1 77.88 106 GLU B O 1
ATOM 5455 N N . LEU B 1 107 ? 18.234 47.562 17.953 1 75.81 107 LEU B N 1
ATOM 5456 C CA . LEU B 1 107 ? 18.25 48.594 16.922 1 75.81 107 LEU B CA 1
ATOM 5457 C C . LEU B 1 107 ? 18.766 48 15.602 1 75.81 107 LEU B C 1
ATOM 5459 O O . LEU B 1 107 ? 18.328 48.406 14.523 1 75.81 107 LEU B O 1
ATOM 5463 N N . VAL B 1 108 ? 19.562 47.031 15.727 1 75.69 108 VAL B N 1
ATOM 5464 C CA . VAL B 1 108 ? 20.266 46.594 14.531 1 75.69 108 VAL B CA 1
ATOM 5465 C C . VAL B 1 108 ? 19.547 45.406 13.906 1 75.69 108 VAL B C 1
ATOM 5467 O O . VAL B 1 108 ? 19.609 45.188 12.695 1 75.69 108 VAL B O 1
ATOM 5470 N N . SER B 1 109 ? 18.844 44.719 14.766 1 83.81 109 SER B N 1
ATOM 5471 C CA . SER B 1 109 ? 18.297 43.469 14.25 1 83.81 109 SER B CA 1
ATOM 5472 C C . SER B 1 109 ? 16.797 43.375 14.508 1 83.81 109 SER B C 1
ATOM 5474 O O . SER B 1 109 ? 16.359 43.156 15.648 1 83.81 109 SER B O 1
ATOM 5476 N N . SER B 1 110 ? 16.062 43.438 13.453 1 87.62 110 SER B N 1
ATOM 5477 C CA . SER B 1 110 ? 14.617 43.25 13.539 1 87.62 110 SER B CA 1
ATOM 5478 C C . SER B 1 110 ? 14.266 41.875 14.086 1 87.62 110 SER B C 1
ATOM 5480 O O . SER B 1 110 ? 13.312 41.75 14.859 1 87.62 110 SER B O 1
ATOM 5482 N N . GLN B 1 111 ? 14.992 40.906 13.766 1 89.75 111 GLN B N 1
ATOM 5483 C CA . GLN B 1 111 ? 14.75 39.531 14.227 1 89.75 111 GLN B CA 1
ATOM 5484 C C . GLN B 1 111 ? 14.922 39.438 15.742 1 89.75 111 GLN B C 1
ATOM 5486 O O . GLN B 1 111 ? 14.141 38.75 16.422 1 89.75 111 GLN B O 1
ATOM 5491 N N . HIS B 1 112 ? 15.969 40.031 16.156 1 90.62 112 HIS B N 1
ATOM 5492 C CA . HIS B 1 112 ? 16.219 40.031 17.594 1 90.62 112 HIS B CA 1
ATOM 5493 C C . HIS B 1 112 ? 15.055 40.688 18.344 1 90.62 112 HIS B C 1
ATOM 5495 O O . HIS B 1 112 ? 14.617 40.156 19.375 1 90.62 112 HIS B O 1
ATOM 5501 N N . LEU B 1 113 ? 14.617 41.781 17.828 1 89.62 113 LEU B N 1
ATOM 5502 C CA . LEU B 1 113 ? 13.492 42.469 18.438 1 89.62 113 LEU B CA 1
ATOM 5503 C C . LEU B 1 113 ? 12.242 41.594 18.438 1 89.62 113 LEU B C 1
ATOM 5505 O O . LEU B 1 113 ? 11.5 41.594 19.422 1 89.62 113 LEU B O 1
ATOM 5509 N N . GLN B 1 114 ? 11.93 40.938 17.391 1 92.69 114 GLN B N 1
ATOM 5510 C CA . GLN B 1 114 ? 10.758 40.094 17.266 1 92.69 114 GLN B CA 1
ATOM 5511 C C . GLN B 1 114 ? 10.781 38.969 18.312 1 92.69 114 GLN B C 1
ATOM 5513 O O . GLN B 1 114 ? 9.766 38.688 18.953 1 92.69 114 GLN B O 1
ATOM 5518 N N . VAL B 1 115 ? 11.914 38.375 18.453 1 93.12 115 VAL B N 1
ATOM 5519 C CA . VAL B 1 115 ? 12.062 37.312 19.438 1 93.12 115 VAL B CA 1
ATOM 5520 C C . VAL B 1 115 ? 11.828 37.844 20.844 1 93.12 115 VAL B C 1
ATOM 5522 O O . VAL B 1 115 ? 11.062 37.25 21.609 1 93.12 115 VAL B O 1
ATOM 5525 N N . LYS B 1 116 ? 12.484 38.906 21.109 1 90.81 116 LYS B N 1
ATOM 5526 C CA . LYS B 1 116 ? 12.367 39.5 22.438 1 90.81 116 LYS B CA 1
ATOM 5527 C C . LYS B 1 116 ? 10.922 39.875 22.75 1 90.81 116 LYS B C 1
ATOM 5529 O O . LYS B 1 116 ? 10.422 39.594 23.844 1 90.81 116 LYS B O 1
ATOM 5534 N N . ARG B 1 117 ? 10.289 40.5 21.859 1 91.44 117 ARG B N 1
ATOM 5535 C CA . ARG B 1 117 ? 8.914 40.938 22.078 1 91.44 117 ARG B CA 1
ATOM 5536 C C . ARG B 1 117 ? 7.973 39.75 22.219 1 91.44 117 ARG B C 1
ATOM 5538 O O . ARG B 1 117 ? 6.984 39.812 22.953 1 91.44 117 ARG B O 1
ATOM 5545 N N . SER B 1 118 ? 8.281 38.719 21.516 1 93.44 118 SER B N 1
ATOM 5546 C CA . SER B 1 118 ? 7.441 37.531 21.625 1 93.44 118 SER B CA 1
ATOM 5547 C C . SER B 1 118 ? 7.492 36.938 23.031 1 93.44 118 SER B C 1
ATOM 5549 O O . SER B 1 118 ? 6.523 36.312 23.484 1 93.44 118 SER B O 1
ATOM 5551 N N . TRP B 1 119 ? 8.578 37.094 23.688 1 93 119 TRP B N 1
ATOM 5552 C CA . TRP B 1 119 ? 8.742 36.594 25.047 1 93 119 TRP B CA 1
ATOM 5553 C C . TRP B 1 119 ? 8.102 37.562 26.062 1 93 119 TRP B C 1
ATOM 5555 O O . TRP B 1 119 ? 7.457 37.125 27.016 1 93 119 TRP B O 1
ATOM 5565 N N . GLU B 1 120 ? 8.234 38.812 25.766 1 92.12 120 GLU B N 1
ATOM 5566 C CA . GLU B 1 120 ? 7.809 39.844 26.734 1 92.12 120 GLU B CA 1
ATOM 5567 C C . GLU B 1 120 ? 6.305 40.062 26.656 1 92.12 120 GLU B C 1
ATOM 5569 O O . GLU B 1 120 ? 5.672 40.406 27.656 1 92.12 120 GLU B O 1
ATOM 5574 N N . ASN B 1 121 ? 5.797 39.906 25.5 1 93.69 121 ASN B N 1
ATOM 5575 C CA . ASN B 1 121 ? 4.383 40.188 25.281 1 93.69 121 ASN B CA 1
ATOM 5576 C C . ASN B 1 121 ? 3.658 39 24.641 1 93.69 121 ASN B C 1
ATOM 5578 O O . ASN B 1 121 ? 3.119 39.156 23.531 1 93.69 121 ASN B O 1
ATOM 5582 N N . PRO B 1 122 ? 3.588 37.906 25.328 1 95.81 122 PRO B N 1
ATOM 5583 C CA . PRO B 1 122 ? 2.842 36.812 24.734 1 95.81 122 PRO B CA 1
ATOM 5584 C C . PRO B 1 122 ? 1.383 37.156 24.453 1 95.81 122 PRO B C 1
ATOM 5586 O O . PRO B 1 122 ? 0.824 38.062 25.109 1 95.81 122 PRO B O 1
ATOM 5589 N N . GLY B 1 123 ? 0.78 36.469 23.547 1 97.06 123 GLY B N 1
ATOM 5590 C CA . GLY B 1 123 ? -0.597 36.75 23.156 1 97.06 123 GLY B CA 1
ATOM 5591 C C . GLY B 1 123 ? -0.98 36.125 21.828 1 97.06 123 GLY B C 1
ATOM 5592 O O . GLY B 1 123 ? -0.425 35.094 21.438 1 97.06 123 GLY B O 1
ATOM 5593 N N . VAL B 1 124 ? -2.041 36.688 21.234 1 98.12 124 VAL B N 1
ATOM 5594 C CA . VAL B 1 124 ? -2.561 36.188 19.969 1 98.12 124 VAL B CA 1
ATOM 5595 C C . VAL B 1 124 ? -2.674 37.312 18.969 1 98.12 124 VAL B C 1
ATOM 5597 O O . VAL B 1 124 ? -3.291 38.344 19.25 1 98.12 124 VAL B O 1
ATOM 5600 N N . TYR B 1 125 ? -1.991 37.188 17.859 1 98.19 125 TYR B N 1
ATOM 5601 C CA . TYR B 1 125 ? -2.264 38 16.688 1 98.19 125 TYR B CA 1
ATOM 5602 C C . TYR B 1 125 ? -3.213 37.25 15.734 1 98.19 125 TYR B C 1
ATOM 5604 O O . TYR B 1 125 ? -3.137 36.031 15.578 1 98.19 125 TYR B O 1
ATOM 5612 N N . ALA B 1 126 ? -4.09 37.969 15.125 1 98.31 126 ALA B N 1
ATOM 5613 C CA . ALA B 1 126 ? -4.996 37.375 14.141 1 98.31 126 ALA B CA 1
ATOM 5614 C C . ALA B 1 126 ? -5.324 38.375 13.031 1 98.31 126 ALA B C 1
ATOM 5616 O O . ALA B 1 126 ? -5.25 39.594 13.234 1 98.31 126 ALA B O 1
ATOM 5617 N N . TRP B 1 127 ? -5.621 37.906 11.883 1 98.25 127 TRP B N 1
ATOM 5618 C CA . TRP B 1 127 ? -6.047 38.719 10.75 1 98.25 127 TRP B CA 1
ATOM 5619 C C . TRP B 1 127 ? -6.871 37.906 9.766 1 98.25 127 TRP B C 1
ATOM 5621 O O . TRP B 1 127 ? -6.891 36.688 9.844 1 98.25 127 TRP B O 1
ATOM 5631 N N . GLY B 1 128 ? -7.531 38.562 8.875 1 98.19 128 GLY B N 1
ATOM 5632 C CA . GLY B 1 128 ? -8.391 37.906 7.906 1 98.19 128 GLY B CA 1
ATOM 5633 C C . GLY B 1 128 ? -9.844 38.344 8 1 98.19 128 GLY B C 1
ATOM 5634 O O . GLY B 1 128 ? -10.133 39.531 8.109 1 98.19 128 GLY B O 1
ATOM 5635 N N . ASN B 1 129 ? -10.734 37.312 7.855 1 98.12 129 ASN B N 1
ATOM 5636 C CA . ASN B 1 129 ? -12.172 37.531 7.871 1 98.12 129 ASN B CA 1
ATOM 5637 C C . ASN B 1 129 ? -12.688 37.781 9.289 1 98.12 129 ASN B C 1
ATOM 5639 O O . ASN B 1 129 ? -12.5 36.938 10.172 1 98.12 129 ASN B O 1
ATOM 5643 N N . ASN B 1 130 ? -13.328 38.906 9.508 1 97.06 130 ASN B N 1
ATOM 5644 C CA . ASN B 1 130 ? -13.828 39.281 10.828 1 97.06 130 ASN B CA 1
ATOM 5645 C C . ASN B 1 130 ? -15.352 39.406 10.836 1 97.06 130 ASN B C 1
ATOM 5647 O O . ASN B 1 130 ? -15.914 40.094 11.664 1 97.06 130 ASN B O 1
ATOM 5651 N N . ALA B 1 131 ? -16.047 38.75 9.945 1 95.25 131 ALA B N 1
ATOM 5652 C CA . ALA B 1 131 ? -17.5 38.781 9.828 1 95.25 131 ALA B CA 1
ATOM 5653 C C . ALA B 1 131 ? -18.172 38.375 11.133 1 95.25 131 ALA B C 1
ATOM 5655 O O . ALA B 1 131 ? -19.219 38.906 11.5 1 95.25 131 ALA B O 1
ATOM 5656 N N . GLY B 1 132 ? -17.547 37.438 11.797 1 95.56 132 GLY B N 1
ATOM 5657 C CA . GLY B 1 132 ? -18.094 36.969 13.055 1 95.56 132 GLY B CA 1
ATOM 5658 C C . GLY B 1 132 ? -17.453 37.594 14.266 1 95.56 132 GLY B C 1
ATOM 5659 O O . GLY B 1 132 ? -17.578 37.094 15.383 1 95.56 132 GLY B O 1
ATOM 5660 N N . ARG B 1 133 ? -16.656 38.594 14.047 1 95.81 133 ARG B N 1
ATOM 5661 C CA . ARG B 1 133 ? -16 39.344 15.102 1 95.81 133 ARG B CA 1
ATOM 5662 C C . ARG B 1 133 ? -15.062 38.469 15.914 1 95.81 133 ARG B C 1
ATOM 5664 O O . ARG B 1 133 ? -15.047 38.531 17.141 1 95.81 133 ARG B O 1
ATOM 5671 N N . VAL B 1 134 ? -14.484 37.625 15.258 1 96.31 134 VAL B N 1
ATOM 5672 C CA . VAL B 1 134 ? -13.594 36.688 15.906 1 96.31 134 VAL B CA 1
ATOM 5673 C C . VAL B 1 134 ? -12.25 37.344 16.203 1 96.31 134 VAL B C 1
ATOM 5675 O O . VAL B 1 134 ? -11.555 36.969 17.141 1 96.31 134 VAL B O 1
ATOM 5678 N N . ILE B 1 135 ? -11.867 38.375 15.477 1 96.94 135 ILE B N 1
ATOM 5679 C CA . ILE B 1 135 ? -10.578 39.031 15.617 1 96.94 135 ILE B CA 1
ATOM 5680 C C . ILE B 1 135 ? -10.742 40.281 16.469 1 96.94 135 ILE B C 1
ATOM 5682 O O . ILE B 1 135 ? -9.93 40.562 17.375 1 96.94 135 ILE B O 1
ATOM 5686 N N . GLU B 1 136 ? -11.688 41 16.109 1 93.88 136 GLU B N 1
ATOM 5687 C CA . GLU B 1 136 ? -11.977 42.25 16.797 1 93.88 136 GLU B CA 1
ATOM 5688 C C . GLU B 1 136 ? -13.477 42.531 16.859 1 93.88 136 GLU B C 1
ATOM 5690 O O . GLU B 1 136 ? -14.219 42.156 15.945 1 93.88 136 GLU B O 1
ATOM 5695 N N . ASN B 1 137 ? -13.766 43.125 18.016 1 91.94 137 ASN B N 1
ATOM 5696 C CA . ASN B 1 137 ? -15.164 43.562 18.141 1 91.94 137 ASN B CA 1
ATOM 5697 C C . ASN B 1 137 ? -15.438 44.844 17.375 1 91.94 137 ASN B C 1
ATOM 5699 O O . ASN B 1 137 ? -15.625 45.906 17.984 1 91.94 137 ASN B O 1
ATOM 5703 N N . SER B 1 138 ? -15.469 44.781 16.141 1 91.31 138 SER B N 1
ATOM 5704 C CA . SER B 1 138 ? -15.742 45.938 15.266 1 91.31 138 SER B CA 1
ATOM 5705 C C . SER B 1 138 ? -16.609 45.531 14.086 1 91.31 138 SER B C 1
ATOM 5707 O O . SER B 1 138 ? -16.891 44.344 13.883 1 91.31 138 SER B O 1
ATOM 5709 N N . ASN B 1 139 ? -17.031 46.562 13.359 1 90 139 ASN B N 1
ATOM 5710 C CA . ASN B 1 139 ? -17.859 46.312 12.188 1 90 139 ASN B CA 1
ATOM 5711 C C . ASN B 1 139 ? -17.016 46.094 10.93 1 90 139 ASN B C 1
ATOM 5713 O O . ASN B 1 139 ? -17.562 45.969 9.828 1 90 139 ASN B O 1
ATOM 5717 N N . GLU B 1 140 ? -15.734 46 11.156 1 93.25 140 GLU B N 1
ATOM 5718 C CA . GLU B 1 140 ? -14.867 45.75 10.008 1 93.25 140 GLU B CA 1
ATOM 5719 C C . GLU B 1 140 ? -14.93 44.281 9.586 1 93.25 140 GLU B C 1
ATOM 5721 O O . GLU B 1 140 ? -14.672 43.375 10.391 1 93.25 140 GLU B O 1
ATOM 5726 N N . THR B 1 141 ? -15.234 44.156 8.32 1 95 141 THR B N 1
ATOM 5727 C CA . THR B 1 141 ? -15.406 42.781 7.809 1 95 141 THR B CA 1
ATOM 5728 C C . THR B 1 141 ? -14.055 42.094 7.664 1 95 141 THR B C 1
ATOM 5730 O O . THR B 1 141 ? -13.953 40.875 7.801 1 95 141 THR B O 1
ATOM 5733 N N . TYR B 1 142 ? -13.039 42.875 7.348 1 96.88 142 TYR B N 1
ATOM 5734 C CA . TYR B 1 142 ? -11.711 42.312 7.125 1 96.88 142 TYR B CA 1
ATOM 5735 C C . TYR B 1 142 ? -10.664 43.031 7.965 1 96.88 142 TYR B C 1
ATOM 5737 O O . TYR B 1 142 ? -10.703 44.25 8.117 1 96.88 142 TYR B O 1
ATOM 5745 N N . ILE B 1 143 ? -9.836 42.25 8.57 1 96.94 143 ILE B N 1
ATOM 5746 C CA . ILE B 1 143 ? -8.609 42.75 9.188 1 96.94 143 ILE B CA 1
ATOM 5747 C C . ILE B 1 143 ? -7.414 42.406 8.297 1 96.94 143 ILE B C 1
ATOM 5749 O O . ILE B 1 143 ? -7.023 41.25 8.195 1 96.94 143 ILE B O 1
ATOM 5753 N N . LYS B 1 144 ? -6.77 43.312 7.766 1 95.5 144 LYS B N 1
ATOM 5754 C CA . LYS B 1 144 ? -5.879 43.156 6.621 1 95.5 144 LYS B CA 1
ATOM 5755 C C . LYS B 1 144 ? -4.477 42.75 7.074 1 95.5 144 LYS B C 1
ATOM 5757 O O . LYS B 1 144 ? -3.711 42.156 6.301 1 95.5 144 LYS B O 1
ATOM 5762 N N . THR B 1 145 ? -4.129 43.125 8.219 1 94.06 145 THR B N 1
ATOM 5763 C CA . THR B 1 145 ? -2.814 42.844 8.773 1 94.06 145 THR B CA 1
ATOM 5764 C C . THR B 1 145 ? -2.936 42.281 10.195 1 94.06 145 THR B C 1
ATOM 5766 O O . THR B 1 145 ? -3.975 42.438 10.836 1 94.06 145 THR B O 1
ATOM 5769 N N . PRO B 1 146 ? -1.883 41.688 10.672 1 96.19 146 PRO B N 1
ATOM 5770 C CA . PRO B 1 146 ? -1.968 41.094 12.008 1 96.19 146 PRO B CA 1
ATOM 5771 C C . PRO B 1 146 ? -2.34 42.094 13.086 1 96.19 146 PRO B C 1
ATOM 5773 O O . PRO B 1 146 ? -1.761 43.188 13.141 1 96.19 146 PRO B O 1
ATOM 5776 N N . LYS B 1 147 ? -3.248 41.656 13.859 1 96.12 147 LYS B N 1
ATOM 5777 C CA . LYS B 1 147 ? -3.73 42.469 14.961 1 96.12 147 LYS B CA 1
ATOM 5778 C C . LYS B 1 147 ? -3.816 41.688 16.25 1 96.12 147 LYS B C 1
ATOM 5780 O O . LYS B 1 147 ? -4.219 40.531 16.25 1 96.12 147 LYS B O 1
ATOM 5785 N N . ARG B 1 148 ? -3.521 42.344 17.359 1 96.38 148 ARG B N 1
ATOM 5786 C CA . ARG B 1 148 ? -3.588 41.688 18.656 1 96.38 148 ARG B CA 1
ATOM 5787 C C . ARG B 1 148 ? -5.031 41.531 19.125 1 96.38 148 ARG B C 1
ATOM 5789 O O . ARG B 1 148 ? -5.836 42.469 18.969 1 96.38 148 ARG B O 1
ATOM 5796 N N . ILE B 1 149 ? -5.324 40.438 19.609 1 96.75 149 ILE B N 1
ATOM 5797 C CA . ILE B 1 149 ? -6.574 40.281 20.344 1 96.75 149 ILE B CA 1
ATOM 5798 C C . ILE B 1 149 ? -6.344 40.562 21.828 1 96.75 149 ILE B C 1
ATOM 5800 O O . ILE B 1 149 ? -5.75 39.75 22.547 1 96.75 149 ILE B O 1
ATOM 5804 N N . PRO B 1 150 ? -6.867 41.562 22.281 1 96.06 150 PRO B N 1
ATOM 5805 C CA . PRO B 1 150 ? -6.508 42.062 23.609 1 96.06 150 PRO B CA 1
ATOM 5806 C C . PRO B 1 150 ? -6.797 41.062 24.719 1 96.06 150 PRO B C 1
ATOM 5808 O O . PRO B 1 150 ? -6.055 40.969 25.688 1 96.06 150 PRO B O 1
ATOM 5811 N N . TYR B 1 151 ? -7.836 40.344 24.625 1 96.19 151 TYR B N 1
ATOM 5812 C CA . TYR B 1 151 ? -8.219 39.375 25.656 1 96.19 151 TYR B CA 1
ATOM 5813 C C . TYR B 1 151 ? -7.062 38.438 25.969 1 96.19 151 TYR B C 1
ATOM 5815 O O . TYR B 1 151 ? -6.922 37.969 27.109 1 96.19 151 TYR B O 1
ATOM 5823 N N . PHE B 1 152 ? -6.258 38.219 25.031 1 97.69 152 PHE B N 1
ATOM 5824 C CA . PHE B 1 152 ? -5.246 37.156 25.172 1 97.69 152 PHE B CA 1
ATOM 5825 C C . PHE B 1 152 ? -3.898 37.781 25.547 1 97.69 152 PHE B C 1
ATOM 5827 O O . PHE B 1 152 ? -2.896 37.062 25.641 1 97.69 152 PHE B O 1
ATOM 5834 N N . ASP B 1 153 ? -3.814 39.062 25.75 1 96.12 153 ASP B N 1
ATOM 5835 C CA . ASP B 1 153 ? -2.553 39.688 26.125 1 96.12 153 ASP B CA 1
ATOM 5836 C C . ASP B 1 153 ? -1.997 39.094 27.422 1 96.12 153 ASP B C 1
ATOM 5838 O O . ASP B 1 153 ? -2.684 39.062 28.438 1 96.12 153 ASP B O 1
ATOM 5842 N N . GLY B 1 154 ? -0.786 38.594 27.281 1 94.75 154 GLY B N 1
ATOM 5843 C CA . GLY B 1 154 ? -0.108 38.031 28.438 1 94.75 154 GLY B CA 1
ATOM 5844 C C . GLY B 1 154 ? -0.488 36.594 28.703 1 94.75 154 GLY B C 1
ATOM 5845 O O . GLY B 1 154 ? -0.017 35.969 29.656 1 94.75 154 GLY B O 1
ATOM 5846 N N . LYS B 1 155 ? -1.316 36.094 27.844 1 95.25 155 LYS B N 1
ATOM 5847 C CA . LYS B 1 155 ? -1.792 34.719 28.062 1 95.25 155 LYS B CA 1
ATOM 5848 C C . LYS B 1 155 ? -1.125 33.75 27.109 1 95.25 155 LYS B C 1
ATOM 5850 O O . LYS B 1 155 ? -0.785 34.094 25.984 1 95.25 155 LYS B O 1
ATOM 5855 N N . LEU B 1 156 ? -0.909 32.531 27.578 1 97.12 156 LEU B N 1
ATOM 5856 C CA . LEU B 1 156 ? -0.446 31.422 26.766 1 97.12 156 LEU B CA 1
ATOM 5857 C C . LEU B 1 156 ? -1.586 30.453 26.469 1 97.12 156 LEU B C 1
ATOM 5859 O O . LEU B 1 156 ? -2.5 30.297 27.297 1 97.12 156 LEU B O 1
ATOM 5863 N N . LEU B 1 157 ? -1.555 29.906 25.375 1 98.5 157 LEU B N 1
ATOM 5864 C CA . LEU B 1 157 ? -2.588 28.969 24.969 1 98.5 157 LEU B CA 1
ATOM 5865 C C . LEU B 1 157 ? -1.98 27.609 24.641 1 98.5 157 LEU B C 1
ATOM 5867 O O . LEU B 1 157 ? -0.826 27.516 24.219 1 98.5 157 LEU B O 1
ATOM 5871 N N . ARG B 1 158 ? -2.773 26.547 24.859 1 98.5 158 ARG B N 1
ATOM 5872 C CA . ARG B 1 158 ? -2.346 25.219 24.422 1 98.5 158 ARG B CA 1
ATOM 5873 C C . ARG B 1 158 ? -2.691 24.969 22.969 1 98.5 158 ARG B C 1
ATOM 5875 O O . ARG B 1 158 ? -1.986 24.234 22.266 1 98.5 158 ARG B O 1
ATOM 5882 N N . ASP B 1 159 ? -3.795 25.516 22.562 1 98.62 159 ASP B N 1
ATOM 5883 C CA . ASP B 1 159 ? -4.266 25.344 21.188 1 98.62 159 ASP B CA 1
ATOM 5884 C C . ASP B 1 159 ? -5.301 26.406 20.828 1 98.62 159 ASP B C 1
ATOM 5886 O O . ASP B 1 159 ? -5.93 26.984 21.719 1 98.62 159 ASP B O 1
ATOM 5890 N N . ILE B 1 160 ? -5.441 26.672 19.516 1 98.69 160 ILE B N 1
ATOM 5891 C CA . ILE B 1 160 ? -6.438 27.641 19.047 1 98.69 160 ILE B CA 1
ATOM 5892 C C . ILE B 1 160 ? -6.926 27.25 17.656 1 98.69 160 ILE B C 1
ATOM 5894 O O . ILE B 1 160 ? -6.164 26.703 16.844 1 98.69 160 ILE B O 1
ATOM 5898 N N . LYS B 1 161 ? -8.156 27.312 17.406 1 98.62 161 LYS B N 1
ATOM 5899 C CA . LYS B 1 161 ? -8.781 27.172 16.094 1 98.62 161 LYS B CA 1
ATOM 5900 C C . LYS B 1 161 ? -9.695 28.359 15.789 1 98.62 161 LYS B C 1
ATOM 5902 O O . LYS B 1 161 ? -10.422 28.828 16.656 1 98.62 161 LYS B O 1
ATOM 5907 N N . LEU B 1 162 ? -9.617 28.844 14.523 1 97.44 162 LEU B N 1
ATOM 5908 C CA . LEU B 1 162 ? -10.414 30.016 14.164 1 97.44 162 LEU B CA 1
ATOM 5909 C C . LEU B 1 162 ? -11.266 29.734 12.93 1 97.44 162 LEU B C 1
ATOM 5911 O O . LEU B 1 162 ? -10.805 29.109 11.984 1 97.44 162 LEU B O 1
ATOM 5915 N N . ASP B 1 163 ? -12.461 30.062 13.055 1 96.44 163 ASP B N 1
ATOM 5916 C CA . ASP B 1 163 ? -13.43 30.172 11.977 1 96.44 163 ASP B CA 1
ATOM 5917 C C . ASP B 1 163 ? -13.898 31.625 11.797 1 96.44 163 ASP B C 1
ATOM 5919 O O . ASP B 1 163 ? -13.789 32.438 12.719 1 96.44 163 ASP B O 1
ATOM 5923 N N . LYS B 1 164 ? -14.414 31.953 10.617 1 95.25 164 LYS B N 1
ATOM 5924 C CA . LYS B 1 164 ? -14.883 33.312 10.383 1 95.25 164 LYS B CA 1
ATOM 5925 C C . LYS B 1 164 ? -16.016 33.688 11.328 1 95.25 164 LYS B C 1
ATOM 5927 O O . LYS B 1 164 ? -16.219 34.844 11.656 1 95.25 164 LYS B O 1
ATOM 5932 N N . ASN B 1 165 ? -16.656 32.656 11.859 1 95.44 165 ASN B N 1
ATOM 5933 C CA . ASN B 1 165 ? -17.844 32.938 12.672 1 95.44 165 ASN B CA 1
ATOM 5934 C C . ASN B 1 165 ? -17.562 32.75 14.156 1 95.44 165 ASN B C 1
ATOM 5936 O O . ASN B 1 165 ? -18.25 33.312 15.008 1 95.44 165 ASN B O 1
ATOM 5940 N N . PHE B 1 166 ? -16.641 31.922 14.43 1 96.56 166 PHE B N 1
ATOM 5941 C CA . PHE B 1 166 ? -16.375 31.656 15.844 1 96.56 166 PHE B CA 1
ATOM 5942 C C . PHE B 1 166 ? -14.93 31.234 16.062 1 96.56 166 PHE B C 1
ATOM 5944 O O . PHE B 1 166 ? -14.258 30.781 15.117 1 96.56 166 PHE B O 1
ATOM 5951 N N . GLY B 1 167 ? -14.438 31.453 17.219 1 97.5 167 GLY B N 1
ATOM 5952 C CA . GLY B 1 167 ? -13.125 30.984 17.656 1 97.5 167 GLY B CA 1
ATOM 5953 C C . GLY B 1 167 ? -13.188 30.062 18.859 1 97.5 167 GLY B C 1
ATOM 5954 O O . GLY B 1 167 ? -14.148 30.094 19.625 1 97.5 167 GLY B O 1
ATOM 5955 N N . ALA B 1 168 ? -12.25 29.203 18.938 1 98.38 168 ALA B N 1
ATOM 5956 C CA . ALA B 1 168 ? -12.078 28.297 20.078 1 98.38 168 ALA B CA 1
ATOM 5957 C C . ALA B 1 168 ? -10.617 28.203 20.484 1 98.38 168 ALA B C 1
ATOM 5959 O O . ALA B 1 168 ? -9.727 28.172 19.625 1 98.38 168 ALA B O 1
ATOM 5960 N N . ALA B 1 169 ? -10.352 28.188 21.719 1 98.69 169 ALA B N 1
ATOM 5961 C CA . ALA B 1 169 ? -8.984 28.078 22.219 1 98.69 169 ALA B CA 1
ATOM 5962 C C . ALA B 1 169 ? -8.945 27.281 23.531 1 98.69 169 ALA B C 1
ATOM 5964 O O . ALA B 1 169 ? -9.969 27.141 24.203 1 98.69 169 ALA B O 1
ATOM 5965 N N . ILE B 1 170 ? -7.84 26.75 23.828 1 98.75 170 ILE B N 1
ATOM 5966 C CA . ILE B 1 170 ? -7.605 26.078 25.109 1 98.75 170 ILE B CA 1
ATOM 5967 C C . ILE B 1 170 ? -6.641 26.906 25.953 1 98.75 170 ILE B C 1
ATOM 5969 O O . ILE B 1 170 ? -5.523 27.203 25.531 1 98.75 170 ILE B O 1
ATOM 5973 N N . THR B 1 171 ? -7.062 27.188 27.078 1 98 171 THR B N 1
ATOM 5974 C CA . THR B 1 171 ? -6.23 27.969 27.984 1 98 171 THR B CA 1
ATOM 5975 C C . THR B 1 171 ? -5.062 27.141 28.516 1 98 171 THR B C 1
ATOM 5977 O O . THR B 1 171 ? -5.016 25.922 28.297 1 98 171 THR B O 1
ATOM 5980 N N . GLU B 1 172 ? -4.148 27.828 29.203 1 95.94 172 GLU B N 1
ATOM 5981 C CA . GLU B 1 172 ? -3.016 27.156 29.828 1 95.94 172 GLU B CA 1
ATOM 5982 C C . GLU B 1 172 ? -3.486 26.109 30.844 1 95.94 172 GLU B C 1
ATOM 5984 O O . GLU B 1 172 ? -2.809 25.109 31.062 1 95.94 172 GLU B O 1
ATOM 5989 N N . GLN B 1 173 ? -4.676 26.328 31.438 1 95.75 173 GLN B N 1
ATOM 5990 C CA . GLN B 1 173 ? -5.234 25.453 32.469 1 95.75 173 GLN B CA 1
ATOM 5991 C C . GLN B 1 173 ? -6.008 24.297 31.828 1 95.75 173 GLN B C 1
ATOM 5993 O O . GLN B 1 173 ? -6.418 23.359 32.531 1 95.75 173 GLN B O 1
ATOM 5998 N N . GLY B 1 174 ? -6.234 24.375 30.547 1 97.94 174 GLY B N 1
ATOM 5999 C CA . GLY B 1 174 ? -6.887 23.281 29.859 1 97.94 174 GLY B CA 1
ATOM 6000 C C . GLY B 1 174 ? -8.383 23.469 29.719 1 97.94 174 GLY B C 1
ATOM 6001 O O . GLY B 1 174 ? -9.125 22.5 29.578 1 97.94 174 GLY B O 1
ATOM 6002 N N . ASP B 1 175 ? -8.875 24.688 29.797 1 97.62 175 ASP B N 1
ATOM 6003 C CA . ASP B 1 175 ? -10.289 25 29.609 1 97.62 175 ASP B CA 1
ATOM 6004 C C . ASP B 1 175 ? -10.562 25.453 28.172 1 97.62 175 ASP B C 1
ATOM 6006 O O . ASP B 1 175 ? -9.688 26.031 27.516 1 97.62 175 ASP B O 1
ATOM 6010 N N . LEU B 1 176 ? -11.797 25.188 27.766 1 97.94 176 LEU B N 1
ATOM 6011 C CA . LEU B 1 176 ? -12.203 25.625 26.422 1 97.94 176 LEU B CA 1
ATOM 6012 C C . LEU B 1 176 ? -12.742 27.062 26.469 1 97.94 176 LEU B C 1
ATOM 6014 O O . LEU B 1 176 ? -13.617 27.375 27.281 1 97.94 176 LEU B O 1
ATOM 6018 N N . LEU B 1 177 ? -12.172 27.891 25.625 1 97.75 177 LEU B N 1
ATOM 6019 C CA . LEU B 1 177 ? -12.68 29.234 25.391 1 97.75 177 LEU B CA 1
ATOM 6020 C C . LEU B 1 177 ? -13.383 29.312 24.047 1 97.75 177 LEU B C 1
ATOM 6022 O O . LEU B 1 177 ? -12.906 28.75 23.062 1 97.75 177 LEU B O 1
ATOM 6026 N N . GLN B 1 178 ? -14.523 29.969 24.047 1 97.38 178 GLN B N 1
ATOM 6027 C CA . GLN B 1 178 ? -15.227 30.219 22.781 1 97.38 178 GLN B CA 1
ATOM 6028 C C . GLN B 1 178 ? -15.656 31.672 22.672 1 97.38 178 GLN B C 1
ATOM 6030 O O . GLN B 1 178 ? -15.914 32.344 23.672 1 97.38 178 GLN B O 1
ATOM 6035 N N . TRP B 1 179 ? -15.664 32.156 21.453 1 97 179 TRP B N 1
ATOM 6036 C CA . TRP B 1 179 ? -16.125 33.531 21.219 1 97 179 TRP B CA 1
ATOM 6037 C C . TRP B 1 179 ? -16.578 33.688 19.766 1 97 179 TRP B C 1
ATOM 6039 O O . TRP B 1 179 ? -16.5 32.75 18.969 1 97 179 TRP B O 1
ATOM 6049 N N . GLY B 1 180 ? -17.031 34.938 19.438 1 96.44 180 GLY B N 1
ATOM 6050 C CA . GLY B 1 180 ? -17.547 35.219 18.109 1 96.44 180 GLY B CA 1
ATOM 6051 C C . GLY B 1 180 ? -19.062 35.219 18.031 1 96.44 180 GLY B C 1
ATOM 6052 O O . GLY B 1 180 ? -19.719 34.625 18.906 1 96.44 180 GLY B O 1
ATOM 6053 N N . THR B 1 181 ? -19.625 35.688 16.984 1 95.81 181 THR B N 1
ATOM 6054 C CA . THR B 1 181 ? -21.078 35.781 16.844 1 95.81 181 THR B CA 1
ATOM 6055 C C . THR B 1 181 ? -21.672 34.406 16.547 1 95.81 181 THR B C 1
ATOM 6057 O O . THR B 1 181 ? -22.859 34.188 16.828 1 95.81 181 THR B O 1
ATOM 6060 N N . GLY B 1 182 ? -20.844 33.531 15.984 1 94.75 182 GLY B N 1
ATOM 6061 C CA . GLY B 1 182 ? -21.297 32.188 15.758 1 94.75 182 GLY B CA 1
ATOM 6062 C C . GLY B 1 182 ? -21.484 31.391 17.047 1 94.75 182 GLY B C 1
ATOM 6063 O O . GLY B 1 182 ? -22.266 30.438 17.094 1 94.75 182 GLY B O 1
ATOM 6064 N N . PHE B 1 183 ? -20.766 31.75 18.031 1 95.75 183 PHE B N 1
ATOM 6065 C CA . PHE B 1 183 ? -20.922 31.156 19.359 1 95.75 183 PHE B CA 1
ATOM 6066 C C . PHE B 1 183 ? -22.062 31.828 20.109 1 95.75 183 PHE B C 1
ATOM 6068 O O . PHE B 1 183 ? -23 31.156 20.562 1 95.75 183 PHE B O 1
ATOM 6075 N N . CYS B 1 184 ? -21.922 33.062 20.125 1 92.94 184 CYS B N 1
ATOM 6076 C CA . CYS B 1 184 ? -22.922 33.875 20.812 1 92.94 184 CYS B CA 1
ATOM 6077 C C . CYS B 1 184 ? -23.172 35.188 20.078 1 92.94 184 CYS B C 1
ATOM 6079 O O . CYS B 1 184 ? -22.281 36.031 19.969 1 92.94 184 CYS B O 1
ATOM 6081 N N . PRO B 1 185 ? -24.359 35.438 19.688 1 89.69 185 PRO B N 1
ATOM 6082 C CA . PRO B 1 185 ? -24.672 36.625 18.875 1 89.69 185 PRO B CA 1
ATOM 6083 C C . PRO B 1 185 ? -24.375 37.938 19.594 1 89.69 185 PRO B C 1
ATOM 6085 O O . PRO B 1 185 ? -24.031 38.938 18.969 1 89.69 185 PRO B O 1
ATOM 6088 N N . SER B 1 186 ? -24.578 38.094 20.828 1 85.25 186 SER B N 1
ATOM 6089 C CA . SER B 1 186 ? -24.328 39.312 21.594 1 85.25 186 SER B CA 1
ATOM 6090 C C . SER B 1 186 ? -22.828 39.531 21.797 1 85.25 186 SER B C 1
ATOM 6092 O O . SER B 1 186 ? -22.406 40.656 22.109 1 85.25 186 SER B O 1
ATOM 6094 N N . TYR B 1 187 ? -22.062 38.844 21.266 1 72.88 187 TYR B N 1
ATOM 6095 C CA . TYR B 1 187 ? -20.609 38.844 21.344 1 72.88 187 TYR B CA 1
ATOM 6096 C C . TYR B 1 187 ? -20.125 39.438 22.672 1 72.88 187 TYR B C 1
ATOM 6098 O O . TYR B 1 187 ? -20.359 40.625 22.938 1 72.88 187 TYR B O 1
ATOM 6106 N N . GLU B 1 188 ? -19.531 38.844 23.391 1 76.25 188 GLU B N 1
ATOM 6107 C CA . GLU B 1 188 ? -19 39.312 24.656 1 76.25 188 GLU B CA 1
ATOM 6108 C C . GLU B 1 188 ? -17.516 39 24.781 1 76.25 188 GLU B C 1
ATOM 6110 O O . GLU B 1 188 ? -16.906 39.25 25.828 1 76.25 188 GLU B O 1
ATOM 6115 N N . GLY B 1 189 ? -16.906 38.625 23.75 1 89 189 GLY B N 1
ATOM 6116 C CA . GLY B 1 189 ? -15.523 38.188 23.859 1 89 189 GLY B CA 1
ATOM 6117 C C . GLY B 1 189 ? -15.383 36.75 24.25 1 89 189 GLY B C 1
ATOM 6118 O O . GLY B 1 189 ? -16.391 36.031 24.453 1 89 189 GLY B O 1
ATOM 6119 N N . PRO B 1 190 ? -14.133 36.312 24.406 1 95.31 190 PRO B N 1
ATOM 6120 C CA . PRO B 1 190 ? -13.906 34.906 24.75 1 95.31 190 PRO B CA 1
ATOM 6121 C C . PRO B 1 190 ? -14.406 34.562 26.156 1 95.31 190 PRO B C 1
ATOM 6123 O O . PRO B 1 190 ? -14.203 35.312 27.094 1 95.31 190 PRO B O 1
ATOM 6126 N N . ARG B 1 191 ? -15.086 33.406 26.219 1 94.06 191 ARG B N 1
ATOM 6127 C CA . ARG B 1 191 ? -15.602 32.938 27.484 1 94.06 191 ARG B CA 1
ATOM 6128 C C . ARG B 1 191 ? -15.328 31.438 27.672 1 94.06 191 ARG B C 1
ATOM 6130 O O . ARG B 1 191 ? -15.43 30.672 26.703 1 94.06 191 ARG B O 1
ATOM 6137 N N . PRO B 1 192 ? -15 31.062 28.875 1 94.81 192 PRO B N 1
ATOM 6138 C CA . PRO B 1 192 ? -14.844 29.625 29.125 1 94.81 192 PRO B CA 1
ATOM 6139 C C . PRO B 1 192 ? -16.156 28.859 29.016 1 94.81 192 PRO B C 1
ATOM 6141 O O . PRO B 1 192 ? -17.188 29.312 29.547 1 94.81 192 PRO B O 1
ATOM 6144 N N . THR B 1 193 ? -16.203 27.828 28.359 1 93.94 193 THR B N 1
ATOM 6145 C CA . THR B 1 193 ? -17.422 27.031 28.172 1 93.94 193 THR B CA 1
ATOM 6146 C C . THR B 1 193 ? -17.25 25.641 28.766 1 93.94 193 THR B C 1
ATOM 6148 O O . THR B 1 193 ? -18.141 25.125 29.422 1 93.94 193 THR B O 1
ATOM 6151 N N . LEU B 1 194 ? -16.234 24.953 28.484 1 93.75 194 LEU B N 1
ATOM 6152 C CA . LEU B 1 194 ? -15.914 23.641 29.047 1 93.75 194 LEU B CA 1
ATOM 6153 C C . LEU B 1 194 ? -14.711 23.734 29.984 1 93.75 194 LEU B C 1
ATOM 6155 O O . LEU B 1 194 ? -13.578 23.906 29.516 1 93.75 194 LEU B O 1
ATOM 6159 N N . LYS B 1 195 ? -14.984 23.516 31.281 1 94.69 195 LYS B N 1
ATOM 6160 C CA . LYS B 1 195 ? -13.945 23.703 32.281 1 94.69 195 LYS B CA 1
ATOM 6161 C C . LYS B 1 195 ? -13.586 22.391 32.969 1 94.69 195 LYS B C 1
ATOM 6163 O O . LYS B 1 195 ? -14.406 21.469 33 1 94.69 195 LYS B O 1
ATOM 6168 N N . GLY B 1 196 ? -12.375 22.297 33.406 1 94.5 196 GLY B N 1
ATOM 6169 C CA . GLY B 1 196 ? -11.953 21.203 34.25 1 94.5 196 GLY B CA 1
ATOM 6170 C C . GLY B 1 196 ? -11.688 19.922 33.5 1 94.5 196 GLY B C 1
ATOM 6171 O O . GLY B 1 196 ? -11.641 18.844 34.094 1 94.5 196 GLY B O 1
ATOM 6172 N N . LYS B 1 197 ? -11.523 20.016 32.281 1 95 197 LYS B N 1
ATOM 6173 C CA . LYS B 1 197 ? -11.352 18.797 31.5 1 95 197 LYS B CA 1
ATOM 6174 C C . LYS B 1 197 ? -9.891 18.609 31.094 1 95 197 LYS B C 1
ATOM 6176 O O . LYS B 1 197 ? -9.516 17.562 30.562 1 95 197 LYS B O 1
ATOM 6181 N N . ASN B 1 198 ? -9.055 19.609 31.344 1 98 198 ASN B N 1
ATOM 6182 C CA . ASN B 1 198 ? -7.625 19.562 31.031 1 98 198 ASN B CA 1
ATOM 6183 C C . ASN B 1 198 ? -7.379 19.234 29.562 1 98 198 ASN B C 1
ATOM 6185 O O . ASN B 1 198 ? -6.656 18.281 29.25 1 98 198 ASN B O 1
ATOM 6189 N N . LEU B 1 199 ? -7.961 19.984 28.719 1 98.44 199 LEU B N 1
ATOM 6190 C CA . LEU B 1 199 ? -7.863 19.797 27.281 1 98.44 199 LEU B CA 1
ATOM 6191 C C . LEU B 1 199 ? -6.465 20.125 26.781 1 98.44 199 LEU B C 1
ATOM 6193 O O . LEU B 1 199 ? -5.805 21.016 27.328 1 98.44 199 LEU B O 1
ATOM 6197 N N . VAL B 1 200 ? -6.016 19.453 25.719 1 98.38 200 VAL B N 1
ATOM 6198 C CA . VAL B 1 200 ? -4.664 19.672 25.219 1 98.38 200 VAL B CA 1
ATOM 6199 C C . VAL B 1 200 ? -4.707 19.953 23.719 1 98.38 200 VAL B C 1
ATOM 6201 O O . VAL B 1 200 ? -3.783 20.562 23.172 1 98.38 200 VAL B O 1
ATOM 6204 N N . LYS B 1 201 ? -5.766 19.516 23.047 1 98.5 201 LYS B N 1
ATOM 6205 C CA . LYS B 1 201 ? -5.859 19.719 21.609 1 98.5 201 LYS B CA 1
ATOM 6206 C C . LYS B 1 201 ? -7.301 19.938 21.172 1 98.5 201 LYS B C 1
ATOM 6208 O O . LYS B 1 201 ? -8.227 19.375 21.75 1 98.5 201 LYS B O 1
ATOM 6213 N N . LEU B 1 202 ? -7.383 20.812 20.094 1 97.81 202 LEU B N 1
ATOM 6214 C CA . LEU B 1 202 ? -8.695 21.141 19.562 1 97.81 202 LEU B CA 1
ATOM 6215 C C . LEU B 1 202 ? -8.773 20.781 18.078 1 97.81 202 LEU B C 1
ATOM 6217 O O . LEU B 1 202 ? -7.762 20.797 17.375 1 97.81 202 LEU B O 1
ATOM 6221 N N . SER B 1 203 ? -9.953 20.406 17.703 1 97.94 203 SER B N 1
ATOM 6222 C CA . SER B 1 203 ? -10.336 20.344 16.297 1 97.94 203 SER B CA 1
ATOM 6223 C C . SER B 1 203 ? -11.75 20.875 16.078 1 97.94 203 SER B C 1
ATOM 6225 O O . SER B 1 203 ? -12.602 20.75 16.969 1 97.94 203 SER B O 1
ATOM 6227 N N . ILE B 1 204 ? -11.922 21.516 14.953 1 97.19 204 ILE B N 1
ATOM 6228 C CA . ILE B 1 204 ? -13.25 22.062 14.688 1 97.19 204 ILE B CA 1
ATOM 6229 C C . ILE B 1 204 ? -13.859 21.344 13.484 1 97.19 204 ILE B C 1
ATOM 6231 O O . ILE B 1 204 ? -13.188 21.109 12.477 1 97.19 204 ILE B O 1
ATOM 6235 N N . SER B 1 205 ? -15.055 20.922 13.633 1 97.31 205 SER B N 1
ATOM 6236 C CA . SER B 1 205 ? -15.852 20.359 12.547 1 97.31 205 SER B CA 1
ATOM 6237 C C . SER B 1 205 ? -16.828 21.391 11.984 1 97.31 205 SER B C 1
ATOM 6239 O O . SER B 1 205 ? -16.625 22.594 12.164 1 97.31 205 SER B O 1
ATOM 6241 N N . LYS B 1 206 ? -17.875 20.891 11.266 1 96.5 206 LYS B N 1
ATOM 6242 C CA . LYS B 1 206 ? -18.828 21.781 10.602 1 96.5 206 LYS B CA 1
ATOM 6243 C C . LYS B 1 206 ? -19.516 22.688 11.617 1 96.5 206 LYS B C 1
ATOM 6245 O O . LYS B 1 206 ? -19.578 23.906 11.422 1 96.5 206 LYS B O 1
ATOM 6250 N N . ASP B 1 207 ? -20.016 22.172 12.688 1 96 207 ASP B N 1
ATOM 6251 C CA . ASP B 1 207 ? -20.781 22.953 13.656 1 96 207 ASP B CA 1
ATOM 6252 C C . ASP B 1 207 ? -20.469 22.5 15.086 1 96 207 ASP B C 1
ATOM 6254 O O . ASP B 1 207 ? -21.219 22.797 16.016 1 96 207 ASP B O 1
ATOM 6258 N N . ARG B 1 208 ? -19.359 21.797 15.188 1 96.88 208 ARG B N 1
ATOM 6259 C CA . ARG B 1 208 ? -19 21.312 16.516 1 96.88 208 ARG B CA 1
ATOM 6260 C C . ARG B 1 208 ? -17.5 21.484 16.766 1 96.88 208 ARG B C 1
ATOM 6262 O O . ARG B 1 208 ? -16.719 21.625 15.82 1 96.88 208 ARG B O 1
ATOM 6269 N N . ILE B 1 209 ? -17.125 21.469 18 1 97.81 209 ILE B N 1
ATOM 6270 C CA . ILE B 1 209 ? -15.742 21.531 18.469 1 97.81 209 ILE B CA 1
ATOM 6271 C C . ILE B 1 209 ? -15.383 20.234 19.203 1 97.81 209 ILE B C 1
ATOM 6273 O O . ILE B 1 209 ? -16.125 19.797 20.078 1 97.81 209 ILE B O 1
ATOM 6277 N N . LEU B 1 210 ? -14.305 19.688 18.766 1 98.31 210 LEU B N 1
ATOM 6278 C CA . LEU B 1 210 ? -13.797 18.5 19.438 1 98.31 210 LEU B CA 1
ATOM 6279 C C . LEU B 1 210 ? -12.57 18.828 20.281 1 98.31 210 LEU B C 1
ATOM 6281 O O . LEU B 1 210 ? -11.625 19.438 19.797 1 98.31 210 LEU B O 1
ATOM 6285 N N . GLY B 1 211 ? -12.633 18.5 21.531 1 98.44 211 GLY B N 1
ATOM 6286 C CA . GLY B 1 211 ? -11.516 18.703 22.438 1 98.44 211 GLY B CA 1
ATOM 6287 C C . GLY B 1 211 ? -10.953 17.391 22.984 1 98.44 211 GLY B C 1
ATOM 6288 O O . GLY B 1 211 ? -11.711 16.531 23.438 1 98.44 211 GLY B O 1
ATOM 6289 N N . LEU B 1 212 ? -9.672 17.25 22.891 1 98.81 212 LEU B N 1
ATOM 6290 C CA . LEU B 1 212 ? -8.961 16.094 23.453 1 98.81 212 LEU B CA 1
ATOM 6291 C C . LEU B 1 212 ? -8.328 16.438 24.797 1 98.81 212 LEU B C 1
ATOM 6293 O O . LEU B 1 212 ? -7.602 17.422 24.906 1 98.81 212 LEU B O 1
ATOM 6297 N N . SER B 1 213 ? -8.602 15.641 25.734 1 98.25 213 SER B N 1
ATOM 6298 C CA . SER B 1 213 ? -8.016 15.859 27.062 1 98.25 213 SER B CA 1
ATOM 6299 C C . SER B 1 213 ? -6.68 15.133 27.203 1 98.25 213 SER B C 1
ATOM 6301 O O . SER B 1 213 ? -6.371 14.234 26.406 1 98.25 213 SER B O 1
ATOM 6303 N N . SER B 1 214 ? -5.934 15.531 28.203 1 97.62 214 SER B N 1
ATOM 6304 C CA . SER B 1 214 ? -4.645 14.906 28.484 1 97.62 214 SER B CA 1
ATOM 6305 C C . SER B 1 214 ? -4.816 13.445 28.875 1 97.62 214 SER B C 1
ATOM 6307 O O . SER B 1 214 ? -3.9 12.633 28.703 1 97.62 214 SER B O 1
ATOM 6309 N N . SER B 1 215 ? -6.004 13.07 29.359 1 96.5 215 SER B N 1
ATOM 6310 C CA . SER B 1 215 ? -6.277 11.703 29.781 1 96.5 215 SER B CA 1
ATOM 6311 C C . SER B 1 215 ? -6.758 10.844 28.609 1 96.5 215 SER B C 1
ATOM 6313 O O . SER B 1 215 ? -6.949 9.641 28.75 1 96.5 215 SER B O 1
ATOM 6315 N N . GLY B 1 216 ? -6.965 11.492 27.531 1 97.69 216 GLY B N 1
ATOM 6316 C CA . GLY B 1 216 ? -7.348 10.742 26.344 1 97.69 216 GLY B CA 1
ATOM 6317 C C . GLY B 1 216 ? -8.844 10.75 26.094 1 97.69 216 GLY B C 1
ATOM 6318 O O . GLY B 1 216 ? -9.336 9.992 25.25 1 97.69 216 GLY B O 1
ATOM 6319 N N . LYS B 1 217 ? -9.562 11.516 26.812 1 96.81 217 LYS B N 1
ATOM 6320 C CA . LYS B 1 217 ? -10.992 11.648 26.578 1 96.81 217 LYS B CA 1
ATOM 6321 C C . LYS B 1 217 ? -11.273 12.703 25.5 1 96.81 217 LYS B C 1
ATOM 6323 O O . LYS B 1 217 ? -10.602 13.734 25.453 1 96.81 217 LYS B O 1
ATOM 6328 N N . VAL B 1 218 ? -12.234 12.367 24.656 1 98.12 218 VAL B N 1
ATOM 6329 C CA . VAL B 1 218 ? -12.578 13.289 23.578 1 98.12 218 VAL B CA 1
ATOM 6330 C C . VAL B 1 218 ? -13.992 13.836 23.797 1 98.12 218 VAL B C 1
ATOM 6332 O O . VAL B 1 218 ? -14.945 13.062 23.922 1 98.12 218 VAL B O 1
ATOM 6335 N N . TYR B 1 219 ? -14.102 15.164 23.844 1 96.88 219 TYR B N 1
ATOM 6336 C CA . TYR B 1 219 ? -15.367 15.852 24.062 1 96.88 219 TYR B CA 1
ATOM 6337 C C . TYR B 1 219 ? -15.844 16.547 22.797 1 96.88 219 TYR B C 1
ATOM 6339 O O . TYR B 1 219 ? -15.055 17.219 22.125 1 96.88 219 TYR B O 1
ATOM 6347 N N . SER B 1 220 ? -17.062 16.297 22.438 1 96.69 220 SER B N 1
ATOM 6348 C CA . SER B 1 220 ? -17.703 16.984 21.312 1 96.69 220 SER B CA 1
ATOM 6349 C C . SER B 1 220 ? -18.703 18.016 21.812 1 96.69 220 SER B C 1
ATOM 6351 O O . SER B 1 220 ? -19.688 17.672 22.484 1 96.69 220 SER B O 1
ATOM 6353 N N . VAL B 1 221 ? -18.453 19.328 21.438 1 96.25 221 VAL B N 1
ATOM 6354 C CA . VAL B 1 221 ? -19.25 20.453 21.922 1 96.25 221 VAL B CA 1
ATOM 6355 C C . VAL B 1 221 ? -19.812 21.234 20.734 1 96.25 221 VAL B C 1
ATOM 6357 O O . VAL B 1 221 ? -19.078 21.578 19.812 1 96.25 221 VAL B O 1
ATOM 6360 N N . PRO B 1 222 ? -21.141 21.469 20.766 1 95.69 222 PRO B N 1
ATOM 6361 C CA . PRO B 1 222 ? -21.641 22.344 19.703 1 95.69 222 PRO B CA 1
ATOM 6362 C C . PRO B 1 222 ? -20.953 23.719 19.703 1 95.69 222 PRO B C 1
ATOM 6364 O O . PRO B 1 222 ? -20.656 24.266 20.766 1 95.69 222 PRO B O 1
ATOM 6367 N N . ALA B 1 223 ? -20.797 24.297 18.547 1 95.69 223 ALA B N 1
ATOM 6368 C CA . ALA B 1 223 ? -20.125 25.594 18.422 1 95.69 223 ALA B CA 1
ATOM 6369 C C . ALA B 1 223 ? -21.031 26.719 18.922 1 95.69 223 ALA B C 1
ATOM 6371 O O . ALA B 1 223 ? -20.547 27.734 19.406 1 95.69 223 ALA B O 1
ATOM 6372 N N . ASN B 1 224 ? -22.281 26.469 18.781 1 94.81 224 ASN B N 1
ATOM 6373 C CA . ASN B 1 224 ? -23.266 27.469 19.156 1 94.81 224 ASN B CA 1
ATOM 6374 C C . ASN B 1 224 ? -23.734 27.281 20.609 1 94.81 224 ASN B C 1
ATOM 6376 O O . ASN B 1 224 ? -24.047 26.172 21.016 1 94.81 224 ASN B O 1
ATOM 6380 N N . GLN B 1 225 ? -23.828 28.344 21.281 1 92.44 225 GLN B N 1
ATOM 6381 C CA . GLN B 1 225 ? -24.172 28.312 22.703 1 92.44 225 GLN B CA 1
ATOM 6382 C C . GLN B 1 225 ? -25.578 27.75 22.922 1 92.44 225 GLN B C 1
ATOM 6384 O O . GLN B 1 225 ? -25.812 27 23.875 1 92.44 225 GLN B O 1
ATOM 6389 N N . SER B 1 226 ? -26.516 28.141 22.125 1 90.94 226 SER B N 1
ATOM 6390 C CA . SER B 1 226 ? -27.891 27.672 22.266 1 90.94 226 SER B CA 1
ATOM 6391 C C . SER B 1 226 ? -27.969 26.156 22.109 1 90.94 226 SER B C 1
ATOM 6393 O O . SER B 1 226 ? -28.75 25.5 22.828 1 90.94 226 SER B O 1
ATOM 6395 N N . ASP B 1 227 ? -27.203 25.719 21.203 1 91.5 227 ASP B N 1
ATOM 6396 C CA . ASP B 1 227 ? -27.172 24.266 20.984 1 91.5 227 ASP B CA 1
ATOM 6397 C C . ASP B 1 227 ? -26.516 23.547 22.156 1 91.5 227 ASP B C 1
ATOM 6399 O O . ASP B 1 227 ? -26.875 22.406 22.484 1 91.5 227 ASP B O 1
ATOM 6403 N N . GLN B 1 228 ? -25.547 24.188 22.797 1 91.25 228 GLN B N 1
ATOM 6404 C CA . GLN B 1 228 ? -24.891 23.609 23.953 1 91.25 228 GLN B CA 1
ATOM 6405 C C . GLN B 1 228 ? -25.859 23.453 25.125 1 91.25 228 GLN B C 1
ATOM 6407 O O . GLN B 1 228 ? -25.812 22.453 25.844 1 91.25 228 GLN B O 1
ATOM 6412 N N . GLU B 1 229 ? -26.688 24.359 25.25 1 85.56 229 GLU B N 1
ATOM 6413 C CA . GLU B 1 229 ? -27.641 24.344 26.359 1 85.56 229 GLU B CA 1
ATOM 6414 C C . GLU B 1 229 ? -28.672 23.234 26.172 1 85.56 229 GLU B C 1
ATOM 6416 O O . GLU B 1 229 ? -29.188 22.703 27.156 1 85.56 229 GLU B O 1
ATOM 6421 N N . LEU B 1 230 ? -28.875 22.812 24.969 1 80.12 230 LEU B N 1
ATOM 6422 C CA . LEU B 1 230 ? -29.859 21.797 24.672 1 80.12 230 LEU B CA 1
ATOM 6423 C C . LEU B 1 230 ? -29.25 20.391 24.766 1 80.12 230 LEU B C 1
ATOM 6425 O O . LEU B 1 230 ? -29.984 19.406 24.812 1 80.12 230 LEU B O 1
ATOM 6429 N N . GLU B 1 231 ? -28.031 20.359 24.828 1 80.62 231 GLU B N 1
ATOM 6430 C CA . GLU B 1 231 ? -27.344 19.062 24.797 1 80.62 231 GLU B CA 1
ATOM 6431 C C . GLU B 1 231 ? -27.219 18.484 26.203 1 80.62 231 GLU B C 1
ATOM 6433 O O . GLU B 1 231 ? -26.812 19.156 27.141 1 80.62 231 GLU B O 1
ATOM 6438 N N . PRO B 1 232 ? -27.75 17.172 26.312 1 70.06 232 PRO B N 1
ATOM 6439 C CA . PRO B 1 232 ? -27.641 16.547 27.641 1 70.06 232 PRO B CA 1
ATOM 6440 C C . PRO B 1 232 ? -26.188 16.219 28.016 1 70.06 232 PRO B C 1
ATOM 6442 O O . PRO B 1 232 ? -25.359 15.977 27.125 1 70.06 232 PRO B O 1
ATOM 6445 N N . ASP B 1 233 ? -25.797 16.453 29.219 1 64.5 233 ASP B N 1
ATOM 6446 C CA . ASP B 1 233 ? -24.453 16.078 29.672 1 64.5 233 ASP B CA 1
ATOM 6447 C C . ASP B 1 233 ? -24.297 14.555 29.734 1 64.5 233 ASP B C 1
ATOM 6449 O O . ASP B 1 233 ? -25.156 13.859 30.281 1 64.5 233 ASP B O 1
ATOM 6453 N N . SER B 1 234 ? -23.375 14.07 28.875 1 62.53 234 SER B N 1
ATOM 6454 C CA . SER B 1 234 ? -23.156 12.625 28.812 1 62.53 234 SER B CA 1
ATOM 6455 C C . SER B 1 234 ? -22.922 12.047 30.203 1 62.53 234 SER B C 1
ATOM 6457 O O . SER B 1 234 ? -23.172 10.859 30.438 1 62.53 234 SER B O 1
ATOM 6459 N N . ASP B 1 235 ? -22.328 12.75 31.172 1 56.84 235 ASP B N 1
ATOM 6460 C CA . ASP B 1 235 ? -22.016 12.164 32.469 1 56.84 235 ASP B CA 1
ATOM 6461 C C . ASP B 1 235 ? -23.234 12.211 33.406 1 56.84 235 ASP B C 1
ATOM 6463 O O . ASP B 1 235 ? -23.188 11.727 34.531 1 56.84 235 ASP B O 1
ATOM 6467 N N . GLY B 1 236 ? -24.453 12.242 32.875 1 49.66 236 GLY B N 1
ATOM 6468 C CA . GLY B 1 236 ? -25.672 12.18 33.656 1 49.66 236 GLY B CA 1
ATOM 6469 C C . GLY B 1 236 ? -25.688 13.188 34.781 1 49.66 236 GLY B C 1
ATOM 6470 O O . GLY B 1 236 ? -26.609 13.188 35.625 1 49.66 236 GLY B O 1
ATOM 6471 N N . THR B 1 237 ? -24.609 13.648 35.062 1 45.03 237 THR B N 1
ATOM 6472 C CA . THR B 1 237 ? -24.594 14.398 36.312 1 45.03 237 THR B CA 1
ATOM 6473 C C . THR B 1 237 ? -25.5 15.617 36.219 1 45.03 237 THR B C 1
ATOM 6475 O O . THR B 1 237 ? -25.656 16.359 37.188 1 45.03 237 THR B O 1
ATOM 6478 N N . ASN B 1 238 ? -26.062 15.797 35 1 43.47 238 ASN B N 1
ATOM 6479 C CA . ASN B 1 238 ? -26.828 17.047 35.031 1 43.47 238 ASN B CA 1
ATOM 6480 C C . ASN B 1 238 ? -28.188 16.844 35.719 1 43.47 238 ASN B C 1
ATOM 6482 O O . ASN B 1 238 ? -29.109 17.641 35.5 1 43.47 238 ASN B O 1
ATOM 6486 N N . TRP B 1 239 ? -28.578 15.664 36.094 1 36.5 239 TRP B N 1
ATOM 6487 C CA . TRP B 1 239 ? -29.859 15.672 36.781 1 36.5 239 TRP B CA 1
ATOM 6488 C C . TRP B 1 239 ? -29.875 16.766 37.844 1 36.5 239 TRP B C 1
ATOM 6490 O O . TRP B 1 239 ? -30.953 17.141 38.344 1 36.5 239 TRP B O 1
ATOM 6500 N N . LEU B 1 240 ? -28.797 16.781 38.656 1 37.47 240 LEU B N 1
ATOM 6501 C CA . LEU B 1 240 ? -28.891 17.859 39.625 1 37.47 240 LEU B CA 1
ATOM 6502 C C . LEU B 1 240 ? -28.891 19.219 38.906 1 37.47 240 LEU B C 1
ATOM 6504 O O . LEU B 1 240 ? -27.828 19.734 38.562 1 37.47 240 LEU B O 1
ATOM 6508 N N . GLY B 1 241 ? -29.562 19.438 37.969 1 37.03 241 GLY B N 1
ATOM 6509 C CA . GLY B 1 241 ? -29.922 20.594 37.188 1 37.03 241 GLY B CA 1
ATOM 6510 C C . GLY B 1 241 ? -30.172 21.828 38 1 37.03 241 GLY B C 1
ATOM 6511 O O . GLY B 1 241 ? -30.531 22.891 37.469 1 37.03 241 GLY B O 1
ATOM 6512 N N . PHE B 1 242 ? -30.891 21.656 39.062 1 36.41 242 PHE B N 1
ATOM 6513 C CA . PHE B 1 242 ? -31.281 22.922 39.656 1 36.41 242 PHE B CA 1
ATOM 6514 C C . PHE B 1 242 ? -30.078 23.844 39.812 1 36.41 242 PHE B C 1
ATOM 6516 O O . PHE B 1 242 ? -30.234 25.062 39.906 1 36.41 242 PHE B O 1
ATOM 6523 N N . TRP B 1 243 ? -29.016 23.266 40.438 1 32.12 243 TRP B N 1
ATOM 6524 C CA . TRP B 1 243 ? -27.938 24.219 40.688 1 32.12 243 TRP B CA 1
ATOM 6525 C C . TRP B 1 243 ? -27.234 24.578 39.375 1 32.12 243 TRP B C 1
ATOM 6527 O O . TRP B 1 243 ? -27.281 23.812 38.406 1 32.12 243 TRP B O 1
ATOM 6537 N N . GLY B 1 244 ? -26.75 25.844 39.031 1 36.47 244 GLY B N 1
ATOM 6538 C CA . GLY B 1 244 ? -26.031 26.688 38.094 1 36.47 244 GLY B CA 1
ATOM 6539 C C . GLY B 1 244 ? -24.953 25.938 37.344 1 36.47 244 GLY B C 1
ATOM 6540 O O . GLY B 1 244 ? -23.953 26.547 36.938 1 36.47 244 GLY B O 1
ATOM 6541 N N . SER B 1 245 ? -24.875 24.703 37.375 1 41.22 245 SER B N 1
ATOM 6542 C CA . SER B 1 245 ? -23.625 24.25 36.75 1 41.22 245 SER B CA 1
ATOM 6543 C C . SER B 1 245 ? -23.516 24.688 35.312 1 41.22 245 SER B C 1
ATOM 6545 O O . SER B 1 245 ? -24.359 24.344 34.469 1 41.22 245 SER B O 1
ATOM 6547 N N . SER B 1 246 ? -23.094 25.938 34.906 1 48.72 246 SER B N 1
ATOM 6548 C CA . SER B 1 246 ? -22.734 26.812 33.812 1 48.72 246 SER B CA 1
ATOM 6549 C C . SER B 1 246 ? -21.938 26.062 32.75 1 48.72 246 SER B C 1
ATOM 6551 O O . SER B 1 246 ? -21.391 26.672 31.828 1 48.72 246 SER B O 1
ATOM 6553 N N . GLY B 1 247 ? -21.781 24.734 32.719 1 63.16 247 GLY B N 1
ATOM 6554 C CA . GLY B 1 247 ? -20.859 24.219 31.734 1 63.16 247 GLY B CA 1
ATOM 6555 C C . GLY B 1 247 ? -21.547 23.812 30.438 1 63.16 247 GLY B C 1
ATOM 6556 O O . GLY B 1 247 ? -22.766 23.656 30.406 1 63.16 247 GLY B O 1
ATOM 6557 N N . ALA B 1 248 ? -20.984 24.031 29.266 1 73 248 ALA B N 1
ATOM 6558 C CA . ALA B 1 248 ? -21.469 23.672 27.938 1 73 248 ALA B CA 1
ATOM 6559 C C . ALA B 1 248 ? -21.844 22.203 27.875 1 73 248 ALA B C 1
ATOM 6561 O O . ALA B 1 248 ? -21.141 21.344 28.406 1 73 248 ALA B O 1
ATOM 6562 N N . GLY B 1 249 ? -23.141 21.891 27.391 1 86.44 249 GLY B N 1
ATOM 6563 C CA . GLY B 1 249 ? -23.469 20.516 27.047 1 86.44 249 GLY B CA 1
ATOM 6564 C C . GLY B 1 249 ? -22.484 19.891 26.062 1 86.44 249 GLY B C 1
ATOM 6565 O O . GLY B 1 249 ? -22 20.562 25.156 1 86.44 249 GLY B O 1
ATOM 6566 N N . TYR B 1 250 ? -22.031 18.688 26.391 1 90.94 250 TYR B N 1
ATOM 6567 C CA . TYR B 1 250 ? -21.078 18 25.531 1 90.94 250 TYR B CA 1
ATOM 6568 C C . TYR B 1 250 ? -21.422 16.516 25.406 1 90.94 250 TYR B C 1
ATOM 6570 O O . TYR B 1 250 ? -22.219 15.992 26.172 1 90.94 250 TYR B O 1
ATOM 6578 N N . ARG B 1 251 ? -20.922 15.945 24.344 1 92 251 ARG B N 1
ATOM 6579 C CA . ARG B 1 251 ? -20.938 14.5 24.156 1 92 251 ARG B CA 1
ATOM 6580 C C . ARG B 1 251 ? -19.516 13.922 24.219 1 92 251 ARG B C 1
ATOM 6582 O O . ARG B 1 251 ? -18.562 14.562 23.781 1 92 251 ARG B O 1
ATOM 6589 N N . ARG B 1 252 ? -19.422 12.758 24.781 1 93.94 252 ARG B N 1
ATOM 6590 C CA . ARG B 1 252 ? -18.141 12.062 24.797 1 93.94 252 ARG B CA 1
ATOM 6591 C C . ARG B 1 252 ? -18.047 11.055 23.656 1 93.94 252 ARG B C 1
ATOM 6593 O O . ARG B 1 252 ? -19.016 10.344 23.375 1 93.94 252 ARG B O 1
ATOM 6600 N N . LEU B 1 253 ? -16.906 11.117 22.969 1 95.12 253 LEU B N 1
ATOM 6601 C CA . LEU B 1 253 ? -16.641 10.148 21.906 1 95.12 253 LEU B CA 1
ATOM 6602 C C . LEU B 1 253 ? -15.734 9.031 22.406 1 95.12 253 LEU B C 1
ATOM 6604 O O . LEU B 1 253 ? -14.516 9.141 22.312 1 95.12 253 LEU B O 1
ATOM 6608 N N . ASP B 1 254 ? -16.25 7.957 22.828 1 91.94 254 ASP B N 1
ATOM 6609 C CA . ASP B 1 254 ? -15.492 6.863 23.422 1 91.94 254 ASP B CA 1
ATOM 6610 C C . ASP B 1 254 ? -15.453 5.652 22.5 1 91.94 254 ASP B C 1
ATOM 6612 O O . ASP B 1 254 ? -16.484 5.023 22.25 1 91.94 254 ASP B O 1
ATOM 6616 N N . PRO B 1 255 ? -14.273 5.32 21.938 1 93.81 255 PRO B N 1
ATOM 6617 C CA . PRO B 1 255 ? -14.195 4.078 21.172 1 93.81 255 PRO B CA 1
ATOM 6618 C C . PRO B 1 255 ? -14.453 2.838 22.016 1 93.81 255 PRO B C 1
ATOM 6620 O O . PRO B 1 255 ? -14.094 2.803 23.203 1 93.81 255 PRO B O 1
ATOM 6623 N N . LYS B 1 256 ? -14.961 1.881 21.188 1 86.75 256 LYS B N 1
ATOM 6624 C CA . LYS B 1 256 ? -15.195 0.606 21.859 1 86.75 256 LYS B CA 1
ATOM 6625 C C . LYS B 1 256 ? -13.945 -0.273 21.812 1 86.75 256 LYS B C 1
ATOM 6627 O O . LYS B 1 256 ? -13.094 -0.104 20.938 1 86.75 256 LYS B O 1
ATOM 6632 N N . ASN B 1 257 ? -13.617 -0.954 22.812 1 88.94 257 ASN B N 1
ATOM 6633 C CA . ASN B 1 257 ? -12.617 -2.016 22.812 1 88.94 257 ASN B CA 1
ATOM 6634 C C . ASN B 1 257 ? -11.203 -1.457 22.938 1 88.94 257 ASN B C 1
ATOM 6636 O O . ASN B 1 257 ? -10.297 -1.903 22.234 1 88.94 257 ASN B O 1
ATOM 6640 N N . LEU B 1 258 ? -11.078 -0.332 23.547 1 94.25 258 LEU B N 1
ATOM 6641 C CA . LEU B 1 258 ? -9.719 0.088 23.875 1 94.25 258 LEU B CA 1
ATOM 6642 C C . LEU B 1 258 ? -9.062 -0.896 24.828 1 94.25 258 LEU B C 1
ATOM 6644 O O . LEU B 1 258 ? -9.711 -1.402 25.75 1 94.25 258 LEU B O 1
ATOM 6648 N N . ARG B 1 259 ? -7.859 -1.229 24.547 1 91.81 259 ARG B N 1
ATOM 6649 C CA . ARG B 1 259 ? -7.121 -2.121 25.422 1 91.81 259 ARG B CA 1
ATOM 6650 C C . ARG B 1 259 ? -6.715 -1.408 26.719 1 91.81 259 ARG B C 1
ATOM 6652 O O . ARG B 1 259 ? -6.801 -0.182 26.797 1 91.81 259 ARG B O 1
ATOM 6659 N N . TRP B 1 260 ? -6.301 -2.189 27.672 1 92.06 260 TRP B N 1
ATOM 6660 C CA . TRP B 1 260 ? -5.844 -1.609 28.938 1 92.06 260 TRP B CA 1
ATOM 6661 C C . TRP B 1 260 ? -4.691 -0.64 28.703 1 92.06 260 TRP B C 1
ATOM 6663 O O . TRP B 1 260 ? -3.709 -0.982 28.031 1 92.06 260 TRP B O 1
ATOM 6673 N N . GLY B 1 261 ? -4.891 0.556 29.203 1 94.31 261 GLY B N 1
ATOM 6674 C CA . GLY B 1 261 ? -3.84 1.557 29.094 1 94.31 261 GLY B CA 1
ATOM 6675 C C . GLY B 1 261 ? -3.852 2.297 27.781 1 94.31 261 GLY B C 1
ATOM 6676 O O . GLY B 1 261 ? -3.072 3.229 27.578 1 94.31 261 GLY B O 1
ATOM 6677 N N . GLU B 1 262 ? -4.688 1.837 26.938 1 96.75 262 GLU B N 1
ATOM 6678 C CA . GLU B 1 262 ? -4.801 2.49 25.625 1 96.75 262 GLU B CA 1
ATOM 6679 C C . GLU B 1 262 ? -5.676 3.738 25.719 1 96.75 262 GLU B C 1
ATOM 6681 O O . GLU B 1 262 ? -6.734 3.719 26.344 1 96.75 262 GLU B O 1
ATOM 6686 N N . LYS B 1 263 ? -5.164 4.871 25.219 1 97.75 263 LYS B N 1
ATOM 6687 C CA . LYS B 1 263 ? -5.914 6.125 25.219 1 97.75 263 LYS B CA 1
ATOM 6688 C C . LYS B 1 263 ? -5.82 6.824 23.859 1 97.75 263 LYS B C 1
ATOM 6690 O O . LYS B 1 263 ? -4.949 6.504 23.047 1 97.75 263 LYS B O 1
ATOM 6695 N N . ILE B 1 264 ? -6.703 7.75 23.656 1 98.44 264 ILE B N 1
ATOM 6696 C CA . ILE B 1 264 ? -6.617 8.578 22.453 1 98.44 264 ILE B CA 1
ATOM 6697 C C . ILE B 1 264 ? -5.5 9.602 22.609 1 98.44 264 ILE B C 1
ATOM 6699 O O . ILE B 1 264 ? -5.461 10.344 23.594 1 98.44 264 ILE B O 1
ATOM 6703 N N . LYS B 1 265 ? -4.652 9.656 21.688 1 98.25 265 LYS B N 1
ATOM 6704 C CA . LYS B 1 265 ? -3.5 10.539 21.844 1 98.25 265 LYS B CA 1
ATOM 6705 C C . LYS B 1 265 ? -3.576 11.711 20.859 1 98.25 265 LYS B C 1
ATOM 6707 O O . LYS B 1 265 ? -2.896 12.727 21.047 1 98.25 265 LYS B O 1
ATOM 6712 N N . ASP B 1 266 ? -4.359 11.57 19.844 1 98.69 266 ASP B N 1
ATOM 6713 C CA . ASP B 1 266 ? -4.469 12.633 18.844 1 98.69 266 ASP B CA 1
ATOM 6714 C C . ASP B 1 266 ? -5.84 12.609 18.172 1 98.69 266 ASP B C 1
ATOM 6716 O O . ASP B 1 266 ? -6.484 11.562 18.094 1 98.69 266 ASP B O 1
ATOM 6720 N N . ILE B 1 267 ? -6.25 13.766 17.672 1 98.81 267 ILE B N 1
ATOM 6721 C CA . ILE B 1 267 ? -7.492 13.883 16.922 1 98.81 267 ILE B CA 1
ATOM 6722 C C . ILE B 1 267 ? -7.297 14.836 15.742 1 98.81 267 ILE B C 1
ATOM 6724 O O . ILE B 1 267 ? -6.457 15.742 15.805 1 98.81 267 ILE B O 1
ATOM 6728 N N . SER B 1 268 ? -7.969 14.633 14.695 1 98.81 268 SER B N 1
ATOM 6729 C CA . SER B 1 268 ? -8.047 15.508 13.531 1 98.81 268 SER B CA 1
ATOM 6730 C C . SER B 1 268 ? -9.422 15.438 12.875 1 98.81 268 SER B C 1
ATOM 6732 O O . SER B 1 268 ? -9.938 14.352 12.625 1 98.81 268 SER B O 1
ATOM 6734 N N . SER B 1 269 ? -9.977 16.594 12.617 1 98.19 269 SER B N 1
ATOM 6735 C CA . SER B 1 269 ? -11.344 16.594 12.109 1 98.19 269 SER B CA 1
ATOM 6736 C C . SER B 1 269 ? -11.461 17.406 10.82 1 98.19 269 SER B C 1
ATOM 6738 O O . SER B 1 269 ? -10.789 18.422 10.664 1 98.19 269 SER B O 1
ATOM 6740 N N . GLY B 1 270 ? -12.297 16.844 9.922 1 98.12 270 GLY B N 1
ATOM 6741 C CA . GLY B 1 270 ? -12.812 17.656 8.828 1 98.12 270 GLY B CA 1
ATOM 6742 C C . GLY B 1 270 ? -14.148 18.297 9.133 1 98.12 270 GLY B C 1
ATOM 6743 O O . GLY B 1 270 ? -14.406 18.688 10.273 1 98.12 270 GLY B O 1
ATOM 6744 N N . LEU B 1 271 ? -14.953 18.406 8.133 1 98.19 271 LEU B N 1
ATOM 6745 C CA . LEU B 1 271 ? -16.234 19.078 8.328 1 98.19 271 LEU B CA 1
ATOM 6746 C C . LEU B 1 271 ? -17.25 18.125 8.945 1 98.19 271 LEU B C 1
ATOM 6748 O O . LEU B 1 271 ? -18.125 18.547 9.703 1 98.19 271 LEU B O 1
ATOM 6752 N N . GLU B 1 272 ? -17.062 16.812 8.617 1 98 272 GLU B N 1
ATOM 6753 C CA . GLU B 1 272 ? -18.125 15.898 9.031 1 98 272 GLU B CA 1
ATOM 6754 C C . GLU B 1 272 ? -17.547 14.656 9.711 1 98 272 GLU B C 1
ATOM 6756 O O . GLU B 1 272 ? -18.297 13.805 10.195 1 98 272 GLU B O 1
ATOM 6761 N N . HIS B 1 273 ? -16.312 14.492 9.719 1 98.31 273 HIS B N 1
ATOM 6762 C CA . HIS B 1 273 ? -15.672 13.305 10.258 1 98.31 273 HIS B CA 1
ATOM 6763 C C . HIS B 1 273 ? -14.484 13.672 11.148 1 98.31 273 HIS B C 1
ATOM 6765 O O . HIS B 1 273 ? -13.906 14.75 10.992 1 98.31 273 HIS B O 1
ATOM 6771 N N . CYS B 1 274 ? -14.156 12.82 12.039 1 98.69 274 CYS B N 1
ATOM 6772 C CA . CYS B 1 274 ? -13.008 12.984 12.914 1 98.69 274 CYS B CA 1
ATOM 6773 C C . CYS B 1 274 ? -12.227 11.68 13.055 1 98.69 274 CYS B C 1
ATOM 6775 O O . CYS B 1 274 ? -12.82 10.609 13.141 1 98.69 274 CYS B O 1
ATOM 6777 N N . LEU B 1 275 ? -10.961 11.805 12.961 1 98.81 275 LEU B N 1
ATOM 6778 C CA . LEU B 1 275 ? -10.055 10.688 13.227 1 98.81 275 LEU B CA 1
ATOM 6779 C C . LEU B 1 275 ? -9.539 10.734 14.656 1 98.81 275 LEU B C 1
ATOM 6781 O O . LEU B 1 275 ? -9.227 11.805 15.18 1 98.81 275 LEU B O 1
ATOM 6785 N N . MET B 1 276 ? -9.516 9.602 15.297 1 98.69 276 MET B N 1
ATOM 6786 C CA . MET B 1 276 ? -8.977 9.445 16.641 1 98.69 276 MET B CA 1
ATOM 6787 C C . MET B 1 276 ? -7.859 8.414 16.672 1 98.69 276 MET B C 1
ATOM 6789 O O . MET B 1 276 ? -8.086 7.234 16.391 1 98.69 276 MET B O 1
ATOM 6793 N N . LEU B 1 277 ? -6.734 8.859 16.984 1 98.75 277 LEU B N 1
ATOM 6794 C CA . LEU B 1 277 ? -5.547 8.016 17 1 98.75 277 LEU B CA 1
ATOM 6795 C C . LEU B 1 277 ? -5.215 7.578 18.422 1 98.75 277 LEU B C 1
ATOM 6797 O O . LEU B 1 277 ? -5.105 8.414 19.328 1 98.75 277 LEU B O 1
ATOM 6801 N N . THR B 1 278 ? -5.023 6.305 18.625 1 98.31 278 THR B N 1
ATOM 6802 C CA . THR B 1 278 ? -4.742 5.801 19.969 1 98.31 278 THR B CA 1
ATOM 6803 C C . THR B 1 278 ? -3.238 5.758 20.219 1 98.31 278 THR B C 1
ATOM 6805 O O . THR B 1 278 ? -2.441 5.867 19.297 1 98.31 278 THR B O 1
ATOM 6808 N N . SER B 1 279 ? -2.861 5.582 21.484 1 97.75 279 SER B N 1
ATOM 6809 C CA . SER B 1 279 ? -1.468 5.492 21.906 1 97.75 279 SER B CA 1
ATOM 6810 C C . SER B 1 279 ? -0.816 4.211 21.406 1 97.75 279 SER B C 1
ATOM 6812 O O . SER B 1 279 ? 0.411 4.094 21.391 1 97.75 279 SER B O 1
ATOM 6814 N N . LYS B 1 280 ? -1.603 3.25 20.906 1 96.19 280 LYS B N 1
ATOM 6815 C CA . LYS B 1 280 ? -1.067 1.984 20.422 1 96.19 280 LYS B CA 1
ATOM 6816 C C . LYS B 1 280 ? -1.021 1.965 18.891 1 96.19 280 LYS B C 1
ATOM 6818 O O . LYS B 1 280 ? -0.722 0.933 18.281 1 96.19 280 LYS B O 1
ATOM 6823 N N . GLY B 1 281 ? -1.401 3.059 18.359 1 96.88 281 GLY B N 1
ATOM 6824 C CA . GLY B 1 281 ? -1.288 3.184 16.906 1 96.88 281 GLY B CA 1
ATOM 6825 C C . GLY B 1 281 ? -2.523 2.705 16.172 1 96.88 281 GLY B C 1
ATOM 6826 O O . GLY B 1 281 ? -2.484 2.494 14.953 1 96.88 281 GLY B O 1
ATOM 6827 N N . ARG B 1 282 ? -3.598 2.508 16.844 1 97 282 ARG B N 1
ATOM 6828 C CA . ARG B 1 282 ? -4.867 2.174 16.203 1 97 282 ARG B CA 1
ATOM 6829 C C . ARG B 1 282 ? -5.637 3.434 15.828 1 97 282 ARG B C 1
ATOM 6831 O O . ARG B 1 282 ? -5.422 4.5 16.406 1 97 282 ARG B O 1
ATOM 6838 N N . LEU B 1 283 ? -6.508 3.258 14.805 1 98.31 283 LEU B N 1
ATOM 6839 C CA . LEU B 1 283 ? -7.207 4.438 14.305 1 98.31 283 LEU B CA 1
ATOM 6840 C C . LEU B 1 283 ? -8.719 4.211 14.305 1 98.31 283 LEU B C 1
ATOM 6842 O O . LEU B 1 283 ? -9.195 3.166 13.859 1 98.31 283 LEU B O 1
ATOM 6846 N N . TYR B 1 284 ? -9.422 5.18 14.82 1 98.31 284 TYR B N 1
ATOM 6847 C CA . TYR B 1 284 ? -10.875 5.203 14.797 1 98.31 284 TYR B CA 1
ATOM 6848 C C . TYR B 1 284 ? -11.391 6.395 14 1 98.31 284 TYR B C 1
ATOM 6850 O O . TYR B 1 284 ? -10.734 7.434 13.938 1 98.31 284 TYR B O 1
ATOM 6858 N N . SER B 1 285 ? -12.484 6.203 13.352 1 98.06 285 SER B N 1
ATOM 6859 C CA . SER B 1 285 ? -13.18 7.301 12.695 1 98.06 285 SER B CA 1
ATOM 6860 C C . SER B 1 285 ? -14.594 7.473 13.258 1 98.06 285 SER B C 1
ATOM 6862 O O . SER B 1 285 ? -15.211 6.5 13.695 1 98.06 285 SER B O 1
ATOM 6864 N N . VAL B 1 286 ? -15.07 8.766 13.289 1 97.75 286 VAL B N 1
ATOM 6865 C CA . VAL B 1 286 ? -16.375 9.055 13.875 1 97.75 286 VAL B CA 1
ATOM 6866 C C . VAL B 1 286 ? -17.016 10.227 13.133 1 97.75 286 VAL B C 1
ATOM 6868 O O . VAL B 1 286 ? -16.328 11.094 12.602 1 97.75 286 VAL B O 1
ATOM 6871 N N . ALA B 1 287 ? -18.328 10.148 13.031 1 97.12 287 ALA B N 1
ATOM 6872 C CA . ALA B 1 287 ? -19.062 11.312 12.547 1 97.12 287 ALA B CA 1
ATOM 6873 C C . ALA B 1 287 ? -18.938 12.477 13.523 1 97.12 287 ALA B C 1
ATOM 6875 O O . ALA B 1 287 ? -19.156 12.312 14.727 1 97.12 287 ALA B O 1
ATOM 6876 N N . SER B 1 288 ? -18.609 13.664 12.992 1 97.12 288 SER B N 1
ATOM 6877 C CA . SER B 1 288 ? -18.281 14.75 13.906 1 97.12 288 SER B CA 1
ATOM 6878 C C . SER B 1 288 ? -19.25 15.922 13.75 1 97.12 288 SER B C 1
ATOM 6880 O O . SER B 1 288 ? -19.203 16.875 14.531 1 97.12 288 SER B O 1
ATOM 6882 N N . ALA B 1 289 ? -20.031 15.922 12.711 1 95.88 289 ALA B N 1
ATOM 6883 C CA . ALA B 1 289 ? -21.062 16.953 12.562 1 95.88 289 ALA B CA 1
ATOM 6884 C C . ALA B 1 289 ? -22.344 16.562 13.297 1 95.88 289 ALA B C 1
ATOM 6886 O O . ALA B 1 289 ? -22.547 15.383 13.609 1 95.88 289 ALA B O 1
ATOM 6887 N N . SER B 1 290 ? -23.203 17.516 13.531 1 92.62 290 SER B N 1
ATOM 6888 C CA . SER B 1 290 ? -24.406 17.25 14.305 1 92.62 290 SER B CA 1
ATOM 6889 C C . SER B 1 290 ? -25.453 16.5 13.469 1 92.62 290 SER B C 1
ATOM 6891 O O . SER B 1 290 ? -26.156 15.633 13.984 1 92.62 290 SER B O 1
ATOM 6893 N N . ARG B 1 291 ? -25.5 16.797 12.234 1 90.31 291 ARG B N 1
ATOM 6894 C CA . ARG B 1 291 ? -26.594 16.266 11.453 1 90.31 291 ARG B CA 1
ATOM 6895 C C . ARG B 1 291 ? -26.094 15.531 10.211 1 90.31 291 ARG B C 1
ATOM 6897 O O . ARG B 1 291 ? -26.812 14.719 9.625 1 90.31 291 ARG B O 1
ATOM 6904 N N . ASP B 1 292 ? -24.922 15.773 9.82 1 92.75 292 ASP B N 1
ATOM 6905 C CA . ASP B 1 292 ? -24.406 15.234 8.562 1 92.75 292 ASP B CA 1
ATOM 6906 C C . ASP B 1 292 ? -23.516 14.023 8.805 1 92.75 292 ASP B C 1
ATOM 6908 O O . ASP B 1 292 ? -22.391 14.172 9.289 1 92.75 292 ASP B O 1
ATOM 6912 N N . PHE B 1 293 ? -24.031 12.867 8.375 1 93.81 293 PHE B N 1
ATOM 6913 C CA . PHE B 1 293 ? -23.188 11.68 8.43 1 93.81 293 PHE B CA 1
ATOM 6914 C C . PHE B 1 293 ? -22.234 11.641 7.234 1 93.81 293 PHE B C 1
ATOM 6916 O O . PHE B 1 293 ? -22.641 11.945 6.105 1 93.81 293 PHE B O 1
ATOM 6923 N N . PRO B 1 294 ? -20.984 11.328 7.477 1 95.31 294 PRO B N 1
ATOM 6924 C CA . PRO B 1 294 ? -20.031 11.297 6.367 1 95.31 294 PRO B CA 1
ATOM 6925 C C . PRO B 1 294 ? -20.484 10.406 5.215 1 95.31 294 PRO B C 1
ATOM 6927 O O . PRO B 1 294 ? -20.938 9.281 5.445 1 95.31 294 PRO B O 1
ATOM 6930 N N . SER B 1 295 ? -20.391 10.93 3.98 1 92.75 295 SER B N 1
ATOM 6931 C CA . SER B 1 295 ? -20.906 10.203 2.83 1 92.75 295 SER B CA 1
ATOM 6932 C C . SER B 1 295 ? -19.922 10.211 1.672 1 92.75 295 SER B C 1
ATOM 6934 O O . SER B 1 295 ? -20.297 9.938 0.528 1 92.75 295 SER B O 1
ATOM 6936 N N . LYS B 1 296 ? -18.734 10.57 1.931 1 94.62 296 LYS B N 1
ATOM 6937 C CA . LYS B 1 296 ? -17.75 10.656 0.854 1 94.62 296 LYS B CA 1
ATOM 6938 C C . LYS B 1 296 ? -16.562 9.719 1.108 1 94.62 296 LYS B C 1
ATOM 6940 O O . LYS B 1 296 ? -15.461 9.961 0.616 1 94.62 296 LYS B O 1
ATOM 6945 N N . GLY B 1 297 ? -16.781 8.719 1.928 1 94 297 GLY B N 1
ATOM 6946 C CA . GLY B 1 297 ? -15.742 7.734 2.195 1 94 297 GLY B CA 1
ATOM 6947 C C . GLY B 1 297 ? -14.742 8.188 3.244 1 94 297 GLY B C 1
ATOM 6948 O O . GLY B 1 297 ? -13.781 7.48 3.539 1 94 297 GLY B O 1
ATOM 6949 N N . GLN B 1 298 ? -14.984 9.297 3.844 1 95.56 298 GLN B N 1
ATOM 6950 C CA . GLN B 1 298 ? -14 9.938 4.711 1 95.56 298 GLN B CA 1
ATOM 6951 C C . GLN B 1 298 ? -13.875 9.195 6.039 1 95.56 298 GLN B C 1
ATOM 6953 O O . GLN B 1 298 ? -12.945 9.445 6.809 1 95.56 298 GLN B O 1
ATOM 6958 N N . LEU B 1 299 ? -14.711 8.188 6.289 1 96.44 299 LEU B N 1
ATOM 6959 C CA . LEU B 1 299 ? -14.562 7.375 7.492 1 96.44 299 LEU B CA 1
ATOM 6960 C C . LEU B 1 299 ? -13.57 6.238 7.262 1 96.44 299 LEU B C 1
ATOM 6962 O O . LEU B 1 299 ? -13.086 5.629 8.219 1 96.44 299 LEU B O 1
ATOM 6966 N N . GLY B 1 300 ? -13.32 5.891 6.066 1 95.75 300 GLY B N 1
ATOM 6967 C CA . GLY B 1 300 ? -12.344 4.875 5.727 1 95.75 300 GLY B CA 1
ATOM 6968 C C . GLY B 1 300 ? -12.859 3.461 5.914 1 95.75 300 GLY B C 1
ATOM 6969 O O . GLY B 1 300 ? -12.07 2.52 6.051 1 95.75 300 GLY B O 1
ATOM 6970 N N . ILE B 1 301 ? -14.141 3.254 5.992 1 94.25 301 ILE B N 1
ATOM 6971 C CA . ILE B 1 301 ? -14.766 1.95 6.184 1 94.25 301 ILE B CA 1
ATOM 6972 C C . ILE B 1 301 ? -15.742 1.673 5.047 1 94.25 301 ILE B C 1
ATOM 6974 O O . ILE B 1 301 ? -16.844 2.227 5.02 1 94.25 301 ILE B O 1
ATOM 6978 N N . PRO B 1 302 ? -15.328 0.772 4.188 1 88.25 302 PRO B N 1
ATOM 6979 C CA . PRO B 1 302 ? -16.188 0.485 3.037 1 88.25 302 PRO B CA 1
ATOM 6980 C C . PRO B 1 302 ? -17.594 0.033 3.449 1 88.25 302 PRO B C 1
ATOM 6982 O O . PRO B 1 302 ? -17.734 -0.814 4.332 1 88.25 302 PRO B O 1
ATOM 6985 N N . GLY B 1 303 ? -18.594 0.653 2.824 1 86.25 303 GLY B N 1
ATOM 6986 C CA . GLY B 1 303 ? -19.969 0.237 3.033 1 86.25 303 GLY B CA 1
ATOM 6987 C C . GLY B 1 303 ? -20.609 0.889 4.242 1 86.25 303 GLY B C 1
ATOM 6988 O O . GLY B 1 303 ? -21.812 0.718 4.484 1 86.25 303 GLY B O 1
ATOM 6989 N N . LEU B 1 304 ? -19.844 1.587 5.031 1 90.12 304 LEU B N 1
ATOM 6990 C CA . LEU B 1 304 ? -20.422 2.258 6.191 1 90.12 304 LEU B CA 1
ATOM 6991 C C . LEU B 1 304 ? -21.156 3.529 5.777 1 90.12 304 LEU B C 1
ATOM 6993 O O . LEU B 1 304 ? -20.547 4.457 5.242 1 90.12 304 LEU B O 1
ATOM 6997 N N . THR B 1 305 ? -22.406 3.523 5.93 1 88.38 305 THR B N 1
ATOM 6998 C CA . THR B 1 305 ? -23.297 4.641 5.629 1 88.38 305 THR B CA 1
ATOM 6999 C C . THR B 1 305 ? -24.297 4.855 6.758 1 88.38 305 THR B C 1
ATOM 7001 O O . THR B 1 305 ? -24.328 4.094 7.73 1 88.38 305 THR B O 1
ATOM 7004 N N . LEU B 1 306 ? -25.031 5.969 6.582 1 87.81 306 LEU B N 1
ATOM 7005 C CA . LEU B 1 306 ? -26.078 6.234 7.57 1 87.81 306 LEU B CA 1
ATOM 7006 C C . LEU B 1 306 ? -27.031 5.059 7.668 1 87.81 306 LEU B C 1
ATOM 7008 O O . LEU B 1 306 ? -27.531 4.746 8.75 1 87.81 306 LEU B O 1
ATOM 7012 N N . GLN B 1 307 ? -27.203 4.301 6.594 1 83.81 307 GLN B N 1
ATOM 7013 C CA . GLN B 1 307 ? -28.188 3.219 6.52 1 83.81 307 GLN B CA 1
ATOM 7014 C C . GLN B 1 307 ? -27.609 1.918 7.066 1 83.81 307 GLN B C 1
ATOM 7016 O O . GLN B 1 307 ? -28.344 1.058 7.555 1 83.81 307 GLN B O 1
ATOM 7021 N N . THR B 1 308 ? -26.297 1.778 6.977 1 87.12 308 THR B N 1
ATOM 7022 C CA . THR B 1 308 ? -25.703 0.496 7.34 1 87.12 308 THR B CA 1
ATOM 7023 C C . THR B 1 308 ? -25.016 0.579 8.711 1 87.12 308 THR B C 1
ATOM 7025 O O . THR B 1 308 ? -24.578 -0.434 9.242 1 87.12 308 THR B O 1
ATOM 7028 N N . LYS B 1 309 ? -25 1.746 9.242 1 85.62 309 LYS B N 1
ATOM 7029 C CA . LYS B 1 309 ? -24.328 1.913 10.523 1 85.62 309 LYS B CA 1
ATOM 7030 C C . LYS B 1 309 ? -25.031 1.119 11.617 1 85.62 309 LYS B C 1
ATOM 7032 O O . LYS B 1 309 ? -26.203 0.777 11.484 1 85.62 309 LYS B O 1
ATOM 7037 N N . SER B 1 310 ? -24.344 0.856 12.609 1 82.06 310 SER B N 1
ATOM 7038 C CA . SER B 1 310 ? -24.906 0.15 13.758 1 82.06 310 SER B CA 1
ATOM 7039 C C . SER B 1 310 ? -26.031 0.954 14.406 1 82.06 310 SER B C 1
ATOM 7041 O O . SER B 1 310 ? -26.047 2.182 14.312 1 82.06 310 SER B O 1
ATOM 7043 N N . PRO B 1 311 ? -26.953 0.284 14.906 1 81.69 311 PRO B N 1
ATOM 7044 C CA . PRO B 1 311 ? -28.094 0.966 15.539 1 81.69 311 PRO B CA 1
ATOM 7045 C C . PRO B 1 311 ? -27.656 1.867 16.688 1 81.69 311 PRO B C 1
ATOM 7047 O O . PRO B 1 311 ? -28.469 2.654 17.188 1 81.69 311 PRO B O 1
ATOM 7050 N N . GLY B 1 312 ? -26.562 2.014 16.875 1 77.06 312 GLY B N 1
ATOM 7051 C CA . GLY B 1 312 ? -26.078 2.834 17.969 1 77.06 312 GLY B CA 1
ATOM 7052 C C . GLY B 1 312 ? -26.109 4.32 17.672 1 77.06 312 GLY B C 1
ATOM 7053 O O . GLY B 1 312 ? -26.984 4.797 16.938 1 77.06 312 GLY B O 1
ATOM 7054 N N . ARG B 1 313 ? -25.344 5.07 18.406 1 85.62 313 ARG B N 1
ATOM 7055 C CA . ARG B 1 313 ? -25.297 6.527 18.297 1 85.62 313 ARG B CA 1
ATOM 7056 C C . ARG B 1 313 ? -24.766 6.961 16.938 1 85.62 313 ARG B C 1
ATOM 7058 O O . ARG B 1 313 ? -23.953 6.266 16.328 1 85.62 313 ARG B O 1
ATOM 7065 N N . PHE B 1 314 ? -25.234 8.156 16.531 1 87 314 PHE B N 1
ATOM 7066 C CA . PHE B 1 314 ? -24.812 8.828 15.305 1 87 314 PHE B CA 1
ATOM 7067 C C . PHE B 1 314 ? -23.297 9.031 15.281 1 87 314 PHE B C 1
ATOM 7069 O O . PHE B 1 314 ? -22.672 8.898 14.234 1 87 314 PHE B O 1
ATOM 7076 N N . ASP B 1 315 ? -22.766 9.258 16.422 1 92.94 315 ASP B N 1
ATOM 7077 C CA . ASP B 1 315 ? -21.359 9.594 16.547 1 92.94 315 ASP B CA 1
ATOM 7078 C C . ASP B 1 315 ? -20.578 8.484 17.25 1 92.94 315 ASP B C 1
ATOM 7080 O O . ASP B 1 315 ? -19.75 8.75 18.109 1 92.94 315 ASP B O 1
ATOM 7084 N N . GLU B 1 316 ? -20.906 7.297 16.906 1 93.38 316 GLU B N 1
ATOM 7085 C CA . GLU B 1 316 ? -20.141 6.156 17.406 1 93.38 316 GLU B CA 1
ATOM 7086 C C . GLU B 1 316 ? -18.812 6.008 16.672 1 93.38 316 GLU B C 1
ATOM 7088 O O . GLU B 1 316 ? -18.781 6.023 15.43 1 93.38 316 GLU B O 1
ATOM 7093 N N . PRO B 1 317 ? -17.75 5.895 17.516 1 96.62 317 PRO B N 1
ATOM 7094 C CA . PRO B 1 317 ? -16.453 5.68 16.844 1 96.62 317 PRO B CA 1
ATOM 7095 C C . PRO B 1 317 ? -16.312 4.273 16.281 1 96.62 317 PRO B C 1
ATOM 7097 O O . PRO B 1 317 ? -16.703 3.297 16.922 1 96.62 317 PRO B O 1
ATOM 7100 N N . TYR B 1 318 ? -15.773 4.191 15.047 1 96.19 318 TYR B N 1
ATOM 7101 C CA . TYR B 1 318 ? -15.523 2.92 14.375 1 96.19 318 TYR B CA 1
ATOM 7102 C C . TYR B 1 318 ? -14.031 2.709 14.141 1 96.19 318 TYR B C 1
ATOM 7104 O O . TYR B 1 318 ? -13.328 3.615 13.68 1 96.19 318 TYR B O 1
ATOM 7112 N N . GLU B 1 319 ? -13.578 1.532 14.484 1 96.69 319 GLU B N 1
ATOM 7113 C CA . GLU B 1 319 ? -12.195 1.207 14.164 1 96.69 319 GLU B CA 1
ATOM 7114 C C . GLU B 1 319 ? -12.016 0.929 12.68 1 96.69 319 GLU B C 1
ATOM 7116 O O . GLU B 1 319 ? -12.859 0.283 12.055 1 96.69 319 GLU B O 1
ATOM 7121 N N . ILE B 1 320 ? -10.984 1.4 12.141 1 96.5 320 ILE B N 1
ATOM 7122 C CA . ILE B 1 320 ? -10.664 1.116 10.742 1 96.5 320 ILE B CA 1
ATOM 7123 C C . ILE B 1 320 ? -9.844 -0.169 10.648 1 96.5 320 ILE B C 1
ATOM 7125 O O . ILE B 1 320 ? -8.617 -0.127 10.648 1 96.5 320 ILE B O 1
ATOM 7129 N N . ASP B 1 321 ? -10.445 -1.24 10.375 1 91.06 321 ASP B N 1
ATOM 7130 C CA . ASP B 1 321 ? -9.859 -2.576 10.477 1 91.06 321 ASP B CA 1
ATOM 7131 C C . ASP B 1 321 ? -8.812 -2.801 9.391 1 91.06 321 ASP B C 1
ATOM 7133 O O . ASP B 1 321 ? -7.844 -3.535 9.602 1 91.06 321 ASP B O 1
ATOM 7137 N N . SER B 1 322 ? -9.062 -2.174 8.312 1 87.88 322 SER B N 1
ATOM 7138 C CA . SER B 1 322 ? -8.141 -2.365 7.195 1 87.88 322 SER B CA 1
ATOM 7139 C C . SER B 1 322 ? -6.742 -1.863 7.539 1 87.88 322 SER B C 1
ATOM 7141 O O . SER B 1 322 ? -5.773 -2.199 6.852 1 87.88 322 SER B O 1
ATOM 7143 N N . LEU B 1 323 ? -6.582 -1.086 8.547 1 92.81 323 LEU B N 1
ATOM 7144 C CA . LEU B 1 323 ? -5.289 -0.534 8.938 1 92.81 323 LEU B CA 1
ATOM 7145 C C . LEU B 1 323 ? -4.684 -1.337 10.086 1 92.81 323 LEU B C 1
ATOM 7147 O O . LEU B 1 323 ? -3.621 -0.981 10.602 1 92.81 323 LEU B O 1
ATOM 7151 N N . LYS B 1 324 ? -5.34 -2.393 10.461 1 87.12 324 LYS B N 1
ATOM 7152 C CA . LYS B 1 324 ? -4.762 -3.252 11.492 1 87.12 324 LYS B CA 1
ATOM 7153 C C . LYS B 1 324 ? -3.414 -3.812 11.047 1 87.12 324 LYS B C 1
ATOM 7155 O O . LYS B 1 324 ? -3.26 -4.234 9.898 1 87.12 324 LYS B O 1
ATOM 7160 N N . GLY B 1 325 ? -2.443 -3.74 11.906 1 82.88 325 GLY B N 1
ATOM 7161 C CA . GLY B 1 325 ? -1.098 -4.188 11.586 1 82.88 325 GLY B CA 1
ATOM 7162 C C . GLY B 1 325 ? -0.143 -3.047 11.289 1 82.88 325 GLY B C 1
ATOM 7163 O O . GLY B 1 325 ? 1.076 -3.23 11.312 1 82.88 325 GLY B O 1
ATOM 7164 N N . PHE B 1 326 ? -0.755 -1.977 10.945 1 89.38 326 PHE B N 1
ATOM 7165 C CA . PHE B 1 326 ? 0.05 -0.777 10.75 1 89.38 326 PHE B CA 1
ATOM 7166 C C . PHE B 1 326 ? 0.042 0.092 12 1 89.38 326 PHE B C 1
ATOM 7168 O O . PHE B 1 326 ? -1.022 0.402 12.539 1 89.38 326 PHE B O 1
ATOM 7175 N N . GLU B 1 327 ? 1.195 0.423 12.461 1 94.94 327 GLU B N 1
ATOM 7176 C CA . GLU B 1 327 ? 1.266 1.35 13.586 1 94.94 327 GLU B CA 1
ATOM 7177 C C . GLU B 1 327 ? 1.2 2.799 13.109 1 94.94 327 GLU B C 1
ATOM 7179 O O . GLU B 1 327 ? 2.221 3.383 12.742 1 94.94 327 GLU B O 1
ATOM 7184 N N . ILE B 1 328 ? 0.018 3.35 13.281 1 97.69 328 ILE B N 1
ATOM 7185 C CA . ILE B 1 328 ? -0.216 4.699 12.781 1 97.69 328 ILE B CA 1
ATOM 7186 C C . ILE B 1 328 ? 0.462 5.715 13.703 1 97.69 328 ILE B C 1
ATOM 7188 O O . ILE B 1 328 ? 0.418 5.582 14.93 1 97.69 328 ILE B O 1
ATOM 7192 N N . SER B 1 329 ? 1.116 6.734 13.086 1 98.19 329 SER B N 1
ATOM 7193 C CA . SER B 1 329 ? 1.87 7.707 13.875 1 98.19 329 SER B CA 1
ATOM 7194 C C . SER B 1 329 ? 1.279 9.102 13.734 1 98.19 329 SER B C 1
ATOM 7196 O O . SER B 1 329 ? 1.347 9.906 14.664 1 98.19 329 SER B O 1
ATOM 7198 N N . LYS B 1 330 ? 0.75 9.461 12.586 1 98.56 330 LYS B N 1
ATOM 7199 C CA . LYS B 1 330 ? 0.194 10.789 12.344 1 98.56 330 LYS B CA 1
ATOM 7200 C C . LYS B 1 330 ? -1.105 10.703 11.555 1 98.56 330 LYS B C 1
ATOM 7202 O O . LYS B 1 330 ? -1.295 9.781 10.758 1 98.56 330 LYS B O 1
ATOM 7207 N N . ILE B 1 331 ? -1.966 11.672 11.766 1 98.81 331 ILE B N 1
ATOM 7208 C CA . ILE B 1 331 ? -3.238 11.773 11.055 1 98.81 331 ILE B CA 1
ATOM 7209 C C . ILE B 1 331 ? -3.477 13.219 10.617 1 98.81 331 ILE B C 1
ATOM 7211 O O . ILE B 1 331 ? -3.002 14.156 11.266 1 98.81 331 ILE B O 1
ATOM 7215 N N . ALA B 1 332 ? -4.129 13.406 9.539 1 98.88 332 ALA B N 1
ATOM 7216 C CA . ALA B 1 332 ? -4.523 14.719 9.023 1 98.88 332 ALA B CA 1
ATOM 7217 C C . ALA B 1 332 ? -5.82 14.633 8.227 1 98.88 332 ALA B C 1
ATOM 7219 O O . ALA B 1 332 ? -6.047 13.656 7.508 1 98.88 332 ALA B O 1
ATOM 7220 N N . THR B 1 333 ? -6.652 15.648 8.367 1 98.81 333 THR B N 1
ATOM 7221 C CA . THR B 1 333 ? -7.938 15.641 7.672 1 98.81 333 THR B CA 1
ATOM 7222 C C . THR B 1 333 ? -8.148 16.938 6.902 1 98.81 333 THR B C 1
ATOM 7224 O O . THR B 1 333 ? -7.77 18.016 7.371 1 98.81 333 THR B O 1
ATOM 7227 N N . GLY B 1 334 ? -8.617 16.812 5.688 1 98.69 334 GLY B N 1
ATOM 7228 C CA . GLY B 1 334 ? -9.242 17.938 4.996 1 98.69 334 GLY B CA 1
ATOM 7229 C C . GLY B 1 334 ? -10.727 18.047 5.266 1 98.69 334 GLY B C 1
ATOM 7230 O O . GLY B 1 334 ? -11.227 17.531 6.27 1 98.69 334 GLY B O 1
ATOM 7231 N N . ASP B 1 335 ? -11.383 18.734 4.41 1 98.62 335 ASP B N 1
ATOM 7232 C CA . ASP B 1 335 ? -12.82 18.922 4.605 1 98.62 335 ASP B CA 1
ATOM 7233 C C . ASP B 1 335 ? -13.555 17.578 4.551 1 98.62 335 ASP B C 1
ATOM 7235 O O . ASP B 1 335 ? -14.414 17.297 5.387 1 98.62 335 ASP B O 1
ATOM 7239 N N . TYR B 1 336 ? -13.172 16.766 3.559 1 98.56 336 TYR B N 1
ATOM 7240 C CA . TYR B 1 336 ? -13.922 15.531 3.348 1 98.56 336 TYR B CA 1
ATOM 7241 C C . TYR B 1 336 ? -12.984 14.375 3.035 1 98.56 336 TYR B C 1
ATOM 7243 O O . TYR B 1 336 ? -13.383 13.406 2.373 1 98.56 336 TYR B O 1
ATOM 7251 N N . HIS B 1 337 ? -11.719 14.469 3.436 1 98.62 337 HIS B N 1
ATOM 7252 C CA . HIS B 1 337 ? -10.766 13.391 3.189 1 98.62 337 HIS B CA 1
ATOM 7253 C C . HIS B 1 337 ? -9.797 13.242 4.355 1 98.62 337 HIS B C 1
ATOM 7255 O O . HIS B 1 337 ? -9.703 14.125 5.211 1 98.62 337 HIS B O 1
ATOM 7261 N N . SER B 1 338 ? -9.125 12.109 4.371 1 98.75 338 SER B N 1
ATOM 7262 C CA . SER B 1 338 ? -8.258 11.742 5.484 1 98.75 338 SER B CA 1
ATOM 7263 C C . SER B 1 338 ? -6.906 11.234 4.988 1 98.75 338 SER B C 1
ATOM 7265 O O . SER B 1 338 ? -6.824 10.586 3.945 1 98.75 338 SER B O 1
ATOM 7267 N N . LEU B 1 339 ? -5.898 11.594 5.68 1 98.75 339 LEU B N 1
ATOM 7268 C CA . LEU B 1 339 ? -4.543 11.086 5.512 1 98.75 339 LEU B CA 1
ATOM 7269 C C . LEU B 1 339 ? -4.059 10.391 6.781 1 98.75 339 LEU B C 1
ATOM 7271 O O . LEU B 1 339 ? -4.309 10.875 7.887 1 98.75 339 LEU B O 1
ATOM 7275 N N . VAL B 1 340 ? -3.365 9.297 6.562 1 98.5 340 VAL B N 1
ATOM 7276 C CA . VAL B 1 340 ? -2.842 8.516 7.68 1 98.5 340 VAL B CA 1
ATOM 7277 C C . VAL B 1 340 ? -1.404 8.094 7.387 1 98.5 340 VAL B C 1
ATOM 7279 O O . VAL B 1 340 ? -1.122 7.52 6.336 1 98.5 340 VAL B O 1
ATOM 7282 N N . LEU B 1 341 ? -0.51 8.414 8.328 1 98.44 341 LEU B N 1
ATOM 7283 C CA . LEU B 1 341 ? 0.9 8.062 8.203 1 98.44 341 LEU B CA 1
ATOM 7284 C C . LEU B 1 341 ? 1.31 7.062 9.281 1 98.44 341 LEU B C 1
ATOM 7286 O O . LEU B 1 341 ? 1.062 7.285 10.469 1 98.44 341 LEU B O 1
ATOM 7290 N N . ASP B 1 342 ? 1.911 5.992 8.836 1 95.38 342 ASP B N 1
ATOM 7291 C CA . ASP B 1 342 ? 2.381 5.027 9.828 1 95.38 342 ASP B CA 1
ATOM 7292 C C . ASP B 1 342 ? 3.832 5.305 10.219 1 95.38 342 ASP B C 1
ATOM 7294 O O . ASP B 1 342 ? 4.449 6.246 9.711 1 95.38 342 ASP B O 1
ATOM 7298 N N . ASN B 1 343 ? 4.402 4.551 11.156 1 94.75 343 ASN B N 1
ATOM 7299 C CA . ASN B 1 343 ? 5.723 4.82 11.719 1 94.75 343 ASN B CA 1
ATOM 7300 C C . ASN B 1 343 ? 6.832 4.375 10.773 1 94.75 343 ASN B C 1
ATOM 7302 O O . ASN B 1 343 ? 8.016 4.598 11.047 1 94.75 343 ASN B O 1
ATOM 7306 N N . LYS B 1 344 ? 6.48 3.812 9.617 1 88.62 344 LYS B N 1
ATOM 7307 C CA . LYS B 1 344 ? 7.488 3.379 8.648 1 88.62 344 LYS B CA 1
ATOM 7308 C C . LYS B 1 344 ? 7.5 4.281 7.422 1 88.62 344 LYS B C 1
ATOM 7310 O O . LYS B 1 344 ? 8.211 4.012 6.453 1 88.62 344 LYS B O 1
ATOM 7315 N N . GLY B 1 345 ? 6.68 5.234 7.457 1 93.25 345 GLY B N 1
ATOM 7316 C CA . GLY B 1 345 ? 6.68 6.203 6.375 1 93.25 345 GLY B CA 1
ATOM 7317 C C . GLY B 1 345 ? 5.641 5.91 5.309 1 93.25 345 GLY B C 1
ATOM 7318 O O . GLY B 1 345 ? 5.66 6.512 4.234 1 93.25 345 GLY B O 1
ATOM 7319 N N . ARG B 1 346 ? 4.719 4.941 5.543 1 92 346 ARG B N 1
ATOM 7320 C CA . ARG B 1 346 ? 3.635 4.645 4.609 1 92 346 ARG B CA 1
ATOM 7321 C C . ARG B 1 346 ? 2.436 5.551 4.859 1 92 346 ARG B C 1
ATOM 7323 O O . ARG B 1 346 ? 2.047 5.777 6.004 1 92 346 ARG B O 1
ATOM 7330 N N . VAL B 1 347 ? 1.856 6.031 3.758 1 96.94 347 VAL B N 1
ATOM 7331 C CA . VAL B 1 347 ? 0.707 6.922 3.879 1 96.94 347 VAL B CA 1
ATOM 7332 C C . VAL B 1 347 ? -0.517 6.277 3.23 1 96.94 347 VAL B C 1
ATOM 7334 O O . VAL B 1 347 ? -0.412 5.668 2.164 1 96.94 347 VAL B O 1
ATOM 7337 N N . PHE B 1 348 ? -1.629 6.352 3.924 1 96.19 348 PHE B N 1
ATOM 7338 C CA . PHE B 1 348 ? -2.926 5.926 3.406 1 96.19 348 PHE B CA 1
ATOM 7339 C C . PHE B 1 348 ? -3.869 7.117 3.27 1 96.19 348 PHE B C 1
ATOM 7341 O O . PHE B 1 348 ? -3.893 8 4.129 1 96.19 348 PHE B O 1
ATOM 7348 N N . THR B 1 349 ? -4.59 7.074 2.178 1 97.38 349 THR B N 1
ATOM 7349 C CA . THR B 1 349 ? -5.539 8.156 1.937 1 97.38 349 THR B CA 1
ATOM 7350 C C . THR B 1 349 ? -6.926 7.602 1.627 1 97.38 349 THR B C 1
ATOM 7352 O O . THR B 1 349 ? -7.051 6.543 1.004 1 97.38 349 THR B O 1
ATOM 7355 N N . PHE B 1 350 ? -7.977 8.289 2.105 1 96.88 350 PHE B N 1
ATOM 7356 C CA . PHE B 1 350 ? -9.352 7.91 1.802 1 96.88 350 PHE B CA 1
ATOM 7357 C C . PHE B 1 350 ? -10.289 9.102 1.964 1 96.88 350 PHE B C 1
ATOM 7359 O O . PHE B 1 350 ? -9.953 10.078 2.633 1 96.88 350 PHE B O 1
ATOM 7366 N N . GLY B 1 351 ? -11.398 9.023 1.347 1 97.12 351 GLY B N 1
ATOM 7367 C CA . GLY B 1 351 ? -12.375 10.102 1.346 1 97.12 351 GLY B CA 1
ATOM 7368 C C . GLY B 1 351 ? -12.633 10.672 -0.036 1 97.12 351 GLY B C 1
ATOM 7369 O O . GLY B 1 351 ? -12.617 9.938 -1.028 1 97.12 351 GLY B O 1
ATOM 7370 N N . ASP B 1 352 ? -12.977 11.977 -0.026 1 97.38 352 ASP B N 1
ATOM 7371 C CA . ASP B 1 352 ? -13.273 12.703 -1.261 1 97.38 352 ASP B CA 1
ATOM 7372 C C . ASP B 1 352 ? -12.016 12.867 -2.113 1 97.38 352 ASP B C 1
ATOM 7374 O O . ASP B 1 352 ? -10.945 13.188 -1.595 1 97.38 352 ASP B O 1
ATOM 7378 N N . ASN B 1 353 ? -12.164 12.555 -3.404 1 96.62 353 ASN B N 1
ATOM 7379 C CA . ASN B 1 353 ? -11.055 12.727 -4.344 1 96.62 353 ASN B CA 1
ATOM 7380 C C . ASN B 1 353 ? -11.492 13.516 -5.574 1 96.62 353 ASN B C 1
ATOM 7382 O O . ASN B 1 353 ? -10.898 13.375 -6.648 1 96.62 353 ASN B O 1
ATOM 7386 N N . SER B 1 354 ? -12.453 14.375 -5.461 1 96.38 354 SER B N 1
ATOM 7387 C CA . SER B 1 354 ? -13.062 15.094 -6.574 1 96.38 354 SER B CA 1
ATOM 7388 C C . SER B 1 354 ? -12.062 16.031 -7.234 1 96.38 354 SER B C 1
ATOM 7390 O O . SER B 1 354 ? -12.18 16.344 -8.422 1 96.38 354 SER B O 1
ATOM 7392 N N . VAL B 1 355 ? -11.094 16.469 -6.465 1 97.44 355 VAL B N 1
ATOM 7393 C CA . VAL B 1 355 ? -10.133 17.406 -7.039 1 97.44 355 VAL B CA 1
ATOM 7394 C C . VAL B 1 355 ? -8.719 16.828 -6.91 1 97.44 355 VAL B C 1
ATOM 7396 O O . VAL B 1 355 ? -7.734 17.547 -7.047 1 97.44 355 VAL B O 1
ATOM 7399 N N . GLY B 1 356 ? -8.625 15.547 -6.535 1 97.25 356 GLY B N 1
ATOM 7400 C CA . GLY B 1 356 ? -7.332 14.883 -6.496 1 97.25 356 GLY B CA 1
ATOM 7401 C C . GLY B 1 356 ? -6.641 14.992 -5.148 1 97.25 356 GLY B C 1
ATOM 7402 O O . GLY B 1 356 ? -5.438 14.758 -5.043 1 97.25 356 GLY B O 1
ATOM 7403 N N . GLN B 1 357 ? -7.332 15.297 -4.156 1 97.88 357 GLN B N 1
ATOM 7404 C CA . GLN B 1 357 ? -6.734 15.586 -2.857 1 97.88 357 GLN B CA 1
ATOM 7405 C C . GLN B 1 357 ? -6.234 14.312 -2.184 1 97.88 357 GLN B C 1
ATOM 7407 O O . GLN B 1 357 ? -5.52 14.375 -1.181 1 97.88 357 GLN B O 1
ATOM 7412 N N . LEU B 1 358 ? -6.539 13.156 -2.756 1 97.06 358 LEU B N 1
ATOM 7413 C CA . LEU B 1 358 ? -6.035 11.914 -2.18 1 97.06 358 LEU B CA 1
ATOM 7414 C C . LEU B 1 358 ? -4.703 11.523 -2.811 1 97.06 358 LEU B C 1
ATOM 7416 O O . LEU B 1 358 ? -4.109 10.508 -2.439 1 97.06 358 LEU B O 1
ATOM 7420 N N . GLY B 1 359 ? -4.219 12.258 -3.744 1 96 359 GLY B N 1
ATOM 7421 C CA . GLY B 1 359 ? -2.936 11.984 -4.371 1 96 359 GLY B CA 1
ATOM 7422 C C . GLY B 1 359 ? -3.045 11.086 -5.59 1 96 359 GLY B C 1
ATOM 7423 O O . GLY B 1 359 ? -2.061 10.477 -6.008 1 96 359 GLY B O 1
ATOM 7424 N N . SER B 1 360 ? -4.199 10.883 -6.082 1 91.12 360 SER B N 1
ATOM 7425 C CA . SER B 1 360 ? -4.441 10.102 -7.293 1 91.12 360 SER B CA 1
ATOM 7426 C C . SER B 1 360 ? -5.395 10.828 -8.234 1 91.12 360 SER B C 1
ATOM 7428 O O . SER B 1 360 ? -6.184 11.672 -7.801 1 91.12 360 SER B O 1
ATOM 7430 N N . GLU B 1 361 ? -5.312 10.492 -9.484 1 88.94 361 GLU B N 1
ATOM 7431 C CA . GLU B 1 361 ? -6.176 11.141 -10.469 1 88.94 361 GLU B CA 1
ATOM 7432 C C . GLU B 1 361 ? -7.641 10.789 -10.234 1 88.94 361 GLU B C 1
ATOM 7434 O O . GLU B 1 361 ? -7.992 9.609 -10.133 1 88.94 361 GLU B O 1
ATOM 7439 N N . PRO B 1 362 ? -8.375 11.836 -10.102 1 90.31 362 PRO B N 1
ATOM 7440 C CA . PRO B 1 362 ? -9.797 11.562 -9.867 1 90.31 362 PRO B CA 1
ATOM 7441 C C . PRO B 1 362 ? -10.508 11.031 -11.109 1 90.31 362 PRO B C 1
ATOM 7443 O O . PRO B 1 362 ? -10.07 11.289 -12.234 1 90.31 362 PRO B O 1
ATOM 7446 N N . THR B 1 363 ? -11.469 10.258 -10.852 1 84.94 363 THR B N 1
ATOM 7447 C CA . THR B 1 363 ? -12.352 9.805 -11.922 1 84.94 363 THR B CA 1
ATOM 7448 C C . THR B 1 363 ? -13.781 10.305 -11.688 1 84.94 363 THR B C 1
ATOM 7450 O O . THR B 1 363 ? -14.219 10.43 -10.547 1 84.94 363 THR B O 1
ATOM 7453 N N . ILE B 1 364 ? -14.422 10.555 -12.734 1 81.81 364 ILE B N 1
ATOM 7454 C CA . ILE B 1 364 ? -15.789 11.07 -12.648 1 81.81 364 ILE B CA 1
ATOM 7455 C C . ILE B 1 364 ? -16.719 9.984 -12.109 1 81.81 364 ILE B C 1
ATOM 7457 O O . ILE B 1 364 ? -17.641 10.273 -11.352 1 81.81 364 ILE B O 1
ATOM 7461 N N . GLU B 1 365 ? -16.406 8.781 -12.398 1 77.31 365 GLU B N 1
ATOM 7462 C CA . GLU B 1 365 ? -17.281 7.668 -12.023 1 77.31 365 GLU B CA 1
ATOM 7463 C C . GLU B 1 365 ? -17.141 7.344 -10.539 1 77.31 365 GLU B C 1
ATOM 7465 O O . GLU B 1 365 ? -18.094 6.875 -9.906 1 77.31 365 GLU B O 1
ATOM 7470 N N . SER B 1 366 ? -16.031 7.707 -10.047 1 81.44 366 SER B N 1
ATOM 7471 C CA . SER B 1 366 ? -15.781 7.398 -8.641 1 81.44 366 SER B CA 1
ATOM 7472 C C . SER B 1 366 ? -14.961 8.5 -7.973 1 81.44 366 SER B C 1
ATOM 7474 O O . SER B 1 366 ? -13.766 8.336 -7.727 1 81.44 366 SER B O 1
ATOM 7476 N N . PRO B 1 367 ? -15.68 9.453 -7.562 1 89.5 367 PRO B N 1
ATOM 7477 C CA . PRO B 1 367 ? -14.977 10.609 -7.004 1 89.5 367 PRO B CA 1
ATOM 7478 C C . PRO B 1 367 ? -14.578 10.398 -5.543 1 89.5 367 PRO B C 1
ATOM 7480 O O . PRO B 1 367 ? -13.961 11.281 -4.941 1 89.5 367 PRO B O 1
ATOM 7483 N N . THR B 1 368 ? -14.922 9.266 -4.957 1 93 368 THR B N 1
ATOM 7484 C CA . THR B 1 368 ? -14.609 9 -3.555 1 93 368 THR B CA 1
ATOM 7485 C C . THR B 1 368 ? -13.953 7.633 -3.395 1 93 368 THR B C 1
ATOM 7487 O O . THR B 1 368 ? -14.18 6.734 -4.207 1 93 368 THR B O 1
ATOM 7490 N N . ILE B 1 369 ? -13.109 7.562 -2.453 1 91.69 369 ILE B N 1
ATOM 7491 C CA . ILE B 1 369 ? -12.492 6.301 -2.043 1 91.69 369 ILE B CA 1
ATOM 7492 C C . ILE B 1 369 ? -12.836 6.012 -0.584 1 91.69 369 ILE B C 1
ATOM 7494 O O . ILE B 1 369 ? -12.492 6.793 0.308 1 91.69 369 ILE B O 1
ATOM 7498 N N . ASP B 1 370 ? -13.5 4.871 -0.276 1 92.38 370 ASP B N 1
ATOM 7499 C CA . ASP B 1 370 ? -14.039 4.652 1.063 1 92.38 370 ASP B CA 1
ATOM 7500 C C . ASP B 1 370 ? -13.195 3.641 1.836 1 92.38 370 ASP B C 1
ATOM 7502 O O . ASP B 1 370 ? -13.648 3.084 2.84 1 92.38 370 ASP B O 1
ATOM 7506 N N . PHE B 1 371 ? -12.047 3.406 1.362 1 89.75 371 PHE B N 1
ATOM 7507 C CA . PHE B 1 371 ? -11.094 2.541 2.045 1 89.75 371 PHE B CA 1
ATOM 7508 C C . PHE B 1 371 ? -9.695 3.15 2.02 1 89.75 371 PHE B C 1
ATOM 7510 O O . PHE B 1 371 ? -9.336 3.846 1.066 1 89.75 371 PHE B O 1
ATOM 7517 N N . PRO B 1 372 ? -8.938 2.854 3.102 1 93.19 372 PRO B N 1
ATOM 7518 C CA . PRO B 1 372 ? -7.562 3.361 3.086 1 93.19 372 PRO B CA 1
ATOM 7519 C C . PRO B 1 372 ? -6.746 2.824 1.911 1 93.19 372 PRO B C 1
ATOM 7521 O O . PRO B 1 372 ? -6.504 1.618 1.823 1 93.19 372 PRO B O 1
ATOM 7524 N N . SER B 1 373 ? -6.379 3.725 1.072 1 90.56 373 SER B N 1
ATOM 7525 C CA . SER B 1 373 ? -5.555 3.375 -0.08 1 90.56 373 SER B CA 1
ATOM 7526 C C . SER B 1 373 ? -4.109 3.809 0.124 1 90.56 373 SER B C 1
ATOM 7528 O O . SER B 1 373 ? -3.846 4.934 0.558 1 90.56 373 SER B O 1
ATOM 7530 N N . LEU B 1 374 ? -3.205 2.955 -0.171 1 87.31 374 LEU B N 1
ATOM 7531 C CA . LEU B 1 374 ? -1.789 3.268 -0.006 1 87.31 374 LEU B CA 1
ATOM 7532 C C . LEU B 1 374 ? -1.337 4.297 -1.034 1 87.31 374 LEU B C 1
ATOM 7534 O O . LEU B 1 374 ? -1.6 4.148 -2.229 1 87.31 374 LEU B O 1
ATOM 7538 N N . PHE B 1 375 ? -0.726 5.273 -0.527 1 89.5 375 PHE B N 1
ATOM 7539 C CA . PHE B 1 375 ? -0.136 6.316 -1.357 1 89.5 375 PHE B CA 1
ATOM 7540 C C . PHE B 1 375 ? 1.284 5.945 -1.766 1 89.5 375 PHE B C 1
ATOM 7542 O O . PHE B 1 375 ? 2.107 5.594 -0.918 1 89.5 375 PHE B O 1
ATOM 7549 N N . SER B 1 376 ? 1.552 6.066 -3.129 1 84.44 376 SER B N 1
ATOM 7550 C CA . SER B 1 376 ? 2.84 5.625 -3.648 1 84.44 376 SER B CA 1
ATOM 7551 C C . SER B 1 376 ? 3.773 6.805 -3.898 1 84.44 376 SER B C 1
ATOM 7553 O O . SER B 1 376 ? 3.918 7.258 -5.035 1 84.44 376 SER B O 1
ATOM 7555 N N . ILE B 1 377 ? 4.504 7.207 -2.908 1 90.44 377 ILE B N 1
ATOM 7556 C CA . ILE B 1 377 ? 5.414 8.336 -3.035 1 90.44 377 ILE B CA 1
ATOM 7557 C C . ILE B 1 377 ? 6.586 7.961 -3.938 1 90.44 377 ILE B C 1
ATOM 7559 O O . ILE B 1 377 ? 7.172 8.82 -4.602 1 90.44 377 ILE B O 1
ATOM 7563 N N . GLU B 1 378 ? 6.938 6.699 -3.967 1 85.81 378 GLU B N 1
ATOM 7564 C CA . GLU B 1 378 ? 8.086 6.207 -4.723 1 85.81 378 GLU B CA 1
ATOM 7565 C C . GLU B 1 378 ? 7.938 6.516 -6.211 1 85.81 378 GLU B C 1
ATOM 7567 O O . GLU B 1 378 ? 8.93 6.762 -6.902 1 85.81 378 GLU B O 1
ATOM 7572 N N . LYS B 1 379 ? 6.73 6.48 -6.66 1 82.94 379 LYS B N 1
ATOM 7573 C CA . LYS B 1 379 ? 6.469 6.746 -8.07 1 82.94 379 LYS B CA 1
ATOM 7574 C C . LYS B 1 379 ? 6.902 8.156 -8.453 1 82.94 379 LYS B C 1
ATOM 7576 O O . LYS B 1 379 ? 7.312 8.398 -9.594 1 82.94 379 LYS B O 1
ATOM 7581 N N . LEU B 1 380 ? 6.844 9.07 -7.504 1 90.44 380 LEU B N 1
ATOM 7582 C CA . LEU B 1 380 ? 7.211 10.461 -7.754 1 90.44 380 LEU B CA 1
ATOM 7583 C C . LEU B 1 380 ? 8.727 10.609 -7.859 1 90.44 380 LEU B C 1
ATOM 7585 O O . LEU B 1 380 ? 9.219 11.633 -8.344 1 90.44 380 LEU B O 1
ATOM 7589 N N . TYR B 1 381 ? 9.445 9.648 -7.387 1 91.12 381 TYR B N 1
ATOM 7590 C CA . TYR B 1 381 ? 10.898 9.734 -7.379 1 91.12 381 TYR B CA 1
ATOM 7591 C C . TYR B 1 381 ? 11.516 8.703 -8.328 1 91.12 381 TYR B C 1
ATOM 7593 O O . TYR B 1 381 ? 12.719 8.461 -8.281 1 91.12 381 TYR B O 1
ATOM 7601 N N . ASN B 1 382 ? 10.609 8.109 -9.07 1 80.25 382 ASN B N 1
ATOM 7602 C CA . ASN B 1 382 ? 11.094 7.109 -10.016 1 80.25 382 ASN B CA 1
ATOM 7603 C C . ASN B 1 382 ? 12.148 7.688 -10.953 1 80.25 382 ASN B C 1
ATOM 7605 O O . ASN B 1 382 ? 11.969 8.773 -11.508 1 80.25 382 ASN B O 1
ATOM 7609 N N . GLY B 1 383 ? 13.297 7.051 -11.07 1 79.62 383 GLY B N 1
ATOM 7610 C CA . GLY B 1 383 ? 14.352 7.469 -11.984 1 79.62 383 GLY B CA 1
ATOM 7611 C C . GLY B 1 383 ? 15.281 8.508 -11.391 1 79.62 383 GLY B C 1
ATOM 7612 O O . GLY B 1 383 ? 16.25 8.922 -12.031 1 79.62 383 GLY B O 1
ATOM 7613 N N . THR B 1 384 ? 15.055 8.969 -10.234 1 88.5 384 THR B N 1
ATOM 7614 C CA . THR B 1 384 ? 15.859 10.031 -9.641 1 88.5 384 THR B CA 1
ATOM 7615 C C . THR B 1 384 ? 16.984 9.445 -8.797 1 88.5 384 THR B C 1
ATOM 7617 O O . THR B 1 384 ? 17.906 10.164 -8.391 1 88.5 384 THR B O 1
ATOM 7620 N N . LYS B 1 385 ? 17 8.094 -8.57 1 89.38 385 LYS B N 1
ATOM 7621 C CA . LYS B 1 385 ? 17.984 7.406 -7.723 1 89.38 385 LYS B CA 1
ATOM 7622 C C . LYS B 1 385 ? 17.906 7.914 -6.285 1 89.38 385 LYS B C 1
ATOM 7624 O O . LYS B 1 385 ? 18.938 8 -5.602 1 89.38 385 LYS B O 1
ATOM 7629 N N . LEU B 1 386 ? 16.766 8.484 -5.961 1 93.75 386 LEU B N 1
ATOM 7630 C CA . LEU B 1 386 ? 16.469 8.891 -4.594 1 93.75 386 LEU B CA 1
ATOM 7631 C C . LEU B 1 386 ? 15.414 7.977 -3.969 1 93.75 386 LEU B C 1
ATOM 7633 O O . LEU B 1 386 ? 14.414 7.641 -4.609 1 93.75 386 LEU B O 1
ATOM 7637 N N . LEU B 1 387 ? 15.727 7.535 -2.742 1 92.62 387 LEU B N 1
ATOM 7638 C CA . LEU B 1 387 ? 14.773 6.73 -1.984 1 92.62 387 LEU B CA 1
ATOM 7639 C C . LEU B 1 387 ? 13.945 7.605 -1.051 1 92.62 387 LEU B C 1
ATOM 7641 O O . LEU B 1 387 ? 14.445 8.086 -0.033 1 92.62 387 LEU B O 1
ATOM 7645 N N . PRO B 1 388 ? 12.695 7.785 -1.362 1 95.56 388 PRO B N 1
ATOM 7646 C CA . PRO B 1 388 ? 11.875 8.695 -0.565 1 95.56 388 PRO B CA 1
ATOM 7647 C C . PRO B 1 388 ? 11.273 8.031 0.669 1 95.56 388 PRO B C 1
ATOM 7649 O O . PRO B 1 388 ? 10.984 6.828 0.645 1 95.56 388 PRO B O 1
ATOM 7652 N N . LYS B 1 389 ? 11.133 8.812 1.717 1 95.75 389 LYS B N 1
ATOM 7653 C CA . LYS B 1 389 ? 10.406 8.453 2.934 1 95.75 389 LYS B CA 1
ATOM 7654 C C . LYS B 1 389 ? 9.547 9.617 3.418 1 95.75 389 LYS B C 1
ATOM 7656 O O . LYS B 1 389 ? 10.055 10.719 3.65 1 95.75 389 LYS B O 1
ATOM 7661 N N . ILE B 1 390 ? 8.273 9.391 3.506 1 97.75 390 ILE B N 1
ATOM 7662 C CA . ILE B 1 390 ? 7.395 10.438 4 1 97.75 390 ILE B CA 1
ATOM 7663 C C . ILE B 1 390 ? 7.555 10.578 5.512 1 97.75 390 ILE B C 1
ATOM 7665 O O . ILE B 1 390 ? 7.465 9.594 6.246 1 97.75 390 ILE B O 1
ATOM 7669 N N . THR B 1 391 ? 7.773 11.812 5.965 1 97.94 391 THR B N 1
ATOM 7670 C CA . THR B 1 391 ? 8.008 12.062 7.383 1 97.94 391 THR B CA 1
ATOM 7671 C C . THR B 1 391 ? 6.863 12.867 7.992 1 97.94 391 THR B C 1
ATOM 7673 O O . THR B 1 391 ? 6.73 12.938 9.211 1 97.94 391 THR B O 1
ATOM 7676 N N . GLY B 1 392 ? 6.035 13.461 7.148 1 98.38 392 GLY B N 1
ATOM 7677 C CA . GLY B 1 392 ? 4.934 14.273 7.645 1 98.38 392 GLY B CA 1
ATOM 7678 C C . GLY B 1 392 ? 3.789 14.391 6.652 1 98.38 392 GLY B C 1
ATOM 7679 O O . GLY B 1 392 ? 3.988 14.25 5.445 1 98.38 392 GLY B O 1
ATOM 7680 N N . ILE B 1 393 ? 2.613 14.648 7.246 1 98.81 393 ILE B N 1
ATOM 7681 C CA . ILE B 1 393 ? 1.417 14.867 6.441 1 98.81 393 ILE B CA 1
ATOM 7682 C C . ILE B 1 393 ? 0.628 16.047 7 1 98.81 393 ILE B C 1
ATOM 7684 O O . ILE B 1 393 ? 0.707 16.344 8.195 1 98.81 393 ILE B O 1
ATOM 7688 N N . ALA B 1 394 ? -0.065 16.703 6.145 1 98.88 394 ALA B N 1
ATOM 7689 C CA . ALA B 1 394 ? -0.994 17.766 6.508 1 98.88 394 ALA B CA 1
ATOM 7690 C C . ALA B 1 394 ? -2.127 17.875 5.492 1 98.88 394 ALA B C 1
ATOM 7692 O O . ALA B 1 394 ? -1.955 17.547 4.32 1 98.88 394 ALA B O 1
ATOM 7693 N N . ALA B 1 395 ? -3.246 18.297 6.004 1 98.81 395 ALA B N 1
ATOM 7694 C CA . ALA B 1 395 ? -4.402 18.453 5.125 1 98.81 395 ALA B CA 1
ATOM 7695 C C . ALA B 1 395 ? -5.336 19.547 5.633 1 98.81 395 ALA B C 1
ATOM 7697 O O . ALA B 1 395 ? -5.391 19.812 6.832 1 98.81 395 ALA B O 1
ATOM 7698 N N . GLY B 1 396 ? -6.02 20.172 4.785 1 98.56 396 GLY B N 1
ATOM 7699 C CA . GLY B 1 396 ? -7.027 21.203 5.016 1 98.56 396 GLY B CA 1
ATOM 7700 C C . GLY B 1 396 ? -7.816 21.547 3.77 1 98.56 396 GLY B C 1
ATOM 7701 O O . GLY B 1 396 ? -7.27 21.562 2.664 1 98.56 396 GLY B O 1
ATOM 7702 N N . GLY B 1 397 ? -9.062 21.906 3.988 1 98.38 397 GLY B N 1
ATOM 7703 C CA . GLY B 1 397 ? -9.883 22.156 2.811 1 98.38 397 GLY B CA 1
ATOM 7704 C C . GLY B 1 397 ? -9.867 21 1.825 1 98.38 397 GLY B C 1
ATOM 7705 O O . GLY B 1 397 ? -10.164 19.859 2.191 1 98.38 397 GLY B O 1
ATOM 7706 N N . ASN B 1 398 ? -9.445 21.344 0.601 1 98.5 398 ASN B N 1
ATOM 7707 C CA . ASN B 1 398 ? -9.406 20.344 -0.454 1 98.5 398 ASN B CA 1
ATOM 7708 C C . ASN B 1 398 ? -7.969 20 -0.845 1 98.5 398 ASN B C 1
ATOM 7710 O O . ASN B 1 398 ? -7.707 19.609 -1.988 1 98.5 398 ASN B O 1
ATOM 7714 N N . ASN B 1 399 ? -7.07 20.125 0.154 1 98.75 399 ASN B N 1
ATOM 7715 C CA . ASN B 1 399 ? -5.672 19.953 -0.216 1 98.75 399 ASN B CA 1
ATOM 7716 C C . ASN B 1 399 ? -4.941 19.031 0.764 1 98.75 399 ASN B C 1
ATOM 7718 O O . ASN B 1 399 ? -5.324 18.938 1.932 1 98.75 399 ASN B O 1
ATOM 7722 N N . SER B 1 400 ? -3.934 18.375 0.257 1 98.88 400 SER B N 1
ATOM 7723 C CA . SER B 1 400 ? -3.059 17.5 1.03 1 98.88 400 SER B CA 1
ATOM 7724 C C . SER B 1 400 ? -1.591 17.828 0.789 1 98.88 400 SER B C 1
ATOM 7726 O O . SER B 1 400 ? -1.212 18.234 -0.313 1 98.88 400 SER B O 1
ATOM 7728 N N . PHE B 1 401 ? -0.789 17.656 1.851 1 98.88 401 PHE B N 1
ATOM 7729 C CA . PHE B 1 401 ? 0.638 17.953 1.803 1 98.88 401 PHE B CA 1
ATOM 7730 C C . PHE B 1 401 ? 1.451 16.797 2.389 1 98.88 401 PHE B C 1
ATOM 7732 O O . PHE B 1 401 ? 1.046 16.188 3.381 1 98.88 401 PHE B O 1
ATOM 7739 N N . PHE B 1 402 ? 2.578 16.547 1.78 1 98.69 402 PHE B N 1
ATOM 7740 C CA . PHE B 1 402 ? 3.488 15.492 2.215 1 98.69 402 PHE B CA 1
ATOM 7741 C C . PHE B 1 402 ? 4.906 16.031 2.367 1 98.69 402 PHE B C 1
ATOM 7743 O O . PHE B 1 402 ? 5.453 16.625 1.436 1 98.69 402 PHE B O 1
ATOM 7750 N N . THR B 1 403 ? 5.484 15.891 3.553 1 98.62 403 THR B N 1
ATOM 7751 C CA . THR B 1 403 ? 6.898 16.172 3.764 1 98.62 403 THR B CA 1
ATOM 7752 C C . THR B 1 403 ? 7.738 14.914 3.609 1 98.62 403 THR B C 1
ATOM 7754 O O . THR B 1 403 ? 7.453 13.891 4.238 1 98.62 403 THR B O 1
ATOM 7757 N N . VAL B 1 404 ? 8.758 15.047 2.748 1 98.38 404 VAL B N 1
ATOM 7758 C CA . VAL B 1 404 ? 9.469 13.844 2.332 1 98.38 404 VAL B CA 1
ATOM 7759 C C . VAL B 1 404 ? 10.969 14.039 2.537 1 98.38 404 VAL B C 1
ATOM 7761 O O . VAL B 1 404 ? 11.5 15.125 2.285 1 98.38 404 VAL B O 1
ATOM 7764 N N . GLU B 1 405 ? 11.648 13.031 3.047 1 98.12 405 GLU B N 1
ATOM 7765 C CA . GLU B 1 405 ? 13.102 12.914 2.992 1 98.12 405 GLU B CA 1
ATOM 7766 C C . GLU B 1 405 ? 13.539 11.93 1.91 1 98.12 405 GLU B C 1
ATOM 7768 O O . GLU B 1 405 ? 13.133 10.766 1.923 1 98.12 405 GLU B O 1
ATOM 7773 N N . ALA B 1 406 ? 14.25 12.391 1.006 1 97.25 406 ALA B N 1
ATOM 7774 C CA . ALA B 1 406 ? 14.734 11.57 -0.096 1 97.25 406 ALA B CA 1
ATOM 7775 C C . ALA B 1 406 ? 16.234 11.297 0.035 1 97.25 406 ALA B C 1
ATOM 7777 O O . ALA B 1 406 ? 17.031 12.227 0.013 1 97.25 406 ALA B O 1
ATOM 7778 N N . THR B 1 407 ? 16.672 10.062 0.099 1 96.38 407 THR B N 1
ATOM 7779 C CA . THR B 1 407 ? 18.062 9.664 0.287 1 96.38 407 THR B CA 1
ATOM 7780 C C . THR B 1 407 ? 18.672 9.188 -1.028 1 96.38 407 THR B C 1
ATOM 7782 O O . THR B 1 407 ? 18.078 8.367 -1.733 1 96.38 407 THR B O 1
ATOM 7785 N N . ARG B 1 408 ? 19.859 9.625 -1.342 1 95.88 408 ARG B N 1
ATOM 7786 C CA . ARG B 1 408 ? 20.562 9.219 -2.551 1 95.88 408 ARG B CA 1
ATOM 7787 C C . ARG B 1 408 ? 21.031 7.77 -2.453 1 95.88 408 ARG B C 1
ATOM 7789 O O . ARG B 1 408 ? 21.766 7.406 -1.523 1 95.88 408 ARG B O 1
ATOM 7796 N N . ILE B 1 409 ? 20.578 6.934 -3.457 1 91.69 409 ILE B N 1
ATOM 7797 C CA . ILE B 1 409 ? 20.969 5.527 -3.502 1 91.69 409 ILE B CA 1
ATOM 7798 C C . ILE B 1 409 ? 21.594 5.207 -4.855 1 91.69 409 ILE B C 1
ATOM 7800 O O . ILE B 1 409 ? 21.516 6.012 -5.789 1 91.69 409 ILE B O 1
ATOM 7804 N N . ALA B 1 410 ? 22.188 4.078 -4.906 1 88.38 410 ALA B N 1
ATOM 7805 C CA . ALA B 1 410 ? 22.797 3.668 -6.164 1 88.38 410 ALA B CA 1
ATOM 7806 C C . ALA B 1 410 ? 21.734 3.215 -7.168 1 88.38 410 ALA B C 1
ATOM 7808 O O . ALA B 1 410 ? 20.812 2.479 -6.812 1 88.38 410 ALA B O 1
ATOM 7809 N N . GLY B 1 411 ? 21.828 3.68 -8.414 1 84.88 411 GLY B N 1
ATOM 7810 C CA . GLY B 1 411 ? 20.953 3.189 -9.461 1 84.88 411 GLY B CA 1
ATOM 7811 C C . GLY B 1 411 ? 21.312 1.787 -9.922 1 84.88 411 GLY B C 1
ATOM 7812 O O . GLY B 1 411 ? 22.469 1.363 -9.82 1 84.88 411 GLY B O 1
ATOM 7813 N N . GLN B 1 412 ? 20.359 1.062 -10.398 1 78.12 412 GLN B N 1
ATOM 7814 C CA . GLN B 1 412 ? 20.547 -0.327 -10.805 1 78.12 412 GLN B CA 1
ATOM 7815 C C . GLN B 1 412 ? 21.641 -0.448 -11.867 1 78.12 412 GLN B C 1
ATOM 7817 O O . GLN B 1 412 ? 22.391 -1.433 -11.891 1 78.12 412 GLN B O 1
ATOM 7822 N N . SER B 1 413 ? 21.828 0.534 -12.719 1 76.5 413 SER B N 1
ATOM 7823 C CA . SER B 1 413 ? 22.797 0.475 -13.797 1 76.5 413 SER B CA 1
ATOM 7824 C C . SER B 1 413 ? 23.875 1.555 -13.633 1 76.5 413 SER B C 1
ATOM 7826 O O . SER B 1 413 ? 24.594 1.867 -14.578 1 76.5 413 SER B O 1
ATOM 7828 N N . GLU B 1 414 ? 23.891 2.121 -12.477 1 81.5 414 GLU B N 1
ATOM 7829 C CA . GLU B 1 414 ? 24.812 3.221 -12.25 1 81.5 414 GLU B CA 1
ATOM 7830 C C . GLU B 1 414 ? 26.234 2.701 -12 1 81.5 414 GLU B C 1
ATOM 7832 O O . GLU B 1 414 ? 26.422 1.811 -11.172 1 81.5 414 GLU B O 1
ATOM 7837 N N . GLU B 1 415 ? 27.094 3.305 -12.82 1 80.19 415 GLU B N 1
ATOM 7838 C CA . GLU B 1 415 ? 28.5 2.973 -12.602 1 80.19 415 GLU B CA 1
ATOM 7839 C C . GLU B 1 415 ? 29.141 3.943 -11.617 1 80.19 415 GLU B C 1
ATOM 7841 O O . GLU B 1 415 ? 29.016 5.16 -11.758 1 80.19 415 GLU B O 1
ATOM 7846 N N . GLU B 1 416 ? 29.672 3.59 -10.578 1 85.25 416 GLU B N 1
ATOM 7847 C CA . GLU B 1 416 ? 30.406 4.348 -9.57 1 85.25 416 GLU B CA 1
ATOM 7848 C C . GLU B 1 416 ? 29.516 5.387 -8.898 1 85.25 416 GLU B C 1
ATOM 7850 O O . GLU B 1 416 ? 29.719 6.59 -9.062 1 85.25 416 GLU B O 1
ATOM 7855 N N . PRO B 1 417 ? 28.531 5.023 -8.25 1 86.81 417 PRO B N 1
ATOM 7856 C CA . PRO B 1 417 ? 27.609 5.957 -7.605 1 86.81 417 PRO B CA 1
ATOM 7857 C C . PRO B 1 417 ? 28.312 6.895 -6.625 1 86.81 417 PRO B C 1
ATOM 7859 O O . PRO B 1 417 ? 29.234 6.477 -5.91 1 86.81 417 PRO B O 1
ATOM 7862 N N . ARG B 1 418 ? 28.062 8.234 -6.758 1 89.06 418 ARG B N 1
ATOM 7863 C CA . ARG B 1 418 ? 28.594 9.266 -5.875 1 89.06 418 ARG B CA 1
ATOM 7864 C C . ARG B 1 418 ? 27.531 9.797 -4.926 1 89.06 418 ARG B C 1
ATOM 7866 O O . ARG B 1 418 ? 26.328 9.648 -5.188 1 89.06 418 ARG B O 1
ATOM 7873 N N . ASN B 1 419 ? 27.828 10.398 -3.721 1 90.5 419 ASN B N 1
ATOM 7874 C CA . ASN B 1 419 ? 26.984 11.078 -2.746 1 90.5 419 ASN B CA 1
ATOM 7875 C C . ASN B 1 419 ? 25.922 10.133 -2.172 1 90.5 419 ASN B C 1
ATOM 7877 O O . ASN B 1 419 ? 24.781 10.547 -1.929 1 90.5 419 ASN B O 1
ATOM 7881 N N . LEU B 1 420 ? 26.297 8.93 -2.051 1 91.56 420 LEU B N 1
ATOM 7882 C CA . LEU B 1 420 ? 25.375 7.949 -1.494 1 91.56 420 LEU B CA 1
ATOM 7883 C C . LEU B 1 420 ? 25.016 8.297 -0.054 1 91.56 420 LEU B C 1
ATOM 7885 O O . LEU B 1 420 ? 25.875 8.688 0.729 1 91.56 420 LEU B O 1
ATOM 7889 N N . GLY B 1 421 ? 23.719 8.328 0.229 1 93.62 421 GLY B N 1
ATOM 7890 C CA . GLY B 1 421 ? 23.281 8.57 1.591 1 93.62 421 GLY B CA 1
ATOM 7891 C C . GLY B 1 421 ? 22.875 10.016 1.839 1 93.62 421 GLY B C 1
ATOM 7892 O O . GLY B 1 421 ? 22.297 10.328 2.879 1 93.62 421 GLY B O 1
ATOM 7893 N N . LYS B 1 422 ? 23.203 10.922 0.939 1 95.88 422 LYS B N 1
ATOM 7894 C CA . LYS B 1 422 ? 22.797 12.312 1.088 1 95.88 422 LYS B CA 1
ATOM 7895 C C . LYS B 1 422 ? 21.281 12.445 1.115 1 95.88 422 LYS B C 1
ATOM 7897 O O . LYS B 1 422 ? 20.594 11.812 0.318 1 95.88 422 LYS B O 1
ATOM 7902 N N . ILE B 1 423 ? 20.797 13.273 2.08 1 97.62 423 ILE B N 1
ATOM 7903 C CA . ILE B 1 423 ? 19.344 13.414 2.256 1 97.62 423 ILE B CA 1
ATOM 7904 C C . ILE B 1 423 ? 18.891 14.773 1.731 1 97.62 423 ILE B C 1
ATOM 7906 O O . ILE B 1 423 ? 19.5 15.797 2.035 1 97.62 423 ILE B O 1
ATOM 7910 N N . THR B 1 424 ? 17.875 14.742 0.958 1 97.69 424 THR B N 1
ATOM 7911 C CA . THR B 1 424 ? 17.172 15.938 0.503 1 97.69 424 THR B CA 1
ATOM 7912 C C . THR B 1 424 ? 15.758 15.992 1.076 1 97.69 424 THR B C 1
ATOM 7914 O O . THR B 1 424 ? 15.078 14.969 1.158 1 97.69 424 THR B O 1
ATOM 7917 N N . ALA B 1 425 ? 15.352 17.219 1.53 1 98.44 425 ALA B N 1
ATOM 7918 C CA . ALA B 1 425 ? 14 17.406 2.049 1 98.44 425 ALA B CA 1
ATOM 7919 C C . ALA B 1 425 ? 13.094 18.047 1.002 1 98.44 425 ALA B C 1
ATOM 7921 O O . ALA B 1 425 ? 13.469 19.047 0.375 1 98.44 425 ALA B O 1
ATOM 7922 N N . ASP B 1 426 ? 11.945 17.438 0.808 1 98.56 426 ASP B N 1
ATOM 7923 C CA . ASP B 1 426 ? 10.984 17.938 -0.173 1 98.56 426 ASP B CA 1
ATOM 7924 C C . ASP B 1 426 ? 9.586 18.031 0.425 1 98.56 426 ASP B C 1
ATOM 7926 O O . ASP B 1 426 ? 9.273 17.328 1.396 1 98.56 426 ASP B O 1
ATOM 7930 N N . THR B 1 427 ? 8.773 18.906 -0.144 1 98.69 427 THR B N 1
ATOM 7931 C CA . THR B 1 427 ? 7.363 19.031 0.193 1 98.69 427 THR B CA 1
ATOM 7932 C C . THR B 1 427 ? 6.496 18.922 -1.059 1 98.69 427 THR B C 1
ATOM 7934 O O . THR B 1 427 ? 6.762 19.594 -2.059 1 98.69 427 THR B O 1
ATOM 7937 N N . TRP B 1 428 ? 5.516 18.047 -0.978 1 98.69 428 TRP B N 1
ATOM 7938 C CA . TRP B 1 428 ? 4.609 17.812 -2.098 1 98.69 428 TRP B CA 1
ATOM 7939 C C . TRP B 1 428 ? 3.184 18.219 -1.731 1 98.69 428 TRP B C 1
ATOM 7941 O O . TRP B 1 428 ? 2.785 18.109 -0.568 1 98.69 428 TRP B O 1
ATOM 7951 N N . SER B 1 429 ? 2.439 18.656 -2.725 1 98.69 429 SER B N 1
ATOM 7952 C CA . SER B 1 429 ? 1.045 19.031 -2.502 1 98.69 429 SER B CA 1
ATOM 7953 C C . SER B 1 429 ? 0.15 18.516 -3.619 1 98.69 429 SER B C 1
ATOM 7955 O O . SER B 1 429 ? 0.605 18.312 -4.75 1 98.69 429 SER B O 1
ATOM 7957 N N . CYS B 1 430 ? -1.113 18.219 -3.316 1 98.56 430 CYS B N 1
ATOM 7958 C CA . CYS B 1 430 ? -2.129 17.859 -4.297 1 98.56 430 CYS B CA 1
ATOM 7959 C C . CYS B 1 430 ? -3.508 18.328 -3.855 1 98.56 430 CYS B C 1
ATOM 7961 O O . CYS B 1 430 ? -3.688 18.75 -2.713 1 98.56 430 CYS B O 1
ATOM 7963 N N . GLY B 1 431 ? -4.477 18.297 -4.789 1 98.31 431 GLY B N 1
ATOM 7964 C CA . GLY B 1 431 ? -5.832 18.766 -4.531 1 98.31 431 GLY B CA 1
ATOM 7965 C C . GLY B 1 431 ? -6.242 19.922 -5.426 1 98.31 431 GLY B C 1
ATOM 7966 O O . GLY B 1 431 ? -6.098 19.859 -6.648 1 98.31 431 GLY B O 1
ATOM 7967 N N . GLN B 1 432 ? -6.77 20.969 -4.812 1 97.94 432 GLN B N 1
ATOM 7968 C CA . GLN B 1 432 ? -7.297 22.125 -5.523 1 97.94 432 GLN B CA 1
ATOM 7969 C C . GLN B 1 432 ? -6.246 23.234 -5.629 1 97.94 432 GLN B C 1
ATOM 7971 O O . GLN B 1 432 ? -5.699 23.672 -4.617 1 97.94 432 GLN B O 1
ATOM 7976 N N . GLY B 1 433 ? -6.047 23.75 -6.855 1 97.06 433 GLY B N 1
ATOM 7977 C CA . GLY B 1 433 ? -4.977 24.719 -7.023 1 97.06 433 GLY B CA 1
ATOM 7978 C C . GLY B 1 433 ? -5.473 26.094 -7.445 1 97.06 433 GLY B C 1
ATOM 7979 O O . GLY B 1 433 ? -4.691 27.031 -7.535 1 97.06 433 GLY B O 1
ATOM 7980 N N . ILE B 1 434 ? -6.762 26.266 -7.613 1 96.56 434 ILE B N 1
ATOM 7981 C CA . ILE B 1 434 ? -7.301 27.469 -8.25 1 96.56 434 ILE B CA 1
ATOM 7982 C C . ILE B 1 434 ? -7.109 28.672 -7.328 1 96.56 434 ILE B C 1
ATOM 7984 O O . ILE B 1 434 ? -7.078 29.812 -7.789 1 96.56 434 ILE B O 1
ATOM 7988 N N . LEU B 1 435 ? -6.906 28.438 -6.105 1 96.88 435 LEU B N 1
ATOM 7989 C CA . LEU B 1 435 ? -6.703 29.547 -5.164 1 96.88 435 LEU B CA 1
ATOM 7990 C C . LEU B 1 435 ? -5.223 29.734 -4.871 1 96.88 435 LEU B C 1
ATOM 7992 O O . LEU B 1 435 ? -4.852 30.609 -4.078 1 96.88 435 LEU B O 1
ATOM 7996 N N . GLY B 1 436 ? -4.375 28.828 -5.41 1 97.94 436 GLY B N 1
ATOM 7997 C CA . GLY B 1 436 ? -2.941 28.922 -5.199 1 97.94 436 GLY B CA 1
ATOM 7998 C C . GLY B 1 436 ? -2.453 28.078 -4.035 1 97.94 436 GLY B C 1
ATOM 7999 O O . GLY B 1 436 ? -1.264 28.094 -3.707 1 97.94 436 GLY B O 1
ATOM 8000 N N . SER B 1 437 ? -3.281 27.344 -3.498 1 97.5 437 SER B N 1
ATOM 8001 C CA . SER B 1 437 ? -2.977 26.641 -2.256 1 97.5 437 SER B CA 1
ATOM 8002 C C . SER B 1 437 ? -1.963 25.531 -2.486 1 97.5 437 SER B C 1
ATOM 8004 O O . SER B 1 437 ? -1.362 25.016 -1.536 1 97.5 437 SER B O 1
ATOM 8006 N N . LEU B 1 438 ? -1.697 25.156 -3.674 1 98.19 438 LEU B N 1
ATOM 8007 C CA . LEU B 1 438 ? -0.736 24.094 -3.961 1 98.19 438 LEU B CA 1
ATOM 8008 C C . LEU B 1 438 ? 0.694 24.594 -3.787 1 98.19 438 LEU B C 1
ATOM 8010 O O . LEU B 1 438 ? 1.625 23.797 -3.656 1 98.19 438 LEU B O 1
ATOM 8014 N N . GLY B 1 439 ? 0.94 25.859 -3.941 1 98.44 439 GLY B N 1
ATOM 8015 C CA . GLY B 1 439 ? 2.232 26.484 -3.668 1 98.44 439 GLY B CA 1
ATOM 8016 C C . GLY B 1 439 ? 3.248 26.234 -4.77 1 98.44 439 GLY B C 1
ATOM 8017 O O . GLY B 1 439 ? 4.449 26.438 -4.566 1 98.44 439 GLY B O 1
ATOM 8018 N N . ASN B 1 440 ? 2.811 25.781 -5.938 1 97.06 440 ASN B N 1
ATOM 8019 C CA . ASN B 1 440 ? 3.744 25.438 -7.004 1 97.06 440 ASN B CA 1
ATOM 8020 C C . ASN B 1 440 ? 3.791 26.5 -8.086 1 97.06 440 ASN B C 1
ATOM 8022 O O . ASN B 1 440 ? 4.352 26.281 -9.164 1 97.06 440 ASN B O 1
ATOM 8026 N N . GLY B 1 441 ? 3.135 27.578 -7.898 1 96.88 441 GLY B N 1
ATOM 8027 C CA . GLY B 1 441 ? 3.18 28.688 -8.844 1 96.88 441 GLY B CA 1
ATOM 8028 C C . GLY B 1 441 ? 2.156 28.562 -9.953 1 96.88 441 GLY B C 1
ATOM 8029 O O . GLY B 1 441 ? 2.15 29.359 -10.891 1 96.88 441 GLY B O 1
ATOM 8030 N N . ARG B 1 442 ? 1.316 27.594 -9.828 1 95.19 442 ARG B N 1
ATOM 8031 C CA . ARG B 1 442 ? 0.317 27.375 -10.867 1 95.19 442 ARG B CA 1
ATOM 8032 C C . ARG B 1 442 ? -1.095 27.469 -10.297 1 95.19 442 ARG B C 1
ATOM 8034 O O . ARG B 1 442 ? -1.285 27.391 -9.078 1 95.19 442 ARG B O 1
ATOM 8041 N N . TRP B 1 443 ? -1.983 27.734 -11.219 1 95.62 443 TRP B N 1
ATOM 8042 C CA . TRP B 1 443 ? -3.4 27.812 -10.883 1 95.62 443 TRP B CA 1
ATOM 8043 C C . TRP B 1 443 ? -4.188 26.688 -11.547 1 95.62 443 TRP B C 1
ATOM 8045 O O . TRP B 1 443 ? -4.676 26.859 -12.672 1 95.62 443 TRP B O 1
ATOM 8055 N N . THR B 1 444 ? -4.207 25.578 -10.953 1 94.94 444 THR B N 1
ATOM 8056 C CA . THR B 1 444 ? -4.871 24.406 -11.516 1 94.94 444 THR B CA 1
ATOM 8057 C C . THR B 1 444 ? -6.141 24.078 -10.734 1 94.94 444 THR B C 1
ATOM 8059 O O . THR B 1 444 ? -6.191 24.266 -9.516 1 94.94 444 THR B O 1
ATOM 8062 N N . HIS B 1 445 ? -7.156 23.688 -11.406 1 95.56 445 HIS B N 1
ATOM 8063 C CA . HIS B 1 445 ? -8.398 23.312 -10.742 1 95.56 445 HIS B CA 1
ATOM 8064 C C . HIS B 1 445 ? -8.266 21.984 -10.008 1 95.56 445 HIS B C 1
ATOM 8066 O O . HIS B 1 445 ? -8.664 21.875 -8.844 1 95.56 445 HIS B O 1
ATOM 8072 N N . VAL B 1 446 ? -7.781 20.984 -10.734 1 95.88 446 VAL B N 1
ATOM 8073 C CA . VAL B 1 446 ? -7.672 19.625 -10.219 1 95.88 446 VAL B CA 1
ATOM 8074 C C . VAL B 1 446 ? -6.23 19.141 -10.344 1 95.88 446 VAL B C 1
ATOM 8076 O O . VAL B 1 446 ? -5.641 19.188 -11.422 1 95.88 446 VAL B O 1
ATOM 8079 N N . GLN B 1 447 ? -5.684 18.719 -9.203 1 96.69 447 GLN B N 1
ATOM 8080 C CA . GLN B 1 447 ? -4.332 18.172 -9.172 1 96.69 447 GLN B CA 1
ATOM 8081 C C . GLN B 1 447 ? -4.293 16.828 -8.422 1 96.69 447 GLN B C 1
ATOM 8083 O O . GLN B 1 447 ? -4.172 16.812 -7.199 1 96.69 447 GLN B O 1
ATOM 8088 N N . GLY B 1 448 ? -4.234 15.734 -9.172 1 94.94 448 GLY B N 1
ATOM 8089 C CA . GLY B 1 448 ? -4.238 14.414 -8.562 1 94.94 448 GLY B CA 1
ATOM 8090 C C . GLY B 1 448 ? -2.852 13.938 -8.172 1 94.94 448 GLY B C 1
ATOM 8091 O O . GLY B 1 448 ? -2.617 13.57 -7.02 1 94.94 448 GLY B O 1
ATOM 8092 N N . ILE B 1 449 ? -1.983 14.008 -9.086 1 94.12 449 ILE B N 1
ATOM 8093 C CA . ILE B 1 449 ? -0.592 13.656 -8.82 1 94.12 449 ILE B CA 1
ATOM 8094 C C . ILE B 1 449 ? 0.098 14.805 -8.086 1 94.12 449 ILE B C 1
ATOM 8096 O O . ILE B 1 449 ? 0.129 15.938 -8.578 1 94.12 449 ILE B O 1
ATOM 8100 N N . PRO B 1 450 ? 0.663 14.523 -6.961 1 97.62 450 PRO B N 1
ATOM 8101 C CA . PRO B 1 450 ? 1.268 15.609 -6.184 1 97.62 450 PRO B CA 1
ATOM 8102 C C . PRO B 1 450 ? 2.361 16.344 -6.949 1 97.62 450 PRO B C 1
ATOM 8104 O O . PRO B 1 450 ? 3.094 15.734 -7.73 1 97.62 450 PRO B O 1
ATOM 8107 N N . THR B 1 451 ? 2.439 17.641 -6.648 1 97.81 451 THR B N 1
ATOM 8108 C CA . THR B 1 451 ? 3.477 18.484 -7.23 1 97.81 451 THR B CA 1
ATOM 8109 C C . THR B 1 451 ? 4.395 19.031 -6.145 1 97.81 451 THR B C 1
ATOM 8111 O O . THR B 1 451 ? 3.951 19.297 -5.023 1 97.81 451 THR B O 1
ATOM 8114 N N . LYS B 1 452 ? 5.629 19.25 -6.566 1 97.31 452 LYS B N 1
ATOM 8115 C CA . LYS B 1 452 ? 6.629 19.703 -5.609 1 97.31 452 LYS B CA 1
ATOM 8116 C C . LYS B 1 452 ? 6.523 21.219 -5.391 1 97.31 452 LYS B C 1
ATOM 8118 O O . LYS B 1 452 ? 6.348 21.969 -6.344 1 97.31 452 LYS B O 1
ATOM 8123 N N . ILE B 1 453 ? 6.578 21.594 -4.129 1 98.56 453 ILE B N 1
ATOM 8124 C CA . ILE B 1 453 ? 6.684 23.016 -3.801 1 98.56 453 ILE B CA 1
ATOM 8125 C C . ILE B 1 453 ? 8.148 23.438 -3.793 1 98.56 453 ILE B C 1
ATOM 8127 O O . ILE B 1 453 ? 8.836 23.297 -2.777 1 98.56 453 ILE B O 1
ATOM 8131 N N . LYS B 1 454 ? 8.523 24.062 -4.773 1 97.62 454 LYS B N 1
ATOM 8132 C CA . LYS B 1 454 ? 9.938 24.359 -4.988 1 97.62 454 LYS B CA 1
ATOM 8133 C C . LYS B 1 454 ? 10.5 25.234 -3.873 1 97.62 454 LYS B C 1
ATOM 8135 O O . LYS B 1 454 ? 11.633 25.047 -3.434 1 97.62 454 LYS B O 1
ATOM 8140 N N . ALA B 1 455 ? 9.742 26.141 -3.428 1 97.44 455 ALA B N 1
ATOM 8141 C CA . ALA B 1 455 ? 10.18 27.094 -2.418 1 97.44 455 ALA B CA 1
ATOM 8142 C C . ALA B 1 455 ? 10.508 26.391 -1.103 1 97.44 455 ALA B C 1
ATOM 8144 O O . ALA B 1 455 ? 11.227 26.938 -0.262 1 97.44 455 ALA B O 1
ATOM 8145 N N . LEU B 1 456 ? 10.023 25.219 -0.916 1 98.31 456 LEU B N 1
ATOM 8146 C CA . LEU B 1 456 ? 10.211 24.5 0.341 1 98.31 456 LEU B CA 1
ATOM 8147 C C . LEU B 1 456 ? 11.047 23.25 0.131 1 98.31 456 LEU B C 1
ATOM 8149 O O . LEU B 1 456 ? 11.172 22.422 1.039 1 98.31 456 LEU B O 1
ATOM 8153 N N . SER B 1 457 ? 11.562 23.078 -1.044 1 98.38 457 SER B N 1
ATOM 8154 C CA . SER B 1 457 ? 12.195 21.797 -1.366 1 98.38 457 SER B CA 1
ATOM 8155 C C . SER B 1 457 ? 13.641 21.984 -1.812 1 98.38 457 SER B C 1
ATOM 8157 O O . SER B 1 457 ? 13.961 22.984 -2.465 1 98.38 457 SER B O 1
ATOM 8159 N N . GLY B 1 458 ? 14.477 20.984 -1.456 1 97.38 458 GLY B N 1
ATOM 8160 C CA . GLY B 1 458 ? 15.852 20.969 -1.935 1 97.38 458 GLY B CA 1
ATOM 8161 C C . GLY B 1 458 ? 16.703 22.062 -1.332 1 97.38 458 GLY B C 1
ATOM 8162 O O . GLY B 1 458 ? 17.641 22.547 -1.966 1 97.38 458 GLY B O 1
ATOM 8163 N N . LEU B 1 459 ? 16.312 22.5 -0.197 1 97.38 459 LEU B N 1
ATOM 8164 C CA . LEU B 1 459 ? 17.047 23.594 0.461 1 97.38 459 LEU B CA 1
ATOM 8165 C C . LEU B 1 459 ? 18.078 23.031 1.435 1 97.38 459 LEU B C 1
ATOM 8167 O O . LEU B 1 459 ? 17.844 22 2.072 1 97.38 459 LEU B O 1
ATOM 8171 N N . PHE B 1 460 ? 19.203 23.719 1.528 1 97.38 460 PHE B N 1
ATOM 8172 C CA . PHE B 1 460 ? 20.266 23.312 2.428 1 97.38 460 PHE B CA 1
ATOM 8173 C C . PHE B 1 460 ? 20.844 24.516 3.164 1 97.38 460 PHE B C 1
ATOM 8175 O O . PHE B 1 460 ? 20.719 25.656 2.697 1 97.38 460 PHE B O 1
ATOM 8182 N N . GLU B 1 461 ? 21.344 24.297 4.301 1 96.88 461 GLU B N 1
ATOM 8183 C CA . GLU B 1 461 ? 22.062 25.312 5.062 1 96.88 461 GLU B CA 1
ATOM 8184 C C . GLU B 1 461 ? 23.297 24.719 5.742 1 96.88 461 GLU B C 1
ATOM 8186 O O . GLU B 1 461 ? 23.391 23.5 5.914 1 96.88 461 GLU B O 1
ATOM 8191 N N . TYR B 1 462 ? 24.266 25.562 6.035 1 95.38 462 TYR B N 1
ATOM 8192 C CA . TYR B 1 462 ? 25.469 25.141 6.742 1 95.38 462 TYR B CA 1
ATOM 8193 C C . TYR B 1 462 ? 25.297 25.281 8.25 1 95.38 462 TYR B C 1
ATOM 8195 O O . TYR B 1 462 ? 25.016 26.375 8.742 1 95.38 462 TYR B O 1
ATOM 8203 N N . ASP B 1 463 ? 25.422 24.203 8.891 1 92.25 463 ASP B N 1
ATOM 8204 C CA . ASP B 1 463 ? 25.406 24.203 10.352 1 92.25 463 ASP B CA 1
ATOM 8205 C C . ASP B 1 463 ? 26.797 24.562 10.906 1 92.25 463 ASP B C 1
ATOM 8207 O O . ASP B 1 463 ? 27.688 23.719 10.914 1 92.25 463 ASP B O 1
ATOM 8211 N N . GLU B 1 464 ? 26.953 25.688 11.383 1 89.94 464 GLU B N 1
ATOM 8212 C CA . GLU B 1 464 ? 28.25 26.172 11.867 1 89.94 464 GLU B CA 1
ATOM 8213 C C . GLU B 1 464 ? 28.734 25.375 13.078 1 89.94 464 GLU B C 1
ATOM 8215 O O . GLU B 1 464 ? 29.922 25.156 13.242 1 89.94 464 GLU B O 1
ATOM 8220 N N . LYS B 1 465 ? 27.844 25.078 13.852 1 88.25 465 LYS B N 1
ATOM 8221 C CA . LYS B 1 465 ? 28.203 24.359 15.07 1 88.25 465 LYS B CA 1
ATOM 8222 C C . LYS B 1 465 ? 28.781 22.984 14.75 1 88.25 465 LYS B C 1
ATOM 8224 O O . LYS B 1 465 ? 29.797 22.594 15.32 1 88.25 465 LYS B O 1
ATOM 8229 N N . ASN B 1 466 ? 28.203 22.266 13.859 1 92.12 466 ASN B N 1
ATOM 8230 C CA . ASN B 1 466 ? 28.609 20.906 13.539 1 92.12 466 ASN B CA 1
ATOM 8231 C C . ASN B 1 466 ? 29.438 20.859 12.25 1 92.12 466 ASN B C 1
ATOM 8233 O O . ASN B 1 466 ? 29.938 19.812 11.875 1 92.12 466 ASN B O 1
ATOM 8237 N N . LYS B 1 467 ? 29.562 22 11.578 1 93.62 467 LYS B N 1
ATOM 8238 C CA . LYS B 1 467 ? 30.375 22.172 10.383 1 93.62 467 LYS B CA 1
ATOM 8239 C C . LYS B 1 467 ? 29.969 21.188 9.289 1 93.62 467 LYS B C 1
ATOM 8241 O O . LYS B 1 467 ? 30.812 20.5 8.711 1 93.62 467 LYS B O 1
ATOM 8246 N N . VAL B 1 468 ? 28.672 21.047 9.18 1 94.19 468 VAL B N 1
ATOM 8247 C CA . VAL B 1 468 ? 28.125 20.156 8.164 1 94.19 468 VAL B CA 1
ATOM 8248 C C . VAL B 1 468 ? 27 20.859 7.418 1 94.19 468 VAL B C 1
ATOM 8250 O O . VAL B 1 468 ? 26.344 21.75 7.961 1 94.19 468 VAL B O 1
ATOM 8253 N N . ILE B 1 469 ? 26.844 20.484 6.152 1 94.5 469 ILE B N 1
ATOM 8254 C CA . ILE B 1 469 ? 25.688 20.938 5.371 1 94.5 469 ILE B CA 1
ATOM 8255 C C . ILE B 1 469 ? 24.469 20.078 5.688 1 94.5 469 ILE B C 1
ATOM 8257 O O . ILE B 1 469 ? 24.547 18.844 5.605 1 94.5 469 ILE B O 1
ATOM 8261 N N . ILE B 1 470 ? 23.375 20.656 6.059 1 96.31 470 ILE B N 1
ATOM 8262 C CA . ILE B 1 470 ? 22.188 19.891 6.41 1 96.31 470 ILE B CA 1
ATOM 8263 C C . ILE B 1 470 ? 21 20.391 5.578 1 96.31 470 ILE B C 1
ATOM 8265 O O . ILE B 1 470 ? 20.938 21.562 5.195 1 96.31 470 ILE B O 1
ATOM 8269 N N . PRO B 1 471 ? 20.125 19.5 5.25 1 97.44 471 PRO B N 1
ATOM 8270 C CA . PRO B 1 471 ? 18.906 19.953 4.562 1 97.44 471 PRO B CA 1
ATOM 8271 C C . PRO B 1 471 ? 18 20.781 5.465 1 97.44 471 PRO B C 1
ATOM 8273 O O . PRO B 1 471 ? 17.969 20.578 6.684 1 97.44 471 PRO B O 1
ATOM 8276 N N . ILE B 1 472 ? 17.281 21.781 4.906 1 97.88 472 ILE B N 1
ATOM 8277 C CA . ILE B 1 472 ? 16.266 22.531 5.641 1 97.88 472 ILE B CA 1
ATOM 8278 C C . ILE B 1 472 ? 14.914 21.828 5.52 1 97.88 472 ILE B C 1
ATOM 8280 O O . ILE B 1 472 ? 14.312 21.828 4.445 1 97.88 472 ILE B O 1
ATOM 8284 N N . ARG B 1 473 ? 14.469 21.344 6.555 1 97.69 473 ARG B N 1
ATOM 8285 C CA . ARG B 1 473 ? 13.188 20.641 6.613 1 97.69 473 ARG B CA 1
ATOM 8286 C C . ARG B 1 473 ? 12.062 21.594 6.996 1 97.69 473 ARG B C 1
ATOM 8288 O O . ARG B 1 473 ? 12.297 22.797 7.188 1 97.69 473 ARG B O 1
ATOM 8295 N N . LEU B 1 474 ? 10.891 21.094 6.988 1 97.69 474 LEU B N 1
ATOM 8296 C CA . LEU B 1 474 ? 9.75 21.828 7.527 1 97.69 474 LEU B CA 1
ATOM 8297 C C . LEU B 1 474 ? 9.531 21.484 8.992 1 97.69 474 LEU B C 1
ATOM 8299 O O . LEU B 1 474 ? 9.484 20.312 9.367 1 97.69 474 LEU B O 1
ATOM 8303 N N . ALA B 1 475 ? 9.453 22.516 9.742 1 97.25 475 ALA B N 1
ATOM 8304 C CA . ALA B 1 475 ? 9.141 22.281 11.156 1 97.25 475 ALA B CA 1
ATOM 8305 C C . ALA B 1 475 ? 7.652 22.031 11.359 1 97.25 475 ALA B C 1
ATOM 8307 O O . ALA B 1 475 ? 7.262 21.172 12.164 1 97.25 475 ALA B O 1
ATOM 8308 N N . ARG B 1 476 ? 6.84 22.844 10.688 1 97.44 476 ARG B N 1
ATOM 8309 C CA . ARG B 1 476 ? 5.391 22.734 10.805 1 97.44 476 ARG B CA 1
ATOM 8310 C C . ARG B 1 476 ? 4.703 23.266 9.547 1 97.44 476 ARG B C 1
ATOM 8312 O O . ARG B 1 476 ? 5.246 24.125 8.852 1 97.44 476 ARG B O 1
ATOM 8319 N N . ILE B 1 477 ? 3.553 22.703 9.305 1 98.5 477 ILE B N 1
ATOM 8320 C CA . ILE B 1 477 ? 2.701 23.219 8.234 1 98.5 477 ILE B CA 1
ATOM 8321 C C . ILE B 1 477 ? 1.263 23.328 8.734 1 98.5 477 ILE B C 1
ATOM 8323 O O . ILE B 1 477 ? 0.743 22.422 9.383 1 98.5 477 ILE B O 1
ATOM 8327 N N . SER B 1 478 ? 0.712 24.469 8.625 1 98.62 478 SER B N 1
ATOM 8328 C CA . SER B 1 478 ? -0.686 24.719 8.961 1 98.62 478 SER B CA 1
ATOM 8329 C C . SER B 1 478 ? -1.526 24.938 7.711 1 98.62 478 SER B C 1
ATOM 8331 O O . SER B 1 478 ? -1.251 25.859 6.926 1 98.62 478 SER B O 1
ATOM 8333 N N . VAL B 1 479 ? -2.496 24.062 7.566 1 98.69 479 VAL B N 1
ATOM 8334 C CA . VAL B 1 479 ? -3.314 24.125 6.359 1 98.69 479 VAL B CA 1
ATOM 8335 C C . VAL B 1 479 ? -4.738 24.547 6.723 1 98.69 479 VAL B C 1
ATOM 8337 O O . VAL B 1 479 ? -5.441 23.812 7.43 1 98.69 479 VAL B O 1
ATOM 8340 N N . GLY B 1 480 ? -5.152 25.703 6.266 1 98.06 480 GLY B N 1
ATOM 8341 C CA . GLY B 1 480 ? -6.531 26.125 6.434 1 98.06 480 GLY B CA 1
ATOM 8342 C C . GLY B 1 480 ? -7.453 25.609 5.344 1 98.06 480 GLY B C 1
ATOM 8343 O O . GLY B 1 480 ? -7.105 24.672 4.617 1 98.06 480 GLY B O 1
ATOM 8344 N N . GLN B 1 481 ? -8.602 26.25 5.285 1 97.62 481 GLN B N 1
ATOM 8345 C CA . GLN B 1 481 ? -9.555 25.844 4.262 1 97.62 481 GLN B CA 1
ATOM 8346 C C . GLN B 1 481 ? -9.094 26.266 2.873 1 97.62 481 GLN B C 1
ATOM 8348 O O . GLN B 1 481 ? -9.305 25.547 1.893 1 97.62 481 GLN B O 1
ATOM 8353 N N . THR B 1 482 ? -8.453 27.484 2.832 1 97.94 482 THR B N 1
ATOM 8354 C CA . THR B 1 482 ? -8.117 27.984 1.505 1 97.94 482 THR B CA 1
ATOM 8355 C C . THR B 1 482 ? -6.668 28.484 1.469 1 97.94 482 THR B C 1
ATOM 8357 O O . THR B 1 482 ? -6.16 28.844 0.409 1 97.94 482 THR B O 1
ATOM 8360 N N . HIS B 1 483 ? -6.004 28.531 2.562 1 98.5 483 HIS B N 1
ATOM 8361 C CA . HIS B 1 483 ? -4.641 29.047 2.609 1 98.5 483 HIS B CA 1
ATOM 8362 C C . HIS B 1 483 ? -3.766 28.203 3.535 1 98.5 483 HIS B C 1
ATOM 8364 O O . HIS B 1 483 ? -4.277 27.406 4.32 1 98.5 483 HIS B O 1
ATOM 8370 N N . VAL B 1 484 ? -2.414 28.406 3.371 1 98.75 484 VAL B N 1
ATOM 8371 C CA . VAL B 1 484 ? -1.445 27.547 4.043 1 98.75 484 VAL B CA 1
ATOM 8372 C C . VAL B 1 484 ? -0.278 28.391 4.555 1 98.75 484 VAL B C 1
ATOM 8374 O O . VAL B 1 484 ? 0.054 29.422 3.975 1 98.75 484 VAL B O 1
ATOM 8377 N N . SER B 1 485 ? 0.27 27.969 5.645 1 98.81 485 SER B N 1
ATOM 8378 C CA . SER B 1 485 ? 1.52 28.516 6.156 1 98.81 485 SER B CA 1
ATOM 8379 C C . SER B 1 485 ? 2.506 27.406 6.512 1 98.81 485 SER B C 1
ATOM 8381 O O . SER B 1 485 ? 2.105 26.328 6.945 1 98.81 485 SER B O 1
ATOM 8383 N N . ALA B 1 486 ? 3.715 27.672 6.281 1 98.69 486 ALA B N 1
ATOM 8384 C CA . ALA B 1 486 ? 4.77 26.719 6.59 1 98.69 486 ALA B CA 1
ATOM 8385 C C . ALA B 1 486 ? 5.879 27.359 7.414 1 98.69 486 ALA B C 1
ATOM 8387 O O . ALA B 1 486 ? 6.289 28.484 7.133 1 98.69 486 ALA B O 1
ATOM 8388 N N . VAL B 1 487 ? 6.332 26.688 8.43 1 98.56 487 VAL B N 1
ATOM 8389 C CA . VAL B 1 487 ? 7.48 27.078 9.234 1 98.56 487 VAL B CA 1
ATOM 8390 C C . VAL B 1 487 ? 8.688 26.203 8.883 1 98.56 487 VAL B C 1
ATOM 8392 O O . VAL B 1 487 ? 8.617 24.984 8.953 1 98.56 487 VAL B O 1
ATOM 8395 N N . MET B 1 488 ? 9.719 26.875 8.57 1 98.19 488 MET B N 1
ATOM 8396 C CA . MET B 1 488 ? 10.922 26.156 8.188 1 98.19 488 MET B CA 1
ATOM 8397 C C . MET B 1 488 ? 11.703 25.703 9.422 1 98.19 488 MET B C 1
ATOM 8399 O O . MET B 1 488 ? 11.617 26.328 10.477 1 98.19 488 MET B O 1
ATOM 8403 N N . ASP B 1 489 ? 12.422 24.594 9.266 1 97.75 489 ASP B N 1
ATOM 8404 C CA . ASP B 1 489 ? 13.281 24.094 10.328 1 97.75 489 ASP B CA 1
ATOM 8405 C C . ASP B 1 489 ? 14.727 24.562 10.125 1 97.75 489 ASP B C 1
ATOM 8407 O O . ASP B 1 489 ? 15.648 23.734 10.148 1 97.75 489 ASP B O 1
ATOM 8411 N N . ASN B 1 490 ? 14.945 25.797 9.789 1 96.5 490 ASN B N 1
ATOM 8412 C CA . ASN B 1 490 ? 16.281 26.375 9.68 1 96.5 490 ASN B CA 1
ATOM 8413 C C . ASN B 1 490 ? 16.938 26.516 11.047 1 96.5 490 ASN B C 1
ATOM 8415 O O . ASN B 1 490 ? 16.266 26.469 12.078 1 96.5 490 ASN B O 1
ATOM 8419 N N . VAL B 1 491 ? 18.234 26.734 11 1 95.44 491 VAL B N 1
ATOM 8420 C CA . VAL B 1 491 ? 18.984 26.938 12.242 1 95.44 491 VAL B CA 1
ATOM 8421 C C . VAL B 1 491 ? 18.547 28.25 12.898 1 95.44 491 VAL B C 1
ATOM 8423 O O . VAL B 1 491 ? 18.438 29.281 12.234 1 95.44 491 VAL B O 1
ATOM 8426 N N . THR B 1 492 ? 18.219 28.188 14.188 1 95.25 492 THR B N 1
ATOM 8427 C CA . THR B 1 492 ? 17.781 29.359 14.953 1 95.25 492 THR B CA 1
ATOM 8428 C C . THR B 1 492 ? 18.75 29.641 16.094 1 95.25 492 THR B C 1
ATOM 8430 O O . THR B 1 492 ? 19.594 28.812 16.422 1 95.25 492 THR B O 1
ATOM 8433 N N . GLN B 1 493 ? 18.734 30.844 16.594 1 93.06 493 GLN B N 1
ATOM 8434 C CA . GLN B 1 493 ? 19.531 31.266 17.734 1 93.06 493 GLN B CA 1
ATOM 8435 C C . GLN B 1 493 ? 18.672 32.031 18.75 1 93.06 493 GLN B C 1
ATOM 8437 O O . GLN B 1 493 ? 18.094 33.062 18.438 1 93.06 493 GLN B O 1
ATOM 8442 N N . LEU B 1 494 ? 18.578 31.5 20.016 1 93.75 494 LEU B N 1
ATOM 8443 C CA . LEU B 1 494 ? 17.672 32.062 21 1 93.75 494 LEU B CA 1
ATOM 8444 C C . LEU B 1 494 ? 18.391 32.281 22.328 1 93.75 494 LEU B C 1
ATOM 8446 O O . LEU B 1 494 ? 17.766 32.594 23.344 1 93.75 494 LEU B O 1
ATOM 8450 N N . ASP B 1 495 ? 19.672 32.125 22.359 1 89.31 495 ASP B N 1
ATOM 8451 C CA . ASP B 1 495 ? 20.391 32.125 23.625 1 89.31 495 ASP B CA 1
ATOM 8452 C C . ASP B 1 495 ? 21.344 33.312 23.703 1 89.31 495 ASP B C 1
ATOM 8454 O O . ASP B 1 495 ? 22.344 33.281 24.422 1 89.31 495 ASP B O 1
ATOM 8458 N N . VAL B 1 496 ? 21.047 34.344 23.031 1 87 496 VAL B N 1
ATOM 8459 C CA . VAL B 1 496 ? 21.922 35.5 23.094 1 87 496 VAL B CA 1
ATOM 8460 C C . VAL B 1 496 ? 21.594 36.344 24.328 1 87 496 VAL B C 1
ATOM 8462 O O . VAL B 1 496 ? 20.422 36.656 24.578 1 87 496 VAL B O 1
ATOM 8465 N N . ASP B 1 497 ? 22.594 36.469 25.109 1 79.06 497 ASP B N 1
ATOM 8466 C CA . ASP B 1 497 ? 22.422 37.281 26.312 1 79.06 497 ASP B CA 1
ATOM 8467 C C . ASP B 1 497 ? 23.484 38.375 26.375 1 79.06 497 ASP B C 1
ATOM 8469 O O . ASP B 1 497 ? 24.156 38.656 25.391 1 79.06 497 ASP B O 1
ATOM 8473 N N . ASN B 1 498 ? 23.547 39 27.594 1 73.88 498 ASN B N 1
ATOM 8474 C CA . ASN B 1 498 ? 24.469 40.094 27.781 1 73.88 498 ASN B CA 1
ATOM 8475 C C . ASN B 1 498 ? 25.938 39.656 27.734 1 73.88 498 ASN B C 1
ATOM 8477 O O . ASN B 1 498 ? 26.844 40.469 27.609 1 73.88 498 ASN B O 1
ATOM 8481 N N . LYS B 1 499 ? 26.094 38.344 27.75 1 71.88 499 LYS B N 1
ATOM 8482 C CA . LYS B 1 499 ? 27.453 37.812 27.75 1 71.88 499 LYS B CA 1
ATOM 8483 C C . LYS B 1 499 ? 27.984 37.688 26.312 1 71.88 499 LYS B C 1
ATOM 8485 O O . LYS B 1 499 ? 29.188 37.594 26.109 1 71.88 499 LYS B O 1
ATOM 8490 N N . ASN B 1 500 ? 27 37.906 25.469 1 78.06 500 ASN B N 1
ATOM 8491 C CA . ASN B 1 500 ? 27.406 37.75 24.078 1 78.06 500 ASN B CA 1
ATOM 8492 C C . ASN B 1 500 ? 27.828 39.094 23.469 1 78.06 500 ASN B C 1
ATOM 8494 O O . ASN B 1 500 ? 27.562 40.156 24.062 1 78.06 500 ASN B O 1
ATOM 8498 N N . SER B 1 501 ? 28.609 38.875 22.438 1 76.62 501 SER B N 1
ATOM 8499 C CA . SER B 1 501 ? 29.078 40.094 21.797 1 76.62 501 SER B CA 1
ATOM 8500 C C . SER B 1 501 ? 27.906 40.969 21.328 1 76.62 501 SER B C 1
ATOM 8502 O O . SER B 1 501 ? 26.797 40.438 21.156 1 76.62 501 SER B O 1
ATOM 8504 N N . GLU B 1 502 ? 28.125 42.125 21.156 1 73.56 502 GLU B N 1
ATOM 8505 C CA . GLU B 1 502 ? 27.094 43.094 20.781 1 73.56 502 GLU B CA 1
ATOM 8506 C C . GLU B 1 502 ? 26.578 42.781 19.375 1 73.56 502 GLU B C 1
ATOM 8508 O O . GLU B 1 502 ? 25.469 43.188 19.016 1 73.56 502 GLU B O 1
ATOM 8513 N N . ASN B 1 503 ? 27.312 42 18.703 1 78.44 503 ASN B N 1
ATOM 8514 C CA . ASN B 1 503 ? 26.938 41.75 17.328 1 78.44 503 ASN B CA 1
ATOM 8515 C C . ASN B 1 503 ? 26.141 40.438 17.188 1 78.44 503 ASN B C 1
ATOM 8517 O O . ASN B 1 503 ? 25.578 40.156 16.141 1 78.44 503 ASN B O 1
ATOM 8521 N N . GLU B 1 504 ? 26.062 39.781 18.281 1 84.56 504 GLU B N 1
ATOM 8522 C CA . GLU B 1 504 ? 25.281 38.531 18.234 1 84.56 504 GLU B CA 1
ATOM 8523 C C . GLU B 1 504 ? 23.812 38.781 18.531 1 84.56 504 GLU B C 1
ATOM 8525 O O . GLU B 1 504 ? 23.469 39.531 19.453 1 84.56 504 GLU B O 1
ATOM 8530 N N . THR B 1 505 ? 22.922 38.25 17.641 1 89.69 505 THR B N 1
ATOM 8531 C CA . THR B 1 505 ? 21.484 38.531 17.781 1 89.69 505 THR B CA 1
ATOM 8532 C C . THR B 1 505 ? 20.703 37.219 17.797 1 89.69 505 THR B C 1
ATOM 8534 O O . THR B 1 505 ? 21.188 36.188 17.375 1 89.69 505 THR B O 1
ATOM 8537 N N . ASN B 1 506 ? 19.516 37.25 18.422 1 92.06 506 ASN B N 1
ATOM 8538 C CA . ASN B 1 506 ? 18.531 36.188 18.328 1 92.06 506 ASN B CA 1
ATOM 8539 C C . ASN B 1 506 ? 17.797 36.219 17 1 92.06 506 ASN B C 1
ATOM 8541 O O . ASN B 1 506 ? 17.547 37.281 16.453 1 92.06 506 ASN B O 1
ATOM 8545 N N . TRP B 1 507 ? 17.5 35.094 16.484 1 93.31 507 TRP B N 1
ATOM 8546 C CA . TRP B 1 507 ? 16.625 35 15.328 1 93.31 507 TRP B CA 1
ATOM 8547 C C . TRP B 1 507 ? 15.82 33.688 15.359 1 93.31 507 TRP B C 1
ATOM 8549 O O . TRP B 1 507 ? 16.297 32.656 15.852 1 93.31 507 TRP B O 1
ATOM 8559 N N . GLY B 1 508 ? 14.609 33.75 14.891 1 96.38 508 GLY B N 1
ATOM 8560 C CA . GLY B 1 508 ? 13.703 32.594 14.875 1 96.38 508 GLY B CA 1
ATOM 8561 C C . GLY B 1 508 ? 13.703 31.859 13.547 1 96.38 508 GLY B C 1
ATOM 8562 O O . GLY B 1 508 ? 14.703 31.844 12.828 1 96.38 508 GLY B O 1
ATOM 8563 N N . ALA B 1 509 ? 12.648 31.188 13.328 1 97.75 509 ALA B N 1
ATOM 8564 C CA . ALA B 1 509 ? 12.516 30.375 12.117 1 97.75 509 ALA B CA 1
ATOM 8565 C C . ALA B 1 509 ? 11.789 31.141 11.016 1 97.75 509 ALA B C 1
ATOM 8567 O O . ALA B 1 509 ? 10.906 31.953 11.297 1 97.75 509 ALA B O 1
ATOM 8568 N N . ASP B 1 510 ? 12.148 30.781 9.781 1 97.19 510 ASP B N 1
ATOM 8569 C CA . ASP B 1 510 ? 11.453 31.359 8.633 1 97.19 510 ASP B CA 1
ATOM 8570 C C . ASP B 1 510 ? 10.031 30.812 8.531 1 97.19 510 ASP B C 1
ATOM 8572 O O . ASP B 1 510 ? 9.781 29.656 8.828 1 97.19 510 ASP B O 1
ATOM 8576 N N . VAL B 1 511 ? 9.156 31.703 8.141 1 97.81 511 VAL B N 1
ATOM 8577 C CA . VAL B 1 511 ? 7.758 31.328 7.969 1 97.81 511 VAL B CA 1
ATOM 8578 C C . VAL B 1 511 ? 7.227 31.891 6.656 1 97.81 511 VAL B C 1
ATOM 8580 O O . VAL B 1 511 ? 7.559 33.031 6.281 1 97.81 511 VAL B O 1
ATOM 8583 N N . LEU B 1 512 ? 6.434 31.094 5.969 1 98.31 512 LEU B N 1
ATOM 8584 C CA . LEU B 1 512 ? 5.883 31.5 4.68 1 98.31 512 LEU B CA 1
ATOM 8585 C C . LEU B 1 512 ? 4.379 31.234 4.629 1 98.31 512 LEU B C 1
ATOM 8587 O O . LEU B 1 512 ? 3.869 30.375 5.348 1 98.31 512 LEU B O 1
ATOM 8591 N N . TRP B 1 513 ? 3.703 32.031 3.777 1 98.38 513 TRP B N 1
ATOM 8592 C CA . TRP B 1 513 ? 2.273 31.891 3.525 1 98.38 513 TRP B CA 1
ATOM 8593 C C . TRP B 1 513 ? 1.989 31.828 2.027 1 98.38 513 TRP B C 1
ATOM 8595 O O . TRP B 1 513 ? 2.713 32.406 1.227 1 98.38 513 TRP B O 1
ATOM 8605 N N . TRP B 1 514 ? 0.899 31.078 1.655 1 98.75 514 TRP B N 1
ATOM 8606 C CA . TRP B 1 514 ? 0.393 31.094 0.287 1 98.75 514 TRP B CA 1
ATOM 8607 C C . TRP B 1 514 ? -1.05 30.609 0.231 1 98.75 514 TRP B C 1
ATOM 8609 O O . TRP B 1 514 ? -1.596 30.141 1.236 1 98.75 514 TRP B O 1
ATOM 8619 N N . GLY B 1 515 ? -1.665 30.828 -0.907 1 98.56 515 GLY B N 1
ATOM 8620 C CA . GLY B 1 515 ? -3.025 30.344 -1.102 1 98.56 515 GLY B CA 1
ATOM 8621 C C . GLY B 1 515 ? -4.031 31.469 -1.29 1 98.56 515 GLY B C 1
ATOM 8622 O O . GLY B 1 515 ? -3.703 32.5 -1.853 1 98.56 515 GLY B O 1
ATOM 8623 N N . GLY B 1 516 ? -5.273 31.125 -0.919 1 98.31 516 GLY B N 1
ATOM 8624 C CA . GLY B 1 516 ? -6.352 32.094 -1.019 1 98.31 516 GLY B CA 1
ATOM 8625 C C . GLY B 1 516 ? -6.168 33.281 -0.102 1 98.31 516 GLY B C 1
ATOM 8626 O O . GLY B 1 516 ? -5.707 33.125 1.031 1 98.31 516 GLY B O 1
ATOM 8627 N N . ASN B 1 517 ? -6.594 34.438 -0.607 1 98.06 517 ASN B N 1
ATOM 8628 C CA . ASN B 1 517 ? -6.379 35.656 0.154 1 98.06 517 ASN B CA 1
ATOM 8629 C C . ASN B 1 517 ? -7.535 36.656 -0.022 1 98.06 517 ASN B C 1
ATOM 8631 O O . ASN B 1 517 ? -7.379 37.844 0.203 1 98.06 517 ASN B O 1
ATOM 8635 N N . GLU B 1 518 ? -8.664 36.156 -0.39 1 96.5 518 GLU B N 1
ATOM 8636 C CA . GLU B 1 518 ? -9.836 37 -0.642 1 96.5 518 GLU B CA 1
ATOM 8637 C C . GLU B 1 518 ? -10.266 37.719 0.621 1 96.5 518 GLU B C 1
ATOM 8639 O O . GLU B 1 518 ? -10.898 38.781 0.542 1 96.5 518 GLU B O 1
ATOM 8644 N N . HIS B 1 519 ? -9.906 37.281 1.723 1 97.19 519 HIS B N 1
ATOM 8645 C CA . HIS B 1 519 ? -10.289 37.875 3 1 97.19 519 HIS B CA 1
ATOM 8646 C C . HIS B 1 519 ? -9.07 38.406 3.746 1 97.19 519 HIS B C 1
ATOM 8648 O O . HIS B 1 519 ? -9.133 38.625 4.957 1 97.19 519 HIS B O 1
ATOM 8654 N N . TYR B 1 520 ? -7.895 38.469 3.105 1 97.62 520 TYR B N 1
ATOM 8655 C CA . TYR B 1 520 ? -6.641 39 3.629 1 97.62 520 TYR B CA 1
ATOM 8656 C C . TYR B 1 520 ? -6.008 38.031 4.621 1 97.62 520 TYR B C 1
ATOM 8658 O O . TYR B 1 520 ? -5.242 38.438 5.496 1 97.62 520 TYR B O 1
ATOM 8666 N N . GLN B 1 521 ? -6.371 36.875 4.484 1 97.69 521 GLN B N 1
ATOM 8667 C CA . GLN B 1 521 ? -5.977 35.875 5.48 1 97.69 521 GLN B CA 1
ATOM 8668 C C . GLN B 1 521 ? -4.508 35.5 5.332 1 97.69 521 GLN B C 1
ATOM 8670 O O . GLN B 1 521 ? -3.945 34.812 6.188 1 97.69 521 GLN B O 1
ATOM 8675 N N . LEU B 1 522 ? -3.781 35.969 4.34 1 97.81 522 LEU B N 1
ATOM 8676 C CA . LEU B 1 522 ? -2.352 35.719 4.211 1 97.81 522 LEU B CA 1
ATOM 8677 C C . LEU B 1 522 ? -1.54 36.75 4.984 1 97.81 522 LEU B C 1
ATOM 8679 O O . LEU B 1 522 ? -0.357 36.531 5.258 1 97.81 522 LEU B O 1
ATOM 8683 N N . GLY B 1 523 ? -2.084 37.906 5.242 1 95.75 523 GLY B N 1
ATOM 8684 C CA . GLY B 1 523 ? -1.411 38.938 6.039 1 95.75 523 GLY B CA 1
ATOM 8685 C C . GLY B 1 523 ? -0.48 39.812 5.223 1 95.75 523 GLY B C 1
ATOM 8686 O O . GLY B 1 523 ? 0.363 40.5 5.781 1 95.75 523 GLY B O 1
ATOM 8687 N N . THR B 1 524 ? -0.599 39.781 3.938 1 92.75 524 THR B N 1
ATOM 8688 C CA . THR B 1 524 ? 0.273 40.562 3.066 1 92.75 524 THR B CA 1
ATOM 8689 C C . THR B 1 524 ? -0.207 42 2.973 1 92.75 524 THR B C 1
ATOM 8691 O O . THR B 1 524 ? 0.514 42.875 2.479 1 92.75 524 THR B O 1
ATOM 8694 N N . GLY B 1 525 ? -1.401 42.219 3.385 1 92.06 525 GLY B N 1
ATOM 8695 C CA . GLY B 1 525 ? -2 43.562 3.225 1 92.06 525 GLY B CA 1
ATOM 8696 C C . GLY B 1 525 ? -2.73 43.719 1.906 1 92.06 525 GLY B C 1
ATOM 8697 O O . GLY B 1 525 ? -3.42 44.719 1.693 1 92.06 525 GLY B O 1
ATOM 8698 N N . ARG B 1 526 ? -2.627 42.75 1.12 1 93.5 526 ARG B N 1
ATOM 8699 C CA . ARG B 1 526 ? -3.312 42.75 -0.168 1 93.5 526 ARG B CA 1
ATOM 8700 C C . ARG B 1 526 ? -4.375 41.656 -0.221 1 93.5 526 ARG B C 1
ATOM 8702 O O . ARG B 1 526 ? -4.43 40.781 0.659 1 93.5 526 ARG B O 1
ATOM 8709 N N . ARG B 1 527 ? -5.156 41.719 -1.276 1 94.69 527 ARG B N 1
ATOM 8710 C CA . ARG B 1 527 ? -6.289 40.812 -1.322 1 94.69 527 ARG B CA 1
ATOM 8711 C C . ARG B 1 527 ? -6.043 39.688 -2.33 1 94.69 527 ARG B C 1
ATOM 8713 O O . ARG B 1 527 ? -6.742 38.688 -2.316 1 94.69 527 ARG B O 1
ATOM 8720 N N . ASN B 1 528 ? -5.059 39.75 -3.133 1 96.19 528 ASN B N 1
ATOM 8721 C CA . ASN B 1 528 ? -4.824 38.812 -4.219 1 96.19 528 ASN B CA 1
ATOM 8722 C C . ASN B 1 528 ? -4.348 37.469 -3.691 1 96.19 528 ASN B C 1
ATOM 8724 O O . ASN B 1 528 ? -3.598 37.406 -2.717 1 96.19 528 ASN B O 1
ATOM 8728 N N . ASN B 1 529 ? -4.793 36.406 -4.332 1 97.75 529 ASN B N 1
ATOM 8729 C CA . ASN B 1 529 ? -4.273 35.062 -4.039 1 97.75 529 ASN B CA 1
ATOM 8730 C C . ASN B 1 529 ? -2.801 34.969 -4.414 1 97.75 529 ASN B C 1
ATOM 8732 O O . ASN B 1 529 ? -2.312 35.688 -5.277 1 97.75 529 ASN B O 1
ATOM 8736 N N . VAL B 1 530 ? -2.096 34.125 -3.736 1 98.12 530 VAL B N 1
ATOM 8737 C CA . VAL B 1 530 ? -0.669 33.938 -3.965 1 98.12 530 VAL B CA 1
ATOM 8738 C C . VAL B 1 530 ? -0.396 32.438 -4.219 1 98.12 530 VAL B C 1
ATOM 8740 O O . VAL B 1 530 ? -0.731 31.594 -3.389 1 98.12 530 VAL B O 1
ATOM 8743 N N . SER B 1 531 ? 0.247 32.094 -5.309 1 98 531 SER B N 1
ATOM 8744 C CA . SER B 1 531 ? 0.406 30.688 -5.691 1 98 531 SER B CA 1
ATOM 8745 C C . SER B 1 531 ? 1.79 30.172 -5.312 1 98 531 SER B C 1
ATOM 8747 O O . SER B 1 531 ? 2.105 29 -5.555 1 98 531 SER B O 1
ATOM 8749 N N . GLN B 1 532 ? 2.582 31 -4.777 1 98.19 532 GLN B N 1
ATOM 8750 C CA . GLN B 1 532 ? 3.885 30.609 -4.246 1 98.19 532 GLN B CA 1
ATOM 8751 C C . GLN B 1 532 ? 4.082 31.141 -2.826 1 98.19 532 GLN B C 1
ATOM 8753 O O . GLN B 1 532 ? 3.66 32.25 -2.508 1 98.19 532 GLN B O 1
ATOM 8758 N N . PRO B 1 533 ? 4.762 30.375 -2.037 1 98.25 533 PRO B N 1
ATOM 8759 C CA . PRO B 1 533 ? 4.977 30.844 -0.666 1 98.25 533 PRO B CA 1
ATOM 8760 C C . PRO B 1 533 ? 5.676 32.188 -0.604 1 98.25 533 PRO B C 1
ATOM 8762 O O . PRO B 1 533 ? 6.637 32.438 -1.34 1 98.25 533 PRO B O 1
ATOM 8765 N N . VAL B 1 534 ? 5.203 33.031 0.319 1 97.5 534 VAL B N 1
ATOM 8766 C CA . VAL B 1 534 ? 5.773 34.375 0.458 1 97.5 534 VAL B CA 1
ATOM 8767 C C . VAL B 1 534 ? 5.977 34.688 1.936 1 97.5 534 VAL B C 1
ATOM 8769 O O . VAL B 1 534 ? 5.336 34.094 2.803 1 97.5 534 VAL B O 1
ATOM 8772 N N . TYR B 1 535 ? 6.848 35.625 2.178 1 95.94 535 TYR B N 1
ATOM 8773 C CA . TYR B 1 535 ? 7.07 36.125 3.523 1 95.94 535 TYR B CA 1
ATOM 8774 C C . TYR B 1 535 ? 6.145 37.312 3.812 1 95.94 535 TYR B C 1
ATOM 8776 O O . TYR B 1 535 ? 5.641 37.938 2.889 1 95.94 535 TYR B O 1
ATOM 8784 N N . ILE B 1 536 ? 5.941 37.531 5.059 1 94.81 536 ILE B N 1
ATOM 8785 C CA . ILE B 1 536 ? 5.172 38.719 5.434 1 94.81 536 ILE B CA 1
ATOM 8786 C C . ILE B 1 536 ? 5.992 39.594 6.371 1 94.81 536 ILE B C 1
ATOM 8788 O O . ILE B 1 536 ? 7.062 39.188 6.832 1 94.81 536 ILE B O 1
ATOM 8792 N N . GLN B 1 537 ? 5.449 40.75 6.594 1 92.25 537 GLN B N 1
ATOM 8793 C CA . GLN B 1 537 ? 6.098 41.688 7.504 1 92.25 537 GLN B CA 1
ATOM 8794 C C . GLN B 1 537 ? 5.938 41.25 8.953 1 92.25 537 GLN B C 1
ATOM 8796 O O . GLN B 1 537 ? 5.086 40.406 9.266 1 92.25 537 GLN B O 1
ATOM 8801 N N . PRO B 1 538 ? 6.773 41.781 9.805 1 92.94 538 PRO B N 1
ATOM 8802 C CA . PRO B 1 538 ? 6.645 41.438 11.219 1 92.94 538 PRO B CA 1
ATOM 8803 C C . PRO B 1 538 ? 5.254 41.719 11.781 1 92.94 538 PRO B C 1
ATOM 8805 O O . PRO B 1 538 ? 4.566 42.625 11.297 1 92.94 538 PRO B O 1
ATOM 8808 N N . LEU B 1 539 ? 4.875 41.094 12.805 1 93.31 539 LEU B N 1
ATOM 8809 C CA . LEU B 1 539 ? 3.537 41.156 13.375 1 93.31 539 LEU B CA 1
ATOM 8810 C C . LEU B 1 539 ? 3.314 42.531 14.031 1 93.31 539 LEU B C 1
ATOM 8812 O O . LEU B 1 539 ? 2.23 43.094 13.914 1 93.31 539 LEU B O 1
ATOM 8816 N N . ASP B 1 540 ? 4.324 42.938 14.719 1 87.5 540 ASP B N 1
ATOM 8817 C CA . ASP B 1 540 ? 4.246 44.219 15.438 1 87.5 540 ASP B CA 1
ATOM 8818 C C . ASP B 1 540 ? 4.934 45.312 14.648 1 87.5 540 ASP B C 1
ATOM 8820 O O . ASP B 1 540 ? 6.082 45.656 14.93 1 87.5 540 ASP B O 1
ATOM 8824 N N . MET B 1 541 ? 4.211 45.938 13.82 1 81.88 541 MET B N 1
ATOM 8825 C CA . MET B 1 541 ? 4.789 47 12.977 1 81.88 541 MET B CA 1
ATOM 8826 C C . MET B 1 541 ? 5.047 48.25 13.781 1 81.88 541 MET B C 1
ATOM 8828 O O . MET B 1 541 ? 5.953 49.031 13.453 1 81.88 541 MET B O 1
ATOM 8832 N N . LYS B 1 542 ? 4.281 48.469 14.773 1 78.56 542 LYS B N 1
ATOM 8833 C CA . LYS B 1 542 ? 4.508 49.625 15.641 1 78.56 542 LYS B CA 1
ATOM 8834 C C . LYS B 1 542 ? 5.883 49.562 16.297 1 78.56 542 LYS B C 1
ATOM 8836 O O . LYS B 1 542 ? 6.586 50.562 16.375 1 78.56 542 LYS B O 1
ATOM 8841 N N . ALA B 1 543 ? 6.148 48.438 16.734 1 75.25 543 ALA B N 1
ATOM 8842 C CA . ALA B 1 543 ? 7.457 48.25 17.359 1 75.25 543 ALA B CA 1
ATOM 8843 C C . ALA B 1 543 ? 8.586 48.5 16.359 1 75.25 543 ALA B C 1
ATOM 8845 O O . ALA B 1 543 ? 9.625 49.062 16.734 1 75.25 543 ALA B O 1
ATOM 8846 N N . GLU B 1 544 ? 8.422 48.062 15.188 1 78.62 544 GLU B N 1
ATOM 8847 C CA . GLU B 1 544 ? 9.422 48.281 14.148 1 78.62 544 GLU B CA 1
ATOM 8848 C C . GLU B 1 544 ? 9.609 49.75 13.836 1 78.62 544 GLU B C 1
ATOM 8850 O O . GLU B 1 544 ? 10.734 50.219 13.656 1 78.62 544 GLU B O 1
ATOM 8855 N N . ARG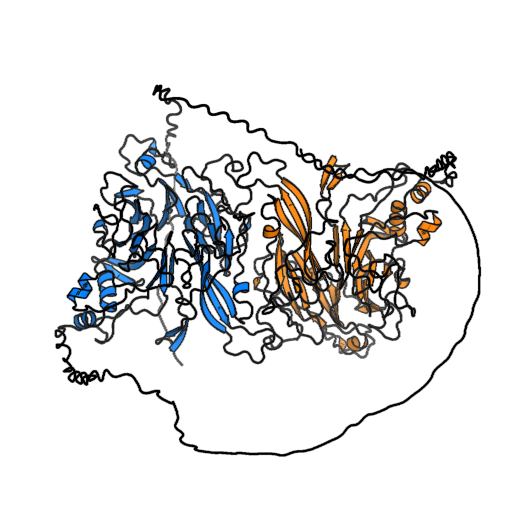 B 1 545 ? 8.547 50.438 13.789 1 75 545 ARG B N 1
ATOM 8856 C CA . ARG B 1 545 ? 8.594 51.844 13.492 1 75 545 ARG B CA 1
ATOM 8857 C C . ARG B 1 545 ? 9.273 52.625 14.617 1 75 545 ARG B C 1
ATOM 8859 O O . ARG B 1 545 ? 9.992 53.594 14.375 1 75 545 ARG B O 1
ATOM 8866 N N . GLU B 1 546 ? 8.992 52.281 15.805 1 75 546 GLU B N 1
ATOM 8867 C CA . GLU B 1 546 ? 9.594 52.906 16.969 1 75 546 GLU B CA 1
ATOM 8868 C C . GLU B 1 546 ? 11.109 52.812 16.938 1 75 546 GLU B C 1
ATOM 8870 O O . GLU B 1 546 ? 11.812 53.688 17.453 1 75 546 GLU B O 1
ATOM 8875 N N . LYS B 1 547 ? 11.5 51.75 16.391 1 72.38 547 LYS B N 1
ATOM 8876 C CA . LYS B 1 547 ? 12.945 51.562 16.344 1 72.38 547 LYS B CA 1
ATOM 8877 C C . LYS B 1 547 ? 13.531 52.094 15.039 1 72.38 547 LYS B C 1
ATOM 8879 O O . LYS B 1 547 ? 14.711 51.844 14.75 1 72.38 547 LYS B O 1
ATOM 8884 N N . GLY B 1 548 ? 12.781 52.812 14.25 1 65.19 548 GLY B N 1
ATOM 8885 C CA . GLY B 1 548 ? 13.242 53.531 13.078 1 65.19 548 GLY B CA 1
ATOM 8886 C C . GLY B 1 548 ? 13.398 52.656 11.859 1 65.19 548 GLY B C 1
ATOM 8887 O O . GLY B 1 548 ? 14.102 53 10.906 1 65.19 548 GLY B O 1
ATOM 8888 N N . ARG B 1 549 ? 13.039 51.469 11.961 1 66.69 549 ARG B N 1
ATOM 8889 C CA . ARG B 1 549 ? 13.219 50.562 10.836 1 66.69 549 ARG B CA 1
ATOM 8890 C C . ARG B 1 549 ? 12.023 50.625 9.891 1 66.69 549 ARG B C 1
ATOM 8892 O O . ARG B 1 549 ? 10.891 50.375 10.305 1 66.69 549 ARG B O 1
ATOM 8899 N N . LEU B 1 550 ? 12.156 51.469 8.914 1 57.22 550 LEU B N 1
ATOM 8900 C CA . LEU B 1 550 ? 11.086 51.625 7.93 1 57.22 550 LEU B CA 1
ATOM 8901 C C . LEU B 1 550 ? 11.117 50.469 6.93 1 57.22 550 LEU B C 1
ATOM 8903 O O . LEU B 1 550 ? 10.172 50.281 6.148 1 57.22 550 LEU B O 1
ATOM 8907 N N . ASP B 1 551 ? 12.305 49.75 6.977 1 57.44 551 ASP B N 1
ATOM 8908 C CA . ASP B 1 551 ? 12.531 48.875 5.848 1 57.44 551 ASP B CA 1
ATOM 8909 C C . ASP B 1 551 ? 11.805 47.531 6.051 1 57.44 551 ASP B C 1
ATOM 8911 O O . ASP B 1 551 ? 11.328 47.25 7.152 1 57.44 551 ASP B O 1
ATOM 8915 N N . LYS B 1 552 ? 11.766 46.781 4.832 1 69.06 552 LYS B N 1
ATOM 8916 C CA . LYS B 1 552 ? 11.062 45.562 4.473 1 69.06 552 LYS B CA 1
ATOM 8917 C C . LYS B 1 552 ? 11.664 44.344 5.184 1 69.06 552 LYS B C 1
ATOM 8919 O O . LYS B 1 552 ? 12.633 43.75 4.699 1 69.06 552 LYS B O 1
ATOM 8924 N N . HIS B 1 553 ? 11.367 44.156 6.566 1 86.25 553 HIS B N 1
ATOM 8925 C CA . HIS B 1 553 ? 11.797 42.938 7.246 1 86.25 553 HIS B CA 1
ATOM 8926 C C . HIS B 1 553 ? 10.719 41.844 7.188 1 86.25 553 HIS B C 1
ATOM 8928 O O . HIS B 1 553 ? 9.547 42.156 6.957 1 86.25 553 HIS B O 1
ATOM 8934 N N . ARG B 1 554 ? 11.258 40.719 7.355 1 91.75 554 ARG B N 1
ATOM 8935 C CA . ARG B 1 554 ? 10.312 39.594 7.301 1 91.75 554 ARG B CA 1
ATOM 8936 C C . ARG B 1 554 ? 10.023 39.062 8.695 1 91.75 554 ARG B C 1
ATOM 8938 O O . ARG B 1 554 ? 10.859 39.188 9.594 1 91.75 554 ARG B O 1
ATOM 8945 N N . PHE B 1 555 ? 8.922 38.594 8.852 1 95.56 555 PHE B N 1
ATOM 8946 C CA . PHE B 1 555 ? 8.5 37.969 10.094 1 95.56 555 PHE B CA 1
ATOM 8947 C C . PHE B 1 555 ? 9.195 36.625 10.281 1 95.56 555 PHE B C 1
ATOM 8949 O O . PHE B 1 555 ? 9.25 35.812 9.359 1 95.56 555 PHE B O 1
ATOM 8956 N N . HIS B 1 556 ? 9.711 36.406 11.5 1 95.94 556 HIS B N 1
ATOM 8957 C CA . HIS B 1 556 ? 10.25 35.125 11.945 1 95.94 556 HIS B CA 1
ATOM 8958 C C . HIS B 1 556 ? 9.508 34.594 13.164 1 95.94 556 HIS B C 1
ATOM 8960 O O . HIS B 1 556 ? 9.211 35.375 14.094 1 95.94 556 HIS B O 1
ATOM 8966 N N . ILE B 1 557 ? 9.203 33.406 13.086 1 97.75 557 ILE B N 1
ATOM 8967 C CA . ILE B 1 557 ? 8.469 32.812 14.203 1 97.75 557 ILE B CA 1
ATOM 8968 C C . ILE B 1 557 ? 9.445 32.344 15.273 1 97.75 557 ILE B C 1
ATOM 8970 O O . ILE B 1 557 ? 10.539 31.875 14.953 1 97.75 557 ILE B O 1
ATOM 8974 N N . THR B 1 558 ? 9.133 32.5 16.516 1 97.56 558 THR B N 1
ATOM 8975 C CA . THR B 1 558 ? 10.031 32.156 17.609 1 97.56 558 THR B CA 1
ATOM 8976 C C . THR B 1 558 ? 9.828 30.703 18.047 1 97.56 558 THR B C 1
ATOM 8978 O O . THR B 1 558 ? 8.75 30.344 18.516 1 97.56 558 THR B O 1
ATOM 8981 N N . PRO B 1 559 ? 10.836 29.844 18 1 97.12 559 PRO B N 1
ATOM 8982 C CA . PRO B 1 559 ? 10.734 28.469 18.469 1 97.12 559 PRO B CA 1
ATOM 8983 C C . PRO B 1 559 ? 10.609 28.359 19.984 1 97.12 559 PRO B C 1
ATOM 8985 O O . PRO B 1 559 ? 10.633 29.375 20.688 1 97.12 559 PRO B O 1
ATOM 8988 N N . ARG B 1 560 ? 10.445 27.172 20.422 1 97 560 ARG B N 1
ATOM 8989 C CA . ARG B 1 560 ? 10.195 26.906 21.828 1 97 560 ARG B CA 1
ATOM 8990 C C . ARG B 1 560 ? 11.406 27.266 22.672 1 97 560 ARG B C 1
ATOM 8992 O O . ARG B 1 560 ? 12.547 26.984 22.297 1 97 560 ARG B O 1
ATOM 8999 N N . LYS B 1 561 ? 11.156 27.891 23.734 1 95.31 561 LYS B N 1
ATOM 9000 C CA . LYS B 1 561 ? 12.18 28.266 24.703 1 95.31 561 LYS B CA 1
ATOM 9001 C C . LYS B 1 561 ? 11.586 28.391 26.109 1 95.31 561 LYS B C 1
ATOM 9003 O O . LYS B 1 561 ? 10.406 28.719 26.266 1 95.31 561 LYS B O 1
ATOM 9008 N N . GLU B 1 562 ? 12.367 28.078 27.094 1 95.25 562 GLU B N 1
ATOM 9009 C CA . GLU B 1 562 ? 11.977 28.328 28.484 1 95.25 562 GLU B CA 1
ATOM 9010 C C . GLU B 1 562 ? 12.297 29.766 28.891 1 95.25 562 GLU B C 1
ATOM 9012 O O . GLU B 1 562 ? 13.438 30.219 28.766 1 95.25 562 GLU B O 1
ATOM 9017 N N . ILE B 1 563 ? 11.336 30.438 29.312 1 92.44 563 ILE B N 1
ATOM 9018 C CA . ILE B 1 563 ? 11.531 31.828 29.703 1 92.44 563 ILE B CA 1
ATOM 9019 C C . ILE B 1 563 ? 10.859 32.062 31.047 1 92.44 563 ILE B C 1
ATOM 9021 O O . ILE B 1 563 ? 10.156 31.203 31.578 1 92.44 563 ILE B O 1
ATOM 9025 N N . ARG B 1 564 ? 11.117 33.25 31.547 1 91 564 ARG B N 1
ATOM 9026 C CA . ARG B 1 564 ? 10.438 33.719 32.75 1 91 564 ARG B CA 1
ATOM 9027 C C . ARG B 1 564 ? 9.344 34.719 32.438 1 91 564 ARG B C 1
ATOM 9029 O O . ARG B 1 564 ? 9.609 35.75 31.812 1 91 564 ARG B O 1
ATOM 9036 N N . LEU B 1 565 ? 8.195 34.344 32.688 1 88.12 565 LEU B N 1
ATOM 9037 C CA . LEU B 1 565 ? 7.035 35.188 32.5 1 88.12 565 LEU B CA 1
ATOM 9038 C C . LEU B 1 565 ? 6.328 35.469 33.812 1 88.12 565 LEU B C 1
ATOM 9040 O O . LEU B 1 565 ? 5.836 34.531 34.469 1 88.12 565 LEU B O 1
ATOM 9044 N N . HIS B 1 566 ? 6.172 36.719 34.156 1 85.5 566 HIS B N 1
ATOM 9045 C CA . HIS B 1 566 ? 5.539 37.094 35.406 1 85.5 566 HIS B CA 1
ATOM 9046 C C . HIS B 1 566 ? 6.086 36.281 36.594 1 85.5 566 HIS B C 1
ATOM 9048 O O . HIS B 1 566 ? 5.316 35.719 37.375 1 85.5 566 HIS B O 1
ATOM 9054 N N . SER B 1 567 ? 7.316 36.031 36.625 1 83.56 567 SER B N 1
ATOM 9055 C CA . SER B 1 567 ? 8.07 35.406 37.719 1 83.56 567 SER B CA 1
ATOM 9056 C C . SER B 1 567 ? 7.887 33.906 37.719 1 83.56 567 SER B C 1
ATOM 9058 O O . SER B 1 567 ? 8.195 33.25 38.719 1 83.56 567 SER B O 1
ATOM 9060 N N . ARG B 1 568 ? 7.285 33.438 36.688 1 91.69 568 ARG B N 1
ATOM 9061 C CA . ARG B 1 568 ? 7.18 31.984 36.562 1 91.69 568 ARG B CA 1
ATOM 9062 C C . ARG B 1 568 ? 7.945 31.484 35.344 1 91.69 568 ARG B C 1
ATOM 9064 O O . ARG B 1 568 ? 8 32.156 34.312 1 91.69 568 ARG B O 1
ATOM 9071 N N . LYS B 1 569 ? 8.539 30.328 35.469 1 93.44 569 LYS B N 1
ATOM 9072 C CA . LYS B 1 569 ? 9.219 29.672 34.375 1 93.44 569 LYS B CA 1
ATOM 9073 C C . LYS B 1 569 ? 8.219 28.953 33.469 1 93.44 569 LYS B C 1
ATOM 9075 O O . LYS B 1 569 ? 7.43 28.125 33.906 1 93.44 569 LYS B O 1
ATOM 9080 N N . VAL B 1 570 ? 8.195 29.375 32.25 1 94.62 570 VAL B N 1
ATOM 9081 C CA . VAL B 1 570 ? 7.25 28.766 31.328 1 94.62 570 VAL B CA 1
ATOM 9082 C C . VAL B 1 570 ? 7.957 28.422 30.016 1 94.62 570 VAL B C 1
ATOM 9084 O O . VAL B 1 570 ? 8.93 29.062 29.641 1 94.62 570 VAL B O 1
ATOM 9087 N N . SER B 1 571 ? 7.543 27.312 29.422 1 96.25 571 SER B N 1
ATOM 9088 C CA . SER B 1 571 ? 7.98 26.953 28.062 1 96.25 571 SER B CA 1
ATOM 9089 C C . SER B 1 571 ? 7.043 27.547 27.016 1 96.25 571 SER B C 1
ATOM 9091 O O . SER B 1 571 ? 5.84 27.281 27.031 1 96.25 571 SER B O 1
ATOM 9093 N N . VAL B 1 572 ? 7.594 28.375 26.125 1 96.19 572 VAL B N 1
ATOM 9094 C CA . VAL B 1 572 ? 6.719 29.094 25.203 1 96.19 572 VAL B CA 1
ATOM 9095 C C . VAL B 1 572 ? 7.273 29 23.781 1 96.19 572 VAL B C 1
ATOM 9097 O O . VAL B 1 572 ? 8.492 28.922 23.594 1 96.19 572 VAL B O 1
ATOM 9100 N N . GLU B 1 573 ? 6.438 28.891 22.875 1 97.69 573 GLU B N 1
ATOM 9101 C CA . GLU B 1 573 ? 6.75 29.016 21.453 1 97.69 573 GLU B CA 1
ATOM 9102 C C . GLU B 1 573 ? 5.637 29.734 20.703 1 97.69 573 GLU B C 1
ATOM 9104 O O . GLU B 1 573 ? 4.496 29.781 21.172 1 97.69 573 GLU B O 1
ATOM 9109 N N . GLN B 1 574 ? 5.984 30.344 19.625 1 98.06 574 GLN B N 1
ATOM 9110 C CA . GLN B 1 574 ? 4.961 30.859 18.734 1 98.06 574 GLN B CA 1
ATOM 9111 C C . GLN B 1 574 ? 4.504 29.797 17.734 1 98.06 574 GLN B C 1
ATOM 9113 O O . GLN B 1 574 ? 5.324 29.062 17.188 1 98.06 574 GLN B O 1
ATOM 9118 N N . LYS B 1 575 ? 3.201 29.719 17.578 1 98.44 575 LYS B N 1
ATOM 9119 C CA . LYS B 1 575 ? 2.607 28.797 16.609 1 98.44 575 LYS B CA 1
ATOM 9120 C C . LYS B 1 575 ? 1.635 29.516 15.688 1 98.44 575 LYS B C 1
ATOM 9122 O O . LYS B 1 575 ? 1.166 30.609 16 1 98.44 575 LYS B O 1
ATOM 9127 N N . ILE B 1 576 ? 1.43 28.891 14.562 1 98.62 576 ILE B N 1
ATOM 9128 C CA . ILE B 1 576 ? 0.532 29.453 13.562 1 98.62 576 ILE B CA 1
ATOM 9129 C C . ILE B 1 576 ? -0.683 28.547 13.391 1 98.62 576 ILE B C 1
ATOM 9131 O O . ILE B 1 576 ? -0.557 27.312 13.406 1 98.62 576 ILE B O 1
ATOM 9135 N N . GLU B 1 577 ? -1.813 29.141 13.266 1 98.56 577 GLU B N 1
ATOM 9136 C CA . GLU B 1 577 ? -3.053 28.438 12.93 1 98.56 577 GLU B CA 1
ATOM 9137 C C . GLU B 1 577 ? -3.729 29.078 11.719 1 98.56 577 GLU B C 1
ATOM 9139 O O . GLU B 1 577 ? -4.125 30.25 11.766 1 98.56 577 GLU B O 1
ATOM 9144 N N . CYS B 1 578 ? -3.775 28.328 10.641 1 98.69 578 CYS B N 1
ATOM 9145 C CA . CYS B 1 578 ? -4.613 28.719 9.516 1 98.69 578 CYS B CA 1
ATOM 9146 C C . CYS B 1 578 ? -6.02 28.141 9.656 1 98.69 578 CYS B C 1
ATOM 9148 O O . CYS B 1 578 ? -6.215 26.938 9.562 1 98.69 578 CYS B O 1
ATOM 9150 N N . GLY B 1 579 ? -6.945 29 9.875 1 97.94 579 GLY B N 1
ATOM 9151 C CA . GLY B 1 579 ? -8.328 28.578 10.023 1 97.94 579 GLY B CA 1
ATOM 9152 C C . GLY B 1 579 ? -9.148 28.766 8.766 1 97.94 579 GLY B C 1
ATOM 9153 O O . GLY B 1 579 ? -8.625 28.625 7.652 1 97.94 579 GLY B O 1
ATOM 9154 N N . ARG B 1 580 ? -10.438 28.844 8.984 1 97.81 580 ARG B N 1
ATOM 9155 C CA . ARG B 1 580 ? -11.336 29.109 7.863 1 97.81 580 ARG B CA 1
ATOM 9156 C C . ARG B 1 580 ? -11.422 30.609 7.582 1 97.81 580 ARG B C 1
ATOM 9158 O O . ARG B 1 580 ? -12.219 31.312 8.203 1 97.81 580 ARG B O 1
ATOM 9165 N N . ASP B 1 581 ? -10.586 31.078 6.68 1 97.31 581 ASP B N 1
ATOM 9166 C CA . ASP B 1 581 ? -10.492 32.438 6.18 1 97.31 581 ASP B CA 1
ATOM 9167 C C . ASP B 1 581 ? -9.82 33.344 7.199 1 97.31 581 ASP B C 1
ATOM 9169 O O . ASP B 1 581 ? -9.93 34.594 7.105 1 97.31 581 ASP B O 1
ATOM 9173 N N . VAL B 1 582 ? -9.258 32.812 8.203 1 98.19 582 VAL B N 1
ATOM 9174 C CA . VAL B 1 582 ? -8.609 33.594 9.266 1 98.19 582 VAL B CA 1
ATOM 9175 C C . VAL B 1 582 ? -7.273 32.938 9.625 1 98.19 582 VAL B C 1
ATOM 9177 O O . VAL B 1 582 ? -7.125 31.719 9.555 1 98.19 582 VAL B O 1
ATOM 9180 N N . THR B 1 583 ? -6.301 33.719 9.969 1 98.62 583 THR B N 1
ATOM 9181 C CA . THR B 1 583 ? -5 33.25 10.43 1 98.62 583 THR B CA 1
ATOM 9182 C C . THR B 1 583 ? -4.691 33.781 11.82 1 98.62 583 THR B C 1
ATOM 9184 O O . THR B 1 583 ? -5.086 34.906 12.164 1 98.62 583 THR B O 1
ATOM 9187 N N . ALA B 1 584 ? -3.998 32.969 12.602 1 98.69 584 ALA B N 1
ATOM 9188 C CA . ALA B 1 584 ? -3.553 33.438 13.922 1 98.69 584 ALA B CA 1
ATOM 9189 C C . ALA B 1 584 ? -2.115 33 14.195 1 98.69 584 ALA B C 1
ATOM 9191 O O . ALA B 1 584 ? -1.689 31.922 13.742 1 98.69 584 ALA B O 1
ATOM 9192 N N . VAL B 1 585 ? -1.382 33.781 14.812 1 98.69 585 VAL B N 1
ATOM 9193 C CA . VAL B 1 585 ? -0.117 33.469 15.461 1 98.69 585 VAL B CA 1
ATOM 9194 C C . VAL B 1 585 ? -0.253 33.625 16.969 1 98.69 585 VAL B C 1
ATOM 9196 O O . VAL B 1 585 ? -0.664 34.688 17.453 1 98.69 585 VAL B O 1
ATOM 9199 N N . TYR B 1 586 ? 0.072 32.656 17.719 1 98.69 586 TYR B N 1
ATOM 9200 C CA . TYR B 1 586 ? -0.191 32.719 19.141 1 98.69 586 TYR B CA 1
ATOM 9201 C C . TYR B 1 586 ? 0.979 32.125 19.938 1 98.69 586 TYR B C 1
ATOM 9203 O O . TYR B 1 586 ? 1.787 31.375 19.406 1 98.69 586 TYR B O 1
ATOM 9211 N N . SER B 1 587 ? 1.082 32.594 21.141 1 98.31 587 SER B N 1
ATOM 9212 C CA . SER B 1 587 ? 2.064 32.031 22.078 1 98.31 587 SER B CA 1
ATOM 9213 C C . SER B 1 587 ? 1.565 30.75 22.719 1 98.31 587 SER B C 1
ATOM 9215 O O . SER B 1 587 ? 0.638 30.766 23.531 1 98.31 587 SER B O 1
ATOM 9217 N N . ALA B 1 588 ? 2.25 29.703 22.391 1 98.12 588 ALA B N 1
ATOM 9218 C CA . ALA B 1 588 ? 1.792 28.375 22.781 1 98.12 588 ALA B CA 1
ATOM 9219 C C . ALA B 1 588 ? 2.633 27.812 23.922 1 98.12 588 ALA B C 1
ATOM 9221 O O . ALA B 1 588 ? 3.834 28.078 24 1 98.12 588 ALA B O 1
ATOM 9222 N N . THR B 1 589 ? 1.999 27.078 24.797 1 95.56 589 THR B N 1
ATOM 9223 C CA . THR B 1 589 ? 2.688 26.359 25.859 1 95.56 589 THR B CA 1
ATOM 9224 C C . THR B 1 589 ? 2.283 24.875 25.859 1 95.56 589 THR B C 1
ATOM 9226 O O . THR B 1 589 ? 1.206 24.531 25.375 1 95.56 589 THR B O 1
#